Protein 8R0P (pdb70)

Solvent-accessible surface area: 49437 Å² total; per-residue (Å²): 137,12,36,26,14,32,52,12,63,0,49,70,35,37,11,15,33,1,15,3,41,1,2,24,0,6,5,9,0,15,11,2,58,19,60,10,41,17,12,42,87,14,5,14,18,85,8,32,68,3,6,7,4,6,1,1,1,0,6,0,0,29,61,0,0,74,62,0,22,73,14,0,90,124,0,7,73,58,68,118,42,15,52,59,26,63,84,24,0,25,32,0,14,0,2,4,24,0,0,21,21,13,0,18,12,21,6,0,47,2,0,11,25,0,10,34,22,109,41,96,47,23,65,154,24,48,58,77,0,50,91,3,0,14,26,22,16,57,7,5,0,24,0,11,3,9,49,73,68,1,66,56,38,44,11,6,70,87,65,5,79,50,14,43,82,60,50,88,68,0,30,88,23,0,80,49,4,7,172,131,0,19,106,96,28,59,116,58,2,61,81,31,0,108,47,0,7,105,41,1,19,56,21,15,68,55,35,35,103,6,30,59,39,8,49,157,27,63,61,10,32,38,1,10,71,7,2,32,43,14,3,59,8,0,35,83,9,7,35,42,38,3,46,46,0,28,83,2,0,22,9,22,6,0,28,20,27,135,68,65,86,27,52,9,100,37,2,1,33,12,61,49,79,69,36,4,86,19,20,63,18,149,139,12,37,27,14,31,50,11,62,0,51,66,34,36,11,16,32,1,15,4,42,1,2,24,0,6,5,10,0,16,12,3,58,20,59,8,40,18,12,42,86,14,5,14,19,86,8,33,68,3,5,7,4,5,1,1,1,0,5,0,0,29,61,0,0,74,63,0,22,73,15,0,88,125,0,6,71,60,67,118,46,16,50,59,26,62,82,24,0,27,31,0,14,0,2,3,25,0,0,20,21,14,1,17,12,20,6,0,45,2,0,11,24,0,10,35,23,110,42,104,38,23,65,147,25,48,57,76,0,50,91,2,0,15,27,22,16,55,8,6,0,23,0,11,4,10,48,74,69,1,66,56,37,45,11,5,70,88,64,5,80,51,15,43,81,61,50,88,67,0,29,90,23,0,84,44,3,10,169,130,0,23,105,94,27,59,116,59,2,60,80,32,0,106,47,1,8,104,41,2,19,56,22,14,70,55,36,34,104,7,29,56,36,9,48,158,26,65,55,9,34,40,1,10,65,5,1,31,45,15,3,61,9,0,36,82,9,6,35,43,40,3,46,47,0,30,83,2,0,22,10,22,6,0,28,20,26,136,70,65,85,28,53,10,101,37,2,1,32,10,60,48,79,70,36,4,85,20,20,61,17,149,139,12,34,27,13,32,51,11,62,0,50,71,35,37,13,16,32,1,15,4,40,1,2,24,1,6,4,10,0,17,10,2,58,18,57,9,40,16,12,43,86,13,5,14,19,86,8,33,68,2,6,8,5,5,1,1,1,0,5,0,0,29,61,0,0,74,62,0,22,72,16,0,88,127,0,6,72,59,66,118,43,16,54,57,27,62,86,20,0,25,31,0,14,0,2,3,25,0,0,19,21,14,0,16,13,22,5,0,47,2,0,19,24,0,11,34,20,108,42,106,39,28,67,135,23,48,56,67,0,50,89,3,0,15,26,21,15,56,8,6,0,25,0,10,3,8,48,76,62,1,64,56,38,45,11,5,70,88,63,6,80,51,13,44,81,60,49,86,68,0,30,90,22,0,84,44,2,10,168,123,0,23,105,95,28,60,116,59,1,60,82,32,0,107,48,0,7,104,42,1,19,58,22,16,69,54,36,33,103,7,29,60,41,8,47,153,26,64,55,10,33,39,1,10,66,5,2,31,43,15,3,60,8,0,36,84,8,6,35,43,38,3,45,46,0,28,83,2,0,23,9,22,6,0,29,19,27,136,71,65,84,29,53,9,100,37,2,1,31,10,62,48,79,69,35,3,88,19,20,64,20,149,136,12,34,27,14,34,53,11,59,0,50,66,35,36,12,15,33,1,15,3,41,1,1,25,0,6,5,10,0,17,10,3,58,20,58,9,39,17,12,43,85,14,4,13,18,84,9,31,67,2,5,6,3,4,1,1,2,0,5,0,0,29,62,0,0,75,64,0,22,71,15,0,92,126,0,7,71,58,68,118,43,15,50,61,24,63,84,22,0,26,32,0,14,0,2,3,24,0,0,19,20,14,0,16,13,21,4,0,46,2,0,19,25,0,10,34,19,108,43,97,46,28,65,158,25,49,56,77,0,51,92,3,0,15,27,24,14,57,8,5,0,24,0,11,3,9,49,74,66,0,64,55,38,44,10,5,70,87,64,6,78,51,14,43,84,59,48,88,67,0,29,92,23,0,84,42,2,10,158,121,0,23,106,94,28,59,117,59,1,60,82,32,0,106,47,0,8,104,44,1,18,57,22,15,70,54,36,35,103,6,28,57,37,9,51,158,27,64,55,11,32,36,1,10,67,6,2,31,44,15,3,60,8,0,35,83,10,7,35,44,40,2,44,47,0,28,83,2,0,23,10,22,6,0,28,21,27,135,71,66,84,28,52,10,100,37,2,1,30,12,63,48,78,70,35,3,87,20,20,64,18,150,140,12,37,27,12,32,50,12,64,0,50,70,35,36,12,16,32,2,14,3,42,1,1,25,0,6,5,10,0,15,10,3,58,19,58,8,40,18,13,42,84,14,5,14,18,85,7,32,68,3,6,7,4,5,1,1,1,0,5,0,0,30,60,0,0,76,64,0,22,73,13,0,88,126,0,7,72,58,68,118,44,14,52,58,26,64,80,22,0,24,31,0,15,0,2,3,26,0,0,21,19,14,1,17,12,21,5,0,46,2,0,10,24,0,10,37,24,111,43,101,40,23,66,144,25,49,57,75,0,52,92,4,0,16,27,22,15,57,8,5,0,24,0,12,3,8,47,76,64,1,66,58,37,44,11,6,71,88,63,5,78,51,14,44,82,60,49,86,66,0,30,93,23,0,85,45,3,10,170,131,1,23,103,92,27,60,118,59,2,61,80,30,0,107,47,0,8,104,42,1,19,58,22,14,69,55,36,35,102,7,30,58,39,9,47,158,26,63,54,11,32,37,1,10,66,6,2,32,44,15,2,61,8,0,35,83,9,6,34,44,40,3,44,46,0,28,82,2,0,22,10,22,5,0,28,20,25,135,68,65,84,29,51,8,98,38,1,1,32,12,61,47,80,70,34,4,84,19,19,64,19,149

B-factor: mean 43.58, std 21.52, range [10.02, 159.81]

Secondary structure (DSSP, 8-state):
----GGGPPBPHHHHHHHHHHHHHHHHHHHHHHHHHHHTGGGS-GGGHHHHHHHHHHHHHHHHHHHHHHHHHHTTEEE-SSSEEE-TTTHHHHHHHHHHHHHHHHHHHHHHHHTS---THHHHHHHHHHHHHHHHHHHHHHIIIIIGGGGT-HHHHHHHHHHHHHHHHHHHHHHHHHHHHHGGGS-HHHHHHHHHHHHHHHHGGGHHHHHHTGGGS---HHHHHHHHHHHHHHHIIIIIITTTHHHHHHHHHHHHHHHHTS---SS-EEETTEEEE------/----GGGPPBPHHHHHHHHHHHHHHHHHHHHHHHHHHHTGGGS-GGGHHHHHHHHHHHHHHHHHHHHHHHHHHTTEEE-SSSEEE-TTTHHHHHHHHHHHHHHHHHHHHHHHHTS---THHHHHHHHHHHHHHHHHHHHHHIIIIIGGGGT-HHHHHHHHHHHHHHHHHHHHHHHHHHHHHGGGS-HHHHHHHHHHHHHHHHGGGHHHHHHTGGGT---HHHHHHHHHHHHHHHIIIIIITTTHHHHHHHHHHHHHHHHTS---SS-EEETTEEEE------/----GGGPPBPHHHHHHHHHHHHHHHHHHHHHHHHHHHTGGGS-GGGHHHHHHHHHHHHHHHHHHHHHHHHHHTTEEE-SSSEEE-TTTHHHHHHHHHHHHHHHHHHHHHHHHTS---THHHHHHHHHHHHHHHHHHHHHHIIIIIGGGGT-HHHHHHHHHHHHHHHHHHHHHHHHHHHHHGGGS-HHHHHHHHHHHHHHHHGGGHHHHHHTGGGT---HHHHHHHHHHHHHHHIIIIIITTTHHHHHHHHHHHHHHHHTS---SS-EEETTEEEE------/----GGGPPBPHHHHHHHHHHHHHHHHHHHHHHHHHHHTGGGS-GGGHHHHHHHHHHHHHHHHHHHHHHHHHHTTEEE-SSSEEE-TTTHHHHHHHHHHHHHHHHHHHHHHHHTS---THHHHHHHHHHHHHHHHHHHHHHIIIIIGGGGT-HHHHHHHHHHHHHHHHHHHHHHHHHHHHHGGGS-HHHHHHHHHHHHHHHHGGGHHHHHHTGGGT---HHHHHHHHHHHHHHHIIIIIITTTHHHHHHHHHHHHHHHHTS---SS-EEETTEEEE------/----GGGPPBPHHHHHHHHHHHHHHHHHHHHHHHHHHHTGGGS-GGGHHHHHHHHHHHHHHHHHHHHHHHHHHTTEEE-SSSEEE-TTTHHHHHHHHHHHHHHHHHHHHHHHHTS---THHHHHHHHHHHHHHHHHHHHHHIIIIIGGGGT-HHHHHHHHHHHHHHHHHHHHHHHHHHHHHGGGS-HHHHHHHHHHHHHHHHGGGHHHHHHTGGGT---HHHHHHHHHHHHHHHIIIIIITTTHHHHHHHHHHHHHHHHTS---SS-EEETTEEEE------

Foldseek 3Di:
DFDAQLQAAAAPVLLVLLLVLLVVLLVLLVVLLVVLVVCLQLFDPLLSLLSVLLNVLSVLSNVLSVVLNVLSVVAWDQDVSHTGGDVSSLVNVLSVLVSQLSNVLSLQSNLLSLFDDDDPLSVVLSVLQNVLRNQLSVLCCCCQANPPRRPDVVSVVVSNVVSVVSLVSNLVSSVVRLVVRLVPDDPVLSVLSVVLSCQQSVLVVQLSVLSCLSVVDYYSVNSSVSSNSVSVSCCCNSRVSSCSSVLSSSLVRLVCQVVVVDFGQAFHADPNHTRHHHDDDD/DFFAALQAAAAPVLLVLLLVLLVVLLVLLVVLLVVLVVCLQLFDPLLSLLSVLLNVLSVLSNVLSVVLNVLSVVAWDQDVSHTGGDVSSLVNVLSVLVSQLSNVLSLQSNLLSLFDDDDPLSVVLSVLQNVLRNQLSVLCCCCQANPPRRPDVVSVVVSNVVSVVSLVSNLVSSVVRLVVRLVPDDPVLSVLSVVLSCQQSVLVVQVSVLSCLSVVDYYSVNSSVSSNSVSVSCCCNSRVSSCSSVLSSSLVRLVCQVVVVDFGQAFHADPNHTRHHHDDDD/DFFAALQAAAAPVLLVLLLVLLVVLLVLLVVLLVVLVVCLQLFDPLLSLLSVLLNVLSVLSNVLSVVLNVLSVVAWDQDVSHTGGDVSSLVNVLSVLVSQLSNVLSLQSNLLSLFDDDDPLSVVLSVLQNVLRNQLSVLCCCCQANPPRRPDVVSVVVSNVVSVVSLVSNLVSSVVRLVVRLVPDDPVLSVLSVVLSCQQSVLVVQVSVLSCLSVVDYYSVNSSVSSNSVSVSCCCNSRVSSCSSVLSSSLVRLVCQVVVVDFGQAFHADPNHTRHHHDDDD/DFFAALQAAAAPVLLVLLLVLLVVLLVLLVVLLVVLVVCLQLFDPLLSLLSVLLNVLSVLSNVLSVVLNVLSVVAWDQDVSHTGGDVSSLVNVLSVLVSQLSNVLSLQSNLLSLFDDDDPLSVVLSVLQNVLRNQLSVLCCCCQANPPRRPDVVSVVVSNVVSVVSLVSNLVSSVVRLVVRLVPDDPVLSVLSVVLSCQQSVLVVQVSVLSCLSVVDYYSVNSSVSSNSVSVSCCCNSRVSSCSSVLSSSLVRLVCQVVVVDFGQAFHADPNHTRHHHDDDD/DFFAALQAAAAPVLLVLLLVLLVVLLVLLVVLLVVLVVCLQLFDPLLSLLSVLLNVLSVLSNVLSVVLNVLSVVAWDQDVSHTGGDPSSLVNVLSVLVSQLSNVLSLQSNLLSLFDDDDPLSVVLSVLQNVLRNQLSVLCCCCQANPPRRPDVVSVVVSNVVSVVSLVSNLVSSVVRLVVRLVPDDPVLSVLSVVLSCQQSVLVVQVSVLSCQSVVDYYSVNSSVSSNSVSVSCCCNSRVSSCSSVLSSSLVRLVCQVVVVDFGQAFHADPNHTRHHHDDDD

Structure (mmCIF, N/CA/C/O backbone):
data_8R0P
#
_entry.id   8R0P
#
_cell.length_a   1.00
_cell.length_b   1.00
_cell.length_c   1.00
_cell.angle_alpha   90.00
_cell.angle_beta   90.00
_cell.angle_gamma   90.00
#
_symmetry.space_group_name_H-M   'P 1'
#
loop_
_entity.id
_entity.type
_entity.pdbx_description
1 polymer 'microbial rhodopsin CryoR2'
2 non-polymer EICOSANE
3 non-polymer RETINAL
4 water water
#
loop_
_atom_site.group_PDB
_atom_site.id
_atom_site.type_symbol
_atom_site.label_atom_id
_atom_site.label_alt_id
_atom_site.label_comp_id
_atom_site.label_asym_id
_atom_site.label_entity_id
_atom_site.label_seq_id
_atom_site.pdbx_PDB_ins_code
_atom_site.Cartn_x
_atom_site.Cartn_y
_atom_site.Cartn_z
_atom_site.occupancy
_atom_site.B_iso_or_equiv
_atom_site.auth_seq_id
_atom_site.auth_comp_id
_atom_site.auth_asym_id
_atom_site.auth_atom_id
_atom_site.pdbx_PDB_model_num
ATOM 1 N N . ASN A 1 5 ? 140.311 125.800 191.996 1.00 78.28 5 ASN A N 1
ATOM 2 C CA . ASN A 1 5 ? 139.962 127.244 192.068 1.00 76.93 5 ASN A CA 1
ATOM 3 C C . ASN A 1 5 ? 140.954 128.021 191.195 1.00 63.12 5 ASN A C 1
ATOM 4 O O . ASN A 1 5 ? 141.953 127.484 190.721 1.00 61.64 5 ASN A O 1
ATOM 9 N N . VAL A 1 6 ? 140.673 129.306 190.967 1.00 55.52 6 VAL A N 1
ATOM 10 C CA . VAL A 1 6 ? 141.602 130.157 190.259 1.00 52.49 6 VAL A CA 1
ATOM 11 C C . VAL A 1 6 ? 142.526 130.797 191.283 1.00 52.97 6 VAL A C 1
ATOM 12 O O . VAL A 1 6 ? 142.071 131.448 192.222 1.00 57.77 6 VAL A O 1
ATOM 16 N N . SER A 1 7 ? 143.821 130.634 191.015 1.00 44.74 7 SER A N 1
ATOM 17 C CA . SER A 1 7 ? 144.877 131.248 191.778 1.00 40.74 7 SER A CA 1
ATOM 18 C C . SER A 1 7 ? 145.544 132.295 190.907 1.00 36.24 7 SER A C 1
ATOM 19 O O . SER A 1 7 ? 146.267 131.964 189.979 1.00 44.52 7 SER A O 1
ATOM 22 N N . VAL A 1 8 ? 145.290 133.560 191.194 1.00 34.55 8 VAL A N 1
ATOM 23 C CA . VAL A 1 8 ? 145.631 134.576 190.229 1.00 35.62 8 VAL A CA 1
ATOM 24 C C . VAL A 1 8 ? 147.139 134.605 190.114 1.00 34.03 8 VAL A C 1
ATOM 25 O O . VAL A 1 8 ? 147.849 134.488 191.105 1.00 45.21 8 VAL A O 1
ATOM 29 N N . PRO A 1 9 ? 147.665 134.779 188.895 1.00 34.77 9 PRO A N 1
ATOM 30 C CA . PRO A 1 9 ? 149.104 134.750 188.671 1.00 37.30 9 PRO A CA 1
ATOM 31 C C . PRO A 1 9 ? 149.886 135.830 189.420 1.00 33.97 9 PRO A C 1
ATOM 32 O O . PRO A 1 9 ? 151.057 135.634 189.711 1.00 33.51 9 PRO A O 1
ATOM 36 N N . TRP A 1 10 ? 149.236 136.969 189.695 1.00 36.43 10 TRP A N 1
ATOM 37 C CA . TRP A 1 10 ? 149.895 138.138 190.259 1.00 37.02 10 TRP A CA 1
ATOM 38 C C . TRP A 1 10 ? 149.922 138.059 191.784 1.00 38.03 10 TRP A C 1
ATOM 39 O O . TRP A 1 10 ? 150.349 138.993 192.456 1.00 42.51 10 TRP A O 1
ATOM 50 N N . GLY A 1 11 ? 149.480 136.933 192.332 1.00 35.72 11 GLY A N 1
ATOM 51 C CA . GLY A 1 11 ? 149.634 136.694 193.747 1.00 37.68 11 GLY A CA 1
ATOM 52 C C . GLY A 1 11 ? 150.999 136.129 194.146 1.00 42.66 11 GLY A C 1
ATOM 53 O O . GLY A 1 11 ? 151.311 136.107 195.332 1.00 61.26 11 GLY A O 1
ATOM 54 N N . ALA A 1 12 ? 151.822 135.676 193.201 1.00 39.26 12 ALA A N 1
ATOM 55 C CA . ALA A 1 12 ? 152.946 134.830 193.561 1.00 39.53 12 ALA A CA 1
ATOM 56 C C . ALA A 1 12 ? 154.193 135.674 193.756 1.00 47.36 12 ALA A C 1
ATOM 57 O O . ALA A 1 12 ? 154.382 136.674 193.074 1.00 51.80 12 ALA A O 1
ATOM 59 N N . THR A 1 13 ? 155.053 135.213 194.672 1.00 52.86 13 THR A N 1
ATOM 60 C CA . THR A 1 13 ? 156.342 135.833 194.907 1.00 51.45 13 THR A CA 1
ATOM 61 C C . THR A 1 13 ? 157.358 135.211 193.961 1.00 42.35 13 THR A C 1
ATOM 62 O O . THR A 1 13 ? 157.443 133.989 193.874 1.00 40.59 13 THR A O 1
ATOM 66 N N . LEU A 1 14 ? 158.162 136.064 193.318 1.00 35.42 14 LEU A N 1
ATOM 67 C CA . LEU A 1 14 ? 159.092 135.581 192.318 1.00 39.56 14 LEU A CA 1
ATOM 68 C C . LEU A 1 14 ? 160.488 135.440 192.921 1.00 39.27 14 LEU A C 1
ATOM 69 O O . LEU A 1 14 ? 161.028 136.397 193.463 1.00 41.54 14 LEU A O 1
ATOM 74 N N . SER A 1 15 ? 161.114 134.286 192.700 1.00 36.10 15 SER A N 1
ATOM 75 C CA . SER A 1 15 ? 162.548 134.159 192.878 1.00 35.10 15 SER A CA 1
ATOM 76 C C . SER A 1 15 ? 163.300 135.185 192.045 1.00 47.79 15 SER A C 1
ATOM 77 O O . SER A 1 15 ? 162.740 135.797 191.142 1.00 64.04 15 SER A O 1
ATOM 80 N N . ASN A 1 16 ? 164.595 135.329 192.342 1.00 58.51 16 ASN A N 1
ATOM 81 C CA . ASN A 1 16 ? 165.461 136.254 191.630 1.00 57.98 16 ASN A CA 1
ATOM 82 C C . ASN A 1 16 ? 165.656 135.766 190.198 1.00 39.64 16 ASN A C 1
ATOM 83 O O . ASN A 1 16 ? 165.549 136.547 189.257 1.00 34.67 16 ASN A O 1
ATOM 88 N N . ALA A 1 17 ? 165.920 134.474 190.043 1.00 30.57 17 ALA A N 1
ATOM 89 C CA . ALA A 1 17 ? 166.023 133.936 188.706 1.00 33.82 17 ALA A CA 1
ATOM 90 C C . ALA A 1 17 ? 164.788 134.338 187.910 1.00 43.44 17 ALA A C 1
ATOM 91 O O . ALA A 1 17 ? 164.898 134.874 186.803 1.00 48.11 17 ALA A O 1
ATOM 93 N N . GLU A 1 18 ? 163.618 134.070 188.513 1.00 43.63 18 GLU A N 1
ATOM 94 C CA . GLU A 1 18 ? 162.327 134.271 187.889 1.00 32.62 18 GLU A CA 1
ATOM 95 C C . GLU A 1 18 ? 162.163 135.733 187.534 1.00 28.67 18 GLU A C 1
ATOM 96 O O . GLU A 1 18 ? 161.810 136.056 186.402 1.00 31.50 18 GLU A O 1
ATOM 102 N N . HIS A 1 19 ? 162.483 136.618 188.457 1.00 23.71 19 HIS A N 1
ATOM 103 C CA . HIS A 1 19 ? 162.264 138.022 188.161 1.00 25.44 19 HIS A CA 1
ATOM 104 C C . HIS A 1 19 ? 163.220 138.494 187.069 1.00 32.65 19 HIS A C 1
ATOM 105 O O . HIS A 1 19 ? 162.956 139.482 186.383 1.00 35.34 19 HIS A O 1
ATOM 112 N N . GLN A 1 20 ? 164.336 137.784 186.921 1.00 36.56 20 GLN A N 1
ATOM 113 C CA . GLN A 1 20 ? 165.378 138.223 186.016 1.00 39.94 20 GLN A CA 1
ATOM 114 C C . GLN A 1 20 ? 164.952 137.794 184.616 1.00 39.56 20 GLN A C 1
ATOM 115 O O . GLN A 1 20 ? 164.865 138.649 183.735 1.00 44.85 20 GLN A O 1
ATOM 121 N N . LEU A 1 21 ? 164.638 136.491 184.457 1.00 34.02 21 LEU A N 1
ATOM 122 C CA . LEU A 1 21 ? 164.044 135.950 183.240 1.00 30.31 21 LEU A CA 1
ATOM 123 C C . LEU A 1 21 ? 162.838 136.773 182.761 1.00 30.63 21 LEU A C 1
ATOM 124 O O . LEU A 1 21 ? 162.702 137.052 181.574 1.00 30.37 21 LEU A O 1
ATOM 129 N N . ILE A 1 22 ? 161.943 137.197 183.646 1.00 27.03 22 ILE A N 1
ATOM 130 C CA . ILE A 1 22 ? 160.781 137.890 183.130 1.00 27.63 22 ILE A CA 1
ATOM 131 C C . ILE A 1 22 ? 161.232 139.193 182.492 1.00 29.09 22 ILE A C 1
ATOM 132 O O . ILE A 1 22 ? 160.769 139.550 181.416 1.00 35.51 22 ILE A O 1
ATOM 137 N N . PHE A 1 23 ? 162.099 139.933 183.163 1.00 33.82 23 PHE A N 1
ATOM 138 C CA . PHE A 1 23 ? 162.520 141.224 182.641 1.00 37.46 23 PHE A CA 1
ATOM 139 C C . PHE A 1 23 ? 163.269 141.073 181.306 1.00 32.94 23 PHE A C 1
ATOM 140 O O . PHE A 1 23 ? 163.149 141.896 180.394 1.00 28.37 23 PHE A O 1
ATOM 148 N N . TYR A 1 24 ? 164.035 139.998 181.209 1.00 26.35 24 TYR A N 1
ATOM 149 C CA . TYR A 1 24 ? 164.726 139.694 179.987 1.00 29.29 24 TYR A CA 1
ATOM 150 C C . TYR A 1 24 ? 163.735 139.576 178.832 1.00 31.78 24 TYR A C 1
ATOM 151 O O . TYR A 1 24 ? 163.759 140.408 177.920 1.00 34.05 24 TYR A O 1
ATOM 160 N N . PHE A 1 25 ? 162.816 138.599 178.905 1.00 28.53 25 PHE A N 1
ATOM 161 C CA . PHE A 1 25 ? 161.843 138.402 177.844 1.00 22.77 25 PHE A CA 1
ATOM 162 C C . PHE A 1 25 ? 161.017 139.669 177.618 1.00 20.62 25 PHE A C 1
ATOM 163 O O . PHE A 1 25 ? 160.878 140.141 176.501 1.00 19.41 25 PHE A O 1
ATOM 171 N N . LEU A 1 26 ? 160.551 140.316 178.653 1.00 21.17 26 LEU A N 1
ATOM 172 C CA . LEU A 1 26 ? 159.773 141.488 178.345 1.00 27.06 26 LEU A CA 1
ATOM 173 C C . LEU A 1 26 ? 160.547 142.506 177.538 1.00 27.99 26 LEU A C 1
ATOM 174 O O . LEU A 1 26 ? 159.935 143.278 176.818 1.00 31.33 26 LEU A O 1
ATOM 179 N N . VAL A 1 27 ? 161.856 142.629 177.749 1.00 34.79 27 VAL A N 1
ATOM 180 C CA . VAL A 1 27 ? 162.535 143.753 177.131 1.00 35.99 27 VAL A CA 1
ATOM 181 C C . VAL A 1 27 ? 163.040 143.293 175.776 1.00 30.77 27 VAL A C 1
ATOM 182 O O . VAL A 1 27 ? 162.942 144.019 174.794 1.00 31.91 27 VAL A O 1
ATOM 186 N N . VAL A 1 28 ? 163.474 142.047 175.711 1.00 25.29 28 VAL A N 1
ATOM 187 C CA . VAL A 1 28 ? 163.755 141.489 174.419 1.00 26.29 28 VAL A CA 1
ATOM 188 C C . VAL A 1 28 ? 162.564 141.644 173.477 1.00 30.08 28 VAL A C 1
ATOM 189 O O . VAL A 1 28 ? 162.771 141.903 172.296 1.00 35.77 28 VAL A O 1
ATOM 193 N N . ALA A 1 29 ? 161.331 141.478 173.966 1.00 30.18 29 ALA A N 1
ATOM 194 C CA . ALA A 1 29 ? 160.162 141.633 173.117 1.00 28.13 29 ALA A CA 1
ATOM 195 C C . ALA A 1 29 ? 160.072 143.070 172.636 1.00 26.07 29 ALA A C 1
ATOM 196 O O . ALA A 1 29 ? 159.978 143.316 171.433 1.00 25.07 29 ALA A O 1
ATOM 198 N N . ALA A 1 30 ? 160.111 144.009 173.569 1.00 26.37 30 ALA A N 1
ATOM 199 C CA . ALA A 1 30 ? 160.001 145.403 173.184 1.00 30.89 30 ALA A CA 1
ATOM 200 C C . ALA A 1 30 ? 161.040 145.768 172.120 1.00 32.80 30 ALA A C 1
ATOM 201 O O . ALA A 1 30 ? 160.757 146.545 171.215 1.00 35.07 30 ALA A O 1
ATOM 203 N N . LEU A 1 31 ? 162.250 145.237 172.247 1.00 32.33 31 LEU A N 1
ATOM 204 C CA . LEU A 1 31 ? 163.314 145.606 171.335 1.00 33.14 31 LEU A CA 1
ATOM 205 C C . LEU A 1 31 ? 163.110 144.916 169.993 1.00 30.55 31 LEU A C 1
ATOM 206 O O . LEU A 1 31 ? 163.289 145.533 168.951 1.00 31.36 31 LEU A O 1
ATOM 211 N N . ALA A 1 32 ? 162.730 143.642 170.013 1.00 25.90 32 ALA A N 1
ATOM 212 C CA . ALA A 1 32 ? 162.332 142.996 168.778 1.00 24.89 32 ALA A CA 1
ATOM 213 C C . ALA A 1 32 ? 161.219 143.785 168.071 1.00 26.43 32 ALA A C 1
ATOM 214 O O . ALA A 1 32 ? 161.234 143.910 166.852 1.00 27.21 32 ALA A O 1
ATOM 216 N N . PHE A 1 33 ? 160.256 144.343 168.803 1.00 26.30 33 PHE A N 1
ATOM 217 C CA . PHE A 1 33 ? 159.196 145.060 168.123 1.00 27.05 33 PHE A CA 1
ATOM 218 C C . PHE A 1 33 ? 159.739 146.340 167.515 1.00 26.53 33 PHE A C 1
ATOM 219 O O . PHE A 1 33 ? 159.198 146.800 166.519 1.00 33.47 33 PHE A O 1
ATOM 227 N N . VAL A 1 34 ? 160.737 146.951 168.128 1.00 26.17 34 VAL A N 1
ATOM 228 C CA . VAL A 1 34 ? 161.268 148.183 167.570 1.00 29.52 34 VAL A CA 1
ATOM 229 C C . VAL A 1 34 ? 161.948 147.853 166.244 1.00 24.73 34 VAL A C 1
ATOM 230 O O . VAL A 1 34 ? 161.764 148.534 165.244 1.00 24.26 34 VAL A O 1
ATOM 234 N N . ALA A 1 35 ? 162.720 146.786 166.258 1.00 20.32 35 ALA A N 1
ATOM 235 C CA . ALA A 1 35 ? 163.322 146.330 165.042 1.00 20.75 35 ALA A CA 1
ATOM 236 C C . ALA A 1 35 ? 162.234 146.056 164.004 1.00 21.28 35 ALA A C 1
ATOM 237 O O . ALA A 1 35 ? 162.351 146.503 162.872 1.00 26.15 35 ALA A O 1
ATOM 239 N N . GLY A 1 36 ? 161.193 145.316 164.357 1.00 22.13 36 GLY A N 1
ATOM 240 C CA . GLY A 1 36 ? 160.135 145.004 163.407 1.00 22.33 36 GLY A CA 1
ATOM 241 C C . GLY A 1 36 ? 159.458 146.256 162.868 1.00 20.69 36 GLY A C 1
ATOM 242 O O . GLY A 1 36 ? 159.152 146.359 161.685 1.00 20.90 36 GLY A O 1
ATOM 243 N N . PHE A 1 37 ? 159.235 147.212 163.747 1.00 20.78 37 PHE A N 1
ATOM 244 C CA . PHE A 1 37 ? 158.599 148.429 163.311 1.00 24.66 37 PHE A CA 1
ATOM 245 C C . PHE A 1 37 ? 159.478 149.113 162.270 1.00 25.54 37 PHE A C 1
ATOM 246 O O . PHE A 1 37 ? 158.979 149.608 161.271 1.00 28.65 37 PHE A O 1
ATOM 254 N N . ILE A 1 38 ? 160.785 149.126 162.490 1.00 26.76 38 ILE A N 1
ATOM 255 C CA . ILE A 1 38 ? 161.672 149.791 161.563 1.00 26.81 38 ILE A CA 1
ATOM 256 C C . ILE A 1 38 ? 161.671 149.063 160.221 1.00 23.35 38 ILE A C 1
ATOM 257 O O . ILE A 1 38 ? 161.630 149.716 159.183 1.00 23.35 38 ILE A O 1
ATOM 262 N N . ARG A 1 39 ? 161.678 147.741 160.239 1.00 20.46 39 ARG A N 1
ATOM 263 C CA . ARG A 1 39 ? 161.709 146.984 159.009 1.00 22.44 39 ARG A CA 1
ATOM 264 C C . ARG A 1 39 ? 160.464 147.300 158.185 1.00 24.96 39 ARG A C 1
ATOM 265 O O . ARG A 1 39 ? 160.546 147.633 156.998 1.00 23.24 39 ARG A O 1
ATOM 273 N N . THR A 1 40 ? 159.308 147.242 158.856 1.00 23.76 40 THR A N 1
ATOM 274 C CA . THR A 1 40 ? 158.037 147.376 158.185 1.00 22.36 40 THR A CA 1
ATOM 275 C C . THR A 1 40 ? 157.922 148.765 157.586 1.00 21.92 40 THR A C 1
ATOM 276 O O . THR A 1 40 ? 157.388 148.903 156.487 1.00 21.78 40 THR A O 1
ATOM 280 N N . TYR A 1 41 ? 158.477 149.761 158.268 1.00 22.49 41 TYR A N 1
ATOM 281 C CA . TYR A 1 41 ? 158.404 151.121 157.776 1.00 26.62 41 TYR A CA 1
ATOM 282 C C . TYR A 1 41 ? 159.299 151.277 156.548 1.00 26.97 41 TYR A C 1
ATOM 283 O O . TYR A 1 41 ? 158.872 151.814 155.541 1.00 28.86 41 TYR A O 1
ATOM 292 N N . ILE A 1 42 ? 160.529 150.782 156.630 1.00 28.18 42 ILE A N 1
ATOM 293 C CA . ILE A 1 42 ? 161.514 150.876 155.565 1.00 27.36 42 ILE A CA 1
ATOM 294 C C . ILE A 1 42 ? 161.024 150.132 154.334 1.00 25.56 42 ILE A C 1
ATOM 295 O O . ILE A 1 42 ? 161.402 150.489 153.231 1.00 33.41 42 ILE A O 1
ATOM 300 N N . THR A 1 43 ? 160.173 149.131 154.484 1.00 25.04 43 THR A N 1
ATOM 301 C CA . THR A 1 43 ? 159.757 148.366 153.322 1.00 25.96 43 THR A CA 1
ATOM 302 C C . THR A 1 43 ? 158.301 148.620 152.927 1.00 24.00 43 THR A C 1
ATOM 303 O O . THR A 1 43 ? 157.763 147.865 152.120 1.00 22.08 43 THR A O 1
ATOM 307 N N . ARG A 1 44 ? 157.694 149.707 153.414 1.00 23.87 44 ARG A N 1
ATOM 308 C CA . ARG A 1 44 ? 156.283 149.943 153.150 1.00 26.53 44 ARG A CA 1
ATOM 309 C C . ARG A 1 44 ? 155.982 150.142 151.663 1.00 29.09 44 ARG A C 1
ATOM 310 O O . ARG A 1 44 ? 154.901 149.782 151.222 1.00 37.83 44 ARG A O 1
ATOM 318 N N . ASN A 1 45 ? 156.917 150.672 150.876 1.00 28.61 45 ASN A N 1
ATOM 319 C CA . ASN A 1 45 ? 156.668 150.896 149.465 1.00 28.13 45 ASN A CA 1
ATOM 320 C C . ASN A 1 45 ? 157.073 149.706 148.585 1.00 27.12 45 ASN A C 1
ATOM 321 O O . ASN A 1 45 ? 157.188 149.842 147.377 1.00 31.23 45 ASN A O 1
ATOM 326 N N . GLU A 1 46 ? 157.270 148.517 149.139 1.00 25.88 46 GLU A N 1
ATOM 327 C CA . GLU A 1 46 ? 157.471 147.364 148.287 1.00 26.04 46 GLU A CA 1
ATOM 328 C C . GLU A 1 46 ? 156.114 146.865 147.797 1.00 22.97 46 GLU A C 1
ATOM 329 O O . GLU A 1 46 ? 156.039 145.963 146.977 1.00 21.76 46 GLU A O 1
ATOM 335 N N . VAL A 1 47 ? 155.033 147.456 148.308 1.00 23.43 47 VAL A N 1
ATOM 336 C CA . VAL A 1 47 ? 153.690 146.963 148.068 1.00 23.51 47 VAL A CA 1
ATOM 337 C C . VAL A 1 47 ? 152.927 148.018 147.279 1.00 25.17 47 VAL A C 1
ATOM 338 O O . VAL A 1 47 ? 153.043 149.213 147.538 1.00 28.34 47 VAL A O 1
ATOM 342 N N . GLY A 1 48 ? 152.131 147.587 146.308 1.00 24.67 48 GLY A N 1
ATOM 343 C CA . GLY A 1 48 ? 151.296 148.539 145.598 1.00 24.58 48 GLY A CA 1
ATOM 344 C C . GLY A 1 48 ? 150.228 149.190 146.477 1.00 23.26 48 GLY A C 1
ATOM 345 O O . GLY A 1 48 ? 149.821 148.648 147.483 1.00 29.44 48 GLY A O 1
ATOM 346 N N . SER A 1 49 ? 149.728 150.344 146.042 1.00 24.87 49 SER A N 1
ATOM 347 C CA . SER A 1 49 ? 148.611 151.041 146.654 1.00 22.24 49 SER A CA 1
ATOM 348 C C . SER A 1 49 ? 147.393 150.124 146.811 1.00 19.94 49 SER A C 1
ATOM 349 O O . SER A 1 49 ? 146.653 150.252 147.781 1.00 22.42 49 SER A O 1
ATOM 352 N N . ARG A 1 50 ? 147.188 149.168 145.917 1.00 17.06 50 ARG A N 1
ATOM 353 C CA . ARG A 1 50 ? 146.069 148.267 146.112 1.00 16.66 50 ARG A CA 1
ATOM 354 C C . ARG A 1 50 ? 146.102 147.499 147.426 1.00 18.80 50 ARG A C 1
ATOM 355 O O . ARG A 1 50 ? 145.039 147.136 147.905 1.00 20.06 50 ARG A O 1
ATOM 363 N N . TYR A 1 51 ? 147.290 147.219 147.985 1.00 22.29 51 TYR A N 1
ATOM 364 C CA . TYR A 1 51 ? 147.401 146.393 149.177 1.00 22.27 51 TYR A CA 1
ATOM 365 C C . TYR A 1 51 ? 148.033 147.208 150.285 1.00 21.45 51 TYR A C 1
ATOM 366 O O . TYR A 1 51 ? 148.466 146.660 151.283 1.00 24.08 51 TYR A O 1
ATOM 375 N N . ARG A 1 52 ? 147.959 148.525 150.209 1.00 21.88 52 ARG A N 1
ATOM 376 C CA . ARG A 1 52 ? 148.577 149.295 151.275 1.00 23.88 52 ARG A CA 1
ATOM 377 C C . ARG A 1 52 ? 147.929 148.995 152.631 1.00 23.19 52 ARG A C 1
ATOM 378 O O . ARG A 1 52 ? 148.558 149.165 153.674 1.00 24.51 52 ARG A O 1
ATOM 386 N N . THR A 1 53 ? 146.674 148.557 152.661 1.00 25.93 53 THR A N 1
ATOM 387 C CA . THR A 1 53 ? 146.054 148.295 153.949 1.00 30.28 53 THR A CA 1
ATOM 388 C C . THR A 1 53 ? 146.824 147.232 154.735 1.00 29.55 53 THR A C 1
ATOM 389 O O . THR A 1 53 ? 147.053 147.376 155.931 1.00 30.25 53 THR A O 1
ATOM 393 N N . ALA A 1 54 ? 147.196 146.149 154.060 1.00 26.13 54 ALA A N 1
ATOM 394 C CA . ALA A 1 54 ? 148.017 145.146 154.699 1.00 26.04 54 ALA A CA 1
ATOM 395 C C . ALA A 1 54 ? 149.196 145.800 155.415 1.00 24.94 54 ALA A C 1
ATOM 396 O O . ALA A 1 54 ? 149.476 145.484 156.563 1.00 28.02 54 ALA A O 1
ATOM 398 N N . VAL A 1 55 ? 149.886 146.700 154.736 1.00 23.21 55 VAL A N 1
ATOM 399 C CA . VAL A 1 55 ? 151.068 147.316 155.300 1.00 23.78 55 VAL A CA 1
ATOM 400 C C . VAL A 1 55 ? 150.682 148.164 156.498 1.00 22.35 55 VAL A C 1
ATOM 401 O O . VAL A 1 55 ? 151.413 148.193 157.483 1.00 21.80 55 VAL A O 1
ATOM 405 N N . SER A 1 56 ? 149.585 148.915 156.386 1.00 21.82 56 SER A N 1
ATOM 406 C CA . SER A 1 56 ? 149.286 149.858 157.447 1.00 23.19 56 SER A CA 1
ATOM 407 C C . SER A 1 56 ? 148.857 149.076 158.682 1.00 22.06 56 SER A C 1
ATOM 408 O O . SER A 1 56 ? 149.250 149.419 159.795 1.00 23.86 56 SER A O 1
ATOM 411 N N . ALA A 1 57 ? 148.062 148.026 158.476 1.00 19.07 57 ALA A N 1
ATOM 412 C CA . ALA A 1 57 ? 147.615 147.237 159.598 1.00 19.48 57 ALA A CA 1
ATOM 413 C C . ALA A 1 57 ? 148.846 146.756 160.347 1.00 21.31 57 ALA A C 1
ATOM 414 O O . ALA A 1 57 ? 148.941 147.004 161.551 1.00 23.93 57 ALA A O 1
ATOM 416 N N . ARG A 1 58 ? 149.799 146.151 159.614 1.00 20.84 58 ARG A N 1
ATOM 417 C CA . ARG A 1 58 ? 150.970 145.533 160.212 1.00 21.45 58 ARG A CA 1
ATOM 418 C C . ARG A 1 58 ? 151.835 146.561 160.923 1.00 19.01 58 ARG A C 1
ATOM 419 O O . ARG A 1 58 ? 152.333 146.332 162.011 1.00 18.29 58 ARG A O 1
ATOM 427 N N . LEU A 1 59 ? 152.015 147.710 160.313 1.00 20.58 59 LEU A N 1
ATOM 428 C CA . LEU A 1 59 ? 152.852 148.706 160.939 1.00 22.73 59 LEU A CA 1
ATOM 429 C C . LEU A 1 59 ? 152.149 149.229 162.179 1.00 23.33 59 LEU A C 1
ATOM 430 O O . LEU A 1 59 ? 152.795 149.624 163.146 1.00 22.59 59 LEU A O 1
ATOM 435 N N . GLY A 1 60 ? 150.813 149.217 162.130 1.00 24.45 60 GLY A N 1
ATOM 436 C CA . GLY A 1 60 ? 150.015 149.628 163.266 1.00 25.19 60 GLY A CA 1
ATOM 437 C C . GLY A 1 60 ? 150.160 148.613 164.381 1.00 25.32 60 GLY A C 1
ATOM 438 O O . GLY A 1 60 ? 150.501 148.951 165.512 1.00 28.48 60 GLY A O 1
ATOM 439 N N . MET A 1 61 ? 149.985 147.352 164.024 1.00 24.09 61 MET A N 1
ATOM 440 C CA . MET A 1 61 ? 150.113 146.327 165.027 1.00 26.48 61 MET A CA 1
ATOM 441 C C . MET A 1 61 ? 151.494 146.396 165.696 1.00 25.52 61 MET A C 1
ATOM 442 O O . MET A 1 61 ? 151.587 146.250 166.907 1.00 26.29 61 MET A O 1
ATOM 447 N N . LEU A 1 62 ? 152.565 146.697 164.960 1.00 25.90 62 LEU A N 1
ATOM 448 C CA . LEU A 1 62 ? 153.893 146.654 165.553 1.00 24.78 62 LEU A CA 1
ATOM 449 C C . LEU A 1 62 ? 154.094 147.863 166.443 1.00 26.09 62 LEU A C 1
ATOM 450 O O . LEU A 1 62 ? 154.783 147.757 167.448 1.00 27.16 62 LEU A O 1
ATOM 455 N N . GLY A 1 63 ? 153.522 149.001 166.054 1.00 28.78 63 GLY A N 1
ATOM 456 C CA . GLY A 1 63 ? 153.601 150.189 166.882 1.00 31.89 63 GLY A CA 1
ATOM 457 C C . GLY A 1 63 ? 152.836 149.986 168.192 1.00 33.01 63 GLY A C 1
ATOM 458 O O . GLY A 1 63 ? 153.307 150.351 169.267 1.00 33.71 63 GLY A O 1
ATOM 459 N N . VAL A 1 64 ? 151.669 149.363 168.091 1.00 31.81 64 VAL A N 1
ATOM 460 C CA . VAL A 1 64 ? 150.857 149.110 169.261 1.00 35.50 64 VAL A CA 1
ATOM 461 C C . VAL A 1 64 ? 151.629 148.179 170.188 1.00 34.55 64 VAL A C 1
ATOM 462 O O . VAL A 1 64 ? 151.671 148.403 171.390 1.00 39.62 64 VAL A O 1
ATOM 466 N N . ALA A 1 65 ? 152.237 147.136 169.627 1.00 34.82 65 ALA A N 1
ATOM 467 C CA . ALA A 1 65 ? 152.898 146.141 170.451 1.00 33.78 65 ALA A CA 1
ATOM 468 C C . ALA A 1 65 ? 154.041 146.811 171.188 1.00 32.50 65 ALA A C 1
ATOM 469 O O . ALA A 1 65 ? 154.244 146.553 172.363 1.00 36.37 65 ALA A O 1
ATOM 471 N N . LEU A 1 66 ? 154.764 147.673 170.487 1.00 35.43 66 LEU A N 1
ATOM 472 C CA . LEU A 1 66 ? 155.922 148.333 171.053 1.00 40.80 66 LEU A CA 1
ATOM 473 C C . LEU A 1 66 ? 155.489 149.196 172.240 1.00 41.20 66 LEU A C 1
ATOM 474 O O . LEU A 1 66 ? 156.100 149.123 173.296 1.00 42.50 66 LEU A O 1
ATOM 479 N N . LEU A 1 67 ? 154.403 149.955 172.102 1.00 40.70 67 LEU A N 1
ATOM 480 C CA . LEU A 1 67 ? 153.959 150.789 173.202 1.00 45.68 67 LEU A CA 1
ATOM 481 C C . LEU A 1 67 ? 153.419 149.924 174.333 1.00 40.89 67 LEU A C 1
ATOM 482 O O . LEU A 1 67 ? 153.771 150.129 175.487 1.00 43.57 67 LEU A O 1
ATOM 487 N N . ALA A 1 68 ? 152.574 148.956 174.008 1.00 36.70 68 ALA A N 1
ATOM 488 C CA . ALA A 1 68 ? 152.044 148.087 175.035 1.00 35.89 68 ALA A CA 1
ATOM 489 C C . ALA A 1 68 ? 153.183 147.446 175.826 1.00 33.96 68 ALA A C 1
ATOM 490 O O . ALA A 1 68 ? 153.082 147.329 177.040 1.00 34.71 68 ALA A O 1
ATOM 492 N N . TYR A 1 69 ? 154.268 147.056 175.160 1.00 32.34 69 TYR A N 1
ATOM 493 C CA . TYR A 1 69 ? 155.313 146.325 175.846 1.00 34.53 69 TYR A CA 1
ATOM 494 C C . TYR A 1 69 ? 156.113 147.291 176.693 1.00 39.17 69 TYR A C 1
ATOM 495 O O . TYR A 1 69 ? 156.732 146.869 177.659 1.00 46.80 69 TYR A O 1
ATOM 504 N N . ILE A 1 70 ? 156.090 148.570 176.356 1.00 42.81 70 ILE A N 1
ATOM 505 C CA . ILE A 1 70 ? 156.752 149.529 177.215 1.00 49.28 70 ILE A CA 1
ATOM 506 C C . ILE A 1 70 ? 155.948 149.636 178.509 1.00 44.98 70 ILE A C 1
ATOM 507 O O . ILE A 1 70 ? 156.515 149.528 179.593 1.00 48.90 70 ILE A O 1
ATOM 512 N N . LEU A 1 71 ? 154.631 149.756 178.402 1.00 42.02 71 LEU A N 1
ATOM 513 C CA . LEU A 1 71 ? 153.801 149.770 179.591 1.00 46.68 71 LEU A CA 1
ATOM 514 C C . LEU A 1 71 ? 154.024 148.518 180.431 1.00 46.42 71 LEU A C 1
ATOM 515 O O . LEU A 1 71 ? 154.165 148.615 181.643 1.00 56.50 71 LEU A O 1
ATOM 520 N N . ILE A 1 72 ? 154.032 147.347 179.806 1.00 43.40 72 ILE A N 1
ATOM 521 C CA . ILE A 1 72 ? 154.132 146.129 180.580 1.00 41.34 72 ILE A CA 1
ATOM 522 C C . ILE A 1 72 ? 155.426 146.200 181.372 1.00 41.82 72 ILE A C 1
ATOM 523 O O . ILE A 1 72 ? 155.445 145.814 182.534 1.00 49.64 72 ILE A O 1
ATOM 528 N N . ILE A 1 73 ? 156.483 146.736 180.765 1.00 43.49 73 ILE A N 1
ATOM 529 C CA . ILE A 1 73 ? 157.773 146.802 181.428 1.00 45.61 73 ILE A CA 1
ATOM 530 C C . ILE A 1 73 ? 157.691 147.740 182.621 1.00 47.42 73 ILE A C 1
ATOM 531 O O . ILE A 1 73 ? 158.209 147.435 183.681 1.00 49.40 73 ILE A O 1
ATOM 536 N N . VAL A 1 74 ? 157.026 148.872 182.445 1.00 50.29 74 VAL A N 1
ATOM 537 C CA . VAL A 1 74 ? 156.826 149.787 183.545 1.00 51.72 74 VAL A CA 1
ATOM 538 C C . VAL A 1 74 ? 156.061 149.060 184.644 1.00 48.93 74 VAL A C 1
ATOM 539 O O . VAL A 1 74 ? 156.596 148.871 185.735 1.00 63.90 74 VAL A O 1
ATOM 543 N N . ALA A 1 75 ? 154.857 148.590 184.333 1.00 43.19 75 ALA A N 1
ATOM 544 C CA . ALA A 1 75 ? 154.065 147.829 185.281 1.00 43.52 75 ALA A CA 1
ATOM 545 C C . ALA A 1 75 ? 154.884 146.770 186.022 1.00 42.18 75 ALA A C 1
ATOM 546 O O . ALA A 1 75 ? 154.592 146.487 187.177 1.00 47.05 75 ALA A O 1
ATOM 548 N N . PHE A 1 76 ? 155.884 146.179 185.383 1.00 38.39 76 PHE A N 1
ATOM 549 C CA . PHE A 1 76 ? 156.613 145.104 186.017 1.00 43.24 76 PHE A CA 1
ATOM 550 C C . PHE A 1 76 ? 157.570 145.682 187.045 1.00 57.59 76 PHE A C 1
ATOM 551 O O . PHE A 1 76 ? 157.694 145.163 188.154 1.00 70.82 76 PHE A O 1
ATOM 559 N N . LEU A 1 77 ? 158.252 146.755 186.649 1.00 66.14 77 LEU A N 1
ATOM 560 C CA . LEU A 1 77 ? 159.220 147.417 187.504 1.00 65.99 77 LEU A CA 1
ATOM 561 C C . LEU A 1 77 ? 158.512 148.035 188.709 1.00 69.47 77 LEU A C 1
ATOM 562 O O . LEU A 1 77 ? 159.081 148.082 189.795 1.00 84.54 77 LEU A O 1
ATOM 567 N N . LEU A 1 78 ? 157.261 148.454 188.521 1.00 55.01 78 LEU A N 1
ATOM 568 C CA . LEU A 1 78 ? 156.482 149.041 189.591 1.00 60.26 78 LEU A CA 1
ATOM 569 C C . LEU A 1 78 ? 155.488 148.063 190.212 1.00 66.78 78 LEU A C 1
ATOM 570 O O . LEU A 1 78 ? 154.431 148.509 190.664 1.00 73.91 78 LEU A O 1
ATOM 575 N N . GLY A 1 79 ? 155.767 146.755 190.212 1.00 58.23 79 GLY A N 1
ATOM 576 C CA . GLY A 1 79 ? 154.743 145.797 190.614 1.00 53.03 79 GLY A CA 1
ATOM 577 C C . GLY A 1 79 ? 155.272 144.755 191.597 1.00 57.35 79 GLY A C 1
ATOM 578 O O . GLY A 1 79 ? 154.482 144.039 192.208 1.00 66.28 79 GLY A O 1
ATOM 579 N N . TYR A 1 80 ? 156.595 144.645 191.704 1.00 50.67 80 TYR A N 1
ATOM 580 C CA . TYR A 1 80 ? 157.202 143.737 192.649 1.00 58.95 80 TYR A CA 1
ATOM 581 C C . TYR A 1 80 ? 158.384 144.424 193.349 1.00 75.04 80 TYR A C 1
ATOM 582 O O . TYR A 1 80 ? 159.133 145.190 192.743 1.00 76.33 80 TYR A O 1
ATOM 591 N N . ASP A 1 81 ? 158.617 144.079 194.633 1.00 77.78 81 ASP A N 1
ATOM 592 C CA . ASP A 1 81 ? 159.684 144.684 195.477 1.00 63.16 81 ASP A CA 1
ATOM 593 C C . ASP A 1 81 ? 160.574 143.599 196.066 1.00 61.86 81 ASP A C 1
ATOM 594 O O . ASP A 1 81 ? 160.021 142.613 196.515 1.00 65.18 81 ASP A O 1
ATOM 599 N N . SER A 1 82 ? 161.905 143.745 196.017 1.00 69.14 82 SER A N 1
ATOM 600 C CA . SER A 1 82 ? 162.786 142.641 196.490 1.00 72.06 82 SER A CA 1
ATOM 601 C C . SER A 1 82 ? 162.742 142.650 198.019 1.00 78.51 82 SER A C 1
ATOM 602 O O . SER A 1 82 ? 162.848 143.731 198.630 1.00 75.53 82 SER A O 1
ATOM 605 N N . THR A 1 83 ? 162.464 141.499 198.613 1.00 72.72 83 THR A N 1
ATOM 606 C CA . THR A 1 83 ? 162.200 141.475 200.051 1.00 78.71 83 THR A CA 1
ATOM 607 C C . THR A 1 83 ? 162.864 140.259 200.655 1.00 86.64 83 THR A C 1
ATOM 608 O O . THR A 1 83 ? 162.194 139.645 201.499 1.00 98.96 83 THR A O 1
ATOM 612 N N . ALA A 1 84 ? 164.041 139.860 200.185 1.00 90.77 84 ALA A N 1
ATOM 613 C CA . ALA A 1 84 ? 164.703 138.725 200.867 1.00 105.00 84 ALA A CA 1
ATOM 614 C C . ALA A 1 84 ? 163.905 137.500 200.447 1.00 115.54 84 ALA A C 1
ATOM 615 O O . ALA A 1 84 ? 164.539 136.493 200.076 1.00 117.31 84 ALA A O 1
ATOM 617 N N . GLY A 1 85 ? 162.576 137.547 200.597 1.00 119.24 85 GLY A N 1
ATOM 618 C CA . GLY A 1 85 ? 161.725 136.513 199.992 1.00 118.82 85 GLY A CA 1
ATOM 619 C C . GLY A 1 85 ? 161.470 136.954 198.570 1.00 101.88 85 GLY A C 1
ATOM 620 O O . GLY A 1 85 ? 160.401 137.500 198.328 1.00 106.79 85 GLY A O 1
ATOM 621 N N . GLY A 1 86 ? 162.499 136.935 197.734 1.00 90.49 86 GLY A N 1
ATOM 622 C CA . GLY A 1 86 ? 162.385 137.257 196.305 1.00 76.56 86 GLY A CA 1
ATOM 623 C C . GLY A 1 86 ? 161.736 138.570 196.003 1.00 58.02 86 GLY A C 1
ATOM 624 O O . GLY A 1 86 ? 162.053 139.542 196.622 1.00 71.87 86 GLY A O 1
ATOM 625 N N . TRP A 1 87 ? 160.827 138.551 195.058 1.00 50.93 87 TRP A N 1
ATOM 626 C CA . TRP A 1 87 ? 160.136 139.789 194.668 1.00 52.83 87 TRP A CA 1
ATOM 627 C C . TRP A 1 87 ? 158.697 139.567 195.001 1.00 51.59 87 TRP A C 1
ATOM 628 O O . TRP A 1 87 ? 158.180 138.527 194.652 1.00 53.81 87 TRP A O 1
ATOM 639 N N . VAL A 1 88 ? 158.122 140.489 195.743 1.00 42.11 88 VAL A N 1
ATOM 640 C CA . VAL A 1 88 ? 156.771 140.249 196.281 1.00 39.90 88 VAL A CA 1
ATOM 641 C C . VAL A 1 88 ? 155.852 141.180 195.544 1.00 39.35 88 VAL A C 1
ATOM 642 O O . VAL A 1 88 ? 156.127 142.360 195.491 1.00 42.41 88 VAL A O 1
ATOM 646 N N . PRO A 1 89 ? 154.771 140.621 194.989 1.00 40.05 89 PRO A N 1
ATOM 647 C CA . PRO A 1 89 ? 153.858 141.411 194.250 1.00 42.51 89 PRO A CA 1
ATOM 648 C C . PRO A 1 89 ? 153.169 142.514 195.051 1.00 48.05 89 PRO A C 1
ATOM 649 O O . PRO A 1 89 ? 152.657 142.243 196.088 1.00 64.28 89 PRO A O 1
ATOM 653 N N . ASN A 1 90 ? 153.124 143.716 194.526 1.00 51.10 90 ASN A N 1
ATOM 654 C CA . ASN A 1 90 ? 152.348 144.809 195.145 1.00 58.11 90 ASN A CA 1
ATOM 655 C C . ASN A 1 90 ? 150.978 144.738 194.506 1.00 57.80 90 ASN A C 1
ATOM 656 O O . ASN A 1 90 ? 150.670 143.690 193.971 1.00 78.61 90 ASN A O 1
ATOM 661 N N . ASP A 1 91 ? 150.193 145.791 194.595 1.00 59.93 91 ASP A N 1
ATOM 662 C CA . ASP A 1 91 ? 148.804 145.772 194.093 1.00 69.40 91 ASP A CA 1
ATOM 663 C C . ASP A 1 91 ? 148.750 146.330 192.668 1.00 78.25 91 ASP A C 1
ATOM 664 O O . ASP A 1 91 ? 147.648 146.748 192.237 1.00 77.62 91 ASP A O 1
ATOM 666 N N . GLY A 1 92 ? 149.900 146.513 192.034 1.00 66.62 92 GLY A N 1
ATOM 667 C CA . GLY A 1 92 ? 149.894 146.929 190.631 1.00 67.55 92 GLY A CA 1
ATOM 668 C C . GLY A 1 92 ? 150.405 145.805 189.777 1.00 73.24 92 GLY A C 1
ATOM 669 O O . GLY A 1 92 ? 150.680 146.081 188.616 1.00 92.42 92 GLY A O 1
ATOM 670 N N . ALA A 1 93 ? 150.585 144.613 190.351 1.00 63.96 93 ALA A N 1
ATOM 671 C CA . ALA A 1 93 ? 151.159 143.458 189.634 1.00 52.83 93 ALA A CA 1
ATOM 672 C C . ALA A 1 93 ? 150.069 142.924 188.723 1.00 50.87 93 ALA A C 1
ATOM 673 O O . ALA A 1 93 ? 150.390 142.309 187.724 1.00 60.00 93 ALA A O 1
ATOM 675 N N . ILE A 1 94 ? 148.828 143.150 189.078 1.00 42.79 94 ILE A N 1
ATOM 676 C CA . ILE A 1 94 ? 147.724 142.778 188.217 1.00 42.97 94 ILE A CA 1
ATOM 677 C C . ILE A 1 94 ? 147.831 143.517 186.881 1.00 44.90 94 ILE A C 1
ATOM 678 O O . ILE A 1 94 ? 147.233 143.093 185.901 1.00 47.52 94 ILE A O 1
ATOM 683 N N . ASN A 1 95 ? 148.548 144.637 186.842 1.00 45.78 95 ASN A N 1
ATOM 684 C CA . ASN A 1 95 ? 148.553 145.486 185.663 1.00 53.06 95 ASN A CA 1
ATOM 685 C C . ASN A 1 95 ? 149.525 144.928 184.637 1.00 46.95 95 ASN A C 1
ATOM 686 O O . ASN A 1 95 ? 149.432 145.227 183.451 1.00 62.48 95 ASN A O 1
ATOM 691 N N . ILE A 1 96 ? 150.435 144.090 185.095 1.00 43.22 96 ILE A N 1
ATOM 692 C CA . ILE A 1 96 ? 151.252 143.317 184.184 1.00 43.96 96 ILE A CA 1
ATOM 693 C C . ILE A 1 96 ? 150.354 142.373 183.387 1.00 39.05 96 ILE A C 1
ATOM 694 O O . ILE A 1 96 ? 150.651 142.069 182.243 1.00 46.10 96 ILE A O 1
ATOM 699 N N . PHE A 1 97 ? 149.248 141.921 183.967 1.00 34.65 97 PHE A N 1
ATOM 700 C CA . PHE A 1 97 ? 148.424 140.942 183.292 1.00 36.11 97 PHE A CA 1
ATOM 701 C C . PHE A 1 97 ? 147.345 141.652 182.496 1.00 37.96 97 PHE A C 1
ATOM 702 O O . PHE A 1 97 ? 146.850 141.144 181.499 1.00 48.33 97 PHE A O 1
ATOM 710 N N . SER A 1 98 ? 147.029 142.855 182.913 1.00 39.73 98 SER A N 1
ATOM 711 C CA . SER A 1 98 ? 145.927 143.579 182.328 1.00 42.97 98 SER A CA 1
ATOM 712 C C . SER A 1 98 ? 146.384 144.203 181.016 1.00 38.15 98 SER A C 1
ATOM 713 O O . SER A 1 98 ? 145.655 144.189 180.022 1.00 34.03 98 SER A O 1
ATOM 716 N N . THR A 1 99 ? 147.609 144.723 181.032 1.00 32.90 99 THR A N 1
ATOM 717 C CA . THR A 1 99 ? 148.103 145.451 179.890 1.00 35.85 99 THR A CA 1
ATOM 718 C C . THR A 1 99 ? 148.169 144.547 178.673 1.00 37.43 99 THR A C 1
ATOM 719 O O . THR A 1 99 ? 148.014 145.011 177.549 1.00 43.67 99 THR A O 1
ATOM 723 N N . ARG A 1 100 ? 148.349 143.251 178.898 1.00 33.87 100 ARG A N 1
ATOM 724 C CA . ARG A 1 100 ? 148.472 142.367 177.771 1.00 33.02 100 ARG A CA 1
ATOM 725 C C . ARG A 1 100 ? 147.123 142.233 177.073 1.00 29.29 100 ARG A C 1
ATOM 726 O O . ARG A 1 100 ? 147.062 142.314 175.846 1.00 30.94 100 ARG A O 1
ATOM 734 N N . TYR A 1 101 ? 146.043 142.047 177.840 1.00 28.32 101 TYR A N 1
ATOM 735 C CA . TYR A 1 101 ? 144.691 142.059 177.289 1.00 25.75 101 TYR A CA 1
ATOM 736 C C . TYR A 1 101 ? 144.410 143.378 176.577 1.00 24.93 101 TYR A C 1
ATOM 737 O O . TYR A 1 101 ? 143.662 143.414 175.601 1.00 23.29 101 TYR A O 1
ATOM 746 N N . ILE A 1 102 ? 144.994 144.456 177.086 1.00 23.08 102 ILE A N 1
ATOM 747 C CA . ILE A 1 102 ? 144.799 145.735 176.455 1.00 26.88 102 ILE A CA 1
ATOM 748 C C . ILE A 1 102 ? 145.366 145.620 175.050 1.00 29.38 102 ILE A C 1
ATOM 749 O O . ILE A 1 102 ? 144.624 145.771 174.080 1.00 29.31 102 ILE A O 1
ATOM 754 N N . GLU A 1 103 ? 146.662 145.277 174.981 1.00 30.93 103 GLU A N 1
ATOM 755 C CA . GLU A 1 103 ? 147.391 145.111 173.737 1.00 29.11 103 GLU A CA 1
ATOM 756 C C . GLU A 1 103 ? 146.662 144.190 172.760 1.00 24.34 103 GLU A C 1
ATOM 757 O O . GLU A 1 103 ? 146.557 144.517 171.591 1.00 28.25 103 GLU A O 1
ATOM 763 N N . TRP A 1 104 ? 146.140 143.062 173.193 1.00 21.75 104 TRP A N 1
ATOM 764 C CA . TRP A 1 104 ? 145.482 142.194 172.242 1.00 24.86 104 TRP A CA 1
ATOM 765 C C . TRP A 1 104 ? 144.219 142.825 171.697 1.00 26.60 104 TRP A C 1
ATOM 766 O O . TRP A 1 104 ? 143.658 142.382 170.706 1.00 28.80 104 TRP A O 1
ATOM 777 N N . THR A 1 105 ? 143.690 143.803 172.405 1.00 31.19 105 THR A N 1
ATOM 778 C CA . THR A 1 105 ? 142.388 144.281 172.015 1.00 32.23 105 THR A CA 1
ATOM 779 C C . THR A 1 105 ? 142.563 145.079 170.729 1.00 32.05 105 THR A C 1
ATOM 780 O O . THR A 1 105 ? 141.691 145.053 169.861 1.00 29.47 105 THR A O 1
ATOM 784 N N . VAL A 1 106 ? 143.688 145.781 170.618 1.00 28.15 106 VAL A N 1
ATOM 785 C CA . VAL A 1 106 ? 143.935 146.489 169.389 1.00 32.88 106 VAL A CA 1
ATOM 786 C C . VAL A 1 106 ? 144.578 145.548 168.380 1.00 34.86 106 VAL A C 1
ATOM 787 O O . VAL A 1 106 ? 144.111 145.462 167.246 1.00 37.56 106 VAL A O 1
ATOM 791 N N . SER A 1 107 ? 145.589 144.798 168.818 1.00 33.61 107 SER A N 1
ATOM 792 C CA . SER A 1 107 ? 146.465 144.083 167.904 1.00 31.61 107 SER A CA 1
ATOM 793 C C . SER A 1 107 ? 145.724 142.960 167.194 1.00 26.40 107 SER A C 1
ATOM 794 O O . SER A 1 107 ? 145.933 142.736 166.011 1.00 30.07 107 SER A O 1
ATOM 797 N N . VAL A 1 108 ? 144.869 142.235 167.872 1.00 22.78 108 VAL A N 1
ATOM 798 C CA . VAL A 1 108 ? 144.286 141.106 167.186 1.00 23.77 108 VAL A CA 1
ATOM 799 C C . VAL A 1 108 ? 143.341 141.580 166.086 1.00 24.85 108 VAL A C 1
ATOM 800 O O . VAL A 1 108 ? 143.283 140.985 165.021 1.00 28.15 108 VAL A O 1
ATOM 804 N N . PRO A 1 109 ? 142.494 142.604 166.281 1.00 29.35 109 PRO A N 1
ATOM 805 C CA . PRO A 1 109 ? 141.682 143.113 165.168 1.00 31.52 109 PRO A CA 1
ATOM 806 C C . PRO A 1 109 ? 142.533 143.630 164.001 1.00 25.92 109 PRO A C 1
ATOM 807 O O . PRO A 1 109 ? 142.171 143.416 162.853 1.00 25.31 109 PRO A O 1
ATOM 811 N N . LEU A 1 110 ? 143.665 144.278 164.301 1.00 21.92 110 LEU A N 1
ATOM 812 C CA . LEU A 1 110 ? 144.618 144.644 163.271 1.00 22.72 110 LEU A CA 1
ATOM 813 C C . LEU A 1 110 ? 145.072 143.425 162.470 1.00 25.06 110 LEU A C 1
ATOM 814 O O . LEU A 1 110 ? 145.115 143.475 161.249 1.00 27.19 110 LEU A O 1
ATOM 819 N N . LEU A 1 111 ? 145.314 142.299 163.126 1.00 28.72 111 LEU A N 1
ATOM 820 C CA . LEU A 1 111 ? 145.713 141.098 162.421 1.00 29.94 111 LEU A CA 1
ATOM 821 C C . LEU A 1 111 ? 144.605 140.688 161.470 1.00 26.59 111 LEU A C 1
ATOM 822 O O . LEU A 1 111 ? 144.862 140.387 160.326 1.00 29.94 111 LEU A O 1
ATOM 827 N N . THR A 1 112 ? 143.355 140.733 161.888 1.00 29.93 112 THR A N 1
ATOM 828 C CA . THR A 1 112 ? 142.298 140.313 160.982 1.00 34.08 112 THR A CA 1
ATOM 829 C C . THR A 1 112 ? 142.241 141.267 159.787 1.00 32.37 112 THR A C 1
ATOM 830 O O . THR A 1 112 ? 142.001 140.834 158.665 1.00 32.67 112 THR A O 1
ATOM 834 N N . ILE A 1 113 ? 142.431 142.565 160.037 1.00 29.55 113 ILE A N 1
ATOM 835 C CA . ILE A 1 113 ? 142.380 143.542 158.972 1.00 32.77 113 ILE A CA 1
ATOM 836 C C . ILE A 1 113 ? 143.456 143.239 157.934 1.00 33.31 113 ILE A C 1
ATOM 837 O O . ILE A 1 113 ? 143.181 143.266 156.737 1.00 37.83 113 ILE A O 1
ATOM 842 N N . GLU A 1 114 ? 144.665 142.969 158.416 1.00 31.61 114 GLU A N 1
ATOM 843 C CA . GLU A 1 114 ? 145.789 142.612 157.577 1.00 33.97 114 GLU A CA 1
ATOM 844 C C . GLU A 1 114 ? 145.499 141.395 156.706 1.00 31.35 114 GLU A C 1
ATOM 845 O O . GLU A 1 114 ? 145.767 141.408 155.509 1.00 32.78 114 GLU A O 1
ATOM 851 N N . LEU A 1 115 ? 144.994 140.325 157.299 1.00 28.65 115 LEU A N 1
ATOM 852 C CA . LEU A 1 115 ? 144.806 139.120 156.524 1.00 29.74 115 LEU A CA 1
ATOM 853 C C . LEU A 1 115 ? 143.705 139.330 155.489 1.00 30.50 115 LEU A C 1
ATOM 854 O O . LEU A 1 115 ? 143.824 138.846 154.368 1.00 36.04 115 LEU A O 1
ATOM 859 N N . LEU A 1 116 ? 142.631 140.037 155.836 1.00 29.90 116 LEU A N 1
ATOM 860 C CA . LEU A 1 116 ? 141.548 140.219 154.883 1.00 29.86 116 LEU A CA 1
ATOM 861 C C . LEU A 1 116 ? 142.019 141.132 153.757 1.00 32.96 116 LEU A C 1
ATOM 862 O O . LEU A 1 116 ? 141.535 141.021 152.631 1.00 36.03 116 LEU A O 1
ATOM 867 N N . ALA A 1 117 ? 142.977 142.018 154.063 1.00 30.35 117 ALA A N 1
ATOM 868 C CA . ALA A 1 117 ? 143.502 142.950 153.080 1.00 29.55 117 ALA A CA 1
ATOM 869 C C . ALA A 1 117 ? 144.108 142.216 151.891 1.00 32.84 117 ALA A C 1
ATOM 870 O O . ALA A 1 117 ? 144.048 142.713 150.772 1.00 44.48 117 ALA A O 1
ATOM 872 N N . VAL A 1 118 ? 144.684 141.041 152.117 1.00 36.38 118 VAL A N 1
ATOM 873 C CA . VAL A 1 118 ? 145.338 140.326 151.039 1.00 36.82 118 VAL A CA 1
ATOM 874 C C . VAL A 1 118 ? 144.451 139.195 150.563 1.00 37.15 118 VAL A C 1
ATOM 875 O O . VAL A 1 118 ? 144.956 138.222 150.040 1.00 45.44 118 VAL A O 1
ATOM 879 N N . CYS A 1 119 ? 143.140 139.332 150.711 1.00 39.81 119 CYS A N 1
ATOM 880 C CA . CYS A 1 119 ? 142.221 138.348 150.174 1.00 45.30 119 CYS A CA 1
ATOM 881 C C . CYS A 1 119 ? 141.453 138.983 149.018 1.00 51.67 119 CYS A C 1
ATOM 882 O O . CYS A 1 119 ? 141.454 140.207 148.871 1.00 56.90 119 CYS A O 1
ATOM 885 N N . ALA A 1 120 ? 140.749 138.149 148.246 1.00 57.62 120 ALA A N 1
ATOM 886 C CA . ALA A 1 120 ? 140.152 138.576 146.995 1.00 72.10 120 ALA A CA 1
ATOM 887 C C . ALA A 1 120 ? 138.654 138.841 147.145 1.00 87.62 120 ALA A C 1
ATOM 888 O O . ALA A 1 120 ? 137.846 138.211 146.464 1.00 98.13 120 ALA A O 1
ATOM 890 N N . THR A 1 121 ? 138.289 139.822 147.979 1.00 93.87 121 THR A N 1
ATOM 891 C CA . THR A 1 121 ? 136.887 140.057 148.293 1.00 105.88 121 THR A CA 1
ATOM 892 C C . THR A 1 121 ? 136.529 141.513 148.000 1.00 102.78 121 THR A C 1
ATOM 893 O O . THR A 1 121 ? 137.343 142.416 148.203 1.00 86.53 121 THR A O 1
ATOM 897 N N . LEU A 1 122 ? 135.284 141.715 147.529 1.00 104.66 122 LEU A N 1
ATOM 898 C CA . LEU A 1 122 ? 134.826 142.991 146.999 1.00 106.00 122 LEU A CA 1
ATOM 899 C C . LEU A 1 122 ? 133.474 143.380 147.595 1.00 108.16 122 LEU A C 1
ATOM 900 O O . LEU A 1 122 ? 132.566 142.552 147.707 1.00 99.08 122 LEU A O 1
ATOM 905 N N . GLY A 1 123 ? 133.348 144.671 147.930 1.00 113.28 123 GLY A N 1
ATOM 906 C CA . GLY A 1 123 ? 132.053 145.291 148.150 1.00 122.77 123 GLY A CA 1
ATOM 907 C C . GLY A 1 123 ? 131.486 144.977 149.529 1.00 115.21 123 GLY A C 1
ATOM 908 O O . GLY A 1 123 ? 132.129 145.254 150.536 1.00 122.96 123 GLY A O 1
ATOM 909 N N . VAL A 1 124 ? 130.280 144.403 149.550 1.00 111.12 124 VAL A N 1
ATOM 910 C CA . VAL A 1 124 ? 129.574 144.171 150.796 1.00 121.79 124 VAL A CA 1
ATOM 911 C C . VAL A 1 124 ? 130.304 143.063 151.553 1.00 110.66 124 VAL A C 1
ATOM 912 O O . VAL A 1 124 ? 130.648 143.233 152.723 1.00 105.52 124 VAL A O 1
ATOM 916 N N . GLN A 1 125 ? 130.563 141.943 150.867 1.00 100.07 125 GLN A N 1
ATOM 917 C CA . GLN A 1 125 ? 131.230 140.806 151.483 1.00 88.58 125 GLN A CA 1
ATOM 918 C C . GLN A 1 125 ? 132.486 141.286 152.209 1.00 74.87 125 GLN A C 1
ATOM 919 O O . GLN A 1 125 ? 132.737 140.871 153.334 1.00 89.59 125 GLN A O 1
ATOM 921 N N . ALA A 1 126 ? 133.256 142.181 151.591 1.00 56.88 126 ALA A N 1
ATOM 922 C CA . ALA A 1 126 ? 134.510 142.614 152.184 1.00 60.61 126 ALA A CA 1
ATOM 923 C C . ALA A 1 126 ? 134.284 143.503 153.403 1.00 64.44 126 ALA A C 1
ATOM 924 O O . ALA A 1 126 ? 135.114 143.517 154.309 1.00 72.13 126 ALA A O 1
ATOM 926 N N . ARG A 1 127 ? 133.198 144.282 153.392 1.00 67.52 127 ARG A N 1
ATOM 927 C CA . ARG A 1 127 ? 132.860 145.163 154.500 1.00 67.46 127 ARG A CA 1
ATOM 928 C C . ARG A 1 127 ? 132.200 144.336 155.609 1.00 60.50 127 ARG A C 1
ATOM 929 O O . ARG A 1 127 ? 132.447 144.581 156.788 1.00 59.93 127 ARG A O 1
ATOM 931 N N . ARG A 1 128 ? 131.385 143.343 155.235 1.00 51.69 128 ARG A N 1
ATOM 932 C CA . ARG A 1 128 ? 130.797 142.460 156.223 1.00 57.61 128 ARG A CA 1
ATOM 933 C C . ARG A 1 128 ? 131.894 141.650 156.913 1.00 57.58 128 ARG A C 1
ATOM 934 O O . ARG A 1 128 ? 131.868 141.461 158.128 1.00 68.70 128 ARG A O 1
ATOM 942 N N . ASN A 1 129 ? 132.847 141.158 156.125 1.00 50.19 129 ASN A N 1
ATOM 943 C CA . ASN A 1 129 ? 133.934 140.367 156.650 1.00 45.19 129 ASN A CA 1
ATOM 944 C C . ASN A 1 129 ? 134.707 141.170 157.682 1.00 40.08 129 ASN A C 1
ATOM 945 O O . ASN A 1 129 ? 135.055 140.657 158.741 1.00 38.05 129 ASN A O 1
ATOM 950 N N . THR A 1 130 ? 135.009 142.414 157.356 1.00 37.13 130 THR A N 1
ATOM 951 C CA . THR A 1 130 ? 135.914 143.154 158.202 1.00 42.87 130 THR A CA 1
ATOM 952 C C . THR A 1 130 ? 135.185 143.570 159.468 1.00 44.22 130 THR A C 1
ATOM 953 O O . THR A 1 130 ? 135.798 143.725 160.518 1.00 51.21 130 THR A O 1
ATOM 957 N N . ALA A 1 131 ? 133.874 143.736 159.361 1.00 46.41 131 ALA A N 1
ATOM 958 C CA . ALA A 1 131 ? 133.089 144.178 160.495 1.00 46.02 131 ALA A CA 1
ATOM 959 C C . ALA A 1 131 ? 132.958 143.038 161.494 1.00 43.26 131 ALA A C 1
ATOM 960 O O . ALA A 1 131 ? 133.163 143.231 162.688 1.00 48.67 131 ALA A O 1
ATOM 962 N N . ILE A 1 132 ? 132.589 141.859 160.999 1.00 37.92 132 ILE A N 1
ATOM 963 C CA . ILE A 1 132 ? 132.413 140.717 161.872 1.00 40.11 132 ILE A CA 1
ATOM 964 C C . ILE A 1 132 ? 133.737 140.309 162.533 1.00 42.20 132 ILE A C 1
ATOM 965 O O . ILE A 1 132 ? 133.766 139.941 163.701 1.00 44.71 132 ILE A O 1
ATOM 970 N N . ALA A 1 133 ? 134.835 140.369 161.791 1.00 41.53 133 ALA A N 1
ATOM 971 C CA . ALA A 1 133 ? 136.098 139.879 162.290 1.00 40.04 133 ALA A CA 1
ATOM 972 C C . ALA A 1 133 ? 136.647 140.826 163.338 1.00 37.14 133 ALA A C 1
ATOM 973 O O . ALA A 1 133 ? 137.144 140.380 164.367 1.00 45.37 133 ALA A O 1
ATOM 975 N N . VAL A 1 134 ? 136.583 142.118 163.067 1.00 34.32 134 VAL A N 1
ATOM 976 C CA . VAL A 1 134 ? 137.110 143.087 164.009 1.00 34.80 134 VAL A CA 1
ATOM 977 C C . VAL A 1 134 ? 136.269 143.105 165.275 1.00 37.38 134 VAL A C 1
ATOM 978 O O . VAL A 1 134 ? 136.756 143.435 166.353 1.00 43.31 134 VAL A O 1
ATOM 982 N N . THR A 1 135 ? 135.004 142.743 165.141 1.00 39.03 135 THR A N 1
ATOM 983 C CA . THR A 1 135 ? 134.096 142.774 166.264 1.00 40.95 135 THR A CA 1
ATOM 984 C C . THR A 1 135 ? 134.345 141.531 167.100 1.00 37.13 135 THR A C 1
ATOM 985 O O . THR A 1 135 ? 134.559 141.607 168.307 1.00 43.58 135 THR A O 1
ATOM 989 N N . ALA A 1 136 ? 134.267 140.389 166.427 1.00 32.33 136 ALA A N 1
ATOM 990 C CA . ALA A 1 136 ? 134.390 139.110 167.083 1.00 31.82 136 ALA A CA 1
ATOM 991 C C . ALA A 1 136 ? 135.738 139.021 167.797 1.00 33.84 136 ALA A C 1
ATOM 992 O O . ALA A 1 136 ? 135.816 138.455 168.878 1.00 38.32 136 ALA A O 1
ATOM 994 N N . THR A 1 137 ? 136.790 139.620 167.250 1.00 33.62 137 THR A N 1
ATOM 995 C CA . THR A 1 137 ? 138.072 139.447 167.889 1.00 35.07 137 THR A CA 1
ATOM 996 C C . THR A 1 137 ? 138.190 140.387 169.076 1.00 33.21 137 THR A C 1
ATOM 997 O O . THR A 1 137 ? 138.812 140.013 170.059 1.00 40.72 137 THR A O 1
ATOM 1001 N N . GLY A 1 138 ? 137.687 141.611 168.988 1.00 31.34 138 GLY A N 1
ATOM 1002 C CA . GLY A 1 138 ? 137.774 142.502 170.141 1.00 29.65 138 GLY A CA 1
ATOM 1003 C C . GLY A 1 138 ? 136.864 141.996 171.266 1.00 27.61 138 GLY A C 1
ATOM 1004 O O . GLY A 1 138 ? 137.179 142.087 172.446 1.00 30.75 138 GLY A O 1
ATOM 1005 N N . ALA A 1 139 ? 135.737 141.420 170.893 1.00 25.36 139 ALA A N 1
ATOM 1006 C CA . ALA A 1 139 ? 134.866 140.827 171.874 1.00 29.99 139 ALA A CA 1
ATOM 1007 C C . ALA A 1 139 ? 135.574 139.672 172.569 1.00 33.62 139 ALA A C 1
ATOM 1008 O O . ALA A 1 139 ? 135.530 139.574 173.789 1.00 44.44 139 ALA A O 1
ATOM 1010 N N . MET A 1 140 ? 136.222 138.807 171.784 1.00 32.90 140 MET A N 1
ATOM 1011 C CA . MET A 1 140 ? 136.971 137.677 172.304 1.00 29.87 140 MET A CA 1
ATOM 1012 C C . MET A 1 140 ? 138.019 138.144 173.320 1.00 25.54 140 MET A C 1
ATOM 1013 O O . MET A 1 140 ? 138.161 137.547 174.385 1.00 24.97 140 MET A O 1
ATOM 1018 N N . ILE A 1 141 ? 138.662 139.276 173.091 1.00 21.21 141 ILE A N 1
ATOM 1019 C CA . ILE A 1 141 ? 139.660 139.665 174.047 1.00 23.21 141 ILE A CA 1
ATOM 1020 C C . ILE A 1 141 ? 138.998 140.162 175.307 1.00 27.89 141 ILE A C 1
ATOM 1021 O O . ILE A 1 141 ? 139.565 139.985 176.379 1.00 35.19 141 ILE A O 1
ATOM 1026 N N . PHE A 1 142 ? 137.820 140.768 175.181 1.00 33.56 142 PHE A N 1
ATOM 1027 C CA . PHE A 1 142 ? 137.248 141.555 176.266 1.00 30.70 142 PHE A CA 1
ATOM 1028 C C . PHE A 1 142 ? 136.587 140.580 177.223 1.00 27.12 142 PHE A C 1
ATOM 1029 O O . PHE A 1 142 ? 136.736 140.703 178.431 1.00 28.66 142 PHE A O 1
ATOM 1037 N N . CYS A 1 143 ? 135.904 139.595 176.667 1.00 25.70 143 CYS A N 1
ATOM 1038 C CA . CYS A 1 143 ? 135.422 138.496 177.475 1.00 32.24 143 CYS A CA 1
ATOM 1039 C C . CYS A 1 143 ? 136.526 137.859 178.302 1.00 32.18 143 CYS A C 1
ATOM 1040 O O . CYS A 1 143 ? 136.275 137.422 179.409 1.00 41.25 143 CYS A O 1
ATOM 1043 N N . GLY A 1 144 ? 137.727 137.737 177.736 1.00 31.47 144 GLY A N 1
ATOM 1044 C CA . GLY A 1 144 ? 138.852 137.170 178.455 1.00 25.43 144 GLY A CA 1
ATOM 1045 C C . GLY A 1 144 ? 139.186 138.038 179.637 1.00 22.71 144 GLY A C 1
ATOM 1046 O O . GLY A 1 144 ? 139.190 137.557 180.751 1.00 29.13 144 GLY A O 1
ATOM 1047 N N . PHE A 1 145 ? 139.348 139.325 179.370 1.00 22.39 145 PHE A N 1
ATOM 1048 C CA . PHE A 1 145 ? 139.616 140.339 180.376 1.00 22.51 145 PHE A CA 1
ATOM 1049 C C . PHE A 1 145 ? 138.552 140.339 181.480 1.00 23.11 145 PHE A C 1
ATOM 1050 O O . PHE A 1 145 ? 138.844 140.587 182.645 1.00 23.75 145 PHE A O 1
ATOM 1058 N N . LEU A 1 146 ? 137.322 140.026 181.143 1.00 22.74 146 LEU A N 1
ATOM 1059 C CA . LEU A 1 146 ? 136.316 140.017 182.164 1.00 25.43 146 LEU A CA 1
ATOM 1060 C C . LEU A 1 146 ? 136.626 138.883 183.125 1.00 26.36 146 LEU A C 1
ATOM 1061 O O . LEU A 1 146 ? 136.843 139.178 184.303 1.00 29.79 146 LEU A O 1
ATOM 1066 N N . GLY A 1 147 ? 136.646 137.631 182.617 1.00 24.58 147 GLY A N 1
ATOM 1067 C CA . GLY A 1 147 ? 136.875 136.429 183.408 1.00 25.73 147 GLY A CA 1
ATOM 1068 C C . GLY A 1 147 ? 138.179 136.515 184.228 1.00 27.94 147 GLY A C 1
ATOM 1069 O O . GLY A 1 147 ? 138.236 136.186 185.408 1.00 31.66 147 GLY A O 1
ATOM 1070 N N . ALA A 1 148 ? 139.224 137.059 183.647 1.00 25.85 148 ALA A N 1
ATOM 1071 C CA . ALA A 1 148 ? 140.521 136.910 184.245 1.00 29.55 148 ALA A CA 1
ATOM 1072 C C . ALA A 1 148 ? 140.873 138.051 185.178 1.00 30.61 148 ALA A C 1
ATOM 1073 O O . ALA A 1 148 ? 141.787 137.885 185.977 1.00 36.23 148 ALA A O 1
ATOM 1075 N N . ILE A 1 149 ? 140.279 139.228 184.993 1.00 33.11 149 ILE A N 1
ATOM 1076 C CA . ILE A 1 149 ? 140.784 140.423 185.661 1.00 32.50 149 ILE A CA 1
ATOM 1077 C C . ILE A 1 149 ? 139.688 141.163 186.405 1.00 33.99 149 ILE A C 1
ATOM 1078 O O . ILE A 1 149 ? 139.957 141.657 187.490 1.00 37.94 149 ILE A O 1
ATOM 1083 N N . VAL A 1 150 ? 138.488 141.264 185.817 1.00 35.78 150 VAL A N 1
ATOM 1084 C CA . VAL A 1 150 ? 137.558 142.301 186.227 1.00 38.42 150 VAL A CA 1
ATOM 1085 C C . VAL A 1 150 ? 136.616 141.699 187.259 1.00 34.69 150 VAL A C 1
ATOM 1086 O O . VAL A 1 150 ? 136.617 142.134 188.416 1.00 41.94 150 VAL A O 1
ATOM 1090 N N . ILE A 1 151 ? 135.876 140.679 186.872 1.00 27.45 151 ILE A N 1
ATOM 1091 C CA . ILE A 1 151 ? 134.999 140.040 187.829 1.00 30.66 151 ILE A CA 1
ATOM 1092 C C . ILE A 1 151 ? 135.764 139.412 188.996 1.00 39.75 151 ILE A C 1
ATOM 1093 O O . ILE A 1 151 ? 136.633 138.567 188.796 1.00 54.91 151 ILE A O 1
ATOM 1098 N N . ASP A 1 152 ? 135.446 139.856 190.212 1.00 44.22 152 ASP A N 1
ATOM 1099 C CA . ASP A 1 152 ? 135.924 139.286 191.460 1.00 42.25 152 ASP A CA 1
ATOM 1100 C C . ASP A 1 152 ? 137.438 139.412 191.572 1.00 38.05 152 ASP A C 1
ATOM 1101 O O . ASP A 1 152 ? 138.069 138.784 192.404 1.00 44.04 152 ASP A O 1
ATOM 1106 N N . ASN A 1 153 ? 138.013 140.290 190.784 1.00 40.00 153 ASN A N 1
ATOM 1107 C CA . ASN A 1 153 ? 139.449 140.465 190.799 1.00 49.03 153 ASN A CA 1
ATOM 1108 C C . ASN A 1 153 ? 140.177 139.254 190.240 1.00 43.48 153 ASN A C 1
ATOM 1109 O O . ASN A 1 153 ? 141.339 139.063 190.570 1.00 55.38 153 ASN A O 1
ATOM 1114 N N . GLY A 1 154 ? 139.509 138.491 189.379 1.00 40.76 154 GLY A N 1
ATOM 1115 C CA . GLY A 1 154 ? 140.112 137.332 188.766 1.00 36.70 154 GLY A CA 1
ATOM 1116 C C . GLY A 1 154 ? 139.788 136.050 189.512 1.00 33.24 154 GLY A C 1
ATOM 1117 O O . GLY A 1 154 ? 140.079 134.963 189.028 1.00 38.01 154 GLY A O 1
ATOM 1118 N N . THR A 1 155 ? 139.144 136.143 190.658 1.00 32.19 155 THR A N 1
ATOM 1119 C CA . THR A 1 155 ? 139.173 134.988 191.530 1.00 32.38 155 THR A CA 1
ATOM 1120 C C . THR A 1 155 ? 137.920 134.154 191.428 1.00 29.50 155 THR A C 1
ATOM 1121 O O . THR A 1 155 ? 137.745 133.256 192.223 1.00 38.29 155 THR A O 1
ATOM 1125 N N . ASN A 1 156 ? 137.037 134.425 190.484 1.00 31.70 156 ASN A N 1
ATOM 1126 C CA . ASN A 1 156 ? 135.795 133.682 190.510 1.00 36.43 156 ASN A CA 1
ATOM 1127 C C . ASN A 1 156 ? 135.892 132.576 189.487 1.00 31.82 156 ASN A C 1
ATOM 1128 O O . ASN A 1 156 ? 135.928 132.862 188.311 1.00 41.82 156 ASN A O 1
ATOM 1133 N N . THR A 1 157 ? 135.957 131.329 189.922 1.00 36.24 157 THR A N 1
ATOM 1134 C CA . THR A 1 157 ? 136.288 130.267 188.990 1.00 38.11 157 THR A CA 1
ATOM 1135 C C . THR A 1 157 ? 135.218 130.150 187.919 1.00 40.44 157 THR A C 1
ATOM 1136 O O . THR A 1 157 ? 135.570 129.955 186.750 1.00 43.01 157 THR A O 1
ATOM 1140 N N . GLY A 1 158 ? 133.941 130.282 188.317 1.00 36.57 158 GLY A N 1
ATOM 1141 C CA . GLY A 1 158 ? 132.839 130.135 187.373 1.00 34.20 158 GLY A CA 1
ATOM 1142 C C . GLY A 1 158 ? 132.804 131.310 186.388 1.00 31.57 158 GLY A C 1
ATOM 1143 O O . GLY A 1 158 ? 132.559 131.138 185.206 1.00 29.79 158 GLY A O 1
ATOM 1144 N N . ALA A 1 159 ? 133.023 132.520 186.874 1.00 28.98 159 ALA A N 1
ATOM 1145 C CA . ALA A 1 159 ? 133.162 133.614 185.944 1.00 31.85 159 ALA A CA 1
ATOM 1146 C C . ALA A 1 159 ? 134.277 133.265 184.963 1.00 35.31 159 ALA A C 1
ATOM 1147 O O . ALA A 1 159 ? 134.062 133.231 183.765 1.00 44.91 159 ALA A O 1
ATOM 1149 N N . PHE A 1 160 ? 135.434 132.919 185.523 1.00 39.89 160 PHE A N 1
ATOM 1150 C CA . PHE A 1 160 ? 136.704 132.764 184.836 1.00 35.74 160 PHE A CA 1
ATOM 1151 C C . PHE A 1 160 ? 136.512 131.789 183.683 1.00 29.87 160 PHE A C 1
ATOM 1152 O O . PHE A 1 160 ? 137.003 132.029 182.571 1.00 26.37 160 PHE A O 1
ATOM 1160 N N . ILE A 1 161 ? 135.740 130.748 183.965 1.00 26.75 161 ILE A N 1
ATOM 1161 C CA . ILE A 1 161 ? 135.505 129.711 182.988 1.00 32.42 161 ILE A CA 1
ATOM 1162 C C . ILE A 1 161 ? 134.470 130.163 181.974 1.00 37.62 161 ILE A C 1
ATOM 1163 O O . ILE A 1 161 ? 134.684 129.961 180.782 1.00 49.32 161 ILE A O 1
ATOM 1168 N N . LEU A 1 162 ? 133.346 130.707 182.453 1.00 42.00 162 LEU A N 1
ATOM 1169 C CA . LEU A 1 162 ? 132.188 131.047 181.635 1.00 40.98 162 LEU A CA 1
ATOM 1170 C C . LEU A 1 162 ? 132.581 132.138 180.648 1.00 33.10 162 LEU A C 1
ATOM 1171 O O . LEU A 1 162 ? 132.336 132.022 179.457 1.00 30.99 162 LEU A O 1
ATOM 1176 N N . TRP A 1 163 ? 133.308 133.136 181.112 1.00 27.19 163 TRP A N 1
ATOM 1177 C CA . TRP A 1 163 ? 133.767 134.130 180.179 1.00 30.37 163 TRP A CA 1
ATOM 1178 C C . TRP A 1 163 ? 134.752 133.574 179.166 1.00 33.35 163 TRP A C 1
ATOM 1179 O O . TRP A 1 163 ? 134.758 134.021 178.034 1.00 40.37 163 TRP A O 1
ATOM 1190 N N . ALA A 1 164 ? 135.538 132.564 179.511 1.00 40.10 164 ALA A N 1
ATOM 1191 C CA . ALA A 1 164 ? 136.429 131.965 178.526 1.00 36.63 164 ALA A CA 1
ATOM 1192 C C . ALA A 1 164 ? 135.617 131.199 177.500 1.00 29.84 164 ALA A C 1
ATOM 1193 O O . ALA A 1 164 ? 136.037 131.094 176.365 1.00 31.19 164 ALA A O 1
ATOM 1195 N N . VAL A 1 165 ? 134.454 130.705 177.887 1.00 32.52 165 VAL A N 1
ATOM 1196 C CA . VAL A 1 165 ? 133.621 129.966 176.955 1.00 41.20 165 VAL A CA 1
ATOM 1197 C C . VAL A 1 165 ? 133.025 130.893 175.899 1.00 39.44 165 VAL A C 1
ATOM 1198 O O . VAL A 1 165 ? 133.121 130.625 174.715 1.00 39.18 165 VAL A O 1
ATOM 1202 N N . ILE A 1 166 ? 132.380 131.954 176.368 1.00 42.55 166 ILE A N 1
ATOM 1203 C CA . ILE A 1 166 ? 131.899 133.052 175.554 1.00 43.73 166 ILE A CA 1
ATOM 1204 C C . ILE A 1 166 ? 133.008 133.531 174.617 1.00 39.94 166 ILE A C 1
ATOM 1205 O O . ILE A 1 166 ? 132.802 133.609 173.410 1.00 45.12 166 ILE A O 1
ATOM 1210 N N . SER A 1 167 ? 134.175 133.841 175.179 1.00 31.56 167 SER A N 1
ATOM 1211 C CA . SER A 1 167 ? 135.356 134.187 174.407 1.00 28.09 167 SER A CA 1
ATOM 1212 C C . SER A 1 167 ? 135.640 133.176 173.306 1.00 27.27 167 SER A C 1
ATOM 1213 O O . SER A 1 167 ? 136.085 133.570 172.241 1.00 29.35 167 SER A O 1
ATOM 1216 N N . CYS A 1 168 ? 135.390 131.893 173.539 1.00 31.19 168 CYS A N 1
ATOM 1217 C CA . CYS A 1 168 ? 135.718 130.884 172.543 1.00 35.38 168 CYS A CA 1
ATOM 1218 C C . CYS A 1 168 ? 134.698 130.878 171.427 1.00 40.72 168 CYS A C 1
ATOM 1219 O O . CYS A 1 168 ? 135.016 130.428 170.334 1.00 55.31 168 CYS A O 1
ATOM 1222 N N . VAL A 1 169 ? 133.494 131.378 171.696 1.00 39.92 169 VAL A N 1
ATOM 1223 C CA . VAL A 1 169 ? 132.490 131.494 170.661 1.00 39.33 169 VAL A CA 1
ATOM 1224 C C . VAL A 1 169 ? 132.911 132.607 169.709 1.00 36.16 169 VAL A C 1
ATOM 1225 O O . VAL A 1 169 ? 132.892 132.418 168.495 1.00 39.27 169 VAL A O 1
ATOM 1229 N N . PHE A 1 170 ? 133.342 133.742 170.248 1.00 30.19 170 PHE A N 1
ATOM 1230 C CA . PHE A 1 170 ? 133.789 134.808 169.380 1.00 35.53 170 PHE A CA 1
ATOM 1231 C C . PHE A 1 170 ? 135.019 134.398 168.581 1.00 38.15 170 PHE A C 1
ATOM 1232 O O . PHE A 1 170 ? 135.350 135.027 167.594 1.00 44.30 170 PHE A O 1
ATOM 1240 N N . TRP A 1 171 ? 135.726 133.385 169.058 1.00 45.11 171 TRP A N 1
ATOM 1241 C CA . TRP A 1 171 ? 136.965 132.941 168.467 1.00 41.21 171 TRP A CA 1
ATOM 1242 C C . TRP A 1 171 ? 136.633 132.066 167.270 1.00 39.66 171 TRP A C 1
ATOM 1243 O O . TRP A 1 171 ? 137.311 132.117 166.249 1.00 47.94 171 TRP A O 1
ATOM 1254 N N . VAL A 1 172 ? 135.564 131.294 167.399 1.00 39.46 172 VAL A N 1
ATOM 1255 C CA . VAL A 1 172 ? 135.106 130.456 166.311 1.00 39.98 172 VAL A CA 1
ATOM 1256 C C . VAL A 1 172 ? 134.482 131.312 165.219 1.00 41.52 172 VAL A C 1
ATOM 1257 O O . VAL A 1 172 ? 134.641 131.027 164.040 1.00 49.34 172 VAL A O 1
ATOM 1261 N N . ILE A 1 173 ? 133.747 132.344 165.610 1.00 46.06 173 ILE A N 1
ATOM 1262 C CA . ILE A 1 173 ? 133.129 133.230 164.637 1.00 48.50 173 ILE A CA 1
ATOM 1263 C C . ILE A 1 173 ? 134.219 133.890 163.799 1.00 43.72 173 ILE A C 1
ATOM 1264 O O . ILE A 1 173 ? 134.136 133.914 162.587 1.00 50.40 173 ILE A O 1
ATOM 1269 N N . ALA A 1 174 ? 135.229 134.442 164.459 1.00 41.48 174 ALA A N 1
ATOM 1270 C CA . ALA A 1 174 ? 136.327 135.088 163.769 1.00 42.56 174 ALA A CA 1
ATOM 1271 C C . ALA A 1 174 ? 136.978 134.120 162.787 1.00 43.48 174 ALA A C 1
ATOM 1272 O O . ALA A 1 174 ? 137.332 134.493 161.683 1.00 52.63 174 ALA A O 1
ATOM 1274 N N . ASN A 1 175 ? 137.191 132.883 163.207 1.00 47.62 175 ASN A N 1
ATOM 1275 C CA . ASN A 1 175 ? 137.931 131.960 162.374 1.00 49.20 175 ASN A CA 1
ATOM 1276 C C . ASN A 1 175 ? 137.096 131.632 161.151 1.00 44.92 175 ASN A C 1
ATOM 1277 O O . ASN A 1 175 ? 137.608 131.593 160.046 1.00 55.72 175 ASN A O 1
ATOM 1282 N N . VAL A 1 176 ? 135.815 131.387 161.361 1.00 42.32 176 VAL A N 1
ATOM 1283 C CA . VAL A 1 176 ? 134.968 130.980 160.269 1.00 41.92 176 VAL A CA 1
ATOM 1284 C C . VAL A 1 176 ? 134.980 132.072 159.224 1.00 39.78 176 VAL A C 1
ATOM 1285 O O . VAL A 1 176 ? 135.244 131.810 158.060 1.00 49.93 176 VAL A O 1
ATOM 1289 N N . VAL A 1 177 ? 134.715 133.290 159.663 1.00 37.96 177 VAL A N 1
ATOM 1290 C CA . VAL A 1 177 ? 134.768 134.429 158.781 1.00 39.27 177 VAL A CA 1
ATOM 1291 C C . VAL A 1 177 ? 136.089 134.440 158.011 1.00 40.19 177 VAL A C 1
ATOM 1292 O O . VAL A 1 177 ? 136.073 134.444 156.780 1.00 48.54 177 VAL A O 1
ATOM 1296 N N . LEU A 1 178 ? 137.218 134.434 158.714 1.00 35.13 178 LEU A N 1
ATOM 1297 C CA . LEU A 1 178 ? 138.514 134.522 158.059 1.00 39.51 178 LEU A CA 1
ATOM 1298 C C . LEU A 1 178 ? 138.725 133.332 157.127 1.00 41.84 178 LEU A C 1
ATOM 1299 O O . LEU A 1 178 ? 139.033 133.502 155.954 1.00 48.36 178 LEU A O 1
ATOM 1304 N N . ILE A 1 179 ? 138.542 132.125 157.644 1.00 43.33 179 ILE A N 1
ATOM 1305 C CA . ILE A 1 179 ? 138.806 130.939 156.866 1.00 43.05 179 ILE A CA 1
ATOM 1306 C C . ILE A 1 179 ? 137.986 130.962 155.585 1.00 44.06 179 ILE A C 1
ATOM 1307 O O . ILE A 1 179 ? 138.470 130.550 154.543 1.00 47.04 179 ILE A O 1
ATOM 1312 N N . ARG A 1 180 ? 136.749 131.428 155.652 1.00 44.10 180 ARG A N 1
ATOM 1313 C CA . ARG A 1 180 ? 135.911 131.401 154.468 1.00 45.44 180 ARG A CA 1
ATOM 1314 C C . ARG A 1 180 ? 136.448 132.433 153.472 1.00 43.09 180 ARG A C 1
ATOM 1315 O O . ARG A 1 180 ? 136.413 132.208 152.270 1.00 54.42 180 ARG A O 1
ATOM 1317 N N . ALA A 1 181 ? 136.933 133.576 153.961 1.00 43.36 181 ALA A N 1
ATOM 1318 C CA . ALA A 1 181 ? 137.410 134.649 153.098 1.00 42.02 181 ALA A CA 1
ATOM 1319 C C . ALA A 1 181 ? 138.627 134.174 152.319 1.00 41.21 181 ALA A C 1
ATOM 1320 O O . ALA A 1 181 ? 138.734 134.406 151.125 1.00 48.16 181 ALA A O 1
ATOM 1322 N N . VAL A 1 182 ? 139.543 133.520 153.023 1.00 40.90 182 VAL A N 1
ATOM 1323 C CA . VAL A 1 182 ? 140.737 132.977 152.412 1.00 42.31 182 VAL A CA 1
ATOM 1324 C C . VAL A 1 182 ? 140.399 131.881 151.411 1.00 44.95 182 VAL A C 1
ATOM 1325 O O . VAL A 1 182 ? 141.223 131.564 150.575 1.00 60.98 182 VAL A O 1
ATOM 1329 N N . ARG A 1 183 ? 139.239 131.263 151.505 1.00 49.22 183 ARG A N 1
ATOM 1330 C CA . ARG A 1 183 ? 138.982 130.093 150.690 1.00 56.24 183 ARG A CA 1
ATOM 1331 C C . ARG A 1 183 ? 138.025 130.471 149.568 1.00 55.64 183 ARG A C 1
ATOM 1332 O O . ARG A 1 183 ? 137.760 129.661 148.681 1.00 64.48 183 ARG A O 1
ATOM 1340 N N . GLN A 1 184 ? 137.504 131.695 149.626 1.00 58.92 184 GLN A N 1
ATOM 1341 C CA . GLN A 1 184 ? 136.852 132.303 148.487 1.00 69.01 184 GLN A CA 1
ATOM 1342 C C . GLN A 1 184 ? 137.877 133.079 147.671 1.00 67.54 184 GLN A C 1
ATOM 1343 O O . GLN A 1 184 ? 137.571 133.508 146.563 1.00 87.63 184 GLN A O 1
ATOM 1349 N N . SER A 1 185 ? 139.077 133.270 148.230 1.00 61.13 185 SER A N 1
ATOM 1350 C CA . SER A 1 185 ? 140.150 133.973 147.549 1.00 54.91 185 SER A CA 1
ATOM 1351 C C . SER A 1 185 ? 140.801 133.040 146.550 1.00 53.88 185 SER A C 1
ATOM 1352 O O . SER A 1 185 ? 140.907 133.365 145.371 1.00 51.52 185 SER A O 1
ATOM 1355 N N . LEU A 1 186 ? 141.187 131.876 147.078 1.00 53.96 186 LEU A N 1
ATOM 1356 C CA . LEU A 1 186 ? 142.112 130.952 146.450 1.00 56.94 186 LEU A CA 1
ATOM 1357 C C . LEU A 1 186 ? 141.678 130.562 145.041 1.00 63.46 186 LEU A C 1
ATOM 1358 O O . LEU A 1 186 ? 142.530 130.353 144.177 1.00 72.23 186 LEU A O 1
ATOM 1363 N N . PRO A 1 187 ? 140.370 130.443 144.734 1.00 76.30 187 PRO A N 1
ATOM 1364 C CA . PRO A 1 187 ? 139.945 130.105 143.373 1.00 88.63 187 PRO A CA 1
ATOM 1365 C C . PRO A 1 187 ? 140.302 131.133 142.293 1.00 83.91 187 PRO A C 1
ATOM 1366 O O . PRO A 1 187 ? 140.383 130.790 141.115 1.00 89.13 187 PRO A O 1
ATOM 1370 N N . THR A 1 188 ? 140.539 132.384 142.699 1.00 78.25 188 THR A N 1
ATOM 1371 C CA . THR A 1 188 ? 140.732 133.477 141.761 1.00 80.17 188 THR A CA 1
ATOM 1372 C C . THR A 1 188 ? 142.207 133.862 141.640 1.00 73.65 188 THR A C 1
ATOM 1373 O O . THR A 1 188 ? 142.554 134.651 140.766 1.00 86.25 188 THR A O 1
ATOM 1377 N N . LEU A 1 189 ? 143.068 133.335 142.518 1.00 69.12 189 LEU A N 1
ATOM 1378 C CA . LEU A 1 189 ? 144.478 133.694 142.502 1.00 66.84 189 LEU A CA 1
ATOM 1379 C C . LEU A 1 189 ? 145.245 132.777 141.553 1.00 74.17 189 LEU A C 1
ATOM 1380 O O . LEU A 1 189 ? 144.697 131.846 140.962 1.00 78.71 189 LEU A O 1
ATOM 1385 N N . THR A 1 190 ? 146.535 133.080 141.409 1.00 77.78 190 THR A N 1
ATOM 1386 C CA . THR A 1 190 ? 147.441 132.250 140.645 1.00 80.27 190 THR A CA 1
ATOM 1387 C C . THR A 1 190 ? 148.007 131.180 141.568 1.00 80.79 190 THR A C 1
ATOM 1388 O O . THR A 1 190 ? 148.111 131.388 142.777 1.00 77.36 190 THR A O 1
ATOM 1392 N N . PRO A 1 191 ? 148.434 130.025 141.016 1.00 74.34 191 PRO A N 1
ATOM 1393 C CA . PRO A 1 191 ? 149.075 128.990 141.821 1.00 74.03 191 PRO A CA 1
ATOM 1394 C C . PRO A 1 191 ? 149.998 129.562 142.891 1.00 67.28 191 PRO A C 1
ATOM 1395 O O . PRO A 1 191 ? 149.819 129.298 144.078 1.00 72.70 191 PRO A O 1
ATOM 1399 N N . GLU A 1 192 ? 150.963 130.375 142.456 1.00 65.53 192 GLU A N 1
ATOM 1400 C CA . GLU A 1 192 ? 151.989 130.881 143.351 1.00 66.19 192 GLU A CA 1
ATOM 1401 C C . GLU A 1 192 ? 151.334 131.722 144.445 1.00 60.92 192 GLU A C 1
ATOM 1402 O O . GLU A 1 192 ? 151.773 131.679 145.596 1.00 63.53 192 GLU A O 1
ATOM 1404 N N . SER A 1 193 ? 150.285 132.471 144.078 1.00 58.61 193 SER A N 1
ATOM 1405 C CA . SER A 1 193 ? 149.626 133.385 145.000 1.00 62.67 193 SER A CA 1
ATOM 1406 C C . SER A 1 193 ? 148.668 132.632 145.916 1.00 57.94 193 SER A C 1
ATOM 1407 O O . SER A 1 193 ? 148.613 132.902 147.115 1.00 54.00 193 SER A O 1
ATOM 1410 N N . HIS A 1 194 ? 147.905 131.710 145.317 1.00 60.59 194 HIS A N 1
ATOM 1411 C CA . HIS A 1 194 ? 147.028 130.801 146.039 1.00 61.73 194 HIS A CA 1
ATOM 1412 C C . HIS A 1 194 ? 147.816 130.145 147.167 1.00 55.10 194 HIS A C 1
ATOM 1413 O O . HIS A 1 194 ? 147.458 130.281 148.336 1.00 57.24 194 HIS A O 1
ATOM 1420 N N . THR A 1 195 ? 148.922 129.489 146.806 1.00 49.48 195 THR A N 1
ATOM 1421 C CA . THR A 1 195 ? 149.762 128.820 147.785 1.00 47.89 195 THR A CA 1
ATOM 1422 C C . THR A 1 195 ? 150.180 129.777 148.890 1.00 39.63 195 THR A C 1
ATOM 1423 O O . THR A 1 195 ? 150.166 129.424 150.059 1.00 43.15 195 THR A O 1
ATOM 1427 N N . MET A 1 196 ? 150.582 130.976 148.511 1.00 42.93 196 MET A N 1
ATOM 1428 C CA . MET A 1 196 ? 151.207 131.880 149.454 1.00 51.14 196 MET A CA 1
ATOM 1429 C C . MET A 1 196 ? 150.194 132.330 150.506 1.00 50.17 196 MET A C 1
ATOM 1430 O O . MET A 1 196 ? 150.565 132.499 151.680 1.00 42.99 196 MET A O 1
ATOM 1435 N N . LEU A 1 197 ? 148.937 132.532 150.058 1.00 41.42 197 LEU A N 1
ATOM 1436 C CA . LEU A 1 197 ? 147.891 133.037 150.929 1.00 42.46 197 LEU A CA 1
ATOM 1437 C C . LEU A 1 197 ? 147.467 131.948 151.906 1.00 46.23 197 LEU A C 1
ATOM 1438 O O . LEU A 1 197 ? 147.338 132.207 153.105 1.00 47.41 197 LEU A O 1
ATOM 1443 N N . LYS A 1 198 ? 147.232 130.750 151.351 1.00 48.39 198 LYS A N 1
ATOM 1444 C CA . LYS A 1 198 ? 146.864 129.567 152.113 1.00 51.17 198 LYS A CA 1
ATOM 1445 C C . LYS A 1 198 ? 147.858 129.403 153.253 1.00 46.84 198 LYS A C 1
ATOM 1446 O O . LYS A 1 198 ? 147.480 129.350 154.418 1.00 58.49 198 LYS A O 1
ATOM 1452 N N . SER A 1 199 ? 149.134 129.481 152.947 1.00 46.39 199 SER A N 1
ATOM 1453 C CA . SER A 1 199 ? 150.203 129.331 153.955 1.00 49.88 199 SER A CA 1
ATOM 1454 C C . SER A 1 199 ? 150.208 130.467 154.955 1.00 46.05 199 SER A C 1
ATOM 1455 O O . SER A 1 199 ? 150.507 130.215 156.086 1.00 47.46 199 SER A O 1
ATOM 1458 N N . ALA A 1 200 ? 149.907 131.678 154.515 1.00 55.56 200 ALA A N 1
ATOM 1459 C CA . ALA A 1 200 ? 149.957 132.821 155.418 1.00 59.12 200 ALA A CA 1
ATOM 1460 C C . ALA A 1 200 ? 148.828 132.746 156.444 1.00 54.22 200 ALA A C 1
ATOM 1461 O O . ALA A 1 200 ? 149.056 133.007 157.628 1.00 51.70 200 ALA A O 1
ATOM 1463 N N . ALA A 1 201 ? 147.633 132.372 155.953 1.00 45.39 201 ALA A N 1
ATOM 1464 C CA . ALA A 1 201 ? 146.449 132.140 156.768 1.00 45.67 201 ALA A CA 1
ATOM 1465 C C . ALA A 1 201 ? 146.738 131.133 157.879 1.00 48.29 201 ALA A C 1
ATOM 1466 O O . ALA A 1 201 ? 146.590 131.440 159.063 1.00 50.22 201 ALA A O 1
ATOM 1468 N N . ILE A 1 202 ? 147.192 129.938 157.486 1.00 46.32 202 ILE A N 1
ATOM 1469 C CA . ILE A 1 202 ? 147.540 128.906 158.446 1.00 47.83 202 ILE A CA 1
ATOM 1470 C C . ILE A 1 202 ? 148.506 129.423 159.514 1.00 39.89 202 ILE A C 1
ATOM 1471 O O . ILE A 1 202 ? 148.324 129.171 160.691 1.00 43.87 202 ILE A O 1
ATOM 1476 N N . VAL A 1 203 ? 149.566 130.092 159.102 1.00 40.61 203 VAL A N 1
ATOM 1477 C CA . VAL A 1 203 ? 150.562 130.551 160.048 1.00 50.00 203 VAL A CA 1
ATOM 1478 C C . VAL A 1 203 ? 149.916 131.548 161.002 1.00 49.63 203 VAL A C 1
ATOM 1479 O O . VAL A 1 203 ? 150.178 131.521 162.205 1.00 42.07 203 VAL A O 1
ATOM 1483 N N . LEU A 1 204 ? 149.070 132.409 160.413 1.00 53.28 204 LEU A N 1
ATOM 1484 C CA . LEU A 1 204 ? 148.452 133.542 161.087 1.00 55.66 204 LEU A CA 1
ATOM 1485 C C . LEU A 1 204 ? 147.333 133.108 162.035 1.00 57.30 204 LEU A C 1
ATOM 1486 O O . LEU A 1 204 ? 147.085 133.810 163.016 1.00 67.27 204 LEU A O 1
ATOM 1491 N N . LEU A 1 205 ? 146.667 131.973 161.746 1.00 53.26 205 LEU A N 1
ATOM 1492 C CA . LEU A 1 205 ? 145.523 131.518 162.530 1.00 52.85 205 LEU A CA 1
ATOM 1493 C C . LEU A 1 205 ? 145.848 130.351 163.453 1.00 46.89 205 LEU A C 1
ATOM 1494 O O . LEU A 1 205 ? 145.062 130.060 164.339 1.00 59.81 205 LEU A O 1
ATOM 1499 N N . ALA A 1 206 ? 146.965 129.663 163.249 1.00 53.66 206 ALA A N 1
ATOM 1500 C CA . ALA A 1 206 ? 147.232 128.426 163.971 1.00 58.06 206 ALA A CA 1
ATOM 1501 C C . ALA A 1 206 ? 147.693 128.702 165.404 1.00 53.05 206 ALA A C 1
ATOM 1502 O O . ALA A 1 206 ? 147.169 128.119 166.340 1.00 54.77 206 ALA A O 1
ATOM 1504 N N . GLY A 1 207 ? 148.630 129.636 165.576 1.00 51.08 207 GLY A N 1
ATOM 1505 C CA . GLY A 1 207 ? 149.189 129.929 166.881 1.00 49.40 207 GLY A CA 1
ATOM 1506 C C . GLY A 1 207 ? 148.281 130.739 167.798 1.00 53.60 207 GLY A C 1
ATOM 1507 O O . GLY A 1 207 ? 148.726 131.167 168.862 1.00 64.84 207 GLY A O 1
ATOM 1508 N N . TRP A 1 208 ? 147.018 130.941 167.406 1.00 50.61 208 TRP A N 1
ATOM 1509 C CA . TRP A 1 208 ? 146.026 131.516 168.294 1.00 42.19 208 TRP A CA 1
ATOM 1510 C C . TRP A 1 208 ? 145.741 130.587 169.469 1.00 38.25 208 TRP A C 1
ATOM 1511 O O . TRP A 1 208 ? 145.442 131.066 170.547 1.00 45.79 208 TRP A O 1
ATOM 1522 N N . VAL A 1 209 ? 145.884 129.281 169.282 1.00 35.76 209 VAL A N 1
ATOM 1523 C CA . VAL A 1 209 ? 145.482 128.316 170.285 1.00 36.84 209 VAL A CA 1
ATOM 1524 C C . VAL A 1 209 ? 146.294 128.450 171.573 1.00 38.15 209 VAL A C 1
ATOM 1525 O O . VAL A 1 209 ? 145.823 128.116 172.663 1.00 39.83 209 VAL A O 1
ATOM 1529 N N . VAL A 1 210 ? 147.523 128.919 171.436 1.00 34.80 210 VAL A N 1
ATOM 1530 C CA . VAL A 1 210 ? 148.403 129.077 172.568 1.00 34.13 210 VAL A CA 1
ATOM 1531 C C . VAL A 1 210 ? 147.693 129.902 173.631 1.00 28.55 210 VAL A C 1
ATOM 1532 O O . VAL A 1 210 ? 147.648 129.491 174.780 1.00 29.89 210 VAL A O 1
ATOM 1536 N N . TYR A 1 211 ? 147.081 131.014 173.224 1.00 25.21 211 TYR A N 1
ATOM 1537 C CA . TYR A 1 211 ? 146.583 132.005 174.161 1.00 23.12 211 TYR A CA 1
ATOM 1538 C C . TYR A 1 211 ? 145.531 131.392 175.076 1.00 23.33 211 TYR A C 1
ATOM 1539 O O . TYR A 1 211 ? 145.610 131.491 176.292 1.00 24.34 211 TYR A O 1
ATOM 1548 N N . PRO A 1 212 ? 144.498 130.746 174.538 1.00 24.14 212 PRO A N 1
ATOM 1549 C CA . PRO A 1 212 ? 143.507 130.098 175.361 1.00 27.05 212 PRO A CA 1
ATOM 1550 C C . PRO A 1 212 ? 144.112 129.103 176.336 1.00 28.09 212 PRO A C 1
ATOM 1551 O O . PRO A 1 212 ? 143.549 128.836 177.378 1.00 39.77 212 PRO A O 1
ATOM 1555 N N . ILE A 1 213 ? 145.196 128.465 175.965 1.00 29.35 213 ILE A N 1
ATOM 1556 C CA . ILE A 1 213 ? 145.746 127.449 176.830 1.00 30.76 213 ILE A CA 1
ATOM 1557 C C . ILE A 1 213 ? 146.395 128.160 178.013 1.00 27.08 213 ILE A C 1
ATOM 1558 O O . ILE A 1 213 ? 146.180 127.830 179.170 1.00 30.16 213 ILE A O 1
ATOM 1563 N N . VAL A 1 214 ? 147.193 129.158 177.716 1.00 23.37 214 VAL A N 1
ATOM 1564 C CA . VAL A 1 214 ? 147.870 129.860 178.771 1.00 24.41 214 VAL A CA 1
ATOM 1565 C C . VAL A 1 214 ? 146.844 130.450 179.734 1.00 24.95 214 VAL A C 1
ATOM 1566 O O . VAL A 1 214 ? 147.085 130.462 180.948 1.00 23.73 214 VAL A O 1
ATOM 1570 N N . TYR A 1 215 ? 145.723 130.939 179.173 1.00 23.98 215 TYR A N 1
ATOM 1571 C CA . TYR A 1 215 ? 144.615 131.518 179.924 1.00 20.20 215 TYR A CA 1
ATOM 1572 C C . TYR A 1 215 ? 144.186 130.579 181.042 1.00 18.32 215 TYR A C 1
ATOM 1573 O O . TYR A 1 215 ? 144.069 131.027 182.184 1.00 17.41 215 TYR A O 1
ATOM 1582 N N . PHE A 1 216 ? 144.054 129.296 180.760 1.00 17.90 216 PHE A N 1
ATOM 1583 C CA . PHE A 1 216 ? 143.631 128.392 181.805 1.00 22.81 216 PHE A CA 1
ATOM 1584 C C . PHE A 1 216 ? 144.766 127.884 182.709 1.00 23.57 216 PHE A C 1
ATOM 1585 O O . PHE A 1 216 ? 144.508 126.990 183.518 1.00 24.33 216 PHE A O 1
ATOM 1593 N N . LEU A 1 217 ? 145.979 128.382 182.723 1.00 21.20 217 LEU A N 1
ATOM 1594 C CA . LEU A 1 217 ? 147.055 127.818 183.575 1.00 22.77 217 LEU A CA 1
ATOM 1595 C C . LEU A 1 217 ? 146.893 128.199 185.044 1.00 22.88 217 LEU A C 1
ATOM 1596 O O . LEU A 1 217 ? 147.251 127.392 185.876 1.00 21.57 217 LEU A O 1
ATOM 1601 N N . PRO A 1 218 ? 146.251 129.345 185.371 1.00 21.90 218 PRO A N 1
ATOM 1602 C CA . PRO A 1 218 ? 145.953 129.743 186.743 1.00 19.13 218 PRO A CA 1
ATOM 1603 C C . PRO A 1 218 ? 145.081 128.703 187.471 1.00 21.89 218 PRO A C 1
ATOM 1604 O O . PRO A 1 218 ? 145.007 128.781 188.632 1.00 25.68 218 PRO A O 1
ATOM 1608 N N . LEU A 1 219 ? 144.396 127.809 186.785 1.00 24.86 219 LEU A N 1
ATOM 1609 C CA . LEU A 1 219 ? 143.595 126.676 187.336 1.00 27.65 219 LEU A CA 1
ATOM 1610 C C . LEU A 1 219 ? 144.420 125.540 187.913 1.00 27.03 219 LEU A C 1
ATOM 1611 O O . LEU A 1 219 ? 143.848 124.717 188.568 1.00 31.85 219 LEU A O 1
ATOM 1616 N N . PHE A 1 220 ? 145.667 125.430 187.524 1.00 35.12 220 PHE A N 1
ATOM 1617 C CA . PHE A 1 220 ? 146.522 124.295 187.943 1.00 44.29 220 PHE A CA 1
ATOM 1618 C C . PHE A 1 220 ? 147.346 124.659 189.164 1.00 42.55 220 PHE A C 1
ATOM 1619 O O . PHE A 1 220 ? 147.996 123.787 189.712 1.00 58.96 220 PHE A O 1
ATOM 1627 N N . GLY A 1 221 ? 147.286 125.897 189.594 1.00 38.07 221 GLY A N 1
ATOM 1628 C CA . GLY A 1 221 ? 147.931 126.262 190.836 1.00 34.96 221 GLY A CA 1
ATOM 1629 C C . GLY A 1 221 ? 148.495 127.641 190.813 1.00 39.02 221 GLY A C 1
ATOM 1630 O O . GLY A 1 221 ? 148.250 128.330 189.841 1.00 37.55 221 GLY A O 1
ATOM 1631 N N . ALA A 1 222 ? 149.171 128.007 191.900 1.00 41.21 222 ALA A N 1
ATOM 1632 C CA . ALA A 1 222 ? 149.865 129.292 192.010 1.00 44.16 222 ALA A CA 1
ATOM 1633 C C . ALA A 1 222 ? 151.301 129.023 192.431 1.00 49.83 222 ALA A C 1
ATOM 1634 O O . ALA A 1 222 ? 151.469 128.357 193.433 1.00 60.19 222 ALA A O 1
ATOM 1636 N N . SER A 1 223 ? 152.283 129.538 191.696 1.00 42.34 223 SER A N 1
ATOM 1637 C CA . SER A 1 223 ? 153.707 129.358 191.991 1.00 35.77 223 SER A CA 1
ATOM 1638 C C . SER A 1 223 ? 154.328 130.525 191.277 1.00 39.35 223 SER A C 1
ATOM 1639 O O . SER A 1 223 ? 153.613 131.073 190.471 1.00 49.40 223 SER A O 1
ATOM 1642 N N . GLY A 1 224 ? 155.521 130.970 191.629 1.00 35.64 224 GLY A N 1
ATOM 1643 C CA . GLY A 1 224 ? 156.285 131.964 190.873 1.00 31.05 224 GLY A CA 1
ATOM 1644 C C . GLY A 1 224 ? 156.700 131.353 189.577 1.00 25.71 224 GLY A C 1
ATOM 1645 O O . GLY A 1 224 ? 156.962 132.101 188.672 1.00 26.81 224 GLY A O 1
ATOM 1646 N N . GLY A 1 225 ? 156.997 130.078 189.587 1.00 22.87 225 GLY A N 1
ATOM 1647 C CA . GLY A 1 225 ? 157.330 129.347 188.366 1.00 27.36 225 GLY A CA 1
ATOM 1648 C C . GLY A 1 225 ? 156.214 129.274 187.368 1.00 31.09 225 GLY A C 1
ATOM 1649 O O . GLY A 1 225 ? 156.536 129.485 186.222 1.00 31.21 225 GLY A O 1
ATOM 1650 N N . LEU A 1 226 ? 154.969 129.019 187.790 1.00 29.59 226 LEU A N 1
ATOM 1651 C CA . LEU A 1 226 ? 153.770 129.085 186.939 1.00 24.07 226 LEU A CA 1
ATOM 1652 C C . LEU A 1 226 ? 153.585 130.503 186.424 1.00 20.83 226 LEU A C 1
ATOM 1653 O O . LEU A 1 226 ? 153.203 130.632 185.305 1.00 22.11 226 LEU A O 1
ATOM 1658 N N . THR A 1 227 ? 153.795 131.500 187.239 1.00 19.76 227 THR A N 1
ATOM 1659 C CA . THR A 1 227 ? 153.665 132.907 186.816 1.00 23.07 227 THR A CA 1
ATOM 1660 C C . THR A 1 227 ? 154.698 133.243 185.736 1.00 27.52 227 THR A C 1
ATOM 1661 O O . THR A 1 227 ? 154.315 133.946 184.830 1.00 29.51 227 THR A O 1
ATOM 1665 N N . THR A 1 228 ? 155.950 132.813 185.874 1.00 33.97 228 THR A N 1
ATOM 1666 C CA . THR A 1 228 ? 157.071 133.005 184.924 1.00 35.20 228 THR A CA 1
ATOM 1667 C C . THR A 1 228 ? 156.756 132.247 183.648 1.00 27.13 228 THR A C 1
ATOM 1668 O O . THR A 1 228 ? 156.955 132.819 182.627 1.00 28.32 228 THR A O 1
ATOM 1672 N N . THR A 1 229 ? 156.232 131.043 183.748 1.00 22.12 229 THR A N 1
ATOM 1673 C CA . THR A 1 229 ? 155.801 130.237 182.588 1.00 22.37 229 THR A CA 1
ATOM 1674 C C . THR A 1 229 ? 154.698 130.953 181.818 1.00 26.60 229 THR A C 1
ATOM 1675 O O . THR A 1 229 ? 154.750 130.887 180.614 1.00 29.37 229 THR A O 1
ATOM 1679 N N . ILE A 1 230 ? 153.757 131.601 182.487 1.00 26.26 230 ILE A N 1
ATOM 1680 C CA . ILE A 1 230 ? 152.658 132.377 181.876 1.00 22.15 230 ILE A CA 1
ATOM 1681 C C . ILE A 1 230 ? 153.234 133.621 181.234 1.00 21.54 230 ILE A C 1
ATOM 1682 O O . ILE A 1 230 ? 153.002 133.787 180.071 1.00 25.45 230 ILE A O 1
ATOM 1687 N N . LEU A 1 231 ? 153.969 134.429 181.970 1.00 22.88 231 LEU A N 1
ATOM 1688 C CA . LEU A 1 231 ? 154.423 135.689 181.396 1.00 25.95 231 LEU A CA 1
ATOM 1689 C C . LEU A 1 231 ? 155.416 135.460 180.254 1.00 26.09 231 LEU A C 1
ATOM 1690 O O . LEU A 1 231 ? 155.437 136.213 179.286 1.00 23.40 231 LEU A O 1
ATOM 1695 N N . ILE A 1 232 ? 156.271 134.449 180.389 1.00 24.88 232 ILE A N 1
ATOM 1696 C CA . ILE A 1 232 ? 157.251 134.232 179.351 1.00 28.13 232 ILE A CA 1
ATOM 1697 C C . ILE A 1 232 ? 156.509 133.697 178.138 1.00 24.31 232 ILE A C 1
ATOM 1698 O O . ILE A 1 232 ? 156.558 134.318 177.086 1.00 26.13 232 ILE A O 1
ATOM 1703 N N . THR A 1 233 ? 155.777 132.597 178.303 1.00 21.51 233 THR A N 1
ATOM 1704 C CA . THR A 1 233 ? 155.067 132.016 177.181 1.00 21.92 233 THR A CA 1
ATOM 1705 C C . THR A 1 233 ? 154.232 133.042 176.406 1.00 23.64 233 THR A C 1
ATOM 1706 O O . THR A 1 233 ? 154.236 133.039 175.183 1.00 24.31 233 THR A O 1
ATOM 1710 N N . LEU A 1 234 ? 153.535 133.943 177.088 1.00 23.34 234 LEU A N 1
ATOM 1711 C CA . LEU A 1 234 ? 152.785 134.947 176.366 1.00 25.46 234 LEU A CA 1
ATOM 1712 C C . LEU A 1 234 ? 153.718 135.846 175.582 1.00 26.42 234 LEU A C 1
ATOM 1713 O O . LEU A 1 234 ? 153.343 136.289 174.502 1.00 29.94 234 LEU A O 1
ATOM 1718 N N . THR A 1 235 ? 154.887 136.158 176.142 1.00 26.64 235 THR A N 1
ATOM 1719 C CA . THR A 1 235 ? 155.807 137.069 175.485 1.00 26.38 235 THR A CA 1
ATOM 1720 C C . THR A 1 235 ? 156.351 136.422 174.212 1.00 23.46 235 THR A C 1
ATOM 1721 O O . THR A 1 235 ? 156.442 137.071 173.183 1.00 22.75 235 THR A O 1
ATOM 1725 N N . VAL A 1 236 ? 156.656 135.141 174.277 1.00 22.01 236 VAL A N 1
ATOM 1726 C CA . VAL A 1 236 ? 157.227 134.462 173.139 1.00 24.75 236 VAL A CA 1
ATOM 1727 C C . VAL A 1 236 ? 156.188 134.383 172.030 1.00 26.09 236 VAL A C 1
ATOM 1728 O O . VAL A 1 236 ? 156.484 134.787 170.910 1.00 32.78 236 VAL A O 1
ATOM 1732 N N . ALA A 1 237 ? 154.991 133.883 172.360 1.00 25.31 237 ALA A N 1
ATOM 1733 C CA . ALA A 1 237 ? 153.833 133.898 171.479 1.00 24.00 237 ALA A CA 1
ATOM 1734 C C . ALA A 1 237 ? 153.626 135.255 170.815 1.00 21.63 237 ALA A C 1
ATOM 1735 O O . ALA A 1 237 ? 153.464 135.328 169.613 1.00 22.52 237 ALA A O 1
ATOM 1737 N N . ASP A 1 238 ? 153.659 136.332 171.569 1.00 20.54 238 ASP A N 1
ATOM 1738 C CA . ASP A 1 238 ? 153.484 137.609 170.932 1.00 24.37 238 ASP A CA 1
ATOM 1739 C C . ASP A 1 238 ? 154.585 137.878 169.931 1.00 25.63 238 ASP A C 1
ATOM 1740 O O . ASP A 1 238 ? 154.344 138.458 168.890 1.00 29.31 238 ASP A O 1
ATOM 1745 N N . VAL A 1 239 ? 155.813 137.513 170.244 1.00 31.80 239 VAL A N 1
ATOM 1746 C CA . VAL A 1 239 ? 156.902 137.847 169.350 1.00 29.73 239 VAL A CA 1
ATOM 1747 C C . VAL A 1 239 ? 156.758 136.978 168.116 1.00 27.34 239 VAL A C 1
ATOM 1748 O O . VAL A 1 239 ? 156.897 137.453 167.008 1.00 28.30 239 VAL A O 1
ATOM 1752 N N . ILE A 1 240 ? 156.401 135.723 168.299 1.00 27.26 240 ILE A N 1
ATOM 1753 C CA . ILE A 1 240 ? 156.296 134.854 167.146 1.00 30.90 240 ILE A CA 1
ATOM 1754 C C . ILE A 1 240 ? 155.199 135.302 166.197 1.00 31.54 240 ILE A C 1
ATOM 1755 O O . ILE A 1 240 ? 155.380 135.267 164.995 1.00 39.53 240 ILE A O 1
ATOM 1760 N N . VAL A 1 241 ? 154.069 135.711 166.731 1.00 35.49 241 VAL A N 1
ATOM 1761 C CA . VAL A 1 241 ? 152.902 136.012 165.928 1.00 34.52 241 VAL A CA 1
ATOM 1762 C C . VAL A 1 241 ? 153.006 137.427 165.365 1.00 32.56 241 VAL A C 1
ATOM 1763 O O . VAL A 1 241 ? 152.754 137.648 164.197 1.00 41.93 241 VAL A O 1
ATOM 1767 N N . LYS A 1 242 ? 153.359 138.401 166.179 1.00 31.50 242 LYS A N 1
ATOM 1768 C CA . LYS A 1 242 ? 153.399 139.759 165.690 1.00 32.60 242 LYS A CA 1
ATOM 1769 C C . LYS A 1 242 ? 154.654 139.999 164.861 1.00 38.47 242 LYS A C 1
ATOM 1770 O O . LYS A 1 242 ? 154.589 140.659 163.840 1.00 50.65 242 LYS A O 1
ATOM 1776 N N . LEU A 1 243 ? 155.799 139.488 165.286 1.00 45.66 243 LEU A N 1
ATOM 1777 C CA . LEU A 1 243 ? 157.047 139.790 164.608 1.00 45.84 243 LEU A CA 1
ATOM 1778 C C . LEU A 1 243 ? 157.329 138.681 163.607 1.00 40.19 243 LEU A C 1
ATOM 1779 O O . LEU A 1 243 ? 157.399 138.913 162.411 1.00 49.57 243 LEU A O 1
ATOM 1784 N N . GLY A 1 244 ? 157.394 137.460 164.095 1.00 37.77 244 GLY A N 1
ATOM 1785 C CA . GLY A 1 244 ? 157.641 136.321 163.232 1.00 44.31 244 GLY A CA 1
ATOM 1786 C C . GLY A 1 244 ? 156.711 136.226 162.024 1.00 41.30 244 GLY A C 1
ATOM 1787 O O . GLY A 1 244 ? 157.148 135.838 160.951 1.00 61.88 244 GLY A O 1
ATOM 1788 N N . PHE A 1 245 ? 155.442 136.559 162.168 1.00 38.73 245 PHE A N 1
ATOM 1789 C CA . PHE A 1 245 ? 154.527 136.381 161.060 1.00 41.87 245 PHE A CA 1
ATOM 1790 C C . PHE A 1 245 ? 154.215 137.722 160.383 1.00 47.06 245 PHE A C 1
ATOM 1791 O O . PHE A 1 245 ? 153.251 137.833 159.606 1.00 38.83 245 PHE A O 1
ATOM 1799 N N . SER A 1 246 ? 155.068 138.729 160.656 1.00 43.85 246 SER A N 1
ATOM 1800 C CA . SER A 1 246 ? 154.876 140.063 160.111 1.00 43.45 246 SER A CA 1
ATOM 1801 C C . SER A 1 246 ? 155.252 140.119 158.636 1.00 44.34 246 SER A C 1
ATOM 1802 O O . SER A 1 246 ? 154.937 141.104 157.977 1.00 59.82 246 SER A O 1
ATOM 1805 N N . THR A 1 247 ? 155.894 139.080 158.108 1.00 41.19 247 THR A N 1
ATOM 1806 C CA . THR A 1 247 ? 156.291 139.099 156.713 1.00 44.12 247 THR A CA 1
ATOM 1807 C C . THR A 1 247 ? 155.436 138.200 155.835 1.00 37.74 247 THR A C 1
ATOM 1808 O O . THR A 1 247 ? 155.563 138.236 154.626 1.00 42.76 247 THR A O 1
ATOM 1812 N N . GLN A 1 248 ? 154.588 137.381 156.425 1.00 37.88 248 GLN A N 1
ATOM 1813 C CA . GLN A 1 248 ? 153.778 136.472 155.642 1.00 39.55 248 GLN A CA 1
ATOM 1814 C C . GLN A 1 248 ? 152.871 137.245 154.688 1.00 35.11 248 GLN A C 1
ATOM 1815 O O . GLN A 1 248 ? 152.764 136.892 153.519 1.00 37.79 248 GLN A O 1
ATOM 1821 N N . THR A 1 249 ? 152.154 138.227 155.217 1.00 29.63 249 THR A N 1
ATOM 1822 C CA . THR A 1 249 ? 151.231 139.006 154.419 1.00 34.44 249 THR A CA 1
ATOM 1823 C C . THR A 1 249 ? 152.013 139.961 153.525 1.00 29.02 249 THR A C 1
ATOM 1824 O O . THR A 1 249 ? 151.588 140.254 152.416 1.00 31.25 249 THR A O 1
ATOM 1828 N N . HIS A 1 250 ? 153.156 140.440 154.003 1.00 23.95 250 HIS A N 1
ATOM 1829 C CA . HIS A 1 250 ? 153.999 141.284 153.183 1.00 22.76 250 HIS A CA 1
ATOM 1830 C C . HIS A 1 250 ? 154.427 140.534 151.923 1.00 22.43 250 HIS A C 1
ATOM 1831 O O . HIS A 1 250 ? 154.325 141.071 150.841 1.00 24.49 250 HIS A O 1
ATOM 1838 N N . ARG A 1 25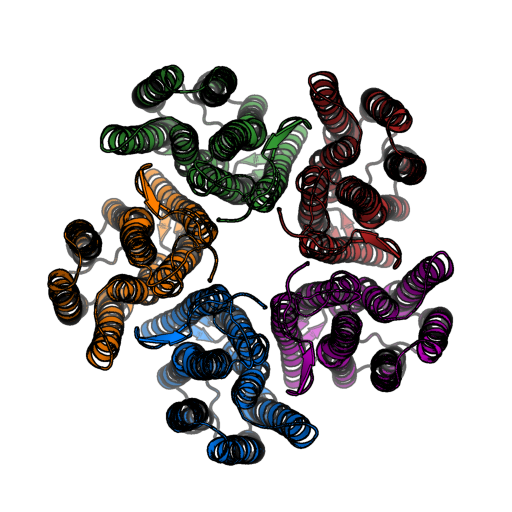1 ? 154.869 139.285 152.048 1.00 21.24 251 ARG A N 1
ATOM 1839 C CA . ARG A 1 251 ? 155.208 138.536 150.871 1.00 23.17 251 ARG A CA 1
ATOM 1840 C C . ARG A 1 251 ? 153.976 138.364 150.006 1.00 20.80 251 ARG A C 1
ATOM 1841 O O . ARG A 1 251 ? 154.103 138.398 148.792 1.00 22.33 251 ARG A O 1
ATOM 1849 N N . VAL A 1 252 ? 152.808 138.154 150.600 1.00 20.76 252 VAL A N 1
ATOM 1850 C CA . VAL A 1 252 ? 151.615 137.921 149.805 1.00 21.42 252 VAL A CA 1
ATOM 1851 C C . VAL A 1 252 ? 151.309 139.182 149.015 1.00 19.67 252 VAL A C 1
ATOM 1852 O O . VAL A 1 252 ? 151.062 139.120 147.812 1.00 19.87 252 VAL A O 1
ATOM 1856 N N . ALA A 1 253 ? 151.400 140.313 149.696 1.00 17.84 253 ALA A N 1
ATOM 1857 C CA . ALA A 1 253 ? 151.075 141.577 149.088 1.00 18.79 253 ALA A CA 1
ATOM 1858 C C . ALA A 1 253 ? 152.070 141.896 147.977 1.00 21.60 253 ALA A C 1
ATOM 1859 O O . ALA A 1 253 ? 151.643 142.373 146.922 1.00 24.89 253 ALA A O 1
ATOM 1861 N N . LYS A 1 254 ? 153.369 141.626 148.205 1.00 20.12 254 LYS A N 1
ATOM 1862 C CA . LYS A 1 254 ? 154.404 141.820 147.204 1.00 18.88 254 LYS A CA 1
ATOM 1863 C C . LYS A 1 254 ? 154.186 140.933 145.998 1.00 17.52 254 LYS A C 1
ATOM 1864 O O . LYS A 1 254 ? 154.359 141.344 144.858 1.00 17.53 254 LYS A O 1
ATOM 1870 N N . LEU A 1 255 ? 153.814 139.703 146.220 1.00 17.78 255 LEU A N 1
ATOM 1871 C CA . LEU A 1 255 ? 153.696 138.862 145.059 1.00 19.40 255 LEU A CA 1
ATOM 1872 C C . LEU A 1 255 ? 152.442 139.256 144.299 1.00 18.58 255 LEU A C 1
ATOM 1873 O O . LEU A 1 255 ? 152.315 139.001 143.115 1.00 20.04 255 LEU A O 1
ATOM 1878 N N . ARG A 1 256 ? 151.514 139.924 144.963 1.00 20.77 256 ARG A N 1
ATOM 1879 C CA . ARG A 1 256 ? 150.293 140.329 144.286 1.00 21.35 256 ARG A CA 1
ATOM 1880 C C . ARG A 1 256 ? 150.578 141.604 143.516 1.00 18.04 256 ARG A C 1
ATOM 1881 O O . ARG A 1 256 ? 150.178 141.719 142.367 1.00 17.93 256 ARG A O 1
ATOM 1889 N N . THR A 1 257 ? 151.291 142.535 144.147 1.00 16.20 257 THR A N 1
ATOM 1890 C CA . THR A 1 257 ? 151.735 143.707 143.434 1.00 16.15 257 THR A CA 1
ATOM 1891 C C . THR A 1 257 ? 152.454 143.335 142.151 1.00 17.63 257 THR A C 1
ATOM 1892 O O . THR A 1 257 ? 152.101 143.813 141.080 1.00 18.82 257 THR A O 1
ATOM 1896 N N . ALA A 1 258 ? 153.415 142.430 142.268 1.00 17.83 258 ALA A N 1
ATOM 1897 C CA . ALA A 1 258 ? 154.229 142.034 141.149 1.00 17.64 258 ALA A CA 1
ATOM 1898 C C . ALA A 1 258 ? 153.418 141.387 140.055 1.00 18.49 258 ALA A C 1
ATOM 1899 O O . ALA A 1 258 ? 153.796 141.516 138.895 1.00 21.34 258 ALA A O 1
ATOM 1901 N N . GLU A 1 259 ? 152.363 140.669 140.394 1.00 22.19 259 GLU A N 1
ATOM 1902 C CA . GLU A 1 259 ? 151.588 139.998 139.362 1.00 26.51 259 GLU A CA 1
ATOM 1903 C C . GLU A 1 259 ? 150.805 141.021 138.558 1.00 27.44 259 GLU A C 1
ATOM 1904 O O . GLU A 1 259 ? 150.646 140.843 137.354 1.00 29.37 259 GLU A O 1
ATOM 1910 N N . ASP A 1 260 ? 150.339 142.089 139.226 1.00 27.52 260 ASP A N 1
ATOM 1911 C CA . ASP A 1 260 ? 149.623 143.163 138.563 1.00 28.54 260 ASP A CA 1
ATOM 1912 C C . ASP A 1 260 ? 150.546 143.875 137.593 1.00 24.00 260 ASP A C 1
ATOM 1913 O O . ASP A 1 260 ? 150.236 144.039 136.421 1.00 22.19 260 ASP A O 1
ATOM 1918 N N . VAL A 1 261 ? 151.751 144.180 138.070 1.00 21.60 261 VAL A N 1
ATOM 1919 C CA . VAL A 1 261 ? 152.774 144.740 137.221 1.00 17.54 261 VAL A CA 1
ATOM 1920 C C . VAL A 1 261 ? 153.100 143.832 136.053 1.00 19.33 261 VAL A C 1
ATOM 1921 O O . VAL A 1 261 ? 153.346 144.328 134.966 1.00 21.64 261 VAL A O 1
ATOM 1925 N N . ARG A 1 262 ? 153.098 142.522 136.217 1.00 22.92 262 ARG A N 1
ATOM 1926 C CA . ARG A 1 262 ? 153.444 141.700 135.069 1.00 27.59 262 ARG A CA 1
ATOM 1927 C C . ARG A 1 262 ? 152.283 141.604 134.092 1.00 31.84 262 ARG A C 1
ATOM 1928 O O . ARG A 1 262 ? 152.489 141.351 132.910 1.00 43.79 262 ARG A O 1
ATOM 1936 N N . ALA A 1 263 ? 151.071 141.820 134.575 1.00 37.12 263 ALA A N 1
ATOM 1937 C CA . ALA A 1 263 ? 149.883 141.730 133.747 1.00 40.13 263 ALA A CA 1
ATOM 1938 C C . ALA A 1 263 ? 149.621 143.050 133.029 1.00 43.71 263 ALA A C 1
ATOM 1939 O O . ALA A 1 263 ? 148.767 143.108 132.149 1.00 49.77 263 ALA A O 1
ATOM 1941 N N . GLY A 1 264 ? 150.343 144.110 133.413 1.00 44.05 264 GLY A N 1
ATOM 1942 C CA . GLY A 1 264 ? 150.139 145.425 132.829 1.00 43.41 264 GLY A CA 1
ATOM 1943 C C . GLY A 1 264 ? 148.934 146.129 133.451 1.00 41.84 264 GLY A C 1
ATOM 1944 O O . GLY A 1 264 ? 148.419 147.100 132.916 1.00 57.92 264 GLY A O 1
ATOM 1945 N N . ASP A 1 265 ? 148.467 145.604 134.570 1.00 39.38 265 ASP A N 1
ATOM 1946 C CA . ASP A 1 265 ? 147.397 146.214 135.317 1.00 39.33 265 ASP A CA 1
ATOM 1947 C C . ASP A 1 265 ? 147.932 147.344 136.187 1.00 39.11 265 ASP A C 1
ATOM 1948 O O . ASP A 1 265 ? 147.179 148.193 136.643 1.00 49.62 265 ASP A O 1
ATOM 1953 N N . ASP A 1 266 ? 149.213 147.313 136.525 1.00 32.80 266 ASP A N 1
ATOM 1954 C CA . ASP A 1 266 ? 149.749 148.425 137.259 1.00 28.16 266 ASP A CA 1
ATOM 1955 C C . ASP A 1 266 ? 151.222 148.588 136.920 1.00 22.09 266 ASP A C 1
ATOM 1956 O O . ASP A 1 266 ? 151.740 147.928 136.035 1.00 20.99 266 ASP A O 1
ATOM 1961 N N . VAL A 1 267 ? 151.829 149.556 137.573 1.00 18.83 267 VAL A N 1
ATOM 1962 C CA . VAL A 1 267 ? 153.235 149.814 137.448 1.00 20.43 267 VAL A CA 1
ATOM 1963 C C . VAL A 1 267 ? 153.725 149.982 138.870 1.00 17.56 267 VAL A C 1
ATOM 1964 O O . VAL A 1 267 ? 152.940 150.182 139.769 1.00 16.28 267 VAL A O 1
ATOM 1968 N N . HIS A 1 268 ? 155.024 149.858 139.056 1.00 17.82 268 HIS A N 1
ATOM 1969 C CA . HIS A 1 268 ? 155.596 149.992 140.368 1.00 18.16 268 HIS A CA 1
ATOM 1970 C C . HIS A 1 268 ? 156.953 150.619 140.139 1.00 18.37 268 HIS A C 1
ATOM 1971 O O . HIS A 1 268 ? 157.706 150.263 139.235 1.00 18.60 268 HIS A O 1
ATOM 1978 N N . PRO A 1 269 ? 157.301 151.607 140.942 1.00 20.58 269 PRO A N 1
ATOM 1979 C CA . PRO A 1 269 ? 158.509 152.375 140.725 1.00 23.64 269 PRO A CA 1
ATOM 1980 C C . PRO A 1 269 ? 159.835 151.641 140.861 1.00 27.25 269 PRO A C 1
ATOM 1981 O O . PRO A 1 269 ? 160.860 152.179 140.447 1.00 31.95 269 PRO A O 1
ATOM 1985 N N . GLU A 1 270 ? 159.834 150.515 141.581 1.00 27.33 270 GLU A N 1
ATOM 1986 C CA . GLU A 1 270 ? 161.062 149.796 141.862 1.00 27.60 270 GLU A CA 1
ATOM 1987 C C . GLU A 1 270 ? 160.827 148.348 141.504 1.00 23.83 270 GLU A C 1
ATOM 1988 O O . GLU A 1 270 ? 159.674 147.915 141.479 1.00 25.20 270 GLU A O 1
ATOM 1994 N N . SER A 1 271 ? 161.900 147.591 141.269 1.00 20.71 271 SER A N 1
ATOM 1995 C CA . SER A 1 271 ? 161.718 146.164 141.065 1.00 20.38 271 SER A CA 1
ATOM 1996 C C . SER A 1 271 ? 161.275 145.508 142.370 1.00 17.44 271 SER A C 1
ATOM 1997 O O . SER A 1 271 ? 161.434 146.070 143.450 1.00 17.31 271 SER A O 1
ATOM 2000 N N . ILE A 1 272 ? 160.639 144.350 142.251 1.00 16.90 272 ILE A N 1
ATOM 2001 C CA . ILE A 1 272 ? 160.174 143.644 143.430 1.00 17.93 272 ILE A CA 1
ATOM 2002 C C . ILE A 1 272 ? 160.926 142.340 143.511 1.00 15.67 272 ILE A C 1
ATOM 2003 O O . ILE A 1 272 ? 161.071 141.641 142.513 1.00 14.14 272 ILE A O 1
ATOM 2008 N N . TRP A 1 273 ? 161.413 142.047 144.716 1.00 18.96 273 TRP A N 1
ATOM 2009 C CA . TRP A 1 273 ? 162.233 140.864 144.969 1.00 20.68 273 TRP A CA 1
ATOM 2010 C C . TRP A 1 273 ? 161.578 140.045 146.050 1.00 20.54 273 TRP A C 1
ATOM 2011 O O . TRP A 1 273 ? 161.171 140.608 147.054 1.00 18.76 273 TRP A O 1
ATOM 2022 N N . ILE A 1 274 ? 161.463 138.740 145.836 1.00 27.87 274 ILE A N 1
ATOM 2023 C CA . ILE A 1 274 ? 160.923 137.868 146.870 1.00 33.86 274 ILE A CA 1
ATOM 2024 C C . ILE A 1 274 ? 161.793 136.639 146.889 1.00 40.16 274 ILE A C 1
ATOM 2025 O O . ILE A 1 274 ? 161.779 135.883 145.915 1.00 43.10 274 ILE A O 1
ATOM 2030 N N . SER A 1 275 ? 162.483 136.445 148.019 1.00 49.71 275 SER A N 1
ATOM 2031 C CA . SER A 1 275 ? 163.368 135.306 148.203 1.00 56.52 275 SER A CA 1
ATOM 2032 C C . SER A 1 275 ? 164.492 135.393 147.179 1.00 52.37 275 SER A C 1
ATOM 2033 O O . SER A 1 275 ? 164.893 134.394 146.585 1.00 51.69 275 SER A O 1
ATOM 2036 N N . SER A 1 276 ? 164.934 136.629 146.942 1.00 49.83 276 SER A N 1
ATOM 2037 C CA . SER A 1 276 ? 166.107 136.881 146.126 1.00 52.62 276 SER A CA 1
ATOM 2038 C C . SER A 1 276 ? 165.836 136.603 144.649 1.00 42.28 276 SER A C 1
ATOM 2039 O O . SER A 1 276 ? 166.737 136.732 143.825 1.00 47.79 276 SER A O 1
ATOM 2042 N N . VAL A 1 277 ? 164.593 136.274 144.306 1.00 36.74 277 VAL A N 1
ATOM 2043 C CA . VAL A 1 277 ? 164.174 136.233 142.915 1.00 34.01 277 VAL A CA 1
ATOM 2044 C C . VAL A 1 277 ? 163.421 137.494 142.520 1.00 27.74 277 VAL A C 1
ATOM 2045 O O . VAL A 1 277 ? 162.631 138.005 143.302 1.00 31.44 277 VAL A O 1
ATOM 2049 N N . LYS A 1 278 ? 163.710 138.008 141.326 1.00 25.91 278 LYS A N 1
ATOM 2050 C CA . LYS A 1 278 ? 163.023 139.196 140.839 1.00 26.33 278 LYS A CA 1
ATOM 2051 C C . LYS A 1 278 ? 161.631 138.788 140.386 1.00 24.58 278 LYS A C 1
ATOM 2052 O O . LYS A 1 278 ? 161.480 137.851 139.606 1.00 25.32 278 LYS A O 1
ATOM 2058 N N . GLN A 1 279 ? 160.634 139.519 140.879 1.00 22.60 279 GLN A N 1
ATOM 2059 C CA . GLN A 1 279 ? 159.260 139.210 140.593 1.00 22.65 279 GLN A CA 1
ATOM 2060 C C . GLN A 1 279 ? 158.744 140.138 139.508 1.00 22.75 279 GLN A C 1
ATOM 2061 O O . GLN A 1 279 ? 158.074 139.699 138.599 1.00 28.63 279 GLN A O 1
ATOM 2067 N N . SER A 1 280 ? 159.039 141.430 139.612 1.00 22.46 280 SER A N 1
ATOM 2068 C CA . SER A 1 280 ? 158.630 142.412 138.621 1.00 21.73 280 SER A CA 1
ATOM 2069 C C . SER A 1 280 ? 159.745 143.438 138.436 1.00 20.42 280 SER A C 1
ATOM 2070 O O . SER A 1 280 ? 160.455 143.718 139.393 1.00 20.79 280 SER A O 1
ATOM 2073 N N . ASP A 1 281 ? 159.798 144.098 137.267 1.00 22.85 281 ASP A N 1
ATOM 2074 C CA . ASP A 1 281 ? 160.721 145.207 137.021 1.00 24.11 281 ASP A CA 1
ATOM 2075 C C . ASP A 1 281 ? 160.101 146.548 137.379 1.00 20.56 281 ASP A C 1
ATOM 2076 O O . ASP A 1 281 ? 158.889 146.680 137.396 1.00 22.24 281 ASP A O 1
ATOM 2081 N N . ALA A 1 282 ? 160.937 147.549 137.666 1.00 21.10 282 ALA A N 1
ATOM 2082 C CA . ALA A 1 282 ? 160.460 148.920 137.839 1.00 21.58 282 ALA A CA 1
ATOM 2083 C C . ALA A 1 282 ? 159.857 149.418 136.523 1.00 19.81 282 ALA A C 1
ATOM 2084 O O . ALA A 1 282 ? 160.154 148.924 135.424 1.00 21.20 282 ALA A O 1
ATOM 2086 N N . GLY A 1 283 ? 158.979 150.403 136.644 1.00 17.57 283 GLY A N 1
ATOM 2087 C CA . GLY A 1 283 ? 158.283 150.900 135.470 1.00 17.26 283 GLY A CA 1
ATOM 2088 C C . GLY A 1 283 ? 157.702 152.251 135.789 1.00 18.13 283 GLY A C 1
ATOM 2089 O O . GLY A 1 283 ? 157.576 152.565 136.955 1.00 19.05 283 GLY A O 1
ATOM 2090 N N . LEU A 1 284 ? 157.428 153.055 134.756 1.00 24.07 284 LEU A N 1
ATOM 2091 C CA . LEU A 1 284 ? 156.810 154.357 134.963 1.00 25.45 284 LEU A CA 1
ATOM 2092 C C . LEU A 1 284 ? 155.413 154.341 134.398 1.00 25.08 284 LEU A C 1
ATOM 2093 O O . LEU A 1 284 ? 155.128 153.618 133.449 1.00 23.40 284 LEU A O 1
ATOM 2098 N N . PRO A 1 285 ? 154.529 155.178 134.980 1.00 28.30 285 PRO A N 1
ATOM 2099 C CA . PRO A 1 285 ? 153.150 155.312 134.532 1.00 25.98 285 PRO A CA 1
ATOM 2100 C C . PRO A 1 285 ? 153.278 155.691 133.091 1.00 34.49 285 PRO A C 1
ATOM 2101 O O . PRO A 1 285 ? 153.965 156.659 132.802 1.00 52.58 285 PRO A O 1
ATOM 2105 N N . ARG A 1 286 ? 152.711 154.909 132.187 1.00 51.55 286 ARG A N 1
ATOM 2106 C CA . ARG A 1 286 ? 152.764 155.263 130.772 1.00 72.87 286 ARG A CA 1
ATOM 2107 C C . ARG A 1 286 ? 151.376 155.702 130.279 1.00 81.75 286 ARG A C 1
ATOM 2108 O O . ARG A 1 286 ? 151.327 156.320 129.185 1.00 87.88 286 ARG A O 1
ATOM 2110 N N . ASN B 1 5 ? 186.866 131.296 191.435 1.00 84.35 5 ASN B N 1
ATOM 2111 C CA . ASN B 1 5 ? 185.419 131.418 191.782 1.00 78.03 5 ASN B CA 1
ATOM 2112 C C . ASN B 1 5 ? 184.850 132.679 191.132 1.00 63.52 5 ASN B C 1
ATOM 2113 O O . ASN B 1 5 ? 185.629 133.511 190.689 1.00 63.82 5 ASN B O 1
ATOM 2118 N N . VAL B 1 6 ? 183.521 132.787 191.010 1.00 56.09 6 VAL B N 1
ATOM 2119 C CA . VAL B 1 6 ? 182.973 133.926 190.287 1.00 52.49 6 VAL B CA 1
ATOM 2120 C C . VAL B 1 6 ? 182.649 135.015 191.294 1.00 53.02 6 VAL B C 1
ATOM 2121 O O . VAL B 1 6 ? 181.901 134.779 192.236 1.00 58.79 6 VAL B O 1
ATOM 2125 N N . SER B 1 7 ? 183.194 136.200 191.020 1.00 44.44 7 SER B N 1
ATOM 2126 C CA . SER B 1 7 ? 182.934 137.393 191.781 1.00 40.77 7 SER B CA 1
ATOM 2127 C C . SER B 1 7 ? 182.142 138.347 190.907 1.00 36.23 7 SER B C 1
ATOM 2128 O O . SER B 1 7 ? 182.680 138.933 189.979 1.00 44.30 7 SER B O 1
ATOM 2131 N N . VAL B 1 8 ? 180.861 138.495 191.194 1.00 34.43 8 VAL B N 1
ATOM 2132 C CA . VAL B 1 8 ? 180.002 139.138 190.230 1.00 35.49 8 VAL B CA 1
ATOM 2133 C C . VAL B 1 8 ? 180.441 140.581 190.115 1.00 34.02 8 VAL B C 1
ATOM 2134 O O . VAL B 1 8 ? 180.772 141.219 191.107 1.00 45.18 8 VAL B O 1
ATOM 2138 N N . PRO B 1 9 ? 180.439 141.136 188.897 1.00 34.83 9 PRO B N 1
ATOM 2139 C CA . PRO B 1 9 ? 180.911 142.495 188.673 1.00 37.34 9 PRO B CA 1
ATOM 2140 C C . PRO B 1 9 ? 180.127 143.573 189.423 1.00 34.01 9 PRO B C 1
ATOM 2141 O O . PRO B 1 9 ? 180.675 144.626 189.713 1.00 33.62 9 PRO B O 1
ATOM 2145 N N . TRP B 1 10 ? 178.843 143.308 189.698 1.00 36.44 10 TRP B N 1
ATOM 2146 C CA . TRP B 1 10 ? 177.935 144.296 190.263 1.00 37.12 10 TRP B CA 1
ATOM 2147 C C . TRP B 1 10 ? 178.019 144.296 191.788 1.00 38.09 10 TRP B C 1
ATOM 2148 O O . TRP B 1 10 ? 177.264 144.991 192.461 1.00 42.59 10 TRP B O 1
ATOM 2159 N N . GLY B 1 11 ? 178.954 143.529 192.336 1.00 35.94 11 GLY B N 1
ATOM 2160 C CA . GLY B 1 11 ? 179.232 143.603 193.750 1.00 37.75 11 GLY B CA 1
ATOM 2161 C C . GLY B 1 11 ? 180.190 144.728 194.147 1.00 42.79 11 GLY B C 1
ATOM 2162 O O . GLY B 1 11 ? 180.309 145.018 195.334 1.00 60.98 11 GLY B O 1
ATOM 2163 N N . ALA B 1 12 ? 180.873 145.373 193.202 1.00 39.21 12 ALA B N 1
ATOM 2164 C CA . ALA B 1 12 ? 182.025 146.181 193.563 1.00 39.64 12 ALA B CA 1
ATOM 2165 C C . ALA B 1 12 ? 181.608 147.628 193.761 1.00 47.51 12 ALA B C 1
ATOM 2166 O O . ALA B 1 12 ? 180.715 148.116 193.078 1.00 51.78 12 ALA B O 1
ATOM 2168 N N . THR B 1 13 ? 182.312 148.304 194.676 1.00 52.92 13 THR B N 1
ATOM 2169 C CA . THR B 1 13 ? 182.120 149.723 194.910 1.00 51.45 13 THR B CA 1
ATOM 2170 C C . THR B 1 13 ? 183.024 150.496 193.962 1.00 42.25 13 THR B C 1
ATOM 2171 O O . THR B 1 13 ? 184.213 150.199 193.874 1.00 40.51 13 THR B O 1
ATOM 2175 N N . LEU B 1 14 ? 182.461 151.524 193.318 1.00 35.29 14 LEU B N 1
ATOM 2176 C CA . LEU B 1 14 ? 183.207 152.258 192.317 1.00 39.48 14 LEU B CA 1
ATOM 2177 C C . LEU B 1 14 ? 183.771 153.543 192.921 1.00 39.22 14 LEU B C 1
ATOM 2178 O O . LEU B 1 14 ? 183.026 154.353 193.461 1.00 41.51 14 LEU B O 1
ATOM 2183 N N . SER B 1 15 ? 185.063 153.781 192.700 1.00 35.84 15 SER B N 1
ATOM 2184 C CA . SER B 1 15 ? 185.628 155.105 192.878 1.00 34.92 15 SER B CA 1
ATOM 2185 C C . SER B 1 15 ? 184.886 156.137 192.044 1.00 47.60 15 SER B C 1
ATOM 2186 O O . SER B 1 15 ? 184.130 155.793 191.142 1.00 63.50 15 SER B O 1
ATOM 2189 N N . ASN B 1 16 ? 185.150 157.413 192.340 1.00 58.33 16 ASN B N 1
ATOM 2190 C CA . ASN B 1 16 ? 184.538 158.521 191.625 1.00 57.76 16 ASN B CA 1
ATOM 2191 C C . ASN B 1 16 ? 185.063 158.554 190.194 1.00 39.65 16 ASN B C 1
ATOM 2192 O O . ASN B 1 16 ? 184.287 158.693 189.254 1.00 34.81 16 ASN B O 1
ATOM 2197 N N . ALA B 1 17 ? 186.373 158.405 190.040 1.00 30.68 17 ALA B N 1
ATOM 2198 C CA . ALA B 1 17 ? 186.917 158.334 188.702 1.00 33.92 17 ALA B CA 1
ATOM 2199 C C . ALA B 1 17 ? 186.151 157.284 187.907 1.00 43.56 17 ALA B C 1
ATOM 2200 O O . ALA B 1 17 ? 185.676 157.554 186.800 1.00 48.36 17 ALA B O 1
ATOM 2202 N N . GLU B 1 18 ? 186.044 156.089 188.512 1.00 43.79 18 GLU B N 1
ATOM 2203 C CA . GLU B 1 18 ? 185.452 154.924 187.889 1.00 32.70 18 GLU B CA 1
ATOM 2204 C C . GLU B 1 18 ? 184.011 155.220 187.534 1.00 28.73 18 GLU B C 1
ATOM 2205 O O . GLU B 1 18 ? 183.595 154.985 186.401 1.00 31.58 18 GLU B O 1
ATOM 2211 N N . HIS B 1 19 ? 183.269 155.799 188.457 1.00 23.71 19 HIS B N 1
ATOM 2212 C CA . HIS B 1 19 ? 181.866 156.025 188.161 1.00 25.36 19 HIS B CA 1
ATOM 2213 C C . HIS B 1 19 ? 181.712 157.079 187.069 1.00 32.54 19 HIS B C 1
ATOM 2214 O O . HIS B 1 19 ? 180.692 157.134 186.382 1.00 35.16 19 HIS B O 1
ATOM 2221 N N . GLN B 1 20 ? 182.733 157.921 186.920 1.00 36.52 20 GLN B N 1
ATOM 2222 C CA . GLN B 1 20 ? 182.638 159.048 186.014 1.00 39.83 20 GLN B CA 1
ATOM 2223 C C . GLN B 1 20 ? 182.915 158.510 184.615 1.00 39.50 20 GLN B C 1
ATOM 2224 O O . GLN B 1 20 ? 182.076 158.692 183.733 1.00 44.44 20 GLN B O 1
ATOM 2230 N N . LEU B 1 21 ? 184.056 157.807 184.456 1.00 34.01 21 LEU B N 1
ATOM 2231 C CA . LEU B 1 21 ? 184.388 157.076 183.240 1.00 30.31 21 LEU B CA 1
ATOM 2232 C C . LEU B 1 21 ? 183.233 156.182 182.760 1.00 30.60 21 LEU B C 1
ATOM 2233 O O . LEU B 1 21 ? 182.925 156.140 181.573 1.00 30.45 21 LEU B O 1
ATOM 2238 N N . ILE B 1 22 ? 182.552 155.464 183.645 1.00 27.10 22 ILE B N 1
ATOM 2239 C CA . ILE B 1 22 ? 181.535 154.572 183.129 1.00 27.71 22 ILE B CA 1
ATOM 2240 C C . ILE B 1 22 ? 180.435 155.404 182.491 1.00 29.15 22 ILE B C 1
ATOM 2241 O O . ILE B 1 22 ? 179.951 155.074 181.415 1.00 35.58 22 ILE B O 1
ATOM 2246 N N . PHE B 1 23 ? 179.999 156.458 183.162 1.00 33.89 23 PHE B N 1
ATOM 2247 C CA . PHE B 1 23 ? 178.901 157.258 182.640 1.00 37.56 23 PHE B CA 1
ATOM 2248 C C . PHE B 1 23 ? 179.278 157.921 181.305 1.00 33.05 23 PHE B C 1
ATOM 2249 O O . PHE B 1 23 ? 178.457 158.063 180.394 1.00 28.35 23 PHE B O 1
ATOM 2257 N N . TYR B 1 24 ? 180.538 158.316 181.207 1.00 26.50 24 TYR B N 1
ATOM 2258 C CA . TYR B 1 24 ? 181.039 158.880 179.985 1.00 29.50 24 TYR B CA 1
ATOM 2259 C C . TYR B 1 24 ? 180.844 157.901 178.830 1.00 31.71 24 TYR B C 1
ATOM 2260 O O . TYR B 1 24 ? 180.060 158.181 177.918 1.00 33.74 24 TYR B O 1
ATOM 2269 N N . PHE B 1 25 ? 181.488 156.725 178.904 1.00 28.43 25 PHE B N 1
ATOM 2270 C CA . PHE B 1 25 ? 181.373 155.738 177.844 1.00 22.74 25 PHE B CA 1
ATOM 2271 C C . PHE B 1 25 ? 179.914 155.345 177.617 1.00 20.56 25 PHE B C 1
ATOM 2272 O O . PHE B 1 25 ? 179.421 155.358 176.501 1.00 19.20 25 PHE B O 1
ATOM 2280 N N . LEU B 1 26 ? 179.154 155.102 178.652 1.00 21.16 26 LEU B N 1
ATOM 2281 C CA . LEU B 1 26 ? 177.799 154.726 178.345 1.00 27.09 26 LEU B CA 1
ATOM 2282 C C . LEU B 1 26 ? 177.070 155.777 177.538 1.00 27.99 26 LEU B C 1
ATOM 2283 O O . LEU B 1 26 ? 176.148 155.432 176.817 1.00 31.34 26 LEU B O 1
ATOM 2288 N N . VAL B 1 27 ? 177.359 157.059 177.749 1.00 34.77 27 VAL B N 1
ATOM 2289 C CA . VAL B 1 27 ? 176.500 158.053 177.131 1.00 35.87 27 VAL B CA 1
ATOM 2290 C C . VAL B 1 27 ? 177.095 158.390 175.775 1.00 30.80 27 VAL B C 1
ATOM 2291 O O . VAL B 1 27 ? 176.374 158.520 174.793 1.00 31.88 27 VAL B O 1
ATOM 2295 N N . VAL B 1 28 ? 178.413 158.417 175.710 1.00 25.35 28 VAL B N 1
ATOM 2296 C CA . VAL B 1 28 ? 179.031 158.511 174.418 1.00 26.46 28 VAL B CA 1
ATOM 2297 C C . VAL B 1 28 ? 178.515 157.426 173.476 1.00 30.40 28 VAL B C 1
ATOM 2298 O O . VAL B 1 28 ? 178.334 157.702 172.295 1.00 36.07 28 VAL B O 1
ATOM 2302 N N . ALA B 1 29 ? 178.291 156.203 173.965 1.00 30.45 29 ALA B N 1
ATOM 2303 C CA . ALA B 1 29 ? 177.782 155.139 173.116 1.00 28.26 29 ALA B CA 1
ATOM 2304 C C . ALA B 1 29 ? 176.388 155.498 172.634 1.00 26.18 29 ALA B C 1
ATOM 2305 O O . ALA B 1 29 ? 176.125 155.486 171.431 1.00 25.22 29 ALA B O 1
ATOM 2307 N N . ALA B 1 30 ? 175.507 155.825 173.568 1.00 26.42 30 ALA B N 1
ATOM 2308 C CA . ALA B 1 30 ? 174.148 156.154 173.182 1.00 30.91 30 ALA B CA 1
ATOM 2309 C C . ALA B 1 30 ? 174.123 157.254 172.120 1.00 32.85 30 ALA B C 1
ATOM 2310 O O . ALA B 1 30 ? 173.297 157.226 171.214 1.00 35.00 30 ALA B O 1
ATOM 2312 N N . LEU B 1 31 ? 175.003 158.242 172.247 1.00 32.48 31 LEU B N 1
ATOM 2313 C CA . LEU B 1 31 ? 174.980 159.368 171.335 1.00 33.27 31 LEU B CA 1
ATOM 2314 C C . LEU B 1 31 ? 175.572 158.959 169.992 1.00 30.61 31 LEU B C 1
ATOM 2315 O O . LEU B 1 31 ? 175.039 159.320 168.950 1.00 31.27 31 LEU B O 1
ATOM 2320 N N . ALA B 1 32 ? 176.667 158.202 170.012 1.00 25.99 32 ALA B N 1
ATOM 2321 C CA . ALA B 1 32 ? 177.157 157.627 168.776 1.00 25.05 32 ALA B CA 1
ATOM 2322 C C . ALA B 1 32 ? 176.063 156.812 168.069 1.00 26.58 32 ALA B C 1
ATOM 2323 O O . ALA B 1 32 ? 175.948 156.865 166.851 1.00 27.23 32 ALA B O 1
ATOM 2325 N N . PHE B 1 33 ? 175.234 156.068 168.802 1.00 26.28 33 PHE B N 1
ATOM 2326 C CA . PHE B 1 33 ? 174.226 155.281 168.122 1.00 27.08 33 PHE B CA 1
ATOM 2327 C C . PHE B 1 33 ? 173.176 156.193 167.515 1.00 26.59 33 PHE B C 1
ATOM 2328 O O . PHE B 1 33 ? 172.571 155.821 166.519 1.00 33.44 33 PHE B O 1
ATOM 2336 N N . VAL B 1 34 ? 172.903 157.331 168.128 1.00 26.19 34 VAL B N 1
ATOM 2337 C CA . VAL B 1 34 ? 171.895 158.217 167.570 1.00 29.59 34 VAL B CA 1
ATOM 2338 C C . VAL B 1 34 ? 172.418 158.761 166.244 1.00 24.73 34 VAL B C 1
ATOM 2339 O O . VAL B 1 34 ? 171.713 158.796 165.244 1.00 24.26 34 VAL B O 1
ATOM 2343 N N . ALA B 1 35 ? 173.671 159.166 166.257 1.00 20.25 35 ALA B N 1
ATOM 2344 C CA . ALA B 1 35 ? 174.290 159.599 165.042 1.00 20.67 35 ALA B CA 1
ATOM 2345 C C . ALA B 1 35 ? 174.215 158.479 164.004 1.00 21.22 35 ALA B C 1
ATOM 2346 O O . ALA B 1 35 ? 173.827 158.728 162.872 1.00 25.90 35 ALA B O 1
ATOM 2348 N N . GLY B 1 36 ? 174.598 157.261 164.356 1.00 22.16 36 GLY B N 1
ATOM 2349 C CA . GLY B 1 36 ? 174.569 156.157 163.406 1.00 22.36 36 GLY B CA 1
ATOM 2350 C C . GLY B 1 36 ? 173.169 155.900 162.868 1.00 20.77 36 GLY B C 1
ATOM 2351 O O . GLY B 1 36 ? 172.977 155.640 161.685 1.00 20.95 36 GLY B O 1
ATOM 2352 N N . PHE B 1 37 ? 172.191 155.983 163.746 1.00 20.80 37 PHE B N 1
ATOM 2353 C CA . PHE B 1 37 ? 170.837 155.752 163.310 1.00 24.65 37 PHE B CA 1
ATOM 2354 C C . PHE B 1 37 ? 170.458 156.800 162.270 1.00 25.51 37 PHE B C 1
ATOM 2355 O O . PHE B 1 37 ? 169.832 156.478 161.272 1.00 28.70 37 PHE B O 1
ATOM 2363 N N . ILE B 1 38 ? 170.849 158.047 162.490 1.00 26.71 38 ILE B N 1
ATOM 2364 C CA . ILE B 1 38 ? 170.490 159.096 161.563 1.00 26.77 38 ILE B CA 1
ATOM 2365 C C . ILE B 1 38 ? 171.181 158.871 160.221 1.00 23.28 38 ILE B C 1
ATOM 2366 O O . ILE B 1 38 ? 170.547 159.034 159.184 1.00 23.28 38 ILE B O 1
ATOM 2371 N N . ARG B 1 39 ? 172.441 158.470 160.239 1.00 20.50 39 ARG B N 1
ATOM 2372 C CA . ARG B 1 39 ? 173.172 158.265 159.009 1.00 22.45 39 ARG B CA 1
ATOM 2373 C C . ARG B 1 39 ? 172.485 157.179 158.185 1.00 24.89 39 ARG B C 1
ATOM 2374 O O . ARG B 1 39 ? 172.194 157.360 156.998 1.00 23.36 39 ARG B O 1
ATOM 2382 N N . THR B 1 40 ? 172.184 156.062 158.856 1.00 23.70 40 THR B N 1
ATOM 2383 C CA . THR B 1 40 ? 171.664 154.894 158.185 1.00 22.28 40 THR B CA 1
ATOM 2384 C C . THR B 1 40 ? 170.307 155.213 157.586 1.00 21.91 40 THR B C 1
ATOM 2385 O O . THR B 1 40 ? 170.011 154.748 156.488 1.00 21.82 40 THR B O 1
ATOM 2389 N N . TYR B 1 41 ? 169.531 156.048 158.269 1.00 22.46 41 TYR B N 1
ATOM 2390 C CA . TYR B 1 41 ? 168.215 156.399 157.777 1.00 26.63 41 TYR B CA 1
ATOM 2391 C C . TYR B 1 41 ? 168.341 157.297 156.548 1.00 26.97 41 TYR B C 1
ATOM 2392 O O . TYR B 1 41 ? 167.699 157.056 155.541 1.00 28.89 41 TYR B O 1
ATOM 2401 N N . ILE B 1 42 ? 169.192 158.315 156.631 1.00 28.17 42 ILE B N 1
ATOM 2402 C CA . ILE B 1 42 ? 169.406 159.281 155.566 1.00 27.33 42 ILE B CA 1
ATOM 2403 C C . ILE B 1 42 ? 169.963 158.585 154.334 1.00 25.66 42 ILE B C 1
ATOM 2404 O O . ILE B 1 42 ? 169.739 159.054 153.231 1.00 33.41 42 ILE B O 1
ATOM 2409 N N . THR B 1 43 ? 170.653 157.467 154.485 1.00 25.10 43 THR B N 1
ATOM 2410 C CA . THR B 1 43 ? 171.252 156.836 153.323 1.00 26.04 43 THR B CA 1
ATOM 2411 C C . THR B 1 43 ? 170.562 155.529 152.928 1.00 24.10 43 THR B C 1
ATOM 2412 O O . THR B 1 43 ? 171.115 154.784 152.120 1.00 22.12 43 THR B O 1
ATOM 2416 N N . ARG B 1 44 ? 169.341 155.287 153.415 1.00 23.93 44 ARG B N 1
ATOM 2417 C CA . ARG B 1 44 ? 168.682 154.017 153.150 1.00 26.65 44 ARG B CA 1
ATOM 2418 C C . ARG B 1 44 ? 168.399 153.793 151.664 1.00 29.28 44 ARG B C 1
ATOM 2419 O O . ARG B 1 44 ? 168.408 152.653 151.222 1.00 38.00 44 ARG B O 1
ATOM 2427 N N . ASN B 1 45 ? 168.183 154.847 150.878 1.00 28.84 45 ASN B N 1
ATOM 2428 C CA . ASN B 1 45 ? 167.892 154.680 149.467 1.00 28.29 45 ASN B CA 1
ATOM 2429 C C . ASN B 1 45 ? 169.148 154.697 148.586 1.00 27.28 45 ASN B C 1
ATOM 2430 O O . ASN B 1 45 ? 169.053 154.848 147.379 1.00 31.35 45 ASN B O 1
ATOM 2435 N N . GLU B 1 46 ? 170.340 154.518 149.139 1.00 26.04 46 GLU B N 1
ATOM 2436 C CA . GLU B 1 46 ? 171.498 154.353 148.287 1.00 26.12 46 GLU B CA 1
ATOM 2437 C C . GLU B 1 46 ? 171.554 152.908 147.798 1.00 23.08 46 GLU B C 1
ATOM 2438 O O . GLU B 1 46 ? 172.388 152.558 146.978 1.00 21.76 46 GLU B O 1
ATOM 2444 N N . VAL B 1 47 ? 170.658 152.062 148.309 1.00 23.58 47 VAL B N 1
ATOM 2445 C CA . VAL B 1 47 ? 170.713 150.632 148.068 1.00 23.57 47 VAL B CA 1
ATOM 2446 C C . VAL B 1 47 ? 169.473 150.233 147.279 1.00 25.24 47 VAL B C 1
ATOM 2447 O O . VAL B 1 47 ? 168.373 150.712 147.540 1.00 28.32 47 VAL B O 1
ATOM 2451 N N . GLY B 1 48 ? 169.636 149.342 146.309 1.00 24.74 48 GLY B N 1
ATOM 2452 C CA . GLY B 1 48 ? 168.471 148.842 145.600 1.00 24.65 48 GLY B CA 1
ATOM 2453 C C . GLY B 1 48 ? 167.522 148.028 146.479 1.00 23.32 48 GLY B C 1
ATOM 2454 O O . GLY B 1 48 ? 167.912 147.474 147.484 1.00 29.57 48 GLY B O 1
ATOM 2455 N N . SER B 1 49 ? 166.271 147.909 146.044 1.00 24.99 49 SER B N 1
ATOM 2456 C CA . SER B 1 49 ? 165.262 147.061 146.655 1.00 22.34 49 SER B CA 1
ATOM 2457 C C . SER B 1 49 ? 165.759 145.621 146.813 1.00 20.07 49 SER B C 1
ATOM 2458 O O . SER B 1 49 ? 165.409 144.956 147.784 1.00 22.60 49 SER B O 1
ATOM 2461 N N . ARG B 1 50 ? 166.604 145.130 145.918 1.00 17.08 50 ARG B N 1
ATOM 2462 C CA . ARG B 1 50 ? 167.116 143.787 146.113 1.00 16.58 50 ARG B CA 1
ATOM 2463 C C . ARG B 1 50 ? 167.858 143.582 147.427 1.00 18.77 50 ARG B C 1
ATOM 2464 O O . ARG B 1 50 ? 167.875 142.459 147.906 1.00 19.97 50 ARG B O 1
ATOM 2472 N N . TYR B 1 51 ? 168.490 144.626 147.985 1.00 22.28 51 TYR B N 1
ATOM 2473 C CA . TYR B 1 51 ? 169.311 144.476 149.177 1.00 22.27 51 TYR B CA 1
ATOM 2474 C C . TYR B 1 51 ? 168.731 145.328 150.286 1.00 21.43 51 TYR B C 1
ATOM 2475 O O . TYR B 1 51 ? 169.386 145.569 151.284 1.00 24.04 51 TYR B O 1
ATOM 2484 N N . ARG B 1 52 ? 167.456 145.665 150.210 1.00 21.89 52 ARG B N 1
ATOM 2485 C CA . ARG B 1 52 ? 166.915 146.491 151.276 1.00 23.87 52 ARG B CA 1
ATOM 2486 C C . ARG B 1 52 ? 167.000 145.781 152.632 1.00 23.23 52 ARG B C 1
ATOM 2487 O O . ARG B 1 52 ? 167.034 146.432 153.674 1.00 24.53 52 ARG B O 1
ATOM 2495 N N . THR B 1 53 ? 167.028 144.452 152.662 1.00 26.16 53 THR B N 1
ATOM 2496 C CA . THR B 1 53 ? 167.086 143.782 153.950 1.00 30.46 53 THR B CA 1
ATOM 2497 C C . THR B 1 53 ? 168.336 144.185 154.735 1.00 29.60 53 THR B C 1
ATOM 2498 O O . THR B 1 53 ? 168.270 144.447 155.931 1.00 30.31 53 THR B O 1
ATOM 2502 N N . ALA B 1 54 ? 169.480 144.203 154.060 1.00 26.23 54 ALA B N 1
ATOM 2503 C CA . ALA B 1 54 ? 170.688 144.674 154.699 1.00 26.07 54 ALA B CA 1
ATOM 2504 C C . ALA B 1 54 ? 170.431 145.997 155.416 1.00 25.09 54 ALA B C 1
ATOM 2505 O O . ALA B 1 54 ? 170.819 146.166 156.563 1.00 28.20 54 ALA B O 1
ATOM 2507 N N . VAL B 1 55 ? 169.788 146.932 154.737 1.00 23.41 55 VAL B N 1
ATOM 2508 C CA . VAL B 1 55 ? 169.568 148.247 155.300 1.00 23.86 55 VAL B CA 1
ATOM 2509 C C . VAL B 1 55 ? 168.642 148.142 156.498 1.00 22.43 55 VAL B C 1
ATOM 2510 O O . VAL B 1 55 ? 168.840 148.846 157.483 1.00 21.79 55 VAL B O 1
ATOM 2514 N N . SER B 1 56 ? 167.589 147.330 156.387 1.00 21.89 56 SER B N 1
ATOM 2515 C CA . SER B 1 56 ? 166.599 147.337 157.447 1.00 23.21 56 SER B CA 1
ATOM 2516 C C . SER B 1 56 ? 167.210 146.688 158.681 1.00 22.18 56 SER B C 1
ATOM 2517 O O . SER B 1 56 ? 167.004 147.168 159.794 1.00 24.00 56 SER B O 1
ATOM 2520 N N . ALA B 1 57 ? 167.963 145.607 158.475 1.00 19.14 57 ALA B N 1
ATOM 2521 C CA . ALA B 1 57 ? 168.576 144.938 159.597 1.00 19.51 57 ALA B CA 1
ATOM 2522 C C . ALA B 1 57 ? 169.412 145.961 160.347 1.00 21.42 57 ALA B C 1
ATOM 2523 O O . ALA B 1 57 ? 169.203 146.128 161.550 1.00 23.97 57 ALA B O 1
ATOM 2525 N N . ARG B 1 58 ? 170.282 146.680 159.614 1.00 20.88 58 ARG B N 1
ATOM 2526 C CA . ARG B 1 58 ? 171.232 147.603 160.213 1.00 21.48 58 ARG B CA 1
ATOM 2527 C C . ARG B 1 58 ? 170.521 148.743 160.922 1.00 19.05 58 ARG B C 1
ATOM 2528 O O . ARG B 1 58 ? 170.892 149.147 162.011 1.00 18.26 58 ARG B O 1
ATOM 2536 N N . LEU B 1 59 ? 169.484 149.269 160.313 1.00 20.58 59 LEU B N 1
ATOM 2537 C CA . LEU B 1 59 ? 168.795 150.374 160.938 1.00 22.73 59 LEU B CA 1
ATOM 2538 C C . LEU B 1 59 ? 168.080 149.866 162.178 1.00 23.35 59 LEU B C 1
ATOM 2539 O O . LEU B 1 59 ? 167.905 150.603 163.145 1.00 22.59 59 LEU B O 1
ATOM 2544 N N . GLY B 1 60 ? 167.678 148.593 162.129 1.00 24.43 60 GLY B N 1
ATOM 2545 C CA . GLY B 1 60 ? 167.038 147.963 163.264 1.00 25.14 60 GLY B CA 1
ATOM 2546 C C . GLY B 1 60 ? 168.048 147.784 164.379 1.00 25.26 60 GLY B C 1
ATOM 2547 O O . GLY B 1 60 ? 167.832 148.212 165.511 1.00 28.42 60 GLY B O 1
ATOM 2548 N N . MET B 1 61 ? 169.191 147.228 164.022 1.00 24.11 61 MET B N 1
ATOM 2549 C CA . MET B 1 61 ? 170.204 147.031 165.026 1.00 26.52 61 MET B CA 1
ATOM 2550 C C . MET B 1 61 ? 170.571 148.363 165.695 1.00 25.64 61 MET B C 1
ATOM 2551 O O . MET B 1 61 ? 170.738 148.407 166.906 1.00 26.56 61 MET B O 1
ATOM 2556 N N . LEU B 1 62 ? 170.619 149.474 164.960 1.00 26.08 62 LEU B N 1
ATOM 2557 C CA . LEU B 1 62 ? 171.069 150.725 165.553 1.00 24.90 62 LEU B CA 1
ATOM 2558 C C . LEU B 1 62 ? 169.981 151.291 166.442 1.00 26.17 62 LEU B C 1
ATOM 2559 O O . LEU B 1 62 ? 170.294 151.914 167.446 1.00 27.28 62 LEU B O 1
ATOM 2564 N N . GLY B 1 63 ? 168.722 151.099 166.054 1.00 28.86 63 GLY B N 1
ATOM 2565 C CA . GLY B 1 63 ? 167.617 151.542 166.881 1.00 31.86 63 GLY B CA 1
ATOM 2566 C C . GLY B 1 63 ? 167.573 150.752 168.191 1.00 33.00 63 GLY B C 1
ATOM 2567 O O . GLY B 1 63 ? 167.372 151.313 169.266 1.00 33.80 63 GLY B O 1
ATOM 2568 N N . VAL B 1 64 ? 167.803 149.450 168.090 1.00 31.86 64 VAL B N 1
ATOM 2569 C CA . VAL B 1 64 ? 167.794 148.599 169.261 1.00 35.49 64 VAL B CA 1
ATOM 2570 C C . VAL B 1 64 ? 168.917 149.046 170.188 1.00 34.63 64 VAL B C 1
ATOM 2571 O O . VAL B 1 64 ? 168.718 149.156 171.390 1.00 39.87 64 VAL B O 1
ATOM 2575 N N . ALA B 1 65 ? 170.097 149.302 169.626 1.00 34.98 65 ALA B N 1
ATOM 2576 C CA . ALA B 1 65 ? 171.249 149.623 170.450 1.00 33.87 65 ALA B CA 1
ATOM 2577 C C . ALA B 1 65 ? 170.964 150.917 171.187 1.00 32.63 65 ALA B C 1
ATOM 2578 O O . ALA B 1 65 ? 171.273 151.031 172.361 1.00 36.50 65 ALA B O 1
ATOM 2580 N N . LEU B 1 66 ? 170.368 151.871 170.485 1.00 35.56 66 LEU B N 1
ATOM 2581 C CA . LEU B 1 66 ? 170.099 153.177 171.051 1.00 40.80 66 LEU B CA 1
ATOM 2582 C C . LEU B 1 66 ? 169.145 153.032 172.238 1.00 41.28 66 LEU B C 1
ATOM 2583 O O . LEU B 1 66 ? 169.402 153.591 173.294 1.00 42.62 66 LEU B O 1
ATOM 2588 N N . LEU B 1 67 ? 168.087 152.234 172.101 1.00 40.83 67 LEU B N 1
ATOM 2589 C CA . LEU B 1 67 ? 167.156 152.070 173.201 1.00 45.76 67 LEU B CA 1
ATOM 2590 C C . LEU B 1 67 ? 167.813 151.290 174.333 1.00 41.02 67 LEU B C 1
ATOM 2591 O O . LEU B 1 67 ? 167.726 151.688 175.486 1.00 43.72 67 LEU B O 1
ATOM 2596 N N . ALA B 1 68 ? 168.471 150.187 174.008 1.00 36.66 68 ALA B N 1
ATOM 2597 C CA . ALA B 1 68 ? 169.135 149.415 175.035 1.00 35.90 68 ALA B CA 1
ATOM 2598 C C . ALA B 1 68 ? 170.097 150.300 175.826 1.00 33.91 68 ALA B C 1
ATOM 2599 O O . ALA B 1 68 ? 170.177 150.167 177.040 1.00 34.74 68 ALA B O 1
ATOM 2601 N N . TYR B 1 69 ? 170.802 151.211 175.159 1.00 32.32 69 TYR B N 1
ATOM 2602 C CA . TYR B 1 69 ? 171.820 151.980 175.844 1.00 34.51 69 TYR B CA 1
ATOM 2603 C C . TYR B 1 69 ? 171.149 153.038 176.691 1.00 39.14 69 TYR B C 1
ATOM 2604 O O . TYR B 1 69 ? 171.743 153.496 177.656 1.00 46.84 69 TYR B O 1
ATOM 2613 N N . ILE B 1 70 ? 169.926 153.412 176.354 1.00 42.81 70 ILE B N 1
ATOM 2614 C CA . ILE B 1 70 ? 169.219 154.338 177.213 1.00 49.21 70 ILE B CA 1
ATOM 2615 C C . ILE B 1 70 ? 168.869 153.608 178.507 1.00 45.01 70 ILE B C 1
ATOM 2616 O O . ILE B 1 70 ? 169.148 154.115 179.591 1.00 48.92 70 ILE B O 1
ATOM 2621 N N . LEU B 1 71 ? 168.347 152.392 178.401 1.00 42.00 71 LEU B N 1
ATOM 2622 C CA . LEU B 1 71 ? 168.078 151.608 179.590 1.00 46.72 71 LEU B CA 1
ATOM 2623 C C . LEU B 1 71 ? 169.337 151.435 180.431 1.00 46.45 71 LEU B C 1
ATOM 2624 O O . LEU B 1 71 ? 169.289 151.601 181.643 1.00 56.63 71 LEU B O 1
ATOM 2629 N N . ILE B 1 72 ? 170.453 151.079 179.806 1.00 43.38 72 ILE B N 1
ATOM 2630 C CA . ILE B 1 72 ? 171.642 150.798 180.580 1.00 41.30 72 ILE B CA 1
ATOM 2631 C C . ILE B 1 72 ? 171.976 152.052 181.371 1.00 41.82 72 ILE B C 1
ATOM 2632 O O . ILE B 1 72 ? 172.349 151.951 182.534 1.00 49.58 72 ILE B O 1
ATOM 2637 N N . ILE B 1 73 ? 171.794 153.222 180.763 1.00 43.33 73 ILE B N 1
ATOM 2638 C CA . ILE B 1 73 ? 172.131 154.469 181.424 1.00 45.50 73 ILE B CA 1
ATOM 2639 C C . ILE B 1 73 ? 171.216 154.683 182.618 1.00 47.29 73 ILE B C 1
ATOM 2640 O O . ILE B 1 73 ? 171.668 155.082 183.678 1.00 49.21 73 ILE B O 1
ATOM 2645 N N . VAL B 1 74 ? 169.933 154.402 182.442 1.00 50.06 74 VAL B N 1
ATOM 2646 C CA . VAL B 1 74 ? 169.002 154.497 183.543 1.00 51.48 74 VAL B CA 1
ATOM 2647 C C . VAL B 1 74 ? 169.456 153.546 184.643 1.00 48.80 74 VAL B C 1
ATOM 2648 O O . VAL B 1 74 ? 169.802 153.997 185.733 1.00 64.10 74 VAL B O 1
ATOM 2652 N N . ALA B 1 75 ? 169.527 152.254 184.332 1.00 43.13 75 ALA B N 1
ATOM 2653 C CA . ALA B 1 75 ? 170.006 151.265 185.280 1.00 43.38 75 ALA B CA 1
ATOM 2654 C C . ALA B 1 75 ? 171.266 151.716 186.022 1.00 42.16 75 ALA B C 1
ATOM 2655 O O . ALA B 1 75 ? 171.443 151.353 187.178 1.00 47.16 75 ALA B O 1
ATOM 2657 N N . PHE B 1 76 ? 172.139 152.482 185.382 1.00 38.44 76 PHE B N 1
ATOM 2658 C CA . PHE B 1 76 ? 173.387 152.841 186.016 1.00 43.25 76 PHE B CA 1
ATOM 2659 C C . PHE B 1 76 ? 173.135 153.931 187.043 1.00 57.68 76 PHE B C 1
ATOM 2660 O O . PHE B 1 76 ? 173.667 153.886 188.154 1.00 70.81 76 PHE B O 1
ATOM 2668 N N . LEU B 1 77 ? 172.329 154.913 186.645 1.00 66.28 77 LEU B N 1
ATOM 2669 C CA . LEU B 1 77 ? 172.004 156.041 187.499 1.00 66.13 77 LEU B CA 1
ATOM 2670 C C . LEU B 1 77 ? 171.196 155.563 188.704 1.00 69.68 77 LEU B C 1
ATOM 2671 O O . LEU B 1 77 ? 171.329 156.121 189.790 1.00 84.49 77 LEU B O 1
ATOM 2676 N N . LEU B 1 78 ? 170.407 154.505 188.517 1.00 55.01 78 LEU B N 1
ATOM 2677 C CA . LEU B 1 78 ? 169.606 153.950 189.589 1.00 60.05 78 LEU B CA 1
ATOM 2678 C C . LEU B 1 78 ? 170.223 152.700 190.210 1.00 66.26 78 LEU B C 1
ATOM 2679 O O . LEU B 1 78 ? 169.467 151.836 190.665 1.00 73.39 78 LEU B O 1
ATOM 2684 N N . GLY B 1 79 ? 171.552 152.555 190.211 1.00 57.45 79 GLY B N 1
ATOM 2685 C CA . GLY B 1 79 ? 172.138 151.280 190.619 1.00 52.44 79 GLY B CA 1
ATOM 2686 C C . GLY B 1 79 ? 173.296 151.454 191.597 1.00 56.45 79 GLY B C 1
ATOM 2687 O O . GLY B 1 79 ? 173.734 150.483 192.209 1.00 65.64 79 GLY B O 1
ATOM 2688 N N . TYR B 1 80 ? 173.813 152.677 191.703 1.00 49.98 80 TYR B N 1
ATOM 2689 C CA . TYR B 1 80 ? 174.863 152.973 192.650 1.00 58.91 80 TYR B CA 1
ATOM 2690 C C . TYR B 1 80 ? 174.570 154.308 193.350 1.00 75.25 80 TYR B C 1
ATOM 2691 O O . TYR B 1 80 ? 174.073 155.256 192.744 1.00 77.61 80 TYR B O 1
ATOM 2700 N N . ASP B 1 81 ? 174.945 154.380 194.637 1.00 78.26 81 ASP B N 1
ATOM 2701 C CA . ASP B 1 81 ? 174.606 155.473 195.533 1.00 63.44 81 ASP B CA 1
ATOM 2702 C C . ASP B 1 81 ? 175.902 156.005 196.114 1.00 61.71 81 ASP B C 1
ATOM 2703 O O . ASP B 1 81 ? 176.715 155.209 196.572 1.00 65.08 81 ASP B O 1
ATOM 2708 N N . SER B 1 82 ? 176.162 157.318 196.037 1.00 69.04 82 SER B N 1
ATOM 2709 C CA . SER B 1 82 ? 177.483 157.844 196.501 1.00 71.84 82 SER B CA 1
ATOM 2710 C C . SER B 1 82 ? 177.495 157.819 198.033 1.00 78.57 82 SER B C 1
ATOM 2711 O O . SER B 1 82 ? 176.525 158.282 198.662 1.00 75.43 82 SER B O 1
ATOM 2714 N N . THR B 1 83 ? 178.479 157.140 198.610 1.00 73.03 83 THR B N 1
ATOM 2715 C CA . THR B 1 83 ? 178.446 156.896 200.053 1.00 79.16 83 THR B CA 1
ATOM 2716 C C . THR B 1 83 ? 179.799 157.215 200.647 1.00 86.55 83 THR B C 1
ATOM 2717 O O . THR B 1 83 ? 180.228 156.411 201.488 1.00 98.63 83 THR B O 1
ATOM 2721 N N . ALA B 1 84 ? 180.484 158.245 200.161 1.00 91.10 84 ALA B N 1
ATOM 2722 C CA . ALA B 1 84 ? 181.744 158.631 200.838 1.00 105.36 84 ALA B CA 1
ATOM 2723 C C . ALA B 1 84 ? 182.751 157.563 200.451 1.00 115.08 84 ALA B C 1
ATOM 2724 O O . ALA B 1 84 ? 183.889 157.933 200.111 1.00 117.42 84 ALA B O 1
ATOM 2726 N N . GLY B 1 85 ? 182.384 156.289 200.616 1.00 118.79 85 GLY B N 1
ATOM 2727 C CA . GLY B 1 85 ? 183.198 155.206 200.047 1.00 118.32 85 GLY B CA 1
ATOM 2728 C C . GLY B 1 85 ? 182.738 155.036 198.618 1.00 101.43 85 GLY B C 1
ATOM 2729 O O . GLY B 1 85 ? 181.939 154.145 198.382 1.00 104.51 85 GLY B O 1
ATOM 2730 N N . GLY B 1 86 ? 183.054 155.996 197.758 1.00 90.57 86 GLY B N 1
ATOM 2731 C CA . GLY B 1 86 ? 182.720 155.950 196.328 1.00 76.40 86 GLY B CA 1
ATOM 2732 C C . GLY B 1 86 ? 181.277 155.718 196.010 1.00 58.06 86 GLY B C 1
ATOM 2733 O O . GLY B 1 86 ? 180.440 156.348 196.589 1.00 72.21 86 GLY B O 1
ATOM 2734 N N . TRP B 1 87 ? 181.013 154.856 195.054 1.00 50.99 87 TRP B N 1
ATOM 2735 C CA . TRP B 1 87 ? 179.622 154.550 194.674 1.00 52.95 87 TRP B CA 1
ATOM 2736 C C . TRP B 1 87 ? 179.400 153.110 195.009 1.00 51.56 87 TRP B C 1
ATOM 2737 O O . TRP B 1 87 ? 180.215 152.296 194.625 1.00 53.57 87 TRP B O 1
ATOM 2748 N N . VAL B 1 88 ? 178.339 152.839 195.741 1.00 42.04 88 VAL B N 1
ATOM 2749 C CA . VAL B 1 88 ? 178.158 151.482 196.292 1.00 39.84 88 VAL B CA 1
ATOM 2750 C C . VAL B 1 88 ? 177.003 150.877 195.546 1.00 39.35 88 VAL B C 1
ATOM 2751 O O . VAL B 1 88 ? 175.957 151.485 195.482 1.00 42.66 88 VAL B O 1
ATOM 2755 N N . PRO B 1 89 ? 177.221 149.670 195.007 1.00 40.05 89 PRO B N 1
ATOM 2756 C CA . PRO B 1 89 ? 176.213 149.033 194.246 1.00 42.29 89 PRO B CA 1
ATOM 2757 C C . PRO B 1 89 ? 174.945 148.770 195.053 1.00 47.92 89 PRO B C 1
ATOM 2758 O O . PRO B 1 89 ? 175.020 148.211 196.100 1.00 63.99 89 PRO B O 1
ATOM 2762 N N . ASN B 1 90 ? 173.798 149.128 194.523 1.00 50.97 90 ASN B N 1
ATOM 2763 C CA . ASN B 1 90 ? 172.503 148.791 195.154 1.00 57.56 90 ASN B CA 1
ATOM 2764 C C . ASN B 1 90 ? 172.086 147.482 194.518 1.00 57.59 90 ASN B C 1
ATOM 2765 O O . ASN B 1 90 ? 172.963 146.814 194.020 1.00 79.50 90 ASN B O 1
ATOM 2770 N N . ASP B 1 91 ? 170.819 147.125 194.577 1.00 59.50 91 ASP B N 1
ATOM 2771 C CA . ASP B 1 91 ? 170.388 145.805 194.068 1.00 69.51 91 ASP B CA 1
ATOM 2772 C C . ASP B 1 91 ? 169.821 145.907 192.649 1.00 78.71 91 ASP B C 1
ATOM 2773 O O . ASP B 1 91 ? 169.092 144.972 192.240 1.00 78.16 91 ASP B O 1
ATOM 2775 N N . GLY B 1 92 ? 169.978 147.043 191.987 1.00 67.32 92 GLY B N 1
ATOM 2776 C CA . GLY B 1 92 ? 169.572 147.106 190.583 1.00 68.60 92 GLY B CA 1
ATOM 2777 C C . GLY B 1 92 ? 170.806 147.167 189.737 1.00 74.07 92 GLY B C 1
ATOM 2778 O O . GLY B 1 92 ? 170.651 147.434 188.555 1.00 91.70 92 GLY B O 1
ATOM 2779 N N . ALA B 1 93 ? 171.982 147.006 190.343 1.00 64.75 93 ALA B N 1
ATOM 2780 C CA . ALA B 1 93 ? 173.265 147.148 189.631 1.00 52.63 93 ALA B CA 1
ATOM 2781 C C . ALA B 1 93 ? 173.421 145.945 188.719 1.00 50.70 93 ALA B C 1
ATOM 2782 O O . ALA B 1 93 ? 174.087 146.062 187.710 1.00 59.89 93 ALA B O 1
ATOM 2784 N N . ILE B 1 94 ? 172.838 144.831 189.085 1.00 42.81 94 ILE B N 1
ATOM 2785 C CA . ILE B 1 94 ? 172.851 143.666 188.223 1.00 42.85 94 ILE B CA 1
ATOM 2786 C C . ILE B 1 94 ? 172.185 143.998 186.886 1.00 44.33 94 ILE B C 1
ATOM 2787 O O . ILE B 1 94 ? 172.411 143.300 185.908 1.00 49.12 94 ILE B O 1
ATOM 2792 N N . ASN B 1 95 ? 171.339 145.023 186.847 1.00 45.57 95 ASN B N 1
ATOM 2793 C CA . ASN B 1 95 ? 170.533 145.289 185.668 1.00 52.60 95 ASN B CA 1
ATOM 2794 C C . ASN B 1 95 ? 171.363 146.043 184.643 1.00 46.77 95 ASN B C 1
ATOM 2795 O O . ASN B 1 95 ? 171.049 146.045 183.457 1.00 61.65 95 ASN B O 1
ATOM 2800 N N . ILE B 1 96 ? 172.439 146.652 185.101 1.00 43.42 96 ILE B N 1
ATOM 2801 C CA . ILE B 1 96 ? 173.427 147.190 184.189 1.00 43.92 96 ILE B CA 1
ATOM 2802 C C . ILE B 1 96 ? 174.049 146.046 183.391 1.00 39.09 96 ILE B C 1
ATOM 2803 O O . ILE B 1 96 ? 174.429 146.236 182.247 1.00 46.09 96 ILE B O 1
ATOM 2808 N N . PHE B 1 97 ? 174.138 144.854 183.970 1.00 34.63 97 PHE B N 1
ATOM 2809 C CA . PHE B 1 97 ? 174.816 143.769 183.295 1.00 35.99 97 PHE B CA 1
ATOM 2810 C C . PHE B 1 97 ? 173.809 142.962 182.498 1.00 37.86 97 PHE B C 1
ATOM 2811 O O . PHE B 1 97 ? 174.139 142.332 181.502 1.00 47.77 97 PHE B O 1
ATOM 2819 N N . SER B 1 98 ? 172.566 143.032 182.916 1.00 40.79 98 SER B N 1
ATOM 2820 C CA . SER B 1 98 ? 171.542 142.195 182.341 1.00 44.03 98 SER B CA 1
ATOM 2821 C C . SER B 1 98 ? 171.083 142.824 181.026 1.00 38.24 98 SER B C 1
ATOM 2822 O O . SER B 1 98 ? 170.868 142.128 180.031 1.00 33.79 98 SER B O 1
ATOM 2825 N N . THR B 1 99 ? 170.962 144.150 181.040 1.00 33.04 99 THR B N 1
ATOM 2826 C CA . THR B 1 99 ? 170.422 144.846 179.898 1.00 35.63 99 THR B CA 1
ATOM 2827 C C . THR B 1 99 ? 171.303 144.631 178.681 1.00 37.34 99 THR B C 1
ATOM 2828 O O . THR B 1 99 ? 170.813 144.629 177.556 1.00 43.46 99 THR B O 1
ATOM 2832 N N . ARG B 1 100 ? 172.591 144.403 178.904 1.00 33.88 100 ARG B N 1
ATOM 2833 C CA . ARG B 1 100 ? 173.468 144.250 177.777 1.00 32.89 100 ARG B CA 1
ATOM 2834 C C . ARG B 1 100 ? 173.181 142.925 177.077 1.00 29.17 100 ARG B C 1
ATOM 2835 O O . ARG B 1 100 ? 173.086 142.892 175.849 1.00 30.71 100 ARG B O 1
ATOM 2843 N N . TYR B 1 101 ? 173.024 141.840 177.845 1.00 28.18 101 TYR B N 1
ATOM 2844 C CA . TYR B 1 101 ? 172.596 140.558 177.292 1.00 25.63 101 TYR B CA 1
ATOM 2845 C C . TYR B 1 101 ? 171.254 140.698 176.580 1.00 24.82 101 TYR B C 1
ATOM 2846 O O . TYR B 1 101 ? 170.990 139.999 175.603 1.00 23.26 101 TYR B O 1
ATOM 2855 N N . ILE B 1 102 ? 170.410 141.586 177.091 1.00 22.95 102 ILE B N 1
ATOM 2856 C CA . ILE B 1 102 ? 169.134 141.796 176.459 1.00 26.85 102 ILE B CA 1
ATOM 2857 C C . ILE B 1 102 ? 169.419 142.301 175.054 1.00 29.31 102 ILE B C 1
ATOM 2858 O O . ILE B 1 102 ? 169.045 141.642 174.083 1.00 29.23 102 ILE B O 1
ATOM 2863 N N . GLU B 1 103 ? 170.145 143.427 174.985 1.00 30.86 103 GLU B N 1
ATOM 2864 C CA . GLU B 1 103 ? 170.527 144.070 173.741 1.00 29.09 103 GLU B CA 1
ATOM 2865 C C . GLU B 1 103 ? 171.177 143.091 172.763 1.00 24.34 103 GLU B C 1
ATOM 2866 O O . GLU B 1 103 ? 170.834 143.093 171.593 1.00 28.20 103 GLU B O 1
ATOM 2872 N N . TRP B 1 104 ? 172.089 142.247 173.195 1.00 21.76 104 TRP B N 1
ATOM 2873 C CA . TRP B 1 104 ? 172.711 141.354 172.243 1.00 24.81 104 TRP B CA 1
ATOM 2874 C C . TRP B 1 104 ? 171.721 140.348 171.698 1.00 26.54 104 TRP B C 1
ATOM 2875 O O . TRP B 1 104 ? 171.969 139.677 170.708 1.00 28.81 104 TRP B O 1
ATOM 2886 N N . THR B 1 105 ? 170.628 140.146 172.407 1.00 31.18 105 THR B N 1
ATOM 2887 C CA . THR B 1 105 ? 169.770 139.055 172.016 1.00 32.00 105 THR B CA 1
ATOM 2888 C C . THR B 1 105 ? 169.066 139.469 170.730 1.00 31.86 105 THR B C 1
ATOM 2889 O O . THR B 1 105 ? 168.819 138.632 169.861 1.00 29.21 105 THR B O 1
ATOM 2893 N N . VAL B 1 106 ? 168.745 140.757 170.619 1.00 27.89 106 VAL B N 1
ATOM 2894 C CA . VAL B 1 106 ? 168.151 141.211 169.390 1.00 32.55 106 VAL B CA 1
ATOM 2895 C C . VAL B 1 106 ? 169.244 141.531 168.381 1.00 34.59 106 VAL B C 1
ATOM 2896 O O . VAL B 1 106 ? 169.181 141.059 167.246 1.00 37.27 106 VAL B O 1
ATOM 2900 N N . SER B 1 107 ? 170.269 142.261 168.819 1.00 33.39 107 SER B N 1
ATOM 2901 C CA . SER B 1 107 ? 171.220 142.872 167.904 1.00 31.43 107 SER B CA 1
ATOM 2902 C C . SER B 1 107 ? 172.059 141.820 167.194 1.00 26.24 107 SER B C 1
ATOM 2903 O O . SER B 1 107 ? 172.338 141.948 166.012 1.00 29.90 107 SER B O 1
ATOM 2906 N N . VAL B 1 108 ? 172.482 140.782 167.874 1.00 22.66 108 VAL B N 1
ATOM 2907 C CA . VAL B 1 108 ? 173.377 139.878 167.188 1.00 23.80 108 VAL B CA 1
ATOM 2908 C C . VAL B 1 108 ? 172.635 139.126 166.088 1.00 24.84 108 VAL B C 1
ATOM 2909 O O . VAL B 1 108 ? 173.185 138.886 165.023 1.00 28.25 108 VAL B O 1
ATOM 2913 N N . PRO B 1 109 ? 171.400 138.637 166.282 1.00 29.44 109 PRO B N 1
ATOM 2914 C CA . PRO B 1 109 ? 170.666 138.022 165.168 1.00 31.65 109 PRO B CA 1
ATOM 2915 C C . PRO B 1 109 ? 170.438 138.991 164.001 1.00 26.09 109 PRO B C 1
ATOM 2916 O O . PRO B 1 109 ? 170.530 138.580 162.854 1.00 25.51 109 PRO B O 1
ATOM 2920 N N . LEU B 1 110 ? 170.173 140.268 164.300 1.00 22.03 110 LEU B N 1
ATOM 2921 C CA . LEU B 1 110 ? 170.122 141.287 163.270 1.00 22.85 110 LEU B CA 1
ATOM 2922 C C . LEU B 1 110 ? 171.424 141.344 162.471 1.00 25.18 110 LEU B C 1
ATOM 2923 O O . LEU B 1 110 ? 171.389 141.399 161.250 1.00 27.17 110 LEU B O 1
ATOM 2928 N N . LEU B 1 111 ? 172.571 141.223 163.127 1.00 28.69 111 LEU B N 1
ATOM 2929 C CA . LEU B 1 111 ? 173.839 141.229 162.424 1.00 29.85 111 LEU B CA 1
ATOM 2930 C C . LEU B 1 111 ? 173.879 140.049 161.471 1.00 26.58 111 LEU B C 1
ATOM 2931 O O . LEU B 1 111 ? 174.248 140.200 160.327 1.00 30.14 111 LEU B O 1
ATOM 2936 N N . THR B 1 112 ? 173.443 138.873 161.889 1.00 29.97 112 THR B N 1
ATOM 2937 C CA . THR B 1 112 ? 173.520 137.740 160.982 1.00 34.28 112 THR B CA 1
ATOM 2938 C C . THR B 1 112 ? 172.596 137.981 159.787 1.00 32.49 112 THR B C 1
ATOM 2939 O O . THR B 1 112 ? 172.932 137.619 158.665 1.00 32.89 112 THR B O 1
ATOM 2943 N N . ILE B 1 113 ? 171.420 138.564 160.038 1.00 29.65 113 ILE B N 1
ATOM 2944 C CA . ILE B 1 113 ? 170.474 138.819 158.973 1.00 32.89 113 ILE B CA 1
ATOM 2945 C C . ILE B 1 113 ? 171.096 139.748 157.936 1.00 33.40 113 ILE B C 1
ATOM 2946 O O . ILE B 1 113 ? 170.983 139.494 156.739 1.00 38.03 113 ILE B O 1
ATOM 2951 N N . GLU B 1 114 ? 171.727 140.813 158.418 1.00 31.76 114 GLU B N 1
ATOM 2952 C CA . GLU B 1 114 ? 172.413 141.772 157.579 1.00 33.98 114 GLU B CA 1
ATOM 2953 C C . GLU B 1 114 ? 173.480 141.120 156.707 1.00 31.41 114 GLU B C 1
ATOM 2954 O O . GLU B 1 114 ? 173.549 141.379 155.510 1.00 32.80 114 GLU B O 1
ATOM 2960 N N . LEU B 1 115 ? 174.341 140.308 157.299 1.00 28.56 115 LEU B N 1
ATOM 2961 C CA . LEU B 1 115 ? 175.428 139.757 156.523 1.00 29.72 115 LEU B CA 1
ATOM 2962 C C . LEU B 1 115 ? 174.887 138.775 155.488 1.00 30.44 115 LEU B C 1
ATOM 2963 O O . LEU B 1 115 ? 175.384 138.740 154.367 1.00 36.05 115 LEU B O 1
ATOM 2968 N N . LEU B 1 116 ? 173.883 137.972 155.835 1.00 29.80 116 LEU B N 1
ATOM 2969 C CA . LEU B 1 116 ? 173.375 137.000 154.881 1.00 29.83 116 LEU B CA 1
ATOM 2970 C C . LEU B 1 116 ? 172.651 137.731 153.756 1.00 32.96 116 LEU B C 1
ATOM 2971 O O . LEU B 1 116 ? 172.606 137.237 152.630 1.00 36.16 116 LEU B O 1
ATOM 2976 N N . ALA B 1 117 ? 172.106 138.915 154.064 1.00 30.35 117 ALA B N 1
ATOM 2977 C CA . ALA B 1 117 ? 171.381 139.703 153.081 1.00 29.56 117 ALA B CA 1
ATOM 2978 C C . ALA B 1 117 ? 172.266 140.054 151.892 1.00 32.82 117 ALA B C 1
ATOM 2979 O O . ALA B 1 117 ? 171.774 140.152 150.774 1.00 44.50 117 ALA B O 1
ATOM 2981 N N . VAL B 1 118 ? 173.561 140.238 152.117 1.00 36.57 118 VAL B N 1
ATOM 2982 C CA . VAL B 1 118 ? 174.443 140.640 151.040 1.00 36.91 118 VAL B CA 1
ATOM 2983 C C . VAL B 1 118 ? 175.244 139.447 150.561 1.00 37.18 118 VAL B C 1
ATOM 2984 O O . VAL B 1 118 ? 176.325 139.627 150.037 1.00 45.53 118 VAL B O 1
ATOM 2988 N N . CYS B 1 119 ? 174.708 138.244 150.709 1.00 39.78 119 CYS B N 1
ATOM 2989 C CA . CYS B 1 119 ? 175.359 137.065 150.170 1.00 45.24 119 CYS B CA 1
ATOM 2990 C C . CYS B 1 119 ? 174.517 136.534 149.014 1.00 51.87 119 CYS B C 1
ATOM 2991 O O . CYS B 1 119 ? 173.353 136.912 148.868 1.00 57.28 119 CYS B O 1
ATOM 2994 N N . ALA B 1 120 ? 175.093 135.609 148.239 1.00 57.80 120 ALA B N 1
ATOM 2995 C CA . ALA B 1 120 ? 174.500 135.168 146.990 1.00 72.72 120 ALA B CA 1
ATOM 2996 C C . ALA B 1 120 ? 173.788 133.825 147.147 1.00 87.97 120 ALA B C 1
ATOM 2997 O O . ALA B 1 120 ? 174.139 132.859 146.469 1.00 98.65 120 ALA B O 1
ATOM 2999 N N . THR B 1 121 ? 172.744 133.783 147.982 1.00 93.97 121 THR B N 1
ATOM 3000 C CA . THR B 1 121 ? 172.087 132.523 148.300 1.00 105.57 121 THR B CA 1
ATOM 3001 C C . THR B 1 121 ? 170.592 132.634 148.007 1.00 102.59 121 THR B C 1
ATOM 3002 O O . THR B 1 121 ? 169.985 133.687 148.211 1.00 86.38 121 THR B O 1
ATOM 3006 N N . LEU B 1 122 ? 170.016 131.513 147.534 1.00 104.34 122 LEU B N 1
ATOM 3007 C CA . LEU B 1 122 ? 168.661 131.471 147.004 1.00 105.48 122 LEU B CA 1
ATOM 3008 C C . LEU B 1 122 ? 167.873 130.304 147.598 1.00 107.87 122 LEU B C 1
ATOM 3009 O O . LEU B 1 122 ? 168.380 129.186 147.708 1.00 98.70 122 LEU B O 1
ATOM 3014 N N . GLY B 1 123 ? 166.607 130.582 147.933 1.00 113.39 123 GLY B N 1
ATOM 3015 C CA . GLY B 1 123 ? 165.618 129.541 148.153 1.00 122.86 123 GLY B CA 1
ATOM 3016 C C . GLY B 1 123 ? 165.741 128.906 149.531 1.00 115.31 123 GLY B C 1
ATOM 3017 O O . GLY B 1 123 ? 165.676 129.602 150.538 1.00 123.37 123 GLY B O 1
ATOM 3018 N N . VAL B 1 124 ? 165.912 127.580 149.554 1.00 111.23 124 VAL B N 1
ATOM 3019 C CA . VAL B 1 124 ? 165.921 126.835 150.800 1.00 121.93 124 VAL B CA 1
ATOM 3020 C C . VAL B 1 124 ? 167.199 127.191 151.554 1.00 110.31 124 VAL B C 1
ATOM 3021 O O . VAL B 1 124 ? 167.137 127.569 152.725 1.00 105.65 124 VAL B O 1
ATOM 3025 N N . GLN B 1 125 ? 168.346 127.099 150.864 1.00 99.61 125 GLN B N 1
ATOM 3026 C CA . GLN B 1 125 ? 169.631 127.376 151.483 1.00 88.39 125 GLN B CA 1
ATOM 3027 C C . GLN B 1 125 ? 169.559 128.717 152.212 1.00 74.88 125 GLN B C 1
ATOM 3028 O O . GLN B 1 125 ? 170.029 128.820 153.340 1.00 89.96 125 GLN B O 1
ATOM 3030 N N . ALA B 1 126 ? 168.947 129.727 151.594 1.00 56.82 126 ALA B N 1
ATOM 3031 C CA . ALA B 1 126 ? 168.923 131.052 152.186 1.00 60.61 126 ALA B CA 1
ATOM 3032 C C . ALA B 1 126 ? 168.009 131.112 153.406 1.00 64.23 126 ALA B C 1
ATOM 3033 O O . ALA B 1 126 ? 168.256 131.907 154.312 1.00 72.41 126 ALA B O 1
ATOM 3035 N N . ARG B 1 127 ? 166.931 130.323 153.393 1.00 67.11 127 ARG B N 1
ATOM 3036 C CA . ARG B 1 127 ? 165.987 130.278 154.500 1.00 67.27 127 ARG B CA 1
ATOM 3037 C C . ARG B 1 127 ? 166.567 129.396 155.612 1.00 60.46 127 ARG B C 1
ATOM 3038 O O . ARG B 1 127 ? 166.411 129.703 156.791 1.00 60.06 127 ARG B O 1
ATOM 3040 N N . ARG B 1 128 ? 167.258 128.317 155.238 1.00 51.32 128 ARG B N 1
ATOM 3041 C CA . ARG B 1 128 ? 167.913 127.481 156.226 1.00 57.35 128 ARG B CA 1
ATOM 3042 C C . ARG B 1 128 ? 169.028 128.263 156.915 1.00 57.52 128 ARG B C 1
ATOM 3043 O O . ARG B 1 128 ? 169.200 128.176 158.127 1.00 68.72 128 ARG B O 1
ATOM 3051 N N . ASN B 1 129 ? 169.791 129.012 156.126 1.00 50.21 129 ASN B N 1
ATOM 3052 C CA . ASN B 1 129 ? 170.881 129.802 156.651 1.00 45.23 129 ASN B CA 1
ATOM 3053 C C . ASN B 1 129 ? 170.359 130.786 157.684 1.00 40.10 129 ASN B C 1
ATOM 3054 O O . ASN B 1 129 ? 170.955 130.958 158.742 1.00 38.12 129 ASN B O 1
ATOM 3059 N N . THR B 1 130 ? 169.270 131.459 157.358 1.00 36.91 130 THR B N 1
ATOM 3060 C CA . THR B 1 130 ? 168.847 132.549 158.205 1.00 42.66 130 THR B CA 1
ATOM 3061 C C . THR B 1 130 ? 168.226 131.984 159.471 1.00 44.01 130 THR B C 1
ATOM 3062 O O . THR B 1 130 ? 168.268 132.614 160.520 1.00 51.06 130 THR B O 1
ATOM 3066 N N . ALA B 1 131 ? 167.662 130.790 159.364 1.00 46.36 131 ALA B N 1
ATOM 3067 C CA . ALA B 1 131 ? 166.999 130.179 160.498 1.00 46.05 131 ALA B CA 1
ATOM 3068 C C . ALA B 1 131 ? 168.043 129.700 161.496 1.00 43.29 131 ALA B C 1
ATOM 3069 O O . ALA B 1 131 ? 167.923 129.954 162.690 1.00 48.56 131 ALA B O 1
ATOM 3071 N N . ILE B 1 132 ? 169.049 128.985 161.000 1.00 37.82 132 ILE B N 1
ATOM 3072 C CA . ILE B 1 132 ? 170.082 128.464 161.872 1.00 39.98 132 ILE B CA 1
ATOM 3073 C C . ILE B 1 132 ? 170.879 129.596 162.535 1.00 42.05 132 ILE B C 1
ATOM 3074 O O . ILE B 1 132 ? 171.237 129.510 163.703 1.00 44.82 132 ILE B O 1
ATOM 3079 N N . ALA B 1 133 ? 171.161 130.659 161.793 1.00 41.40 133 ALA B N 1
ATOM 3080 C CA . ALA B 1 133 ? 172.020 131.708 162.292 1.00 40.20 133 ALA B CA 1
ATOM 3081 C C . ALA B 1 133 ? 171.290 132.524 163.339 1.00 37.31 133 ALA B C 1
ATOM 3082 O O . ALA B 1 133 ? 171.867 132.860 164.369 1.00 45.66 133 ALA B O 1
ATOM 3084 N N . VAL B 1 134 ? 170.042 132.862 163.069 1.00 34.28 134 VAL B N 1
ATOM 3085 C CA . VAL B 1 134 ? 169.282 133.663 164.010 1.00 34.73 134 VAL B CA 1
ATOM 3086 C C . VAL B 1 134 ? 169.003 132.869 165.276 1.00 37.29 134 VAL B C 1
ATOM 3087 O O . VAL B 1 134 ? 168.839 133.436 166.353 1.00 43.49 134 VAL B O 1
ATOM 3091 N N . THR B 1 135 ? 168.956 131.555 165.142 1.00 39.05 135 THR B N 1
ATOM 3092 C CA . THR B 1 135 ? 168.646 130.702 166.266 1.00 40.90 135 THR B CA 1
ATOM 3093 C C . THR B 1 135 ? 169.904 130.555 167.103 1.00 37.15 135 THR B C 1
ATOM 3094 O O . THR B 1 135 ? 169.898 130.784 168.309 1.00 43.55 135 THR B O 1
ATOM 3098 N N . ALA B 1 136 ? 170.966 130.128 166.430 1.00 32.28 136 ALA B N 1
ATOM 3099 C CA . ALA B 1 136 ? 172.220 129.851 167.086 1.00 31.82 136 ALA B CA 1
ATOM 3100 C C . ALA B 1 136 ? 172.721 131.106 167.800 1.00 33.86 136 ALA B C 1
ATOM 3101 O O . ALA B 1 136 ? 173.282 131.005 168.881 1.00 38.36 136 ALA B O 1
ATOM 3103 N N . THR B 1 137 ? 172.477 132.291 167.252 1.00 33.71 137 THR B N 1
ATOM 3104 C CA . THR B 1 137 ? 173.036 133.458 167.891 1.00 35.28 137 THR B CA 1
ATOM 3105 C C . THR B 1 137 ? 172.178 133.860 169.077 1.00 33.36 137 THR B C 1
ATOM 3106 O O . THR B 1 137 ? 172.726 134.337 170.061 1.00 41.07 137 THR B O 1
ATOM 3110 N N . GLY B 1 138 ? 170.860 133.760 168.990 1.00 31.29 138 GLY B N 1
ATOM 3111 C CA . GLY B 1 138 ? 170.040 134.118 170.142 1.00 29.80 138 GLY B CA 1
ATOM 3112 C C . GLY B 1 138 ? 170.238 133.096 171.268 1.00 27.64 138 GLY B C 1
ATOM 3113 O O . GLY B 1 138 ? 170.248 133.425 172.448 1.00 30.93 138 GLY B O 1
ATOM 3114 N N . ALA B 1 139 ? 170.436 131.848 170.895 1.00 25.36 139 ALA B N 1
ATOM 3115 C CA . ALA B 1 139 ? 170.732 130.836 171.877 1.00 30.09 139 ALA B CA 1
ATOM 3116 C C . ALA B 1 139 ? 172.049 131.152 172.571 1.00 33.69 139 ALA B C 1
ATOM 3117 O O . ALA B 1 139 ? 172.129 131.080 173.792 1.00 44.81 139 ALA B O 1
ATOM 3119 N N . MET B 1 140 ? 173.072 131.500 171.786 1.00 32.86 140 MET B N 1
ATOM 3120 C CA . MET B 1 140 ? 174.378 131.864 172.306 1.00 29.84 140 MET B CA 1
ATOM 3121 C C . MET B 1 140 ? 174.257 133.005 173.322 1.00 25.43 140 MET B C 1
ATOM 3122 O O . MET B 1 140 ? 174.870 132.956 174.388 1.00 24.95 140 MET B O 1
ATOM 3127 N N . ILE B 1 141 ? 173.380 133.967 173.092 1.00 21.06 141 ILE B N 1
ATOM 3128 C CA . ILE B 1 141 ? 173.318 135.036 174.049 1.00 23.11 141 ILE B CA 1
ATOM 3129 C C . ILE B 1 141 ? 172.642 134.560 175.309 1.00 27.77 141 ILE B C 1
ATOM 3130 O O . ILE B 1 141 ? 172.985 135.044 176.381 1.00 35.34 141 ILE B O 1
ATOM 3135 N N . PHE B 1 142 ? 171.702 133.627 175.182 1.00 33.51 142 PHE B N 1
ATOM 3136 C CA . PHE B 1 142 ? 170.777 133.327 176.266 1.00 30.68 142 PHE B CA 1
ATOM 3137 C C . PHE B 1 142 ? 171.496 132.397 177.225 1.00 27.07 142 PHE B C 1
ATOM 3138 O O . PHE B 1 142 ? 171.427 132.576 178.432 1.00 28.68 142 PHE B O 1
ATOM 3146 N N . CYS B 1 143 ? 172.220 131.442 176.669 1.00 25.73 143 CYS B N 1
ATOM 3147 C CA . CYS B 1 143 ? 173.119 130.644 177.477 1.00 32.14 143 CYS B CA 1
ATOM 3148 C C . CYS B 1 143 ? 174.066 131.497 178.303 1.00 32.14 143 CYS B C 1
ATOM 3149 O O . CYS B 1 143 ? 174.404 131.122 179.411 1.00 41.20 143 CYS B O 1
ATOM 3152 N N . GLY B 1 144 ? 174.554 132.602 177.738 1.00 31.42 144 GLY B N 1
ATOM 3153 C CA . GLY B 1 144 ? 175.441 133.495 178.457 1.00 25.35 144 GLY B CA 1
ATOM 3154 C C . GLY B 1 144 ? 174.719 134.081 179.640 1.00 22.64 144 GLY B C 1
ATOM 3155 O O . GLY B 1 144 ? 175.178 133.936 180.753 1.00 28.96 144 GLY B O 1
ATOM 3156 N N . PHE B 1 145 ? 173.545 134.633 179.372 1.00 22.29 145 PHE B N 1
ATOM 3157 C CA . PHE B 1 145 ? 172.663 135.201 180.379 1.00 22.41 145 PHE B CA 1
ATOM 3158 C C . PHE B 1 145 ? 172.334 134.189 181.482 1.00 23.05 145 PHE B C 1
ATOM 3159 O O . PHE B 1 145 ? 172.188 134.542 182.646 1.00 23.63 145 PHE B O 1
ATOM 3167 N N . LEU B 1 146 ? 172.252 132.923 181.145 1.00 22.70 146 LEU B N 1
ATOM 3168 C CA . LEU B 1 146 ? 171.949 131.962 182.165 1.00 25.47 146 LEU B CA 1
ATOM 3169 C C . LEU B 1 146 ? 173.123 131.907 183.127 1.00 26.45 146 LEU B C 1
ATOM 3170 O O . LEU B 1 146 ? 172.910 132.205 184.304 1.00 29.94 146 LEU B O 1
ATOM 3175 N N . GLY B 1 147 ? 174.320 131.539 182.618 1.00 24.69 147 GLY B N 1
ATOM 3176 C CA . GLY B 1 147 ? 175.535 131.386 183.409 1.00 25.82 147 GLY B CA 1
ATOM 3177 C C . GLY B 1 147 ? 175.857 132.653 184.229 1.00 28.06 147 GLY B C 1
ATOM 3178 O O . GLY B 1 147 ? 176.188 132.605 185.409 1.00 31.76 147 GLY B O 1
ATOM 3179 N N . ALA B 1 148 ? 175.661 133.814 183.649 1.00 25.94 148 ALA B N 1
ATOM 3180 C CA . ALA B 1 148 ? 176.204 135.001 184.247 1.00 29.66 148 ALA B CA 1
ATOM 3181 C C . ALA B 1 148 ? 175.227 135.689 185.180 1.00 30.76 148 ALA B C 1
ATOM 3182 O O . ALA B 1 148 ? 175.667 136.507 185.979 1.00 36.38 148 ALA B O 1
ATOM 3184 N N . ILE B 1 149 ? 173.924 135.488 184.994 1.00 33.52 149 ILE B N 1
ATOM 3185 C CA . ILE B 1 149 ? 172.943 136.338 185.661 1.00 33.01 149 ILE B CA 1
ATOM 3186 C C . ILE B 1 149 ? 171.901 135.525 186.406 1.00 34.25 149 ILE B C 1
ATOM 3187 O O . ILE B 1 149 ? 171.515 135.933 187.490 1.00 38.22 149 ILE B O 1
ATOM 3192 N N . VAL B 1 150 ? 171.434 134.415 185.818 1.00 35.84 150 VAL B N 1
ATOM 3193 C CA . VAL B 1 150 ? 170.161 133.850 186.229 1.00 38.45 150 VAL B CA 1
ATOM 3194 C C . VAL B 1 150 ? 170.443 132.768 187.261 1.00 34.73 150 VAL B C 1
ATOM 3195 O O . VAL B 1 150 ? 170.030 132.903 188.418 1.00 42.10 150 VAL B O 1
ATOM 3199 N N . ILE B 1 151 ? 171.184 131.749 186.873 1.00 27.41 151 ILE B N 1
ATOM 3200 C CA . ILE B 1 151 ? 171.520 130.717 187.830 1.00 30.62 151 ILE B CA 1
ATOM 3201 C C . ILE B 1 151 ? 172.355 131.249 188.996 1.00 39.67 151 ILE B C 1
ATOM 3202 O O . ILE B 1 151 ? 173.428 131.814 188.796 1.00 54.85 151 ILE B O 1
ATOM 3207 N N . ASP B 1 152 ? 171.836 131.083 190.213 1.00 44.17 152 ASP B N 1
ATOM 3208 C CA . ASP B 1 152 ? 172.526 131.362 191.460 1.00 42.27 152 ASP B CA 1
ATOM 3209 C C . ASP B 1 152 ? 172.875 132.840 191.572 1.00 38.07 152 ASP B C 1
ATOM 3210 O O . ASP B 1 152 ? 173.667 133.246 192.404 1.00 44.18 152 ASP B O 1
ATOM 3215 N N . ASN B 1 153 ? 172.218 133.659 190.784 1.00 39.89 153 ASN B N 1
ATOM 3216 C CA . ASN B 1 153 ? 172.496 135.079 190.799 1.00 49.10 153 ASN B CA 1
ATOM 3217 C C . ASN B 1 153 ? 173.871 135.396 190.238 1.00 43.53 153 ASN B C 1
ATOM 3218 O O . ASN B 1 153 ? 174.412 136.442 190.567 1.00 55.46 153 ASN B O 1
ATOM 3223 N N . GLY B 1 154 ? 174.391 134.524 189.378 1.00 40.78 154 GLY B N 1
ATOM 3224 C CA . GLY B 1 154 ? 175.681 134.740 188.766 1.00 36.70 154 GLY B CA 1
ATOM 3225 C C . GLY B 1 154 ? 176.800 134.036 189.513 1.00 33.27 154 GLY B C 1
ATOM 3226 O O . GLY B 1 154 ? 177.928 133.978 189.031 1.00 38.19 154 GLY B O 1
ATOM 3227 N N . THR B 1 155 ? 176.511 133.451 190.659 1.00 32.17 155 THR B N 1
ATOM 3228 C CA . THR B 1 155 ? 177.618 133.123 191.532 1.00 32.30 155 THR B CA 1
ATOM 3229 C C . THR B 1 155 ? 178.026 131.674 191.431 1.00 29.41 155 THR B C 1
ATOM 3230 O O . THR B 1 155 ? 178.825 131.231 192.227 1.00 38.52 155 THR B O 1
ATOM 3234 N N . ASN B 1 156 ? 177.497 130.918 190.487 1.00 31.66 156 ASN B N 1
ATOM 3235 C CA . ASN B 1 156 ? 177.821 129.508 190.513 1.00 36.41 156 ASN B CA 1
ATOM 3236 C C . ASN B 1 156 ? 178.904 129.259 189.491 1.00 31.68 156 ASN B C 1
ATOM 3237 O O . ASN B 1 156 ? 178.640 129.381 188.314 1.00 41.24 156 ASN B O 1
ATOM 3242 N N . THR B 1 157 ? 180.110 128.936 189.926 1.00 36.14 157 THR B N 1
ATOM 3243 C CA . THR B 1 157 ? 181.221 128.922 188.992 1.00 38.14 157 THR B CA 1
ATOM 3244 C C . THR B 1 157 ? 181.000 127.869 187.920 1.00 40.44 157 THR B C 1
ATOM 3245 O O . THR B 1 157 ? 181.292 128.144 186.750 1.00 43.04 157 THR B O 1
ATOM 3249 N N . GLY B 1 158 ? 180.479 126.696 188.318 1.00 36.59 158 GLY B N 1
ATOM 3250 C CA . GLY B 1 158 ? 180.277 125.603 187.374 1.00 34.22 158 GLY B CA 1
ATOM 3251 C C . GLY B 1 158 ? 179.148 125.932 186.390 1.00 31.66 158 GLY B C 1
ATOM 3252 O O . GLY B 1 158 ? 179.234 125.646 185.208 1.00 29.80 158 GLY B O 1
ATOM 3253 N N . ALA B 1 159 ? 178.065 126.515 186.877 1.00 28.99 159 ALA B N 1
ATOM 3254 C CA . ALA B 1 159 ? 177.066 126.984 185.947 1.00 31.80 159 ALA B CA 1
ATOM 3255 C C . ALA B 1 159 ? 177.742 127.938 184.966 1.00 35.26 159 ALA B C 1
ATOM 3256 O O . ALA B 1 159 ? 177.706 127.724 183.768 1.00 44.76 159 ALA B O 1
ATOM 3258 N N . PHE B 1 160 ? 178.430 128.930 185.526 1.00 39.90 160 PHE B N 1
ATOM 3259 C CA . PHE B 1 160 ? 178.969 130.091 184.840 1.00 35.83 160 PHE B CA 1
ATOM 3260 C C . PHE B 1 160 ? 179.835 129.607 183.686 1.00 29.95 160 PHE B C 1
ATOM 3261 O O . PHE B 1 160 ? 179.760 130.148 182.573 1.00 26.39 160 PHE B O 1
ATOM 3269 N N . ILE B 1 161 ? 180.587 128.550 183.967 1.00 26.80 161 ILE B N 1
ATOM 3270 C CA . ILE B 1 161 ? 181.499 128.006 182.989 1.00 32.39 161 ILE B CA 1
ATOM 3271 C C . ILE B 1 161 ? 180.750 127.162 181.975 1.00 37.57 161 ILE B C 1
ATOM 3272 O O . ILE B 1 161 ? 181.007 127.303 180.784 1.00 49.11 161 ILE B O 1
ATOM 3277 N N . LEU B 1 162 ? 179.884 126.261 182.454 1.00 42.16 162 LEU B N 1
ATOM 3278 C CA . LEU B 1 162 ? 179.202 125.265 181.637 1.00 41.11 162 LEU B CA 1
ATOM 3279 C C . LEU B 1 162 ? 178.287 125.978 180.650 1.00 33.16 162 LEU B C 1
ATOM 3280 O O . LEU B 1 162 ? 178.322 125.707 179.459 1.00 31.00 162 LEU B O 1
ATOM 3285 N N . TRP B 1 163 ? 177.564 126.979 181.114 1.00 27.16 163 TRP B N 1
ATOM 3286 C CA . TRP B 1 163 ? 176.760 127.721 180.181 1.00 30.31 163 TRP B CA 1
ATOM 3287 C C . TRP B 1 163 ? 177.593 128.485 179.167 1.00 33.28 163 TRP B C 1
ATOM 3288 O O . TRP B 1 163 ? 177.170 128.629 178.035 1.00 40.46 163 TRP B O 1
ATOM 3299 N N . ALA B 1 164 ? 178.797 128.921 179.512 1.00 40.09 164 ALA B N 1
ATOM 3300 C CA . ALA B 1 164 ? 179.642 129.582 178.527 1.00 36.66 164 ALA B CA 1
ATOM 3301 C C . ALA B 1 164 ? 180.119 128.573 177.501 1.00 29.83 164 ALA B C 1
ATOM 3302 O O . ALA B 1 164 ? 180.349 128.940 176.366 1.00 31.11 164 ALA B O 1
ATOM 3304 N N . VAL B 1 165 ? 180.230 127.315 177.888 1.00 32.48 165 VAL B N 1
ATOM 3305 C CA . VAL B 1 165 ? 180.676 126.294 176.957 1.00 41.13 165 VAL B CA 1
ATOM 3306 C C . VAL B 1 165 ? 179.610 126.013 175.900 1.00 39.52 165 VAL B C 1
ATOM 3307 O O . VAL B 1 165 ? 179.895 126.022 174.716 1.00 39.33 165 VAL B O 1
ATOM 3311 N N . ILE B 1 166 ? 178.401 125.727 176.369 1.00 42.61 166 ILE B N 1
ATOM 3312 C CA . ILE B 1 166 ? 177.209 125.609 175.555 1.00 43.92 166 ILE B CA 1
ATOM 3313 C C . ILE B 1 166 ? 177.096 126.812 174.618 1.00 40.04 166 ILE B C 1
ATOM 3314 O O . ILE B 1 166 ? 176.958 126.640 173.411 1.00 45.39 166 ILE B O 1
ATOM 3319 N N . SER B 1 167 ? 177.162 128.018 175.180 1.00 31.65 167 SER B N 1
ATOM 3320 C CA . SER B 1 167 ? 177.197 129.248 174.408 1.00 28.12 167 SER B CA 1
ATOM 3321 C C . SER B 1 167 ? 178.247 129.206 173.307 1.00 27.32 167 SER B C 1
ATOM 3322 O O . SER B 1 167 ? 178.009 129.751 172.242 1.00 29.35 167 SER B O 1
ATOM 3325 N N . CYS B 1 168 ? 179.390 128.572 173.540 1.00 31.42 168 CYS B N 1
ATOM 3326 C CA . CYS B 1 168 ? 180.450 128.573 172.544 1.00 35.60 168 CYS B CA 1
ATOM 3327 C C . CYS B 1 168 ? 180.142 127.601 171.428 1.00 40.91 168 CYS B C 1
ATOM 3328 O O . CYS B 1 168 ? 180.668 127.765 170.335 1.00 55.50 168 CYS B O 1
ATOM 3331 N N . VAL B 1 169 ? 179.294 126.610 171.696 1.00 40.07 169 VAL B N 1
ATOM 3332 C CA . VAL B 1 169 ? 178.874 125.691 170.662 1.00 39.39 169 VAL B CA 1
ATOM 3333 C C . VAL B 1 169 ? 177.945 126.435 169.709 1.00 36.24 169 VAL B C 1
ATOM 3334 O O . VAL B 1 169 ? 178.120 126.358 168.496 1.00 39.52 169 VAL B O 1
ATOM 3338 N N . PHE B 1 170 ? 176.999 127.195 170.248 1.00 30.30 170 PHE B N 1
ATOM 3339 C CA . PHE B 1 170 ? 176.123 127.949 169.381 1.00 35.59 170 PHE B CA 1
ATOM 3340 C C . PHE B 1 170 ? 176.893 128.992 168.581 1.00 38.18 170 PHE B C 1
ATOM 3341 O O . PHE B 1 170 ? 176.398 129.501 167.593 1.00 44.13 170 PHE B O 1
ATOM 3349 N N . TRP B 1 171 ? 178.074 129.352 169.058 1.00 45.09 171 TRP B N 1
ATOM 3350 C CA . TRP B 1 171 ? 178.879 130.394 168.467 1.00 41.24 171 TRP B CA 1
ATOM 3351 C C . TRP B 1 171 ? 179.609 129.809 167.270 1.00 39.69 171 TRP B C 1
ATOM 3352 O O . TRP B 1 171 ? 179.770 130.469 166.249 1.00 48.04 171 TRP B O 1
ATOM 3363 N N . VAL B 1 172 ? 180.014 128.554 167.400 1.00 39.52 172 VAL B N 1
ATOM 3364 C CA . VAL B 1 172 ? 180.669 127.859 166.313 1.00 40.07 172 VAL B CA 1
ATOM 3365 C C . VAL B 1 172 ? 179.664 127.530 165.220 1.00 41.59 172 VAL B C 1
ATOM 3366 O O . VAL B 1 172 ? 179.985 127.594 164.041 1.00 49.32 172 VAL B O 1
ATOM 3370 N N . ILE B 1 173 ? 178.456 127.149 165.610 1.00 46.13 173 ILE B N 1
ATOM 3371 C CA . ILE B 1 173 ? 177.423 126.834 164.637 1.00 48.44 173 ILE B CA 1
ATOM 3372 C C . ILE B 1 173 ? 177.131 128.074 163.799 1.00 43.55 173 ILE B C 1
ATOM 3373 O O . ILE B 1 173 ? 177.083 128.003 162.586 1.00 50.18 173 ILE B O 1
ATOM 3378 N N . ALA B 1 174 ? 176.917 129.206 164.459 1.00 41.39 174 ALA B N 1
ATOM 3379 C CA . ALA B 1 174 ? 176.641 130.449 163.768 1.00 42.55 174 ALA B CA 1
ATOM 3380 C C . ALA B 1 174 ? 177.763 130.769 162.786 1.00 43.35 174 ALA B C 1
ATOM 3381 O O . ALA B 1 174 ? 177.518 131.220 161.682 1.00 52.55 174 ALA B O 1
ATOM 3383 N N . ASN B 1 175 ? 179.005 130.592 163.208 1.00 47.60 175 ASN B N 1
ATOM 3384 C CA . ASN B 1 175 ? 180.112 131.011 162.375 1.00 49.16 175 ASN B CA 1
ATOM 3385 C C . ASN B 1 175 ? 180.168 130.115 161.153 1.00 44.80 175 ASN B C 1
ATOM 3386 O O . ASN B 1 175 ? 180.364 130.590 160.048 1.00 55.55 175 ASN B O 1
ATOM 3391 N N . VAL B 1 176 ? 180.006 128.821 161.363 1.00 42.28 176 VAL B N 1
ATOM 3392 C CA . VAL B 1 176 ? 180.134 127.888 160.271 1.00 41.92 176 VAL B CA 1
ATOM 3393 C C . VAL B 1 176 ? 179.101 128.237 159.224 1.00 39.70 176 VAL B C 1
ATOM 3394 O O . VAL B 1 176 ? 179.437 128.409 158.060 1.00 50.11 176 VAL B O 1
ATOM 3398 N N . VAL B 1 177 ? 177.859 128.361 159.662 1.00 37.78 177 VAL B N 1
ATOM 3399 C CA . VAL B 1 177 ? 176.794 128.761 158.778 1.00 39.15 177 VAL B CA 1
ATOM 3400 C C . VAL B 1 177 ? 177.192 130.021 158.008 1.00 40.14 177 VAL B C 1
ATOM 3401 O O . VAL B 1 177 ? 177.188 130.004 156.777 1.00 48.70 177 VAL B O 1
ATOM 3405 N N . LEU B 1 178 ? 177.543 131.093 158.712 1.00 35.04 178 LEU B N 1
ATOM 3406 C CA . LEU B 1 178 ? 177.860 132.353 158.058 1.00 39.49 178 LEU B CA 1
ATOM 3407 C C . LEU B 1 178 ? 179.059 132.188 157.128 1.00 41.89 178 LEU B C 1
ATOM 3408 O O . LEU B 1 178 ? 178.990 132.532 155.955 1.00 48.22 178 LEU B O 1
ATOM 3413 N N . ILE B 1 179 ? 180.151 131.644 157.646 1.00 43.39 179 ILE B N 1
ATOM 3414 C CA . ILE B 1 179 ? 181.363 131.535 156.871 1.00 43.29 179 ILE B CA 1
ATOM 3415 C C . ILE B 1 179 ? 181.093 130.764 155.588 1.00 44.30 179 ILE B C 1
ATOM 3416 O O . ILE B 1 179 ? 181.635 131.105 154.543 1.00 48.47 179 ILE B O 1
ATOM 3421 N N . ARG B 1 180 ? 180.271 129.727 155.656 1.00 44.52 180 ARG B N 1
ATOM 3422 C CA . ARG B 1 180 ? 180.044 128.921 154.470 1.00 46.10 180 ARG B CA 1
ATOM 3423 C C . ARG B 1 180 ? 179.231 129.749 153.471 1.00 43.70 180 ARG B C 1
ATOM 3424 O O . ARG B 1 180 ? 179.458 129.655 152.271 1.00 55.19 180 ARG B O 1
ATOM 3426 N N . ALA B 1 181 ? 178.285 130.555 153.958 1.00 43.46 181 ALA B N 1
ATOM 3427 C CA . ALA B 1 181 ? 177.407 131.335 153.095 1.00 41.85 181 ALA B CA 1
ATOM 3428 C C . ALA B 1 181 ? 178.227 132.354 152.320 1.00 41.10 181 ALA B C 1
ATOM 3429 O O . ALA B 1 181 ? 178.039 132.526 151.125 1.00 47.78 181 ALA B O 1
ATOM 3431 N N . VAL B 1 182 ? 179.126 133.030 153.028 1.00 40.59 182 VAL B N 1
ATOM 3432 C CA . VAL B 1 182 ? 180.001 134.009 152.422 1.00 41.86 182 VAL B CA 1
ATOM 3433 C C . VAL B 1 182 ? 180.940 133.365 151.415 1.00 44.22 182 VAL B C 1
ATOM 3434 O O . VAL B 1 182 ? 181.484 134.065 150.577 1.00 60.18 182 VAL B O 1
ATOM 3438 N N . ARG B 1 183 ? 181.187 132.069 151.508 1.00 47.33 183 ARG B N 1
ATOM 3439 C CA . ARG B 1 183 ? 182.229 131.497 150.685 1.00 54.78 183 ARG B CA 1
ATOM 3440 C C . ARG B 1 183 ? 181.589 130.673 149.578 1.00 53.70 183 ARG B C 1
ATOM 3441 O O . ARG B 1 183 ? 182.283 130.169 148.700 1.00 61.40 183 ARG B O 1
ATOM 3449 N N . GLN B 1 184 ? 180.268 130.540 149.634 1.00 57.57 184 GLN B N 1
ATOM 3450 C CA . GLN B 1 184 ? 179.489 130.094 148.496 1.00 68.55 184 GLN B CA 1
ATOM 3451 C C . GLN B 1 184 ? 179.050 131.301 147.677 1.00 67.03 184 GLN B C 1
ATOM 3452 O O . GLN B 1 184 ? 178.542 131.137 146.572 1.00 86.98 184 GLN B O 1
ATOM 3458 N N . SER B 1 185 ? 179.226 132.505 148.232 1.00 61.04 185 SER B N 1
ATOM 3459 C CA . SER B 1 185 ? 178.880 133.738 147.545 1.00 54.99 185 SER B CA 1
ATOM 3460 C C . SER B 1 185 ? 179.969 134.072 146.548 1.00 53.97 185 SER B C 1
ATOM 3461 O O . SER B 1 185 ? 179.694 134.272 145.369 1.00 51.51 185 SER B O 1
ATOM 3464 N N . LEU B 1 186 ? 181.196 134.084 147.075 1.00 54.26 186 LEU B N 1
ATOM 3465 C CA . LEU B 1 186 ? 182.360 134.677 146.447 1.00 57.39 186 LEU B CA 1
ATOM 3466 C C . LEU B 1 186 ? 182.598 134.142 145.038 1.00 63.76 186 LEU B C 1
ATOM 3467 O O . LEU B 1 186 ? 183.059 134.886 144.173 1.00 72.36 186 LEU B O 1
ATOM 3472 N N . PRO B 1 187 ? 182.309 132.861 144.733 1.00 76.66 187 PRO B N 1
ATOM 3473 C CA . PRO B 1 187 ? 182.496 132.349 143.373 1.00 88.79 187 PRO B CA 1
ATOM 3474 C C . PRO B 1 187 ? 181.628 133.004 142.292 1.00 84.03 187 PRO B C 1
ATOM 3475 O O . PRO B 1 187 ? 181.978 132.973 141.115 1.00 89.18 187 PRO B O 1
ATOM 3479 N N . THR B 1 188 ? 180.512 133.618 142.698 1.00 78.04 188 THR B N 1
ATOM 3480 C CA . THR B 1 188 ? 179.532 134.140 141.760 1.00 79.83 188 THR B CA 1
ATOM 3481 C C . THR B 1 188 ? 179.623 135.660 141.637 1.00 73.37 188 THR B C 1
ATOM 3482 O O . THR B 1 188 ? 178.982 136.234 140.762 1.00 85.83 188 THR B O 1
ATOM 3486 N N . LEU B 1 189 ? 180.391 136.317 142.514 1.00 68.83 189 LEU B N 1
ATOM 3487 C CA . LEU B 1 189 ? 180.485 137.769 142.498 1.00 66.72 189 LEU B CA 1
ATOM 3488 C C . LEU B 1 189 ? 181.595 138.216 141.548 1.00 73.98 189 LEU B C 1
ATOM 3489 O O . LEU B 1 189 ? 182.311 137.407 140.958 1.00 78.67 189 LEU B O 1
ATOM 3494 N N . THR B 1 190 ? 181.705 139.537 141.405 1.00 77.90 190 THR B N 1
ATOM 3495 C CA . THR B 1 190 ? 182.774 140.143 140.641 1.00 80.64 190 THR B CA 1
ATOM 3496 C C . THR B 1 190 ? 183.967 140.351 141.564 1.00 80.90 190 THR B C 1
ATOM 3497 O O . THR B 1 190 ? 183.801 140.513 142.773 1.00 77.07 190 THR B O 1
ATOM 3501 N N . PRO B 1 191 ? 185.197 140.400 141.012 1.00 74.70 191 PRO B N 1
ATOM 3502 C CA . PRO B 1 191 ? 186.380 140.689 141.817 1.00 74.02 191 PRO B CA 1
ATOM 3503 C C . PRO B 1 191 ? 186.120 141.745 142.886 1.00 67.07 191 PRO B C 1
ATOM 3504 O O . PRO B 1 191 ? 186.317 141.493 144.073 1.00 72.08 191 PRO B O 1
ATOM 3508 N N . GLU B 1 192 ? 185.646 142.913 142.452 1.00 65.58 192 GLU B N 1
ATOM 3509 C CA . GLU B 1 192 ? 185.481 144.045 143.346 1.00 66.14 192 GLU B CA 1
ATOM 3510 C C . GLU B 1 192 ? 184.479 143.682 144.441 1.00 60.83 192 GLU B C 1
ATOM 3511 O O . GLU B 1 192 ? 184.656 144.086 145.592 1.00 63.54 192 GLU B O 1
ATOM 3513 N N . SER B 1 193 ? 183.443 142.915 144.074 1.00 58.54 193 SER B N 1
ATOM 3514 C CA . SER B 1 193 ? 182.370 142.571 144.996 1.00 62.70 193 SER B CA 1
ATOM 3515 C C . SER B 1 193 ? 182.791 141.427 145.911 1.00 58.01 193 SER B C 1
ATOM 3516 O O . SER B 1 193 ? 182.517 141.458 147.111 1.00 53.82 193 SER B O 1
ATOM 3519 N N . HIS B 1 194 ? 183.432 140.417 145.312 1.00 60.58 194 HIS B N 1
ATOM 3520 C CA . HIS B 1 194 ? 184.026 139.302 146.034 1.00 61.70 194 HIS B CA 1
ATOM 3521 C C . HIS B 1 194 ? 184.893 139.849 147.162 1.00 55.20 194 HIS B C 1
ATOM 3522 O O . HIS B 1 194 ? 184.653 139.550 148.331 1.00 56.98 194 HIS B O 1
ATOM 3529 N N . THR B 1 195 ? 185.859 140.698 146.801 1.00 49.53 195 THR B N 1
ATOM 3530 C CA . THR B 1 195 ? 186.755 141.289 147.780 1.00 47.93 195 THR B CA 1
ATOM 3531 C C . THR B 1 195 ? 185.973 141.982 148.886 1.00 39.59 195 THR B C 1
ATOM 3532 O O . THR B 1 195 ? 186.304 141.859 150.055 1.00 42.96 195 THR B O 1
ATOM 3536 N N . MET B 1 196 ? 184.957 142.736 148.506 1.00 42.95 196 MET B N 1
ATOM 3537 C CA . MET B 1 196 ? 184.290 143.610 149.450 1.00 51.26 196 MET B CA 1
ATOM 3538 C C . MET B 1 196 ? 183.550 142.785 150.502 1.00 50.24 196 MET B C 1
ATOM 3539 O O . MET B 1 196 ? 183.505 143.189 151.676 1.00 43.07 196 MET B O 1
ATOM 3544 N N . LEU B 1 197 ? 182.968 141.652 150.054 1.00 41.44 197 LEU B N 1
ATOM 3545 C CA . LEU B 1 197 ? 182.165 140.814 150.925 1.00 42.32 197 LEU B CA 1
ATOM 3546 C C . LEU B 1 197 ? 183.069 140.072 151.901 1.00 46.25 197 LEU B C 1
ATOM 3547 O O . LEU B 1 197 ? 182.782 140.030 153.101 1.00 47.35 197 LEU B O 1
ATOM 3552 N N . LYS B 1 198 ? 184.136 139.479 151.346 1.00 48.36 198 LYS B N 1
ATOM 3553 C CA . LYS B 1 198 ? 185.147 138.762 152.108 1.00 51.03 198 LYS B CA 1
ATOM 3554 C C . LYS B 1 198 ? 185.609 139.656 153.249 1.00 46.87 198 LYS B C 1
ATOM 3555 O O . LYS B 1 198 ? 185.542 139.280 154.415 1.00 58.50 198 LYS B O 1
ATOM 3561 N N . SER B 1 199 ? 185.983 140.873 152.934 1.00 46.29 199 SER B N 1
ATOM 3562 C CA . SER B 1 199 ? 186.435 141.845 153.949 1.00 49.77 199 SER B CA 1
ATOM 3563 C C . SER B 1 199 ? 185.337 142.166 154.944 1.00 45.83 199 SER B C 1
ATOM 3564 O O . SER B 1 199 ? 185.660 142.289 156.090 1.00 47.09 199 SER B O 1
ATOM 3567 N N . ALA B 1 200 ? 184.082 142.309 154.510 1.00 55.60 200 ALA B N 1
ATOM 3568 C CA . ALA B 1 200 ? 183.011 142.711 155.414 1.00 59.37 200 ALA B CA 1
ATOM 3569 C C . ALA B 1 200 ? 182.731 141.615 156.440 1.00 54.17 200 ALA B C 1
ATOM 3570 O O . ALA B 1 200 ? 182.552 141.914 157.624 1.00 51.65 200 ALA B O 1
ATOM 3572 N N . ALA B 1 201 ? 182.717 140.363 155.949 1.00 45.63 201 ALA B N 1
ATOM 3573 C CA . ALA B 1 201 ? 182.570 139.167 156.765 1.00 46.06 201 ALA B CA 1
ATOM 3574 C C . ALA B 1 201 ? 183.617 139.128 157.876 1.00 48.11 201 ALA B C 1
ATOM 3575 O O . ALA B 1 201 ? 183.278 139.084 159.061 1.00 50.22 201 ALA B O 1
ATOM 3577 N N . ILE B 1 202 ? 184.893 139.190 157.483 1.00 45.59 202 ILE B N 1
ATOM 3578 C CA . ILE B 1 202 ? 185.982 139.202 158.444 1.00 47.42 202 ILE B CA 1
ATOM 3579 C C . ILE B 1 202 ? 185.789 140.281 159.511 1.00 39.78 202 ILE B C 1
ATOM 3580 O O . ILE B 1 202 ? 185.972 140.031 160.688 1.00 43.13 202 ILE B O 1
ATOM 3585 N N . VAL B 1 203 ? 185.482 141.496 159.098 1.00 40.32 203 VAL B N 1
ATOM 3586 C CA . VAL B 1 203 ? 185.353 142.585 160.043 1.00 49.56 203 VAL B CA 1
ATOM 3587 C C . VAL B 1 203 ? 184.206 142.281 160.997 1.00 49.47 203 VAL B C 1
ATOM 3588 O O . VAL B 1 203 ? 184.314 142.521 162.201 1.00 41.89 203 VAL B O 1
ATOM 3592 N N . LEU B 1 204 ? 183.124 141.745 160.408 1.00 53.19 204 LEU B N 1
ATOM 3593 C CA . LEU B 1 204 ? 181.855 141.508 161.082 1.00 55.63 204 LEU B CA 1
ATOM 3594 C C . LEU B 1 204 ? 181.922 140.311 162.031 1.00 57.25 204 LEU B C 1
ATOM 3595 O O . LEU B 1 204 ? 181.178 140.296 163.013 1.00 67.25 204 LEU B O 1
ATOM 3600 N N . LEU B 1 205 ? 182.794 139.325 161.743 1.00 53.14 205 LEU B N 1
ATOM 3601 C CA . LEU B 1 205 ? 182.870 138.097 162.529 1.00 53.13 205 LEU B CA 1
ATOM 3602 C C . LEU B 1 205 ? 184.081 138.044 163.451 1.00 47.02 205 LEU B C 1
ATOM 3603 O O . LEU B 1 205 ? 184.116 137.205 164.336 1.00 59.72 205 LEU B O 1
ATOM 3608 N N . ALA B 1 206 ? 185.082 138.893 163.246 1.00 53.43 206 ALA B N 1
ATOM 3609 C CA . ALA B 1 206 ? 186.342 138.758 163.966 1.00 57.78 206 ALA B CA 1
ATOM 3610 C C . ALA B 1 206 ? 186.227 139.282 165.399 1.00 52.91 206 ALA B C 1
ATOM 3611 O O . ALA B 1 206 ? 186.618 138.601 166.335 1.00 54.62 206 ALA B O 1
ATOM 3613 N N . GLY B 1 207 ? 185.633 140.463 165.573 1.00 51.01 207 GLY B N 1
ATOM 3614 C CA . GLY B 1 207 ? 185.533 141.085 166.880 1.00 49.26 207 GLY B CA 1
ATOM 3615 C C . GLY B 1 207 ? 184.477 140.476 167.797 1.00 53.58 207 GLY B C 1
ATOM 3616 O O . GLY B 1 207 ? 184.204 141.032 168.860 1.00 64.91 207 GLY B O 1
ATOM 3617 N N . TRP B 1 208 ? 183.893 139.338 167.405 1.00 50.76 208 TRP B N 1
ATOM 3618 C CA . TRP B 1 208 ? 183.038 138.575 168.293 1.00 42.28 208 TRP B CA 1
ATOM 3619 C C . TRP B 1 208 ? 183.831 138.014 169.468 1.00 38.24 208 TRP B C 1
ATOM 3620 O O . TRP B 1 208 ? 183.283 137.877 170.546 1.00 45.92 208 TRP B O 1
ATOM 3631 N N . VAL B 1 209 ? 185.117 137.745 169.281 1.00 35.65 209 VAL B N 1
ATOM 3632 C CA . VAL B 1 209 ? 185.910 137.066 170.285 1.00 36.78 209 VAL B CA 1
ATOM 3633 C C . VAL B 1 209 ? 186.033 137.879 171.573 1.00 38.12 209 VAL B C 1
ATOM 3634 O O . VAL B 1 209 ? 186.205 137.328 172.664 1.00 39.77 209 VAL B O 1
ATOM 3638 N N . VAL B 1 210 ? 185.967 139.194 171.436 1.00 34.84 210 VAL B N 1
ATOM 3639 C CA . VAL B 1 210 ? 186.088 140.078 172.569 1.00 34.17 210 VAL B CA 1
ATOM 3640 C C . VAL B 1 210 ? 185.084 139.657 173.632 1.00 28.61 210 VAL B C 1
ATOM 3641 O O . VAL B 1 210 ? 185.461 139.487 174.781 1.00 29.93 210 VAL B O 1
ATOM 3645 N N . TYR B 1 211 ? 183.838 139.418 173.224 1.00 25.27 211 TYR B N 1
ATOM 3646 C CA . TYR B 1 211 ? 182.741 139.250 174.161 1.00 23.17 211 TYR B CA 1
ATOM 3647 C C . TYR B 1 211 ? 183.000 138.061 175.076 1.00 23.39 211 TYR B C 1
ATOM 3648 O O . TYR B 1 211 ? 182.930 138.166 176.292 1.00 24.32 211 TYR B O 1
ATOM 3657 N N . PRO B 1 212 ? 183.294 136.879 174.538 1.00 24.22 212 PRO B N 1
ATOM 3658 C CA . PRO B 1 212 ? 183.606 135.736 175.361 1.00 27.17 212 PRO B CA 1
ATOM 3659 C C . PRO B 1 212 ? 184.739 136.004 176.336 1.00 28.07 212 PRO B C 1
ATOM 3660 O O . PRO B 1 212 ? 184.819 135.386 177.378 1.00 39.70 212 PRO B O 1
ATOM 3664 N N . ILE B 1 213 ? 185.680 136.838 175.965 1.00 29.30 213 ILE B N 1
ATOM 3665 C CA . ILE B 1 213 ? 186.817 137.048 176.830 1.00 30.78 213 ILE B CA 1
ATOM 3666 C C . ILE B 1 213 ? 186.340 137.885 178.013 1.00 27.16 213 ILE B C 1
ATOM 3667 O O . ILE B 1 213 ? 186.589 137.579 179.170 1.00 30.16 213 ILE B O 1
ATOM 3672 N N . VAL B 1 214 ? 185.638 138.952 177.717 1.00 23.41 214 VAL B N 1
ATOM 3673 C CA . VAL B 1 214 ? 185.179 139.812 178.771 1.00 24.49 214 VAL B CA 1
ATOM 3674 C C . VAL B 1 214 ? 184.301 139.018 179.734 1.00 24.93 214 VAL B C 1
ATOM 3675 O O . VAL B 1 214 ? 184.363 139.251 180.948 1.00 23.64 214 VAL B O 1
ATOM 3679 N N . TYR B 1 215 ? 183.490 138.102 179.173 1.00 23.99 215 TYR B N 1
ATOM 3680 C CA . TYR B 1 215 ? 182.598 137.228 179.925 1.00 20.17 215 TYR B CA 1
ATOM 3681 C C . TYR B 1 215 ? 183.358 136.530 181.043 1.00 18.25 215 TYR B C 1
ATOM 3682 O O . TYR B 1 215 ? 182.895 136.557 182.185 1.00 17.36 215 TYR B O 1
ATOM 3691 N N . PHE B 1 216 ? 184.553 136.050 180.860 1.00 17.77 216 PHE B N 1
ATOM 3692 C CA . PHE B 1 216 ? 185.284 135.270 181.880 1.00 22.72 216 PHE B CA 1
ATOM 3693 C C . PHE B 1 216 ? 186.194 136.111 182.796 1.00 23.59 216 PHE B C 1
ATOM 3694 O O . PHE B 1 216 ? 186.948 135.509 183.505 1.00 24.30 216 PHE B O 1
ATOM 3702 N N 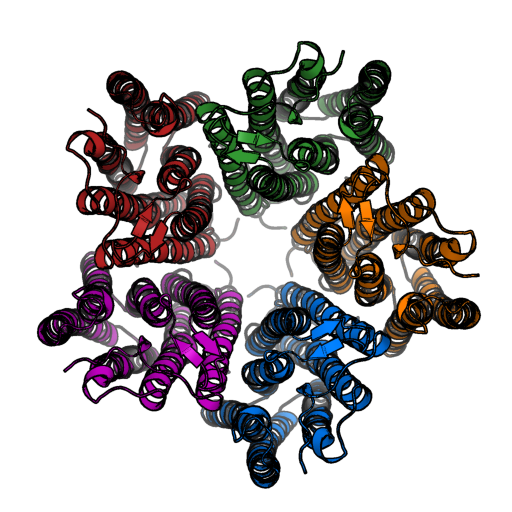. LEU B 1 217 ? 186.143 137.425 182.763 1.00 21.25 217 LEU B N 1
ATOM 3703 C CA . LEU B 1 217 ? 186.873 138.376 183.636 1.00 22.84 217 LEU B CA 1
ATOM 3704 C C . LEU B 1 217 ? 186.422 138.314 185.091 1.00 22.88 217 LEU B C 1
ATOM 3705 O O . LEU B 1 217 ? 187.279 138.442 185.942 1.00 21.47 217 LEU B O 1
ATOM 3710 N N . PRO B 1 218 ? 185.121 138.087 185.381 1.00 21.89 218 PRO B N 1
ATOM 3711 C CA . PRO B 1 218 ? 184.628 137.974 186.732 1.00 19.13 218 PRO B CA 1
ATOM 3712 C C . PRO B 1 218 ? 185.366 136.833 187.455 1.00 21.92 218 PRO B C 1
ATOM 3713 O O . PRO B 1 218 ? 185.314 136.802 188.619 1.00 25.77 218 PRO B O 1
ATOM 3717 N N . LEU B 1 219 ? 186.023 135.927 186.758 1.00 24.96 219 LEU B N 1
ATOM 3718 C CA . LEU B 1 219 ? 186.867 134.839 187.332 1.00 27.69 219 LEU B CA 1
ATOM 3719 C C . LEU B 1 219 ? 188.230 135.305 187.810 1.00 27.23 219 LEU B C 1
ATOM 3720 O O . LEU B 1 219 ? 188.893 134.506 188.402 1.00 32.00 219 LEU B O 1
ATOM 3725 N N . PHE B 1 220 ? 188.658 136.522 187.503 1.00 35.22 220 PHE B N 1
ATOM 3726 C CA . PHE B 1 220 ? 190.016 136.900 187.899 1.00 44.16 220 PHE B CA 1
ATOM 3727 C C . PHE B 1 220 ? 189.974 137.733 189.173 1.00 42.50 220 PHE B C 1
ATOM 3728 O O . PHE B 1 220 ? 191.002 137.933 189.808 1.00 58.86 220 PHE B O 1
ATOM 3736 N N . GLY B 1 221 ? 188.776 138.127 189.586 1.00 38.04 221 GLY B N 1
ATOM 3737 C CA . GLY B 1 221 ? 188.550 138.629 190.920 1.00 35.05 221 GLY B CA 1
ATOM 3738 C C . GLY B 1 221 ? 187.451 139.678 190.907 1.00 39.24 221 GLY B C 1
ATOM 3739 O O . GLY B 1 221 ? 186.707 139.778 189.931 1.00 37.59 221 GLY B O 1
ATOM 3740 N N . ALA B 1 222 ? 187.377 140.465 191.989 1.00 41.31 222 ALA B N 1
ATOM 3741 C CA . ALA B 1 222 ? 186.417 141.545 192.038 1.00 44.32 222 ALA B CA 1
ATOM 3742 C C . ALA B 1 222 ? 187.088 142.823 192.511 1.00 49.82 222 ALA B C 1
ATOM 3743 O O . ALA B 1 222 ? 187.851 142.819 193.472 1.00 60.36 222 ALA B O 1
ATOM 3745 N N . SER B 1 223 ? 186.728 143.912 191.832 1.00 42.12 223 SER B N 1
ATOM 3746 C CA . SER B 1 223 ? 187.315 145.219 192.006 1.00 35.63 223 SER B CA 1
ATOM 3747 C C . SER B 1 223 ? 186.383 146.168 191.294 1.00 39.23 223 SER B C 1
ATOM 3748 O O . SER B 1 223 ? 185.657 145.737 190.401 1.00 49.34 223 SER B O 1
ATOM 3751 N N . GLY B 1 224 ? 186.432 147.445 191.660 1.00 35.50 224 GLY B N 1
ATOM 3752 C CA . GLY B 1 224 ? 185.761 148.456 190.869 1.00 31.00 224 GLY B CA 1
ATOM 3753 C C . GLY B 1 224 ? 186.581 148.733 189.616 1.00 25.71 224 GLY B C 1
ATOM 3754 O O . GLY B 1 224 ? 186.075 149.277 188.632 1.00 26.85 224 GLY B O 1
ATOM 3755 N N . GLY B 1 225 ? 187.861 148.406 189.689 1.00 22.99 225 GLY B N 1
ATOM 3756 C CA . GLY B 1 225 ? 188.699 148.586 188.524 1.00 27.48 225 GLY B CA 1
ATOM 3757 C C . GLY B 1 225 ? 188.259 147.639 187.415 1.00 31.21 225 GLY B C 1
ATOM 3758 O O . GLY B 1 225 ? 187.811 148.098 186.358 1.00 31.30 225 GLY B O 1
ATOM 3759 N N . LEU B 1 226 ? 188.304 146.334 187.770 1.00 29.70 226 LEU B N 1
ATOM 3760 C CA . LEU B 1 226 ? 187.792 145.202 187.008 1.00 24.18 226 LEU B CA 1
ATOM 3761 C C . LEU B 1 226 ? 186.353 145.431 186.603 1.00 20.85 226 LEU B C 1
ATOM 3762 O O . LEU B 1 226 ? 186.029 145.306 185.435 1.00 22.12 226 LEU B O 1
ATOM 3767 N N . THR B 1 227 ? 185.488 145.847 187.511 1.00 19.77 227 THR B N 1
ATOM 3768 C CA . THR B 1 227 ? 184.137 146.092 187.051 1.00 23.10 227 THR B CA 1
ATOM 3769 C C . THR B 1 227 ? 184.129 147.150 185.951 1.00 27.53 227 THR B C 1
ATOM 3770 O O . THR B 1 227 ? 183.235 147.155 185.111 1.00 29.45 227 THR B O 1
ATOM 3774 N N . THR B 1 228 ? 185.043 148.125 186.040 1.00 33.97 228 THR B N 1
ATOM 3775 C CA . THR B 1 228 ? 185.012 149.306 185.183 1.00 35.26 228 THR B CA 1
ATOM 3776 C C . THR B 1 228 ? 185.557 148.902 183.826 1.00 27.09 228 THR B C 1
ATOM 3777 O O . THR B 1 228 ? 184.924 149.157 182.802 1.00 28.25 228 THR B O 1
ATOM 3781 N N . THR B 1 229 ? 186.681 148.199 183.867 1.00 22.08 229 THR B N 1
ATOM 3782 C CA . THR B 1 229 ? 187.225 147.566 182.692 1.00 22.37 229 THR B CA 1
ATOM 3783 C C . THR B 1 229 ? 186.218 146.738 181.904 1.00 26.51 229 THR B C 1
ATOM 3784 O O . THR B 1 229 ? 186.240 146.781 180.678 1.00 29.18 229 THR B O 1
ATOM 3788 N N . ILE B 1 230 ? 185.346 145.996 182.604 1.00 26.20 230 ILE B N 1
ATOM 3789 C CA . ILE B 1 230 ? 184.329 145.195 181.954 1.00 22.14 230 ILE B CA 1
ATOM 3790 C C . ILE B 1 230 ? 183.344 146.109 181.247 1.00 21.52 230 ILE B C 1
ATOM 3791 O O . ILE B 1 230 ? 183.114 145.936 180.060 1.00 25.34 230 ILE B O 1
ATOM 3796 N N . LEU B 1 231 ? 182.718 147.024 181.970 1.00 22.88 231 LEU B N 1
ATOM 3797 C CA . LEU B 1 231 ? 181.659 147.845 181.397 1.00 25.96 231 LEU B CA 1
ATOM 3798 C C . LEU B 1 231 ? 182.183 148.718 180.254 1.00 26.09 231 LEU B C 1
ATOM 3799 O O . LEU B 1 231 ? 181.472 148.970 179.286 1.00 23.41 231 LEU B O 1
ATOM 3804 N N . ILE B 1 232 ? 183.409 149.220 180.389 1.00 24.75 232 ILE B N 1
ATOM 3805 C CA . ILE B 1 232 ? 183.917 150.085 179.352 1.00 27.94 232 ILE B CA 1
ATOM 3806 C C . ILE B 1 232 ? 184.197 149.214 178.138 1.00 24.13 232 ILE B C 1
ATOM 3807 O O . ILE B 1 232 ? 183.622 149.453 177.086 1.00 25.90 232 ILE B O 1
ATOM 3812 N N . THR B 1 233 ? 185.019 148.179 178.303 1.00 21.38 233 THR B N 1
ATOM 3813 C CA . THR B 1 233 ? 185.352 147.324 177.181 1.00 21.82 233 THR B CA 1
ATOM 3814 C C . THR B 1 233 ? 184.118 146.847 176.406 1.00 23.59 233 THR B C 1
ATOM 3815 O O . THR B 1 233 ? 184.122 146.849 175.183 1.00 24.31 233 THR B O 1
ATOM 3819 N N . LEU B 1 234 ? 183.046 146.462 177.087 1.00 23.30 234 LEU B N 1
ATOM 3820 C CA . LEU B 1 234 ? 181.859 146.058 176.366 1.00 25.64 234 LEU B CA 1
ATOM 3821 C C . LEU B 1 234 ? 181.292 147.224 175.580 1.00 26.69 234 LEU B C 1
ATOM 3822 O O . LEU B 1 234 ? 180.755 147.005 174.501 1.00 30.19 234 LEU B O 1
ATOM 3827 N N . THR B 1 235 ? 181.358 148.434 176.138 1.00 26.80 235 THR B N 1
ATOM 3828 C CA . THR B 1 235 ? 180.774 149.589 175.483 1.00 26.15 235 THR B CA 1
ATOM 3829 C C . THR B 1 235 ? 181.559 149.907 174.211 1.00 23.50 235 THR B C 1
ATOM 3830 O O . THR B 1 235 ? 180.970 150.194 173.181 1.00 22.78 235 THR B O 1
ATOM 3834 N N . VAL B 1 236 ? 182.871 149.801 174.277 1.00 22.03 236 VAL B N 1
ATOM 3835 C CA . VAL B 1 236 ? 183.694 150.134 173.139 1.00 24.79 236 VAL B CA 1
ATOM 3836 C C . VAL B 1 236 ? 183.448 149.121 172.030 1.00 26.12 236 VAL B C 1
ATOM 3837 O O . VAL B 1 236 ? 183.156 149.526 170.909 1.00 32.81 236 VAL B O 1
ATOM 3841 N N . ALA B 1 237 ? 183.554 147.829 172.360 1.00 25.41 237 ALA B N 1
ATOM 3842 C CA . ALA B 1 237 ? 183.182 146.731 171.479 1.00 24.17 237 ALA B CA 1
ATOM 3843 C C . ALA B 1 237 ? 181.827 146.954 170.815 1.00 21.69 237 ALA B C 1
ATOM 3844 O O . ALA B 1 237 ? 181.708 146.822 169.613 1.00 22.58 237 ALA B O 1
ATOM 3846 N N . ASP B 1 238 ? 180.813 147.318 171.568 1.00 20.54 238 ASP B N 1
ATOM 3847 C CA . ASP B 1 238 ? 179.545 147.546 170.931 1.00 24.45 238 ASP B CA 1
ATOM 3848 C C . ASP B 1 238 ? 179.630 148.676 169.930 1.00 25.77 238 ASP B C 1
ATOM 3849 O O . ASP B 1 238 ? 179.004 148.626 168.889 1.00 29.51 238 ASP B O 1
ATOM 3854 N N . VAL B 1 239 ? 180.356 149.732 170.243 1.00 31.88 239 VAL B N 1
ATOM 3855 C CA . VAL B 1 239 ? 180.375 150.870 169.348 1.00 29.76 239 VAL B CA 1
ATOM 3856 C C . VAL B 1 239 ? 181.158 150.464 168.115 1.00 27.39 239 VAL B C 1
ATOM 3857 O O . VAL B 1 239 ? 180.749 150.743 167.007 1.00 28.37 239 VAL B O 1
ATOM 3861 N N . ILE B 1 240 ? 182.240 149.736 168.298 1.00 27.30 240 ILE B N 1
ATOM 3862 C CA . ILE B 1 240 ? 183.035 149.368 167.146 1.00 30.77 240 ILE B CA 1
ATOM 3863 C C . ILE B 1 240 ? 182.271 148.463 166.196 1.00 31.44 240 ILE B C 1
ATOM 3864 O O . ILE B 1 240 ? 182.360 148.624 164.995 1.00 39.39 240 ILE B O 1
ATOM 3869 N N . VAL B 1 241 ? 181.532 147.516 166.731 1.00 35.42 241 VAL B N 1
ATOM 3870 C CA . VAL B 1 241 ? 180.886 146.498 165.927 1.00 34.57 241 VAL B CA 1
ATOM 3871 C C . VAL B 1 241 ? 179.572 147.034 165.365 1.00 32.61 241 VAL B C 1
ATOM 3872 O O . VAL B 1 241 ? 179.284 146.863 164.196 1.00 42.24 241 VAL B O 1
ATOM 3876 N N . LYS B 1 242 ? 178.755 147.670 166.179 1.00 31.55 242 LYS B N 1
ATOM 3877 C CA . LYS B 1 242 ? 177.475 148.128 165.689 1.00 32.61 242 LYS B CA 1
ATOM 3878 C C . LYS B 1 242 ? 177.635 149.397 164.861 1.00 38.44 242 LYS B C 1
ATOM 3879 O O . LYS B 1 242 ? 176.987 149.539 163.840 1.00 50.39 242 LYS B O 1
ATOM 3885 N N . LEU B 1 243 ? 178.475 150.327 165.285 1.00 45.72 243 LEU B N 1
ATOM 3886 C CA . LEU B 1 243 ? 178.572 151.607 164.607 1.00 45.81 243 LEU B CA 1
ATOM 3887 C C . LEU B 1 243 ? 179.715 151.533 163.606 1.00 40.20 243 LEU B C 1
ATOM 3888 O O . LEU B 1 243 ? 179.516 151.673 162.411 1.00 49.82 243 LEU B O 1
ATOM 3893 N N . GLY B 1 244 ? 180.896 151.217 164.094 1.00 37.67 244 GLY B N 1
ATOM 3894 C CA . GLY B 1 244 ? 182.055 151.101 163.232 1.00 43.96 244 GLY B CA 1
ATOM 3895 C C . GLY B 1 244 ? 181.859 150.187 162.024 1.00 41.03 244 GLY B C 1
ATOM 3896 O O . GLY B 1 244 ? 182.363 150.483 160.951 1.00 61.57 244 GLY B O 1
ATOM 3897 N N . PHE B 1 245 ? 181.150 149.083 162.168 1.00 38.63 245 PHE B N 1
ATOM 3898 C CA . PHE B 1 245 ? 181.036 148.157 161.060 1.00 41.75 245 PHE B CA 1
ATOM 3899 C C . PHE B 1 245 ? 179.664 148.276 160.383 1.00 46.95 245 PHE B C 1
ATOM 3900 O O . PHE B 1 245 ? 179.261 147.393 159.606 1.00 38.78 245 PHE B O 1
ATOM 3908 N N . SER B 1 246 ? 178.970 149.398 160.656 1.00 43.73 246 SER B N 1
ATOM 3909 C CA . SER B 1 246 ? 177.643 149.628 160.111 1.00 43.38 246 SER B CA 1
ATOM 3910 C C . SER B 1 246 ? 177.706 150.004 158.636 1.00 44.25 246 SER B C 1
ATOM 3911 O O . SER B 1 246 ? 176.672 150.009 157.977 1.00 59.41 246 SER B O 1
ATOM 3914 N N . THR B 1 247 ? 178.893 150.292 158.108 1.00 41.04 247 THR B N 1
ATOM 3915 C CA . THR B 1 247 ? 178.997 150.675 156.713 1.00 43.99 247 THR B CA 1
ATOM 3916 C C . THR B 1 247 ? 179.586 149.584 155.835 1.00 37.78 247 THR B C 1
ATOM 3917 O O . THR B 1 247 ? 179.592 149.716 154.626 1.00 42.64 247 THR B O 1
ATOM 3921 N N . GLN B 1 248 ? 180.104 148.524 156.426 1.00 37.92 248 GLN B N 1
ATOM 3922 C CA . GLN B 1 248 ? 180.718 147.473 155.642 1.00 39.52 248 GLN B CA 1
ATOM 3923 C C . GLN B 1 248 ? 179.702 146.850 154.688 1.00 35.13 248 GLN B C 1
ATOM 3924 O O . GLN B 1 248 ? 180.006 146.640 153.519 1.00 37.73 248 GLN B O 1
ATOM 3930 N N . THR B 1 249 ? 178.547 146.472 155.217 1.00 29.58 249 THR B N 1
ATOM 3931 C CA . THR B 1 249 ? 177.521 145.835 154.419 1.00 34.38 249 THR B CA 1
ATOM 3932 C C . THR B 1 249 ? 176.855 146.873 153.524 1.00 29.01 249 THR B C 1
ATOM 3933 O O . THR B 1 249 ? 176.445 146.560 152.416 1.00 31.28 249 THR B O 1
ATOM 3937 N N . HIS B 1 250 ? 176.752 148.109 154.002 1.00 24.04 250 HIS B N 1
ATOM 3938 C CA . HIS B 1 250 ? 176.209 149.172 153.183 1.00 22.86 250 HIS B CA 1
ATOM 3939 C C . HIS B 1 250 ? 177.055 149.347 151.923 1.00 22.47 250 HIS B C 1
ATOM 3940 O O . HIS B 1 250 ? 176.513 149.416 150.841 1.00 24.42 250 HIS B O 1
ATOM 3947 N N . ARG B 1 251 ? 178.379 149.381 152.048 1.00 21.28 251 ARG B N 1
ATOM 3948 C CA . ARG B 1 251 ? 179.196 149.473 150.871 1.00 23.21 251 ARG B CA 1
ATOM 3949 C C . ARG B 1 251 ? 178.980 148.249 150.005 1.00 20.81 251 ARG B C 1
ATOM 3950 O O . ARG B 1 251 ? 178.986 148.379 148.792 1.00 22.35 251 ARG B O 1
ATOM 3958 N N . VAL B 1 252 ? 178.819 147.072 150.599 1.00 20.71 252 VAL B N 1
ATOM 3959 C CA . VAL B 1 252 ? 178.672 145.866 149.805 1.00 21.43 252 VAL B CA 1
ATOM 3960 C C . VAL B 1 252 ? 177.378 145.964 149.014 1.00 19.72 252 VAL B C 1
ATOM 3961 O O . VAL B 1 252 ? 177.361 145.709 147.811 1.00 19.89 252 VAL B O 1
ATOM 3965 N N . ALA B 1 253 ? 176.330 146.399 149.696 1.00 17.89 253 ALA B N 1
ATOM 3966 C CA . ALA B 1 253 ? 175.028 146.480 149.088 1.00 18.86 253 ALA B CA 1
ATOM 3967 C C . ALA B 1 253 ? 175.032 147.525 147.977 1.00 21.67 253 ALA B C 1
ATOM 3968 O O . ALA B 1 253 ? 174.445 147.267 146.922 1.00 24.99 253 ALA B O 1
ATOM 3970 N N . LYS B 1 254 ? 175.689 148.677 148.205 1.00 20.12 254 LYS B N 1
ATOM 3971 C CA . LYS B 1 254 ? 175.824 149.722 147.204 1.00 18.84 254 LYS B CA 1
ATOM 3972 C C . LYS B 1 254 ? 176.600 149.240 145.999 1.00 17.51 254 LYS B C 1
ATOM 3973 O O . LYS B 1 254 ? 176.262 149.532 144.858 1.00 17.56 254 LYS B O 1
ATOM 3979 N N . LEU B 1 255 ? 177.655 148.508 146.220 1.00 17.79 255 LEU B N 1
ATOM 3980 C CA . LEU B 1 255 ? 178.417 148.135 145.058 1.00 19.43 255 LEU B CA 1
ATOM 3981 C C . LEU B 1 255 ? 177.655 147.065 144.299 1.00 18.57 255 LEU B C 1
ATOM 3982 O O . LEU B 1 255 ? 177.858 146.865 143.114 1.00 20.03 255 LEU B O 1
ATOM 3987 N N . ARG B 1 256 ? 176.734 146.387 144.963 1.00 20.77 256 ARG B N 1
ATOM 3988 C CA . ARG B 1 256 ? 175.971 145.352 144.286 1.00 21.33 256 ARG B CA 1
ATOM 3989 C C . ARG B 1 256 ? 174.846 146.017 143.516 1.00 18.04 256 ARG B C 1
ATOM 3990 O O . ARG B 1 256 ? 174.613 145.672 142.367 1.00 18.00 256 ARG B O 1
ATOM 3998 N N . THR B 1 257 ? 174.182 146.983 144.147 1.00 16.18 257 THR B N 1
ATOM 3999 C CA . THR B 1 257 ? 173.204 147.767 143.435 1.00 16.14 257 THR B CA 1
ATOM 4000 C C . THR B 1 257 ? 173.779 148.336 142.152 1.00 17.68 257 THR B C 1
ATOM 4001 O O . THR B 1 257 ? 173.216 148.148 141.081 1.00 18.90 257 THR B O 1
ATOM 4005 N N . ALA B 1 258 ? 174.938 148.971 142.268 1.00 17.87 258 ALA B N 1
ATOM 4006 C CA . ALA B 1 258 ? 175.565 149.622 141.149 1.00 17.67 258 ALA B CA 1
ATOM 4007 C C . ALA B 1 258 ? 175.929 148.652 140.055 1.00 18.55 258 ALA B C 1
ATOM 4008 O O . ALA B 1 258 ? 175.924 149.050 138.895 1.00 21.47 258 ALA B O 1
ATOM 4010 N N . GLU B 1 259 ? 176.287 147.426 140.395 1.00 22.26 259 GLU B N 1
ATOM 4011 C CA . GLU B 1 259 ? 176.685 146.481 139.363 1.00 26.52 259 GLU B CA 1
ATOM 4012 C C . GLU B 1 259 ? 175.470 146.053 138.558 1.00 27.37 259 GLU B C 1
ATOM 4013 O O . GLU B 1 259 ? 175.591 145.847 137.354 1.00 29.39 259 GLU B O 1
ATOM 4019 N N . ASP B 1 260 ? 174.310 145.940 139.226 1.00 27.40 260 ASP B N 1
ATOM 4020 C CA . ASP B 1 260 ? 173.067 145.591 138.563 1.00 28.45 260 ASP B CA 1
ATOM 4021 C C . ASP B 1 260 ? 172.676 146.689 137.592 1.00 23.96 260 ASP B C 1
ATOM 4022 O O . ASP B 1 260 ? 172.424 146.445 136.421 1.00 22.12 260 ASP B O 1
ATOM 4027 N N . VAL B 1 261 ? 172.759 147.929 138.070 1.00 21.57 261 VAL B N 1
ATOM 4028 C CA . VAL B 1 261 ? 172.543 149.075 137.221 1.00 17.59 261 VAL B CA 1
ATOM 4029 C C . VAL B 1 261 ? 173.506 149.104 136.053 1.00 19.39 261 VAL B C 1
ATOM 4030 O O . VAL B 1 261 ? 173.111 149.491 134.966 1.00 21.65 261 VAL B O 1
ATOM 4034 N N . ARG B 1 262 ? 174.752 148.697 136.217 1.00 22.99 262 ARG B N 1
ATOM 4035 C CA . ARG B 1 262 ? 175.640 148.772 135.069 1.00 27.66 262 ARG B CA 1
ATOM 4036 C C . ARG B 1 262 ? 175.374 147.638 134.092 1.00 32.00 262 ARG B C 1
ATOM 4037 O O . ARG B 1 262 ? 175.679 147.756 132.911 1.00 44.01 262 ARG B O 1
ATOM 4045 N N . ALA B 1 263 ? 174.793 146.552 134.575 1.00 37.24 263 ALA B N 1
ATOM 4046 C CA . ALA B 1 263 ? 174.512 145.396 133.747 1.00 40.36 263 ALA B CA 1
ATOM 4047 C C . ALA B 1 263 ? 173.175 145.554 133.029 1.00 43.89 263 ALA B C 1
ATOM 4048 O O . ALA B 1 263 ? 172.856 144.760 132.149 1.00 49.77 263 ALA B O 1
ATOM 4050 N N . GLY B 1 264 ? 172.391 146.569 133.412 1.00 44.14 264 GLY B N 1
ATOM 4051 C CA . GLY B 1 264 ? 171.077 146.781 132.828 1.00 43.62 264 GLY B CA 1
ATOM 4052 C C . GLY B 1 264 ? 170.034 145.854 133.450 1.00 41.88 264 GLY B C 1
ATOM 4053 O O . GLY B 1 264 ? 168.953 145.664 132.914 1.00 57.68 264 GLY B O 1
ATOM 4054 N N . ASP B 1 265 ? 170.389 145.248 134.569 1.00 39.42 265 ASP B N 1
ATOM 4055 C CA . ASP B 1 265 ? 169.478 144.418 135.315 1.00 39.47 265 ASP B CA 1
ATOM 4056 C C . ASP B 1 265 ? 168.568 145.276 136.185 1.00 39.26 265 ASP B C 1
ATOM 4057 O O . ASP B 1 265 ? 167.527 144.823 136.640 1.00 49.82 265 ASP B O 1
ATOM 4062 N N . ASP B 1 266 ? 168.994 146.484 136.524 1.00 32.89 266 ASP B N 1
ATOM 4063 C CA . ASP B 1 266 ? 168.102 147.338 137.259 1.00 28.21 266 ASP B CA 1
ATOM 4064 C C . ASP B 1 266 ? 168.404 148.789 136.921 1.00 22.10 266 ASP B C 1
ATOM 4065 O O . ASP B 1 266 ? 169.191 149.077 136.036 1.00 20.99 266 ASP B O 1
ATOM 4070 N N . VAL B 1 267 ? 167.670 149.665 137.574 1.00 18.88 267 VAL B N 1
ATOM 4071 C CA . VAL B 1 267 ? 167.859 151.081 137.449 1.00 20.47 267 VAL B CA 1
ATOM 4072 C C . VAL B 1 267 ? 167.851 151.599 138.872 1.00 17.60 267 VAL B C 1
ATOM 4073 O O . VAL B 1 267 ? 167.418 150.915 139.770 1.00 16.31 267 VAL B O 1
ATOM 4077 N N . HIS B 1 268 ? 168.371 152.796 139.057 1.00 17.83 268 HIS B N 1
ATOM 4078 C CA . HIS B 1 268 ? 168.420 153.382 140.368 1.00 18.18 268 HIS B CA 1
ATOM 4079 C C . HIS B 1 268 ? 168.243 154.865 140.140 1.00 18.29 268 HIS B C 1
ATOM 4080 O O . HIS B 1 268 ? 168.814 155.471 139.236 1.00 18.54 268 HIS B O 1
ATOM 4087 N N . PRO B 1 269 ? 167.410 155.501 140.942 1.00 20.51 269 PRO B N 1
ATOM 4088 C CA . PRO B 1 269 ? 167.053 156.887 140.725 1.00 23.62 269 PRO B CA 1
ATOM 4089 C C . PRO B 1 269 ? 168.160 157.922 140.861 1.00 27.16 269 PRO B C 1
ATOM 4090 O O . PRO B 1 269 ? 167.965 159.063 140.447 1.00 32.04 269 PRO B O 1
ATOM 4094 N N . GLU B 1 270 ? 169.231 157.574 141.581 1.00 27.28 270 GLU B N 1
ATOM 4095 C CA . GLU B 1 270 ? 170.294 158.519 141.862 1.00 27.59 270 GLU B CA 1
ATOM 4096 C C . GLU B 1 270 ? 171.599 157.848 141.503 1.00 23.82 270 GLU B C 1
ATOM 4097 O O . GLU B 1 270 ? 171.654 156.618 141.479 1.00 25.24 270 GLU B O 1
ATOM 4103 N N . SER B 1 271 ? 172.650 158.634 141.269 1.00 20.77 271 SER B N 1
ATOM 4104 C CA . SER B 1 271 ? 173.950 158.021 141.065 1.00 20.39 271 SER B CA 1
ATOM 4105 C C . SER B 1 271 ? 174.438 157.397 142.369 1.00 17.46 271 SER B C 1
ATOM 4106 O O . SER B 1 271 ? 173.953 157.721 143.450 1.00 17.42 271 SER B O 1
ATOM 4109 N N . ILE B 1 272 ? 175.343 156.434 142.251 1.00 16.88 272 ILE B N 1
ATOM 4110 C CA . ILE B 1 272 ? 175.870 155.774 143.430 1.00 17.94 272 ILE B CA 1
ATOM 4111 C C . ILE B 1 272 ? 177.343 156.086 143.510 1.00 15.66 272 ILE B C 1
ATOM 4112 O O . ILE B 1 272 ? 178.052 156.008 142.512 1.00 14.16 272 ILE B O 1
ATOM 4117 N N . TRP B 1 273 ? 177.771 156.459 144.715 1.00 19.01 273 TRP B N 1
ATOM 4118 C CA . TRP B 1 273 ? 179.151 156.874 144.968 1.00 20.71 273 TRP B CA 1
ATOM 4119 C C . TRP B 1 273 ? 179.726 155.997 146.049 1.00 20.52 273 TRP B C 1
ATOM 4120 O O . TRP B 1 273 ? 179.064 155.784 147.053 1.00 18.80 273 TRP B O 1
ATOM 4131 N N . ILE B 1 274 ? 180.932 155.485 145.836 1.00 27.85 274 ILE B N 1
ATOM 4132 C CA . ILE B 1 274 ? 181.594 154.704 146.870 1.00 33.92 274 ILE B CA 1
ATOM 4133 C C . ILE B 1 274 ? 183.031 155.152 146.891 1.00 40.21 274 ILE B C 1
ATOM 4134 O O . ILE B 1 274 ? 183.747 154.904 145.918 1.00 43.43 274 ILE B O 1
ATOM 4139 N N . SER B 1 275 ? 183.428 155.750 148.020 1.00 49.65 275 SER B N 1
ATOM 4140 C CA . SER B 1 275 ? 184.784 156.239 148.205 1.00 56.52 275 SER B CA 1
ATOM 4141 C C . SER B 1 275 ? 185.050 157.334 147.180 1.00 52.35 275 SER B C 1
ATOM 4142 O O . SER B 1 275 ? 186.126 157.404 146.586 1.00 51.49 275 SER B O 1
ATOM 4145 N N . SER B 1 276 ? 184.013 158.137 146.941 1.00 49.82 276 SER B N 1
ATOM 4146 C CA . SER B 1 276 ? 184.139 159.329 146.124 1.00 52.86 276 SER B CA 1
ATOM 4147 C C . SER B 1 276 ? 184.319 158.984 144.647 1.00 42.25 276 SER B C 1
ATOM 4148 O O . SER B 1 276 ? 184.475 159.879 143.823 1.00 47.66 276 SER B O 1
ATOM 4151 N N . VAL B 1 277 ? 184.247 157.699 144.306 1.00 36.71 277 VAL B N 1
ATOM 4152 C CA . VAL B 1 277 ? 184.155 157.287 142.915 1.00 33.89 277 VAL B CA 1
ATOM 4153 C C . VAL B 1 277 ? 182.724 156.961 142.521 1.00 27.63 277 VAL B C 1
ATOM 4154 O O . VAL B 1 277 ? 181.993 156.368 143.303 1.00 31.50 277 VAL B O 1
ATOM 4158 N N . LYS B 1 278 ? 182.324 157.394 141.326 1.00 25.82 278 LYS B N 1
ATOM 4159 C CA . LYS B 1 278 ? 180.982 157.108 140.839 1.00 26.21 278 LYS B CA 1
ATOM 4160 C C . LYS B 1 278 ? 180.940 155.659 140.386 1.00 24.52 278 LYS B C 1
ATOM 4161 O O . LYS B 1 278 ? 181.784 155.225 139.606 1.00 25.21 278 LYS B O 1
ATOM 4167 N N . GLN B 1 279 ? 179.936 154.937 140.879 1.00 22.54 279 GLN B N 1
ATOM 4168 C CA . GLN B 1 279 ? 179.805 153.534 140.593 1.00 22.64 279 GLN B CA 1
ATOM 4169 C C . GLN B 1 279 ? 178.764 153.330 139.508 1.00 22.81 279 GLN B C 1
ATOM 4170 O O . GLN B 1 279 ? 178.974 152.559 138.598 1.00 28.73 279 GLN B O 1
ATOM 4176 N N . SER B 1 280 ? 177.626 154.011 139.611 1.00 22.59 280 SER B N 1
ATOM 4177 C CA . SER B 1 280 ? 176.566 153.925 138.620 1.00 21.81 280 SER B CA 1
ATOM 4178 C C . SER B 1 280 ? 175.935 155.302 138.435 1.00 20.46 280 SER B C 1
ATOM 4179 O O . SER B 1 280 ? 175.887 156.064 139.393 1.00 20.77 280 SER B O 1
ATOM 4182 N N . ASP B 1 281 ? 175.323 155.556 137.266 1.00 22.80 281 ASP B N 1
ATOM 4183 C CA . ASP B 1 281 ? 174.555 156.778 137.021 1.00 24.09 281 ASP B CA 1
ATOM 4184 C C . ASP B 1 281 ? 173.087 156.603 137.379 1.00 20.53 281 ASP B C 1
ATOM 4185 O O . ASP B 1 281 ? 172.587 155.491 137.396 1.00 22.14 281 ASP B O 1
ATOM 4190 N N . ALA B 1 282 ? 172.394 157.708 137.666 1.00 21.01 282 ALA B N 1
ATOM 4191 C CA . ALA B 1 282 ? 170.942 157.677 137.839 1.00 21.53 282 ALA B CA 1
ATOM 4192 C C . ALA B 1 282 ? 170.282 157.256 136.524 1.00 19.79 282 ALA B C 1
ATOM 4193 O O . ALA B 1 282 ? 170.843 157.387 135.425 1.00 21.29 282 ALA B O 1
ATOM 4195 N N . GLY B 1 283 ? 169.074 156.724 136.644 1.00 17.60 283 GLY B N 1
ATOM 4196 C CA . GLY B 1 283 ? 168.387 156.218 135.469 1.00 17.30 283 GLY B CA 1
ATOM 4197 C C . GLY B 1 283 ? 166.923 156.079 135.788 1.00 18.14 283 GLY B C 1
ATOM 4198 O O . GLY B 1 283 ? 166.585 156.051 136.954 1.00 19.00 283 GLY B O 1
ATOM 4199 N N . LEU B 1 284 ? 166.075 156.066 134.754 1.00 24.01 284 LEU B N 1
ATOM 4200 C CA . LEU B 1 284 ? 164.646 155.874 134.958 1.00 25.35 284 LEU B CA 1
ATOM 4201 C C . LEU B 1 284 ? 164.237 154.543 134.382 1.00 24.98 284 LEU B C 1
ATOM 4202 O O . LEU B 1 284 ? 164.840 154.056 133.431 1.00 23.81 284 LEU B O 1
ATOM 4207 N N . PRO B 1 285 ? 163.167 153.954 134.954 1.00 28.02 285 PRO B N 1
ATOM 4208 C CA . PRO B 1 285 ? 162.619 152.685 134.499 1.00 25.85 285 PRO B CA 1
ATOM 4209 C C . PRO B 1 285 ? 162.304 152.929 133.055 1.00 34.53 285 PRO B C 1
ATOM 4210 O O . PRO B 1 285 ? 161.599 153.883 132.764 1.00 51.63 285 PRO B O 1
ATOM 4214 N N . ARG B 1 286 ? 162.878 152.149 132.155 1.00 52.53 286 ARG B N 1
ATOM 4215 C CA . ARG B 1 286 ? 162.565 152.303 130.739 1.00 73.67 286 ARG B CA 1
ATOM 4216 C C . ARG B 1 286 ? 161.710 151.127 130.243 1.00 81.99 286 ARG B C 1
ATOM 4217 O O . ARG B 1 286 ? 161.113 151.279 129.147 1.00 88.03 286 ARG B O 1
ATOM 4219 N N . ASN C 1 5 ? 195.750 177.210 191.991 1.00 78.39 5 ASN C N 1
ATOM 4220 C CA . ASN C 1 5 ? 195.181 175.837 192.065 1.00 77.10 5 ASN C CA 1
ATOM 4221 C C . ASN C 1 5 ? 193.922 175.792 191.193 1.00 63.17 5 ASN C C 1
ATOM 4222 O O . ASN C 1 5 ? 193.428 176.815 190.721 1.00 61.82 5 ASN C O 1
ATOM 4227 N N . VAL C 1 6 ? 193.393 174.588 190.966 1.00 55.61 6 VAL C N 1
ATOM 4228 C CA . VAL C 1 6 ? 192.142 174.446 190.258 1.00 52.49 6 VAL C CA 1
ATOM 4229 C C . VAL C 1 6 ? 191.018 174.471 191.282 1.00 52.97 6 VAL C C 1
ATOM 4230 O O . VAL C 1 6 ? 191.004 173.676 192.221 1.00 57.85 6 VAL C O 1
ATOM 4234 N N . SER C 1 7 ? 190.066 175.364 191.015 1.00 44.65 7 SER C N 1
ATOM 4235 C CA . SER C 1 7 ? 188.851 175.487 191.779 1.00 40.70 7 SER C CA 1
ATOM 4236 C C . SER C 1 7 ? 187.696 175.032 190.906 1.00 36.22 7 SER C C 1
ATOM 4237 O O . SER C 1 7 ? 187.306 175.725 189.979 1.00 44.48 7 SER C O 1
ATOM 4240 N N . VAL C 1 8 ? 187.158 173.859 191.194 1.00 34.50 8 VAL C N 1
ATOM 4241 C CA . VAL C 1 8 ? 186.286 173.239 190.229 1.00 35.58 8 VAL C CA 1
ATOM 4242 C C . VAL C 1 8 ? 185.048 174.101 190.113 1.00 33.98 8 VAL C C 1
ATOM 4243 O O . VAL C 1 8 ? 184.544 174.614 191.105 1.00 44.98 8 VAL C O 1
ATOM 4247 N N . PRO C 1 9 ? 184.521 174.270 188.895 1.00 34.79 9 PRO C N 1
ATOM 4248 C CA . PRO C 1 9 ? 183.374 175.140 188.671 1.00 37.33 9 PRO C CA 1
ATOM 4249 C C . PRO C 1 9 ? 182.107 174.728 189.422 1.00 33.83 9 PRO C C 1
ATOM 4250 O O . PRO C 1 9 ? 181.275 175.575 189.713 1.00 33.41 9 PRO C O 1
ATOM 4254 N N . TRP C 1 10 ? 181.962 173.425 189.697 1.00 36.30 10 TRP C N 1
ATOM 4255 C CA . TRP C 1 10 ? 180.742 172.867 190.262 1.00 37.00 10 TRP C CA 1
ATOM 4256 C C . TRP C 1 10 ? 180.768 172.948 191.788 1.00 37.91 10 TRP C C 1
ATOM 4257 O O . TRP C 1 10 ? 179.873 172.444 192.461 1.00 42.32 10 TRP C O 1
ATOM 4268 N N . GLY C 1 11 ? 181.786 173.600 192.335 1.00 35.76 11 GLY C N 1
ATOM 4269 C CA . GLY C 1 11 ? 181.801 173.888 193.750 1.00 37.75 11 GLY C CA 1
ATOM 4270 C C . GLY C 1 11 ? 181.025 175.146 194.148 1.00 42.72 11 GLY C C 1
ATOM 4271 O O . GLY C 1 11 ? 180.789 175.349 195.334 1.00 61.50 11 GLY C O 1
ATOM 4272 N N . ALA C 1 12 ? 180.622 175.994 193.203 1.00 39.18 12 ALA C N 1
ATOM 4273 C CA . ALA C 1 12 ? 180.211 177.341 193.564 1.00 39.50 12 ALA C CA 1
ATOM 4274 C C . ALA C 1 12 ? 178.707 177.391 193.764 1.00 47.56 12 ALA C C 1
ATOM 4275 O O . ALA C 1 12 ? 177.966 176.694 193.082 1.00 51.93 12 ALA C O 1
ATOM 4277 N N . THR C 1 13 ? 178.280 178.271 194.679 1.00 53.10 13 THR C N 1
ATOM 4278 C CA . THR C 1 13 ? 176.872 178.527 194.912 1.00 51.58 13 THR C CA 1
ATOM 4279 C C . THR C 1 13 ? 176.416 179.625 193.963 1.00 42.34 13 THR C C 1
ATOM 4280 O O . THR C 1 13 ? 177.067 180.664 193.876 1.00 40.80 13 THR C O 1
ATOM 4284 N N . LEU C 1 14 ? 175.265 179.407 193.319 1.00 35.44 14 LEU C N 1
ATOM 4285 C CA . LEU C 1 14 ? 174.798 180.344 192.318 1.00 39.53 14 LEU C CA 1
ATOM 4286 C C . LEU C 1 14 ? 173.750 181.277 192.921 1.00 39.09 14 LEU C C 1
ATOM 4287 O O . LEU C 1 14 ? 172.749 180.820 193.463 1.00 41.43 14 LEU C O 1
ATOM 4292 N N . SER C 1 15 ? 173.922 182.579 192.700 1.00 35.82 15 SER C N 1
ATOM 4293 C CA . SER C 1 15 ? 172.837 183.525 192.877 1.00 34.96 15 SER C CA 1
ATOM 4294 C C . SER C 1 15 ? 171.626 183.136 192.044 1.00 47.65 15 SER C C 1
ATOM 4295 O O . SER C 1 15 ? 171.719 182.310 191.142 1.00 63.58 15 SER C O 1
ATOM 4298 N N . ASN C 1 16 ? 170.494 183.781 192.341 1.00 58.34 16 ASN C N 1
ATOM 4299 C CA . ASN C 1 16 ? 169.250 183.540 191.627 1.00 57.95 16 ASN C CA 1
ATOM 4300 C C . ASN C 1 16 ? 169.381 184.049 190.195 1.00 39.62 16 ASN C C 1
ATOM 4301 O O . ASN C 1 16 ? 169.009 183.353 189.255 1.00 34.68 16 ASN C O 1
ATOM 4306 N N . ALA C 1 17 ? 169.927 185.249 190.040 1.00 30.60 17 ALA C N 1
ATOM 4307 C CA . ALA C 1 17 ? 170.162 185.744 188.703 1.00 33.97 17 ALA C CA 1
ATOM 4308 C C . ALA C 1 17 ? 170.925 184.692 187.908 1.00 43.49 17 ALA C C 1
ATOM 4309 O O . ALA C 1 17 ? 170.521 184.323 186.801 1.00 48.23 17 ALA C O 1
ATOM 4311 N N . GLU C 1 18 ? 172.028 184.221 188.512 1.00 43.74 18 GLU C N 1
ATOM 4312 C CA . GLU C 1 18 ? 172.954 183.298 187.889 1.00 32.64 18 GLU C CA 1
ATOM 4313 C C . GLU C 1 18 ? 172.227 182.020 187.535 1.00 28.64 18 GLU C C 1
ATOM 4314 O O . GLU C 1 18 ? 172.323 181.551 186.402 1.00 31.50 18 GLU C O 1
ATOM 4320 N N . HIS C 1 19 ? 171.447 181.492 188.457 1.00 23.63 19 HIS C N 1
ATOM 4321 C CA . HIS C 1 19 ? 170.799 180.227 188.161 1.00 25.34 19 HIS C CA 1
ATOM 4322 C C . HIS C 1 19 ? 169.749 180.408 187.068 1.00 32.50 19 HIS C C 1
ATOM 4323 O O . HIS C 1 19 ? 169.382 179.454 186.382 1.00 35.28 19 HIS C O 1
ATOM 4330 N N . GLN C 1 20 ? 169.264 181.639 186.919 1.00 36.49 20 GLN C N 1
ATOM 4331 C CA . GLN C 1 20 ? 168.163 181.896 186.013 1.00 39.86 20 GLN C CA 1
ATOM 4332 C C . GLN C 1 20 ? 168.762 181.994 184.614 1.00 39.50 20 GLN C C 1
ATOM 4333 O O . GLN C 1 20 ? 168.330 181.254 183.732 1.00 44.63 20 GLN C O 1
ATOM 4339 N N . LEU C 1 21 ? 169.783 182.862 184.456 1.00 34.02 21 LEU C N 1
ATOM 4340 C CA . LEU C 1 21 ? 170.581 182.953 183.239 1.00 30.33 21 LEU C CA 1
ATOM 4341 C C . LEU C 1 21 ? 171.075 181.577 182.760 1.00 30.67 21 LEU C C 1
ATOM 4342 O O . LEU C 1 21 ? 171.021 181.272 181.573 1.00 30.52 21 LEU C O 1
ATOM 4347 N N . ILE C 1 22 ? 171.547 180.708 183.645 1.00 27.13 22 ILE C N 1
ATOM 4348 C CA . ILE C 1 22 ? 172.079 179.464 183.129 1.00 27.82 22 ILE C CA 1
ATOM 4349 C C . ILE C 1 22 ? 170.948 178.675 182.491 1.00 29.19 22 ILE C C 1
ATOM 4350 O O . ILE C 1 22 ? 171.113 178.114 181.415 1.00 35.73 22 ILE C O 1
ATOM 4355 N N . PHE C 1 23 ? 169.811 178.587 183.161 1.00 33.91 23 PHE C N 1
ATOM 4356 C CA . PHE C 1 23 ? 168.709 177.792 182.639 1.00 37.55 23 PHE C CA 1
ATOM 4357 C C . PHE C 1 23 ? 168.196 178.356 181.304 1.00 32.99 23 PHE C C 1
ATOM 4358 O O . PHE C 1 23 ? 167.806 177.620 180.393 1.00 28.51 23 PHE C O 1
ATOM 4366 N N . TYR C 1 24 ? 168.214 179.677 181.205 1.00 26.36 24 TYR C N 1
ATOM 4367 C CA . TYR C 1 24 ? 167.831 180.328 179.984 1.00 29.39 24 TYR C CA 1
ATOM 4368 C C . TYR C 1 24 ? 168.701 179.838 178.829 1.00 31.80 24 TYR C C 1
ATOM 4369 O O . TYR C 1 24 ? 168.192 179.178 177.917 1.00 33.92 24 TYR C O 1
ATOM 4378 N N . PHE C 1 25 ? 170.019 180.087 178.903 1.00 28.51 25 PHE C N 1
ATOM 4379 C CA . PHE C 1 25 ? 170.921 179.672 177.843 1.00 22.83 25 PHE C CA 1
ATOM 4380 C C . PHE C 1 25 ? 170.843 178.162 177.617 1.00 20.63 25 PHE C C 1
ATOM 4381 O O . PHE C 1 25 ? 170.679 177.697 176.501 1.00 19.28 25 PHE C O 1
ATOM 4389 N N . LEU C 1 26 ? 170.839 177.365 178.652 1.00 21.18 26 LEU C N 1
ATOM 4390 C CA . LEU C 1 26 ? 170.778 175.960 178.345 1.00 27.10 26 LEU C CA 1
ATOM 4391 C C . LEU C 1 26 ? 169.553 175.591 177.539 1.00 28.03 26 LEU C C 1
ATOM 4392 O O . LEU C 1 26 ? 169.596 174.607 176.818 1.00 31.23 26 LEU C O 1
ATOM 4397 N N . VAL C 1 27 ? 168.422 176.263 177.750 1.00 34.83 27 VAL C N 1
ATOM 4398 C CA . VAL C 1 27 ? 167.212 175.753 177.132 1.00 35.96 27 VAL C CA 1
ATOM 4399 C C . VAL C 1 27 ? 167.076 176.422 175.775 1.00 30.84 27 VAL C C 1
ATOM 4400 O O . VAL C 1 27 ? 166.729 175.776 174.794 1.00 32.04 27 VAL C O 1
ATOM 4404 N N . VAL C 1 28 ? 167.458 177.684 175.710 1.00 25.41 28 VAL C N 1
ATOM 4405 C CA . VAL C 1 28 ? 167.559 178.300 174.418 1.00 26.50 28 VAL C CA 1
ATOM 4406 C C . VAL C 1 28 ? 168.432 177.473 173.476 1.00 30.36 28 VAL C C 1
ATOM 4407 O O . VAL C 1 28 ? 168.115 177.387 172.295 1.00 36.11 28 VAL C O 1
ATOM 4411 N N . ALA C 1 29 ? 169.526 176.882 173.966 1.00 30.35 29 ALA C N 1
ATOM 4412 C CA . ALA C 1 29 ? 170.381 176.070 173.117 1.00 28.17 29 ALA C CA 1
ATOM 4413 C C . ALA C 1 29 ? 169.608 174.854 172.635 1.00 26.05 29 ALA C C 1
ATOM 4414 O O . ALA C 1 29 ? 169.538 174.601 171.432 1.00 25.14 29 ALA C O 1
ATOM 4416 N N . ALA C 1 30 ? 169.024 174.118 173.569 1.00 26.33 30 ALA C N 1
ATOM 4417 C CA . ALA C 1 30 ? 168.292 172.927 173.183 1.00 30.92 30 ALA C CA 1
ATOM 4418 C C . ALA C 1 30 ? 167.237 173.244 172.120 1.00 32.89 30 ALA C C 1
ATOM 4419 O O . ALA C 1 30 ? 167.009 172.449 171.215 1.00 35.10 30 ALA C O 1
ATOM 4421 N N . LEU C 1 31 ? 166.570 174.386 172.247 1.00 32.45 31 LEU C N 1
ATOM 4422 C CA . LEU C 1 31 ? 165.493 174.713 171.335 1.00 33.23 31 LEU C CA 1
ATOM 4423 C C . LEU C 1 31 ? 166.066 175.149 169.992 1.00 30.53 31 LEU C C 1
ATOM 4424 O O . LEU C 1 31 ? 165.558 174.755 168.950 1.00 31.19 31 LEU C O 1
ATOM 4429 N N . ALA C 1 32 ? 167.125 175.956 170.012 1.00 25.85 32 ALA C N 1
ATOM 4430 C CA . ALA C 1 32 ? 167.824 176.244 168.777 1.00 24.93 32 ALA C CA 1
ATOM 4431 C C . ALA C 1 32 ? 168.260 174.950 168.070 1.00 26.44 32 ALA C C 1
ATOM 4432 O O . ALA C 1 32 ? 168.174 174.858 166.852 1.00 27.30 32 ALA C O 1
ATOM 4434 N N . PHE C 1 33 ? 168.710 173.933 168.803 1.00 26.23 33 PHE C N 1
ATOM 4435 C CA . PHE C 1 33 ? 169.147 172.730 168.123 1.00 27.02 33 PHE C CA 1
ATOM 4436 C C . PHE C 1 33 ? 167.955 172.014 167.516 1.00 26.54 33 PHE C C 1
ATOM 4437 O O . PHE C 1 33 ? 168.122 171.323 166.520 1.00 33.37 33 PHE C O 1
ATOM 4445 N N . VAL C 1 34 ? 166.788 172.107 168.128 1.00 26.16 34 VAL C N 1
ATOM 4446 C CA . VAL C 1 34 ? 165.634 171.423 167.571 1.00 29.56 34 VAL C CA 1
ATOM 4447 C C . VAL C 1 34 ? 165.279 172.088 166.244 1.00 24.71 34 VAL C C 1
ATOM 4448 O O . VAL C 1 34 ? 165.027 171.428 165.244 1.00 24.27 34 VAL C O 1
ATOM 4452 N N . ALA C 1 35 ? 165.282 173.405 166.257 1.00 20.30 35 ALA C N 1
ATOM 4453 C CA . ALA C 1 35 ? 165.062 174.127 165.042 1.00 20.69 35 ALA C CA 1
ATOM 4454 C C . ALA C 1 35 ? 166.103 173.709 164.005 1.00 21.26 35 ALA C C 1
ATOM 4455 O O . ALA C 1 35 ? 165.746 173.417 162.872 1.00 25.85 35 ALA C O 1
ATOM 4457 N N . GLY C 1 36 ? 167.380 173.696 164.357 1.00 22.13 36 GLY C N 1
ATOM 4458 C CA . GLY C 1 36 ? 168.420 173.327 163.407 1.00 22.28 36 GLY C CA 1
ATOM 4459 C C . GLY C 1 36 ? 168.232 171.917 162.868 1.00 20.67 36 GLY C C 1
ATOM 4460 O O . GLY C 1 36 ? 168.419 171.654 161.685 1.00 20.84 36 GLY C O 1
ATOM 4461 N N . PHE C 1 37 ? 167.850 171.012 163.747 1.00 20.81 37 PHE C N 1
ATOM 4462 C CA . PHE C 1 37 ? 167.650 169.653 163.310 1.00 24.70 37 PHE C CA 1
ATOM 4463 C C . PHE C 1 37 ? 166.536 169.617 162.270 1.00 25.59 37 PHE C C 1
ATOM 4464 O O . PHE C 1 37 ? 166.649 168.923 161.272 1.00 28.77 37 PHE C O 1
ATOM 4472 N N . ILE C 1 38 ? 165.471 170.374 162.490 1.00 26.84 38 ILE C N 1
ATOM 4473 C CA . ILE C 1 38 ? 164.363 170.358 161.564 1.00 26.86 38 ILE C CA 1
ATOM 4474 C C . ILE C 1 38 ? 164.791 170.947 160.221 1.00 23.43 38 ILE C C 1
ATOM 4475 O O . ILE C 1 38 ? 164.440 170.395 159.184 1.00 23.26 38 ILE C O 1
ATOM 4480 N N . ARG C 1 39 ? 165.563 172.021 160.239 1.00 20.48 39 ARG C N 1
ATOM 4481 C CA . ARG C 1 39 ? 165.983 172.652 159.010 1.00 22.45 39 ARG C CA 1
ATOM 4482 C C . ARG C 1 39 ? 166.804 171.664 158.185 1.00 24.98 39 ARG C C 1
ATOM 4483 O O . ARG C 1 39 ? 166.542 171.443 156.998 1.00 23.42 39 ARG C O 1
ATOM 4491 N N . THR C 1 40 ? 167.773 171.032 158.856 1.00 23.80 40 THR C N 1
ATOM 4492 C CA . THR C 1 40 ? 168.723 170.177 158.186 1.00 22.40 40 THR C CA 1
ATOM 4493 C C . THR C 1 40 ? 168.000 168.985 157.586 1.00 22.00 40 THR C C 1
ATOM 4494 O O . THR C 1 40 ? 168.351 168.559 156.488 1.00 21.83 40 THR C O 1
ATOM 4498 N N . TYR C 1 41 ? 166.966 168.505 158.268 1.00 22.48 41 TYR C N 1
ATOM 4499 C CA . TYR C 1 41 ? 166.225 167.362 157.776 1.00 26.62 41 TYR C CA 1
ATOM 4500 C C . TYR C 1 41 ? 165.409 167.762 156.549 1.00 26.97 41 TYR C C 1
ATOM 4501 O O . TYR C 1 41 ? 165.439 167.077 155.542 1.00 28.80 41 TYR C O 1
ATOM 4510 N N . ILE C 1 42 ? 164.705 168.886 156.631 1.00 28.24 42 ILE C N 1
ATOM 4511 C CA . ILE C 1 42 ? 163.853 169.388 155.565 1.00 27.48 42 ILE C CA 1
ATOM 4512 C C . ILE C 1 42 ? 164.687 169.702 154.334 1.00 25.69 42 ILE C C 1
ATOM 4513 O O . ILE C 1 42 ? 164.172 169.634 153.231 1.00 33.51 42 ILE C O 1
ATOM 4518 N N . THR C 1 43 ? 165.964 170.011 154.484 1.00 25.16 43 THR C N 1
ATOM 4519 C CA . THR C 1 43 ? 166.750 170.385 153.323 1.00 26.09 43 THR C CA 1
ATOM 4520 C C . THR C 1 43 ? 167.780 169.325 152.929 1.00 24.07 43 THR C C 1
ATOM 4521 O O . THR C 1 43 ? 168.659 169.620 152.121 1.00 22.06 43 THR C O 1
ATOM 4525 N N . ARG C 1 44 ? 167.631 168.088 153.416 1.00 23.89 44 ARG C N 1
ATOM 4526 C CA . ARG C 1 44 ? 168.633 167.068 153.151 1.00 26.46 44 ARG C CA 1
ATOM 4527 C C . ARG C 1 44 ? 168.758 166.730 151.664 1.00 29.13 44 ARG C C 1
ATOM 4528 O O . ARG C 1 44 ? 169.844 166.385 151.222 1.00 37.70 44 ARG C O 1
ATOM 4536 N N . ASN C 1 45 ? 167.689 166.853 150.878 1.00 28.74 45 ASN C N 1
ATOM 4537 C CA . ASN C 1 45 ? 167.758 166.524 149.467 1.00 28.17 45 ASN C CA 1
ATOM 4538 C C . ASN C 1 45 ? 168.133 167.723 148.587 1.00 27.20 45 ASN C C 1
ATOM 4539 O O . ASN C 1 45 ? 167.964 167.677 147.380 1.00 31.41 45 ASN C O 1
ATOM 4544 N N . GLU C 1 46 ? 168.672 168.802 149.140 1.00 25.92 46 GLU C N 1
ATOM 4545 C CA . GLU C 1 46 ? 169.188 169.852 148.288 1.00 26.02 46 GLU C CA 1
ATOM 4546 C C . GLU C 1 46 ? 170.580 169.457 147.799 1.00 22.96 46 GLU C C 1
ATOM 4547 O O . GLU C 1 46 ? 171.170 170.143 146.979 1.00 21.73 46 GLU C O 1
ATOM 4553 N N . VAL C 1 47 ? 171.107 168.344 148.310 1.00 23.46 47 VAL C N 1
ATOM 4554 C CA . VAL C 1 47 ? 172.484 167.954 148.069 1.00 23.53 47 VAL C CA 1
ATOM 4555 C C . VAL C 1 47 ? 172.481 166.653 147.280 1.00 25.18 47 VAL C C 1
ATOM 4556 O O . VAL C 1 47 ? 171.685 165.754 147.541 1.00 28.22 47 VAL C O 1
ATOM 4560 N N . GLY C 1 48 ? 173.378 166.533 146.309 1.00 24.66 48 GLY C N 1
ATOM 4561 C CA . GLY C 1 48 ? 173.495 165.271 145.600 1.00 24.63 48 GLY C CA 1
ATOM 4562 C C . GLY C 1 48 ? 173.975 164.117 146.479 1.00 23.33 48 GLY C C 1
ATOM 4563 O O . GLY C 1 48 ? 174.623 164.317 147.484 1.00 29.74 48 GLY C O 1
ATOM 4564 N N . SER C 1 49 ? 173.701 162.889 146.045 1.00 25.00 49 SER C N 1
ATOM 4565 C CA . SER C 1 49 ? 174.196 161.669 146.656 1.00 22.32 49 SER C CA 1
ATOM 4566 C C . SER C 1 49 ? 175.720 161.696 146.812 1.00 20.00 49 SER C C 1
ATOM 4567 O O . SER C 1 49 ? 176.245 161.158 147.783 1.00 22.50 49 SER C O 1
ATOM 4570 N N . ARG C 1 50 ? 176.448 162.348 145.918 1.00 17.03 50 ARG C N 1
ATOM 4571 C CA . ARG C 1 50 ? 177.883 162.421 146.112 1.00 16.57 50 ARG C CA 1
ATOM 4572 C C . ARG C 1 50 ? 178.308 163.062 147.426 1.00 18.69 50 ARG C C 1
ATOM 4573 O O . ARG C 1 50 ? 179.381 162.732 147.905 1.00 20.02 50 ARG C O 1
ATOM 4581 N N . TYR C 1 51 ? 177.510 163.986 147.985 1.00 22.18 51 TYR C N 1
ATOM 4582 C CA . TYR C 1 51 ? 177.906 164.720 149.176 1.00 22.19 51 TYR C CA 1
ATOM 4583 C C . TYR C 1 51 ? 176.917 164.433 150.285 1.00 21.36 51 TYR C C 1
ATOM 4584 O O . TYR C 1 51 ? 176.889 165.130 151.284 1.00 23.86 51 TYR C O 1
ATOM 4593 N N . ARG C 1 52 ? 176.202 163.324 150.209 1.00 21.91 52 ARG C N 1
ATOM 4594 C CA . ARG C 1 52 ? 175.249 163.064 151.275 1.00 23.86 52 ARG C CA 1
ATOM 4595 C C . ARG C 1 52 ? 175.951 162.926 152.632 1.00 23.17 52 ARG C C 1
ATOM 4596 O O . ARG C 1 52 ? 175.342 163.158 153.674 1.00 24.48 52 ARG C O 1
ATOM 4604 N N . THR C 1 53 ? 177.224 162.542 152.661 1.00 26.06 53 THR C N 1
ATOM 4605 C CA . THR C 1 53 ? 177.878 162.389 153.949 1.00 30.33 53 THR C CA 1
ATOM 4606 C C . THR C 1 53 ? 177.881 163.703 154.735 1.00 29.55 53 THR C C 1
ATOM 4607 O O . THR C 1 53 ? 177.610 163.721 155.931 1.00 30.32 53 THR C O 1
ATOM 4611 N N . ALA C 1 54 ? 178.216 164.798 154.060 1.00 26.17 54 ALA C N 1
ATOM 4612 C CA . ALA C 1 54 ? 178.141 166.091 154.699 1.00 25.99 54 ALA C CA 1
ATOM 4613 C C . ALA C 1 54 ? 176.803 166.255 155.415 1.00 24.93 54 ALA C C 1
ATOM 4614 O O . ALA C 1 54 ? 176.762 166.676 156.563 1.00 28.06 54 ALA C O 1
ATOM 4616 N N . VAL C 1 55 ? 175.715 165.932 154.736 1.00 23.23 55 VAL C N 1
ATOM 4617 C CA . VAL C 1 55 ? 174.397 166.128 155.300 1.00 23.76 55 VAL C CA 1
ATOM 4618 C C . VAL C 1 55 ? 174.211 165.214 156.498 1.00 22.37 55 VAL C C 1
ATOM 4619 O O . VAL C 1 55 ? 173.603 165.620 157.483 1.00 21.77 55 VAL C O 1
ATOM 4623 N N . SER C 1 56 ? 174.658 163.963 156.386 1.00 21.85 56 SER C N 1
ATOM 4624 C CA . SER C 1 56 ? 174.346 163.023 157.447 1.00 23.16 56 SER C CA 1
ATOM 4625 C C . SER C 1 56 ? 175.153 163.404 158.682 1.00 21.99 56 SER C C 1
ATOM 4626 O O . SER C 1 56 ? 174.631 163.357 159.794 1.00 23.54 56 SER C O 1
ATOM 4629 N N . ALA C 1 57 ? 176.413 163.787 158.475 1.00 18.94 57 ALA C N 1
ATOM 4630 C CA . ALA C 1 57 ? 177.238 164.164 159.597 1.00 19.38 57 ALA C CA 1
ATOM 4631 C C . ALA C 1 57 ? 176.523 165.275 160.347 1.00 21.29 57 ALA C C 1
ATOM 4632 O O . ALA C 1 57 ? 176.299 165.128 161.549 1.00 23.78 57 ALA C O 1
ATOM 4634 N N . ARG C 1 58 ? 176.108 166.324 159.614 1.00 20.82 58 ARG C N 1
ATOM 4635 C CA . ARG C 1 58 ? 175.523 167.513 160.213 1.00 21.50 58 ARG C CA 1
ATOM 4636 C C . ARG C 1 58 ? 174.219 167.190 160.922 1.00 19.11 58 ARG C C 1
ATOM 4637 O O . ARG C 1 58 ? 173.950 167.667 162.010 1.00 18.33 58 ARG C O 1
ATOM 4645 N N . LEU C 1 59 ? 173.399 166.365 160.312 1.00 20.63 59 LEU C N 1
ATOM 4646 C CA . LEU C 1 59 ? 172.135 166.051 160.937 1.00 22.82 59 LEU C CA 1
ATOM 4647 C C . LEU C 1 59 ? 172.397 165.215 162.178 1.00 23.40 59 LEU C C 1
ATOM 4648 O O . LEU C 1 59 ? 171.643 165.276 163.144 1.00 22.59 59 LEU C O 1
ATOM 4653 N N . GLY C 1 60 ? 173.484 164.439 162.128 1.00 24.51 60 GLY C N 1
ATOM 4654 C CA . GLY C 1 60 ? 173.887 163.635 163.263 1.00 25.16 60 GLY C CA 1
ATOM 4655 C C . GLY C 1 60 ? 174.368 164.541 164.379 1.00 25.31 60 GLY C C 1
ATOM 4656 O O . GLY C 1 60 ? 173.894 164.468 165.511 1.00 28.31 60 GLY C O 1
ATOM 4657 N N . MET C 1 61 ? 175.249 165.458 164.021 1.00 24.09 61 MET C N 1
ATOM 4658 C CA . MET C 1 61 ? 175.750 166.360 165.025 1.00 26.51 61 MET C CA 1
ATOM 4659 C C . MET C 1 61 ? 174.595 167.119 165.695 1.00 25.63 61 MET C C 1
ATOM 4660 O O . MET C 1 61 ? 174.605 167.291 166.906 1.00 26.49 61 MET C O 1
ATOM 4665 N N . LEU C 1 62 ? 173.554 167.507 164.960 1.00 26.01 62 LEU C N 1
ATOM 4666 C CA . LEU C 1 62 ? 172.503 168.322 165.553 1.00 24.83 62 LEU C CA 1
ATOM 4667 C C . LEU C 1 62 ? 171.629 167.462 166.442 1.00 26.16 62 LEU C C 1
ATOM 4668 O O . LEU C 1 62 ? 171.132 167.952 167.446 1.00 27.22 62 LEU C O 1
ATOM 4673 N N . GLY C 1 63 ? 171.422 166.206 166.053 1.00 28.91 63 GLY C N 1
ATOM 4674 C CA . GLY C 1 63 ? 170.659 165.291 166.880 1.00 31.89 63 GLY C CA 1
ATOM 4675 C C . GLY C 1 63 ? 171.396 165.006 168.190 1.00 32.98 63 GLY C C 1
ATOM 4676 O O . GLY C 1 63 ? 170.800 164.987 169.264 1.00 33.72 63 GLY C O 1
ATOM 4677 N N . VAL C 1 64 ? 172.706 164.822 168.089 1.00 31.84 64 VAL C N 1
ATOM 4678 C CA . VAL C 1 64 ? 173.512 164.550 169.260 1.00 35.52 64 VAL C CA 1
ATOM 4679 C C . VAL C 1 64 ? 173.434 165.757 170.187 1.00 34.60 64 VAL C C 1
ATOM 4680 O O . VAL C 1 64 ? 173.267 165.601 171.389 1.00 39.86 64 VAL C O 1
ATOM 4684 N N . ALA C 1 65 ? 173.555 166.958 169.626 1.00 34.92 65 ALA C N 1
ATOM 4685 C CA . ALA C 1 65 ? 173.605 168.152 170.450 1.00 33.75 65 ALA C CA 1
ATOM 4686 C C . ALA C 1 65 ? 172.286 168.281 171.186 1.00 32.58 65 ALA C C 1
ATOM 4687 O O . ALA C 1 65 ? 172.273 168.610 172.361 1.00 36.46 65 ALA C O 1
ATOM 4689 N N . LEU C 1 66 ? 171.194 168.009 170.485 1.00 35.56 66 LEU C N 1
ATOM 4690 C CA . LEU C 1 66 ? 169.869 168.156 171.050 1.00 40.84 66 LEU C CA 1
ATOM 4691 C C . LEU C 1 66 ? 169.713 167.204 172.237 1.00 41.20 66 LEU C C 1
ATOM 4692 O O . LEU C 1 66 ? 169.261 167.621 173.294 1.00 42.64 66 LEU C O 1
ATOM 4697 N N . LEU C 1 67 ? 170.145 165.951 172.099 1.00 40.70 67 LEU C N 1
ATOM 4698 C CA . LEU C 1 67 ? 170.013 165.015 173.199 1.00 45.79 67 LEU C CA 1
ATOM 4699 C C . LEU C 1 67 ? 170.958 165.398 174.331 1.00 40.97 67 LEU C C 1
ATOM 4700 O O . LEU C 1 67 ? 170.554 165.438 175.484 1.00 43.52 67 LEU C O 1
ATOM 4705 N N . ALA C 1 68 ? 172.211 165.684 174.006 1.00 36.60 68 ALA C N 1
ATOM 4706 C CA . ALA C 1 68 ? 173.151 166.076 175.033 1.00 35.83 68 ALA C CA 1
ATOM 4707 C C . ALA C 1 68 ? 172.607 167.265 175.823 1.00 33.85 68 ALA C C 1
ATOM 4708 O O . ALA C 1 68 ? 172.758 167.300 177.037 1.00 34.77 68 ALA C O 1
ATOM 4710 N N . TYR C 1 69 ? 171.958 168.217 175.158 1.00 32.29 69 TYR C N 1
ATOM 4711 C CA . TYR C 1 69 ? 171.542 169.422 175.844 1.00 34.48 69 TYR C CA 1
ATOM 4712 C C . TYR C 1 69 ? 170.328 169.111 176.691 1.00 39.05 69 TYR C C 1
ATOM 4713 O O . TYR C 1 69 ? 170.075 169.817 177.656 1.00 46.77 69 TYR C O 1
ATOM 4722 N N . ILE C 1 70 ? 169.594 168.062 176.354 1.00 42.83 70 ILE C N 1
ATOM 4723 C CA . ILE C 1 70 ? 168.496 167.676 177.214 1.00 49.27 70 ILE C CA 1
ATOM 4724 C C . ILE C 1 70 ? 169.084 167.117 178.507 1.00 45.03 70 ILE C C 1
ATOM 4725 O O . ILE C 1 70 ? 168.689 167.537 179.591 1.00 48.91 70 ILE C O 1
ATOM 4730 N N . LEU C 1 71 ? 170.079 166.246 178.399 1.00 42.07 71 LEU C N 1
ATOM 4731 C CA . LEU C 1 71 ? 170.743 165.746 179.588 1.00 46.73 71 LEU C CA 1
ATOM 4732 C C . LEU C 1 71 ? 171.297 166.891 180.429 1.00 46.34 71 LEU C C 1
ATOM 4733 O O . LEU C 1 71 ? 171.126 166.896 181.642 1.00 56.33 71 LEU C O 1
ATOM 4738 N N . ILE C 1 72 ? 171.979 167.844 179.804 1.00 43.34 72 ILE C N 1
ATOM 4739 C CA . ILE C 1 72 ? 172.614 168.888 180.577 1.00 41.30 72 ILE C CA 1
ATOM 4740 C C . ILE C 1 72 ? 171.525 169.592 181.369 1.00 41.84 72 ILE C C 1
ATOM 4741 O O . ILE C 1 72 ? 171.736 169.916 182.531 1.00 49.49 72 ILE C O 1
ATOM 4746 N N . ILE C 1 73 ? 170.355 169.779 180.762 1.00 43.42 73 ILE C N 1
ATOM 4747 C CA . ILE C 1 73 ? 169.273 170.484 181.424 1.00 45.60 73 ILE C CA 1
ATOM 4748 C C . ILE C 1 73 ? 168.787 169.678 182.617 1.00 47.55 73 ILE C C 1
ATOM 4749 O O . ILE C 1 73 ? 168.547 170.230 183.676 1.00 49.29 73 ILE C O 1
ATOM 4754 N N . VAL C 1 74 ? 168.660 168.370 182.442 1.00 50.43 74 VAL C N 1
ATOM 4755 C CA . VAL C 1 74 ? 168.284 167.513 183.543 1.00 51.85 74 VAL C CA 1
ATOM 4756 C C . VAL C 1 74 ? 169.329 167.655 184.642 1.00 49.02 74 VAL C C 1
ATOM 4757 O O . VAL C 1 74 ? 169.007 168.124 185.732 1.00 63.94 74 VAL C O 1
ATOM 4761 N N . ALA C 1 75 ? 170.580 167.326 184.331 1.00 43.27 75 ALA C N 1
ATOM 4762 C CA . ALA C 1 75 ? 171.667 167.477 185.280 1.00 43.49 75 ALA C CA 1
ATOM 4763 C C . ALA C 1 75 ? 171.627 168.817 186.019 1.00 42.01 75 ALA C C 1
ATOM 4764 O O . ALA C 1 75 ? 172.028 168.874 187.173 1.00 47.42 75 ALA C O 1
ATOM 4766 N N . PHE C 1 76 ? 171.166 169.882 185.379 1.00 38.37 76 PHE C N 1
ATOM 4767 C CA . PHE C 1 76 ? 171.209 171.180 186.012 1.00 43.21 76 PHE C CA 1
ATOM 4768 C C . PHE C 1 76 ? 170.093 171.277 187.037 1.00 57.22 76 PHE C C 1
ATOM 4769 O O . PHE C 1 76 ? 170.295 171.772 188.146 1.00 70.27 76 PHE C O 1
ATOM 4777 N N . LEU C 1 77 ? 168.910 170.810 186.641 1.00 66.22 77 LEU C N 1
ATOM 4778 C CA . LEU C 1 77 ? 167.737 170.849 187.495 1.00 66.02 77 LEU C CA 1
ATOM 4779 C C . LEU C 1 77 ? 167.945 169.932 188.701 1.00 69.89 77 LEU C C 1
ATOM 4780 O O . LEU C 1 77 ? 167.455 170.230 189.787 1.00 85.20 77 LEU C O 1
ATOM 4785 N N . LEU C 1 78 ? 168.711 168.857 188.515 1.00 55.62 78 LEU C N 1
ATOM 4786 C CA . LEU C 1 78 ? 168.997 167.927 189.589 1.00 60.50 78 LEU C CA 1
ATOM 4787 C C . LEU C 1 78 ? 170.376 168.137 190.208 1.00 66.81 78 LEU C C 1
ATOM 4788 O O . LEU C 1 78 ? 170.967 167.157 190.669 1.00 77.51 78 LEU C O 1
ATOM 4793 N N . GLY C 1 79 ? 170.918 169.359 190.205 1.00 58.73 79 GLY C N 1
ATOM 4794 C CA . GLY C 1 79 ? 172.311 169.534 190.605 1.00 55.10 79 GLY C CA 1
ATOM 4795 C C . GLY C 1 79 ? 172.498 170.693 191.577 1.00 58.36 79 GLY C C 1
ATOM 4796 O O . GLY C 1 79 ? 173.557 170.817 192.181 1.00 67.94 79 GLY C O 1
ATOM 4797 N N . TYR C 1 80 ? 171.493 171.558 191.690 1.00 50.16 80 TYR C N 1
ATOM 4798 C CA . TYR C 1 80 ? 171.535 172.646 192.639 1.00 58.40 80 TYR C CA 1
ATOM 4799 C C . TYR C 1 80 ? 170.175 172.775 193.341 1.00 74.65 80 TYR C C 1
ATOM 4800 O O . TYR C 1 80 ? 169.119 172.594 192.734 1.00 76.22 80 TYR C O 1
ATOM 4809 N N . ASP C 1 81 ? 170.172 173.203 194.620 1.00 77.78 81 ASP C N 1
ATOM 4810 C CA . ASP C 1 81 ? 168.947 173.339 195.456 1.00 63.41 81 ASP C CA 1
ATOM 4811 C C . ASP C 1 81 ? 168.849 174.736 196.048 1.00 61.70 81 ASP C C 1
ATOM 4812 O O . ASP C 1 81 ? 169.866 175.215 196.508 1.00 64.42 81 ASP C O 1
ATOM 4817 N N . SER C 1 82 ? 167.681 175.387 195.990 1.00 69.13 82 SER C N 1
ATOM 4818 C CA . SER C 1 82 ? 167.633 176.788 196.485 1.00 71.91 82 SER C CA 1
ATOM 4819 C C . SER C 1 82 ? 167.689 176.710 198.013 1.00 78.58 82 SER C C 1
ATOM 4820 O O . SER C 1 82 ? 167.001 175.860 198.612 1.00 75.67 82 SER C O 1
ATOM 4823 N N . THR C 1 83 ? 168.590 177.468 198.613 1.00 72.69 83 THR C N 1
ATOM 4824 C CA . THR C 1 83 ? 168.836 177.303 200.046 1.00 78.88 83 THR C CA 1
ATOM 4825 C C . THR C 1 83 ? 168.988 178.675 200.657 1.00 86.24 83 THR C C 1
ATOM 4826 O O . THR C 1 83 ? 169.907 178.799 201.483 1.00 98.19 83 THR C O 1
ATOM 4830 N N . ALA C 1 84 ? 168.239 179.672 200.195 1.00 90.95 84 ALA C N 1
ATOM 4831 C CA . ALA C 1 84 ? 168.335 180.976 200.888 1.00 105.32 84 ALA C CA 1
ATOM 4832 C C . ALA C 1 84 ? 169.685 181.551 200.481 1.00 115.26 84 ALA C C 1
ATOM 4833 O O . ALA C 1 84 ? 169.723 182.748 200.136 1.00 117.83 84 ALA C O 1
ATOM 4835 N N . GLY C 1 85 ? 170.763 180.770 200.625 1.00 119.15 85 GLY C N 1
ATOM 4836 C CA . GLY C 1 85 ? 172.055 181.163 200.040 1.00 118.94 85 GLY C CA 1
ATOM 4837 C C . GLY C 1 85 ? 172.046 180.678 198.609 1.00 101.91 85 GLY C C 1
ATOM 4838 O O . GLY C 1 85 ? 172.609 179.623 198.366 1.00 105.11 85 GLY C O 1
ATOM 4839 N N . GLY C 1 86 ? 171.229 181.291 197.763 1.00 91.08 86 GLY C N 1
ATOM 4840 C CA . GLY C 1 86 ? 171.158 180.973 196.330 1.00 76.83 86 GLY C CA 1
ATOM 4841 C C . GLY C 1 86 ? 170.935 179.527 196.018 1.00 58.14 86 GLY C C 1
ATOM 4842 O O . GLY C 1 86 ? 170.200 178.882 196.692 1.00 72.43 86 GLY C O 1
ATOM 4843 N N . TRP C 1 87 ? 171.603 179.045 194.997 1.00 51.07 87 TRP C N 1
ATOM 4844 C CA . TRP C 1 87 ? 171.486 177.622 194.644 1.00 52.98 87 TRP C CA 1
ATOM 4845 C C . TRP C 1 87 ? 172.795 176.977 194.989 1.00 51.65 87 TRP C C 1
ATOM 4846 O O . TRP C 1 87 ? 173.820 177.524 194.634 1.00 53.85 87 TRP C O 1
ATOM 4857 N N . VAL C 1 88 ? 172.730 175.873 195.707 1.00 42.12 88 VAL C N 1
ATOM 4858 C CA . VAL C 1 88 ? 173.953 175.270 196.265 1.00 39.94 88 VAL C CA 1
ATOM 4859 C C . VAL C 1 88 ? 174.148 173.959 195.555 1.00 39.67 88 VAL C C 1
ATOM 4860 O O . VAL C 1 88 ? 173.229 173.165 195.509 1.00 42.53 88 VAL C O 1
ATOM 4864 N N . PRO C 1 89 ? 175.356 173.765 195.009 1.00 40.52 89 PRO C N 1
ATOM 4865 C CA . PRO C 1 89 ? 175.642 172.577 194.279 1.00 43.09 89 PRO C CA 1
ATOM 4866 C C . PRO C 1 89 ? 175.570 171.260 195.058 1.00 48.55 89 PRO C C 1
ATOM 4867 O O . PRO C 1 89 ? 176.160 171.165 196.088 1.00 65.53 89 PRO C O 1
ATOM 4871 N N . ASN C 1 90 ? 174.887 170.261 194.536 1.00 55.35 90 ASN C N 1
ATOM 4872 C CA . ASN C 1 90 ? 174.873 168.903 195.132 1.00 63.05 90 ASN C CA 1
ATOM 4873 C C . ASN C 1 90 ? 175.983 168.099 194.479 1.00 60.47 90 ASN C C 1
ATOM 4874 O O . ASN C 1 90 ? 176.802 168.712 193.836 1.00 82.43 90 ASN C O 1
ATOM 4879 N N . ASP C 1 91 ? 176.032 166.797 194.698 1.00 61.06 91 ASP C N 1
ATOM 4880 C CA . ASP C 1 91 ? 177.133 165.962 194.171 1.00 69.35 91 ASP C CA 1
ATOM 4881 C C . ASP C 1 91 ? 176.789 165.435 192.777 1.00 78.76 91 ASP C C 1
ATOM 4882 O O . ASP C 1 91 ? 177.344 164.384 192.376 1.00 78.88 91 ASP C O 1
ATOM 4884 N N . GLY C 1 92 ? 175.894 166.107 192.072 1.00 67.49 92 GLY C N 1
ATOM 4885 C CA . GLY C 1 92 ? 175.661 165.757 190.686 1.00 68.92 92 GLY C CA 1
ATOM 4886 C C . GLY C 1 92 ? 175.886 166.960 189.782 1.00 73.91 92 GLY C C 1
ATOM 4887 O O . GLY C 1 92 ? 175.643 166.874 188.580 1.00 91.69 92 GLY C O 1
ATOM 4888 N N . ALA C 1 93 ? 176.329 168.078 190.378 1.00 64.61 93 ALA C N 1
ATOM 4889 C CA . ALA C 1 93 ? 176.560 169.295 189.626 1.00 52.77 93 ALA C CA 1
ATOM 4890 C C . ALA C 1 93 ? 177.718 169.037 188.669 1.00 50.94 93 ALA C C 1
ATOM 4891 O O . ALA C 1 93 ? 177.715 169.546 187.554 1.00 60.07 93 ALA C O 1
ATOM 4893 N N . ILE C 1 94 ? 178.661 168.190 189.079 1.00 42.85 94 ILE C N 1
ATOM 4894 C CA . ILE C 1 94 ? 179.771 167.839 188.217 1.00 43.17 94 ILE C CA 1
ATOM 4895 C C . ILE C 1 94 ? 179.249 167.303 186.882 1.00 44.92 94 ILE C C 1
ATOM 4896 O O . ILE C 1 94 ? 179.982 167.293 185.902 1.00 47.51 94 ILE C O 1
ATOM 4901 N N . ASN C 1 95 ? 178.011 166.818 186.844 1.00 45.85 95 ASN C N 1
ATOM 4902 C CA . ASN C 1 95 ? 177.507 166.133 185.666 1.00 52.98 95 ASN C CA 1
ATOM 4903 C C . ASN C 1 95 ? 177.048 167.156 184.640 1.00 46.78 95 ASN C C 1
ATOM 4904 O O . ASN C 1 95 ? 176.947 166.858 183.454 1.00 62.03 95 ASN C O 1
ATOM 4909 N N . ILE C 1 96 ? 176.803 168.368 185.098 1.00 43.19 96 ILE C N 1
ATOM 4910 C CA . ILE C 1 96 ? 176.597 169.474 184.185 1.00 43.94 96 ILE C CA 1
ATOM 4911 C C . ILE C 1 96 ? 177.878 169.709 183.388 1.00 39.07 96 ILE C C 1
ATOM 4912 O O . ILE C 1 96 ? 177.816 170.129 182.244 1.00 46.23 96 ILE C O 1
ATOM 4917 N N . PHE C 1 97 ? 179.039 169.425 183.967 1.00 34.62 97 PHE C N 1
ATOM 4918 C CA . PHE C 1 97 ? 180.281 169.732 183.292 1.00 36.12 97 PHE C CA 1
ATOM 4919 C C . PHE C 1 97 ? 180.736 168.523 182.496 1.00 37.88 97 PHE C C 1
ATOM 4920 O O . PHE C 1 97 ? 181.436 168.643 181.499 1.00 48.11 97 PHE C O 1
ATOM 4928 N N . SER C 1 98 ? 180.285 167.364 182.914 1.00 39.73 98 SER C N 1
ATOM 4929 C CA . SER C 1 98 ? 180.751 166.130 182.329 1.00 43.01 98 SER C CA 1
ATOM 4930 C C . SER C 1 98 ? 180.015 165.894 181.017 1.00 38.06 98 SER C C 1
ATOM 4931 O O . SER C 1 98 ? 180.613 165.476 180.023 1.00 33.89 98 SER C O 1
ATOM 4934 N N . THR C 1 99 ? 178.718 166.193 181.033 1.00 32.90 99 THR C N 1
ATOM 4935 C CA . THR C 1 99 ? 177.890 165.893 179.892 1.00 35.78 99 THR C CA 1
ATOM 4936 C C . THR C 1 99 ? 178.368 166.663 178.675 1.00 37.43 99 THR C C 1
ATOM 4937 O O . THR C 1 99 ? 178.220 166.196 177.550 1.00 43.64 99 THR C O 1
ATOM 4941 N N . ARG C 1 100 ? 178.985 167.818 178.899 1.00 33.83 100 ARG C N 1
ATOM 4942 C CA . ARG C 1 100 ? 179.403 168.605 177.772 1.00 32.97 100 ARG C CA 1
ATOM 4943 C C . ARG C 1 100 ? 180.574 167.921 177.073 1.00 29.24 100 ARG C C 1
ATOM 4944 O O . ARG C 1 100 ? 180.576 167.820 175.846 1.00 30.88 100 ARG C O 1
ATOM 4952 N N . TYR C 1 101 ? 181.557 167.436 177.840 1.00 28.30 101 TYR C N 1
ATOM 4953 C CA . TYR C 1 101 ? 182.644 166.632 177.289 1.00 25.77 101 TYR C CA 1
ATOM 4954 C C . TYR C 1 101 ? 182.096 165.399 176.576 1.00 24.97 101 TYR C C 1
ATOM 4955 O O . TYR C 1 101 ? 182.680 164.931 175.600 1.00 23.34 101 TYR C O 1
ATOM 4964 N N . ILE C 1 102 ? 180.990 164.871 177.086 1.00 23.08 102 ILE C N 1
ATOM 4965 C CA . ILE C 1 102 ? 180.396 163.722 176.455 1.00 26.86 102 ILE C CA 1
ATOM 4966 C C . ILE C 1 102 ? 180.004 164.148 175.051 1.00 29.36 102 ILE C C 1
ATOM 4967 O O . ILE C 1 102 ? 180.516 163.590 174.080 1.00 29.30 102 ILE C O 1
ATOM 4972 N N . GLU C 1 103 ? 179.157 165.187 174.981 1.00 30.89 103 GLU C N 1
ATOM 4973 C CA . GLU C 1 103 ? 178.665 165.750 173.737 1.00 29.08 103 GLU C CA 1
ATOM 4974 C C . GLU C 1 103 ? 179.797 166.066 172.760 1.00 24.33 103 GLU C C 1
ATOM 4975 O O . GLU C 1 103 ? 179.690 165.741 171.590 1.00 28.29 103 GLU C O 1
ATOM 4981 N N . TRP C 1 104 ? 180.882 166.672 173.193 1.00 21.75 104 TRP C N 1
ATOM 4982 C CA . TRP C 1 104 ? 181.925 166.987 172.241 1.00 24.89 104 TRP C CA 1
ATOM 4983 C C . TRP C 1 104 ? 182.576 165.735 171.697 1.00 26.71 104 TRP C C 1
ATOM 4984 O O . TRP C 1 104 ? 183.290 165.763 170.707 1.00 29.08 104 TRP C O 1
ATOM 4995 N N . THR C 1 105 ? 182.428 164.632 172.405 1.00 31.30 105 THR C N 1
ATOM 4996 C CA . THR C 1 105 ? 183.200 163.479 172.015 1.00 32.17 105 THR C CA 1
ATOM 4997 C C . THR C 1 105 ? 182.588 162.937 170.728 1.00 32.01 105 THR C C 1
ATOM 4998 O O . THR C 1 105 ? 183.308 162.444 169.860 1.00 29.63 105 THR C O 1
ATOM 5002 N N . VAL C 1 106 ? 181.265 163.032 170.617 1.00 27.89 106 VAL C N 1
ATOM 5003 C CA . VAL C 1 106 ? 180.650 162.606 169.388 1.00 32.57 106 VAL C CA 1
ATOM 5004 C C . VAL C 1 106 ? 180.684 163.745 168.379 1.00 34.56 106 VAL C C 1
ATOM 5005 O O . VAL C 1 106 ? 181.113 163.540 167.245 1.00 37.23 106 VAL C O 1
ATOM 5009 N N . SER C 1 107 ? 180.307 164.946 168.817 1.00 33.36 107 SER C N 1
ATOM 5010 C CA . SER C 1 107 ? 180.020 166.039 167.903 1.00 31.47 107 SER C CA 1
ATOM 5011 C C . SER C 1 107 ? 181.280 166.512 167.194 1.00 26.27 107 SER C C 1
ATOM 5012 O O . SER C 1 107 ? 181.244 166.817 166.011 1.00 29.92 107 SER C O 1
ATOM 5015 N N . VAL C 1 108 ? 182.397 166.594 167.873 1.00 22.68 108 VAL C N 1
ATOM 5016 C CA . VAL C 1 108 ? 183.534 167.165 167.187 1.00 23.74 108 VAL C CA 1
ATOM 5017 C C . VAL C 1 108 ? 184.020 166.226 166.088 1.00 24.83 108 VAL C C 1
ATOM 5018 O O . VAL C 1 108 ? 184.419 166.674 165.023 1.00 28.30 108 VAL C O 1
ATOM 5022 N N . PRO C 1 109 ? 184.103 164.900 166.282 1.00 29.41 109 PRO C N 1
ATOM 5023 C CA . PRO C 1 109 ? 184.459 164.010 165.168 1.00 31.66 109 PRO C CA 1
ATOM 5024 C C . PRO C 1 109 ? 183.467 164.094 164.001 1.00 26.01 109 PRO C C 1
ATOM 5025 O O . PRO C 1 109 ? 183.885 164.052 162.854 1.00 25.36 109 PRO C O 1
ATOM 5029 N N . LEU C 1 110 ? 182.171 164.239 164.300 1.00 22.02 110 LEU C N 1
ATOM 5030 C CA . LEU C 1 110 ? 181.187 164.507 163.270 1.00 22.74 110 LEU C CA 1
ATOM 5031 C C . LEU C 1 110 ? 181.537 165.761 162.471 1.00 25.13 110 LEU C C 1
ATOM 5032 O O . LEU C 1 110 ? 181.473 165.745 161.250 1.00 27.16 110 LEU C O 1
ATOM 5037 N N . LEU C 1 111 ? 182.006 166.815 163.127 1.00 28.75 111 LEU C N 1
ATOM 5038 C CA . LEU C 1 111 ? 182.396 168.024 162.424 1.00 29.94 111 LEU C CA 1
ATOM 5039 C C . LEU C 1 111 ? 183.530 167.692 161.472 1.00 26.63 111 LEU C C 1
ATOM 5040 O O . LEU C 1 111 ? 183.502 168.093 160.330 1.00 30.22 111 LEU C O 1
ATOM 5045 N N . THR C 1 112 ? 184.511 166.908 161.889 1.00 30.13 112 THR C N 1
ATOM 5046 C CA . THR C 1 112 ? 185.613 166.634 160.983 1.00 34.44 112 THR C CA 1
ATOM 5047 C C . THR C 1 112 ? 185.096 165.832 159.787 1.00 32.57 112 THR C C 1
ATOM 5048 O O . THR C 1 112 ? 185.546 166.041 158.664 1.00 32.92 112 THR C O 1
ATOM 5052 N N . ILE C 1 113 ? 184.178 164.896 160.038 1.00 29.62 113 ILE C N 1
ATOM 5053 C CA . ILE C 1 113 ? 183.643 164.075 158.972 1.00 32.89 113 ILE C CA 1
ATOM 5054 C C . ILE C 1 113 ? 182.953 164.955 157.936 1.00 33.38 113 ILE C C 1
ATOM 5055 O O . ILE C 1 113 ? 183.159 164.770 156.739 1.00 37.89 113 ILE C O 1
ATOM 5060 N N . GLU C 1 114 ? 182.135 165.886 158.419 1.00 31.74 114 GLU C N 1
ATOM 5061 C CA . GLU C 1 114 ? 181.436 166.835 157.580 1.00 33.91 114 GLU C CA 1
ATOM 5062 C C . GLU C 1 114 ? 182.386 167.648 156.708 1.00 31.38 114 GLU C C 1
ATOM 5063 O O . GLU C 1 114 ? 182.160 167.794 155.511 1.00 32.81 114 GLU C O 1
ATOM 5069 N N . LEU C 1 115 ? 183.424 168.215 157.300 1.00 28.61 115 LEU C N 1
ATOM 5070 C CA . LEU C 1 115 ? 184.284 169.078 156.524 1.00 29.70 115 LEU C CA 1
ATOM 5071 C C . LEU C 1 115 ? 185.050 168.260 155.489 1.00 30.49 115 LEU C C 1
ATOM 5072 O O . LEU C 1 115 ? 185.238 168.723 154.368 1.00 36.04 115 LEU C O 1
ATOM 5077 N N . LEU C 1 116 ? 185.504 167.057 155.836 1.00 29.93 116 LEU C N 1
ATOM 5078 C CA . LEU C 1 116 ? 186.272 166.273 154.882 1.00 29.91 116 LEU C CA 1
ATOM 5079 C C . LEU C 1 116 ? 185.352 165.811 153.757 1.00 33.07 116 LEU C C 1
ATOM 5080 O O . LEU C 1 116 ? 185.807 165.616 152.631 1.00 36.29 116 LEU C O 1
ATOM 5085 N N . ALA C 1 117 ? 184.057 165.659 154.064 1.00 30.47 117 ALA C N 1
ATOM 5086 C CA . ALA C 1 117 ? 183.084 165.214 153.082 1.00 29.55 117 ALA C CA 1
ATOM 5087 C C . ALA C 1 117 ? 183.024 166.164 151.893 1.00 32.87 117 ALA C C 1
ATOM 5088 O O . ALA C 1 117 ? 182.778 165.726 150.774 1.00 44.46 117 ALA C O 1
ATOM 5090 N N . VAL C 1 118 ? 183.250 167.452 152.118 1.00 36.55 118 VAL C N 1
ATOM 5091 C CA . VAL C 1 118 ? 183.141 168.415 151.040 1.00 36.88 118 VAL C CA 1
ATOM 5092 C C . VAL C 1 118 ? 184.523 168.807 150.562 1.00 37.26 118 VAL C C 1
ATOM 5093 O O . VAL C 1 118 ? 184.687 169.891 150.038 1.00 45.20 118 VAL C O 1
ATOM 5097 N N . CYS C 1 119 ? 185.502 167.924 150.710 1.00 39.89 119 CYS C N 1
ATOM 5098 C CA . CYS C 1 119 ? 186.824 168.179 150.171 1.00 45.36 119 CYS C CA 1
ATOM 5099 C C . CYS C 1 119 ? 187.069 167.212 149.015 1.00 51.90 119 CYS C C 1
ATOM 5100 O O . CYS C 1 119 ? 186.347 166.224 148.869 1.00 57.29 119 CYS C O 1
ATOM 5103 N N . ALA C 1 120 ? 188.129 167.471 148.242 1.00 57.51 120 ALA C N 1
ATOM 5104 C CA . ALA C 1 120 ? 188.358 166.776 146.989 1.00 71.95 120 ALA C CA 1
ATOM 5105 C C . ALA C 1 120 ? 189.408 165.676 147.136 1.00 86.73 120 ALA C C 1
ATOM 5106 O O . ALA C 1 120 ? 190.446 165.718 146.474 1.00 96.92 120 ALA C O 1
ATOM 5108 N N . THR C 1 121 ? 189.115 164.661 147.959 1.00 92.92 121 THR C N 1
ATOM 5109 C CA . THR C 1 121 ? 190.113 163.656 148.296 1.00 104.12 121 THR C CA 1
ATOM 5110 C C . THR C 1 121 ? 189.566 162.263 147.974 1.00 102.45 121 THR C C 1
ATOM 5111 O O . THR C 1 121 ? 188.379 161.996 148.167 1.00 87.95 121 THR C O 1
ATOM 5115 N N . LEU C 1 122 ? 190.476 161.384 147.519 1.00 104.28 122 LEU C N 1
ATOM 5116 C CA . LEU C 1 122 ? 190.124 160.078 146.981 1.00 104.98 122 LEU C CA 1
ATOM 5117 C C . LEU C 1 122 ? 190.985 158.973 147.589 1.00 107.66 122 LEU C C 1
ATOM 5118 O O . LEU C 1 122 ? 192.201 159.114 147.714 1.00 99.51 122 LEU C O 1
ATOM 5123 N N . GLY C 1 123 ? 190.327 157.854 147.915 1.00 113.43 123 GLY C N 1
ATOM 5124 C CA . GLY C 1 123 ? 191.010 156.591 148.135 1.00 123.57 123 GLY C CA 1
ATOM 5125 C C . GLY C 1 123 ? 191.633 156.507 149.521 1.00 116.21 123 GLY C C 1
ATOM 5126 O O . GLY C 1 123 ? 190.937 156.663 150.525 1.00 123.99 123 GLY C O 1
ATOM 5127 N N . VAL C 1 124 ? 192.948 156.256 149.556 1.00 113.19 124 VAL C N 1
ATOM 5128 C CA . VAL C 1 124 ? 193.642 156.032 150.811 1.00 124.30 124 VAL C CA 1
ATOM 5129 C C . VAL C 1 124 ? 193.692 157.358 151.564 1.00 113.03 124 VAL C C 1
ATOM 5130 O O . VAL C 1 124 ? 193.293 157.415 152.725 1.00 111.85 124 VAL C O 1
ATOM 5134 N N . GLN C 1 125 ? 194.147 158.419 150.882 1.00 100.80 125 GLN C N 1
ATOM 5135 C CA . GLN C 1 125 ? 194.274 159.727 151.502 1.00 88.94 125 GLN C CA 1
ATOM 5136 C C . GLN C 1 125 ? 192.970 160.076 152.217 1.00 74.31 125 GLN C C 1
ATOM 5137 O O . GLN C 1 125 ? 193.008 160.554 153.344 1.00 89.57 125 GLN C O 1
ATOM 5139 N N . ALA C 1 126 ? 191.825 159.808 151.594 1.00 56.68 126 ALA C N 1
ATOM 5140 C CA . ALA C 1 126 ? 190.553 160.198 152.177 1.00 60.74 126 ALA C CA 1
ATOM 5141 C C . ALA C 1 126 ? 190.203 159.351 153.397 1.00 64.35 126 ALA C C 1
ATOM 5142 O O . ALA C 1 126 ? 189.526 159.837 154.304 1.00 72.24 126 ALA C O 1
ATOM 5144 N N . ARG C 1 127 ? 190.616 158.079 153.384 1.00 67.73 127 ARG C N 1
ATOM 5145 C CA . ARG C 1 127 ? 190.354 157.167 154.487 1.00 67.70 127 ARG C CA 1
ATOM 5146 C C . ARG C 1 127 ? 191.366 157.440 155.606 1.00 60.73 127 ARG C C 1
ATOM 5147 O O . ARG C 1 127 ? 191.030 157.385 156.785 1.00 60.05 127 ARG C O 1
ATOM 5149 N N . ARG C 1 128 ? 192.610 157.756 155.239 1.00 52.78 128 ARG C N 1
ATOM 5150 C CA . ARG C 1 128 ? 193.613 158.106 156.226 1.00 58.86 128 ARG C CA 1
ATOM 5151 C C . ARG C 1 128 ? 193.227 159.414 156.912 1.00 57.24 128 ARG C C 1
ATOM 5152 O O . ARG C 1 128 ? 193.367 159.551 158.121 1.00 68.15 128 ARG C O 1
ATOM 5160 N N . ASN C 1 129 ? 192.757 160.376 156.127 1.00 50.37 129 ASN C N 1
ATOM 5161 C CA . ASN C 1 129 ? 192.348 161.659 156.655 1.00 45.14 129 ASN C CA 1
ATOM 5162 C C . ASN C 1 129 ? 191.247 161.473 157.683 1.00 39.93 129 ASN C C 1
ATOM 5163 O O . ASN C 1 129 ? 191.269 162.095 158.739 1.00 37.95 129 ASN C O 1
ATOM 5168 N N . THR C 1 130 ? 190.267 160.651 157.356 1.00 36.98 130 THR C N 1
ATOM 5169 C CA . THR C 1 130 ? 189.100 160.590 158.203 1.00 42.88 130 THR C CA 1
ATOM 5170 C C . THR C 1 130 ? 189.443 159.824 159.469 1.00 44.22 130 THR C C 1
ATOM 5171 O O . THR C 1 130 ? 188.856 160.059 160.520 1.00 51.39 130 THR C O 1
ATOM 5175 N N . ALA C 1 131 ? 190.402 158.916 159.363 1.00 46.34 131 ALA C N 1
ATOM 5176 C CA . ALA C 1 131 ? 190.777 158.096 160.496 1.00 46.24 131 ALA C CA 1
ATOM 5177 C C . ALA C 1 131 ? 191.557 158.939 161.495 1.00 43.50 131 ALA C C 1
ATOM 5178 O O . ALA C 1 131 ? 191.279 158.903 162.690 1.00 48.77 131 ALA C O 1
ATOM 5180 N N . ILE C 1 132 ? 192.549 159.673 160.999 1.00 37.95 132 ILE C N 1
ATOM 5181 C CA . ILE C 1 132 ? 193.364 160.495 161.869 1.00 40.13 132 ILE C CA 1
ATOM 5182 C C . ILE C 1 132 ? 192.534 161.603 162.533 1.00 42.17 132 ILE C C 1
ATOM 5183 O O . ILE C 1 132 ? 192.728 161.920 163.700 1.00 44.95 132 ILE C O 1
ATOM 5188 N N . ALA C 1 133 ? 191.610 162.200 161.792 1.00 41.51 133 ALA C N 1
ATOM 5189 C CA . ALA C 1 133 ? 190.876 163.340 162.290 1.00 39.91 133 ALA C CA 1
ATOM 5190 C C . ALA C 1 133 ? 189.877 162.898 163.340 1.00 37.08 133 ALA C C 1
ATOM 5191 O O . ALA C 1 133 ? 189.737 163.553 164.368 1.00 45.34 133 ALA C O 1
ATOM 5193 N N . VAL C 1 134 ? 189.169 161.814 163.072 1.00 34.25 134 VAL C N 1
ATOM 5194 C CA . VAL C 1 134 ? 188.174 161.339 164.015 1.00 34.67 134 VAL C CA 1
ATOM 5195 C C . VAL C 1 134 ? 188.846 160.833 165.280 1.00 37.14 134 VAL C C 1
ATOM 5196 O O . VAL C 1 134 ? 188.258 160.853 166.357 1.00 43.70 134 VAL C O 1
ATOM 5200 N N . THR C 1 135 ? 190.082 160.383 165.145 1.00 38.86 135 THR C N 1
ATOM 5201 C CA . THR C 1 135 ? 190.800 159.825 166.267 1.00 40.83 135 THR C CA 1
ATOM 5202 C C . THR C 1 135 ? 191.329 160.978 167.103 1.00 37.06 135 THR C C 1
ATOM 5203 O O . THR C 1 135 ? 191.110 161.044 168.309 1.00 43.56 135 THR C O 1
ATOM 5207 N N . ALA C 1 136 ? 192.061 161.858 166.428 1.00 32.37 136 ALA C N 1
ATOM 5208 C CA . ALA C 1 136 ? 192.712 162.965 167.083 1.00 31.83 136 ALA C CA 1
ATOM 5209 C C . ALA C 1 136 ? 191.674 163.829 167.798 1.00 33.83 136 ALA C C 1
ATOM 5210 O O . ALA C 1 136 ? 191.942 164.332 168.879 1.00 38.28 136 ALA C O 1
ATOM 5212 N N . THR C 1 137 ? 190.470 163.961 167.251 1.00 33.71 137 THR C N 1
ATOM 5213 C CA . THR C 1 137 ? 189.534 164.855 167.890 1.00 35.17 137 THR C CA 1
ATOM 5214 C C . THR C 1 137 ? 188.887 164.163 169.077 1.00 33.30 137 THR C C 1
ATOM 5215 O O . THR C 1 137 ? 188.603 164.832 170.060 1.00 40.88 137 THR C O 1
ATOM 5219 N N . GLY C 1 138 ? 188.575 162.878 168.989 1.00 31.24 138 GLY C N 1
ATOM 5220 C CA . GLY C 1 138 ? 187.980 162.208 170.142 1.00 29.35 138 GLY C CA 1
ATOM 5221 C C . GLY C 1 138 ? 189.013 162.082 171.267 1.00 27.38 138 GLY C C 1
ATOM 5222 O O . GLY C 1 138 ? 188.704 162.194 172.447 1.00 30.83 138 GLY C O 1
ATOM 5223 N N . ALA C 1 139 ? 190.263 161.886 170.895 1.00 25.17 139 ALA C N 1
ATOM 5224 C CA . ALA C 1 139 ? 191.317 161.855 171.876 1.00 29.91 139 ALA C CA 1
ATOM 5225 C C . ALA C 1 139 ? 191.422 163.205 172.570 1.00 33.54 139 ALA C C 1
ATOM 5226 O O . ALA C 1 139 ? 191.516 163.259 173.790 1.00 44.56 139 ALA C O 1
ATOM 5228 N N . MET C 1 140 ? 191.407 164.285 171.785 1.00 32.77 140 MET C N 1
ATOM 5229 C CA . MET C 1 140 ? 191.465 165.641 172.305 1.00 29.76 140 MET C CA 1
ATOM 5230 C C . MET C 1 140 ? 190.343 165.878 173.321 1.00 25.40 140 MET C C 1
ATOM 5231 O O . MET C 1 140 ? 190.578 166.445 174.386 1.00 24.88 140 MET C O 1
ATOM 5236 N N . ILE C 1 141 ? 189.157 165.340 173.092 1.00 21.17 141 ILE C N 1
ATOM 5237 C CA . ILE C 1 141 ? 188.121 165.611 174.049 1.00 23.13 141 ILE C CA 1
ATOM 5238 C C . ILE C 1 141 ? 188.365 164.821 175.308 1.00 27.85 141 ILE C C 1
ATOM 5239 O O . ILE C 1 141 ? 188.009 165.297 176.380 1.00 35.19 141 ILE C O 1
ATOM 5244 N N . PHE C 1 142 ? 188.961 163.638 175.182 1.00 33.53 142 PHE C N 1
ATOM 5245 C CA . PHE C 1 142 ? 188.962 162.665 176.266 1.00 30.67 142 PHE C CA 1
ATOM 5246 C C . PHE C 1 142 ? 190.069 163.065 177.224 1.00 27.09 142 PHE C C 1
ATOM 5247 O O . PHE C 1 142 ? 189.877 163.053 178.431 1.00 28.71 142 PHE C O 1
ATOM 5255 N N . CYS C 1 143 ? 191.201 163.461 176.667 1.00 25.76 143 CYS C N 1
ATOM 5256 C CA . CYS C 1 143 ? 192.237 164.067 177.475 1.00 32.28 143 CYS C CA 1
ATOM 5257 C C . CYS C 1 143 ? 191.718 165.231 178.302 1.00 32.25 143 CYS C C 1
ATOM 5258 O O . CYS C 1 143 ? 192.179 165.437 179.409 1.00 41.34 143 CYS C O 1
ATOM 5261 N N . GLY C 1 144 ? 190.817 166.036 177.736 1.00 31.49 144 GLY C N 1
ATOM 5262 C CA . GLY C 1 144 ? 190.242 167.155 178.455 1.00 25.37 144 GLY C CA 1
ATOM 5263 C C . GLY C 1 144 ? 189.461 166.650 179.638 1.00 22.65 144 GLY C C 1
ATOM 5264 O O . GLY C 1 144 ? 189.741 167.042 180.750 1.00 28.95 144 GLY C O 1
ATOM 5265 N N . PHE C 1 145 ? 188.574 165.703 179.371 1.00 22.40 145 PHE C N 1
ATOM 5266 C CA . PHE C 1 145 ? 187.760 165.041 180.376 1.00 22.52 145 PHE C CA 1
ATOM 5267 C C . PHE C 1 145 ? 188.621 164.415 181.481 1.00 23.11 145 PHE C C 1
ATOM 5268 O O . PHE C 1 145 ? 188.240 164.387 182.645 1.00 23.73 145 PHE C O 1
ATOM 5276 N N . LEU C 1 146 ? 189.800 163.946 181.143 1.00 22.76 146 LEU C N 1
ATOM 5277 C CA . LEU C 1 146 ? 190.620 163.362 182.164 1.00 25.47 146 LEU C CA 1
ATOM 5278 C C . LEU C 1 146 ? 191.035 164.462 183.125 1.00 26.45 146 LEU C C 1
ATOM 5279 O O . LEU C 1 146 ? 190.687 164.351 184.303 1.00 29.98 146 LEU C O 1
ATOM 5284 N N . GLY C 1 147 ? 191.755 165.486 182.616 1.00 24.64 147 GLY C N 1
ATOM 5285 C CA . GLY C 1 147 ? 192.277 166.593 183.408 1.00 25.80 147 GLY C CA 1
ATOM 5286 C C . GLY C 1 147 ? 191.172 167.291 184.227 1.00 28.04 147 GLY C C 1
ATOM 5287 O O . GLY C 1 147 ? 191.319 167.591 185.407 1.00 31.61 147 GLY C O 1
ATOM 5288 N N . ALA C 1 148 ? 190.007 167.465 183.647 1.00 25.98 148 ALA C N 1
ATOM 5289 C CA . ALA C 1 148 ? 189.046 168.348 184.245 1.00 29.64 148 ALA C CA 1
ATOM 5290 C C . ALA C 1 148 ? 188.090 167.632 185.178 1.00 30.69 148 ALA C C 1
ATOM 5291 O O . ALA C 1 148 ? 187.448 168.303 185.978 1.00 36.30 148 ALA C O 1
ATOM 5293 N N . ILE C 1 149 ? 187.878 166.331 184.993 1.00 33.29 149 ILE C N 1
ATOM 5294 C CA . ILE C 1 149 ? 186.768 165.660 185.661 1.00 32.57 149 ILE C CA 1
ATOM 5295 C C . ILE C 1 149 ? 187.219 164.418 186.406 1.00 33.90 149 ILE C C 1
ATOM 5296 O O . ILE C 1 149 ? 186.712 164.178 187.492 1.00 37.67 149 ILE C O 1
ATOM 5301 N N . VAL C 1 150 ? 188.130 163.632 185.818 1.00 35.69 150 VAL C N 1
ATOM 5302 C CA . VAL C 1 150 ? 188.272 162.246 186.229 1.00 38.43 150 VAL C CA 1
ATOM 5303 C C . VAL C 1 150 ? 189.389 162.178 187.260 1.00 34.75 150 VAL C C 1
ATOM 5304 O O . VAL C 1 150 ? 189.133 161.827 188.417 1.00 42.22 150 VAL C O 1
ATOM 5308 N N . ILE C 1 151 ? 190.587 162.567 186.871 1.00 27.59 151 ILE C N 1
ATOM 5309 C CA . ILE C 1 151 ? 191.673 162.568 187.828 1.00 30.80 151 ILE C CA 1
ATOM 5310 C C . ILE C 1 151 ? 191.425 163.527 188.995 1.00 39.80 151 ILE C C 1
ATOM 5311 O O . ILE C 1 151 ? 191.219 164.721 188.795 1.00 54.82 151 ILE C O 1
ATOM 5316 N N . ASP C 1 152 ? 191.423 162.981 190.211 1.00 44.19 152 ASP C N 1
ATOM 5317 C CA . ASP C 1 152 ? 191.373 163.724 191.458 1.00 42.52 152 ASP C CA 1
ATOM 5318 C C . ASP C 1 152 ? 190.077 164.514 191.571 1.00 38.55 152 ASP C C 1
ATOM 5319 O O . ASP C 1 152 ? 189.939 165.394 192.404 1.00 44.61 152 ASP C O 1
ATOM 5324 N N . ASN C 1 153 ? 189.093 164.142 190.785 1.00 40.52 153 ASN C N 1
ATOM 5325 C CA . ASN C 1 153 ? 187.827 164.843 190.805 1.00 49.28 153 ASN C CA 1
ATOM 5326 C C . ASN C 1 153 ? 187.949 166.249 190.242 1.00 43.76 153 ASN C C 1
ATOM 5327 O O . ASN C 1 153 ? 187.122 167.087 190.571 1.00 55.78 153 ASN C O 1
ATOM 5332 N N . GLY C 1 154 ? 188.937 166.474 189.379 1.00 40.83 154 GLY C N 1
ATOM 5333 C CA . GLY C 1 154 ? 189.129 167.766 188.765 1.00 36.76 154 GLY C CA 1
ATOM 5334 C C . GLY C 1 154 ? 190.146 168.613 189.511 1.00 33.27 154 GLY C C 1
ATOM 5335 O O . GLY C 1 154 ? 190.550 169.663 189.026 1.00 37.89 154 GLY C O 1
ATOM 5336 N N . THR C 1 155 ? 190.613 168.161 190.657 1.00 32.11 155 THR C N 1
ATOM 5337 C CA . THR C 1 155 ? 191.269 169.112 191.528 1.00 32.33 155 THR C CA 1
ATOM 5338 C C . THR C 1 155 ? 192.773 169.049 191.426 1.00 29.54 155 THR C C 1
ATOM 5339 O O . THR C 1 155 ? 193.444 169.672 192.221 1.00 38.35 155 THR C O 1
ATOM 5343 N N . ASN C 1 156 ? 193.327 168.310 190.483 1.00 31.76 156 ASN C N 1
ATOM 5344 C CA . ASN C 1 156 ? 194.769 168.180 190.509 1.00 36.49 156 ASN C CA 1
ATOM 5345 C C . ASN C 1 156 ? 195.340 169.132 189.486 1.00 31.72 156 ASN C C 1
ATOM 5346 O O . ASN C 1 156 ? 195.142 168.922 188.310 1.00 41.67 156 ASN C O 1
ATOM 5351 N N . THR C 1 157 ? 196.021 170.178 189.921 1.00 36.11 157 THR C N 1
ATOM 5352 C CA . THR C 1 157 ? 196.376 171.232 188.989 1.00 38.14 157 THR C CA 1
ATOM 5353 C C . THR C 1 157 ? 197.311 170.699 187.918 1.00 40.38 157 THR C C 1
ATOM 5354 O O . THR C 1 157 ? 197.140 171.063 186.748 1.00 43.00 157 THR C O 1
ATOM 5358 N N . GLY C 1 158 ? 198.266 169.841 188.315 1.00 36.54 158 GLY C N 1
ATOM 5359 C CA . GLY C 1 158 ? 199.244 169.313 187.370 1.00 33.99 158 GLY C CA 1
ATOM 5360 C C . GLY C 1 158 ? 198.581 168.341 186.387 1.00 31.48 158 GLY C C 1
ATOM 5361 O O . GLY C 1 158 ? 198.880 168.335 185.205 1.00 29.56 158 GLY C O 1
ATOM 5362 N N . ALA C 1 159 ? 197.691 167.491 186.873 1.00 28.76 159 ALA C N 1
ATOM 5363 C CA . ALA C 1 159 ? 196.936 166.687 185.943 1.00 31.62 159 ALA C CA 1
ATOM 5364 C C . ALA C 1 159 ? 196.240 167.626 184.962 1.00 35.13 159 ALA C C 1
ATOM 5365 O O . ALA C 1 159 ? 196.433 167.526 183.764 1.00 44.63 159 ALA C O 1
ATOM 5367 N N . PHE C 1 160 ? 195.508 168.586 185.521 1.00 39.72 160 PHE C N 1
ATOM 5368 C CA . PHE C 1 160 ? 194.572 169.458 184.834 1.00 35.74 160 PHE C CA 1
ATOM 5369 C C . PHE C 1 160 ? 195.301 170.133 183.682 1.00 29.86 160 PHE C C 1
ATOM 5370 O O . PHE C 1 160 ? 194.763 170.229 182.570 1.00 26.36 160 PHE C O 1
ATOM 5378 N N . ILE C 1 161 ? 196.538 170.521 183.964 1.00 26.75 161 ILE C N 1
ATOM 5379 C CA . ILE C 1 161 ? 197.338 171.221 182.987 1.00 32.41 161 ILE C CA 1
ATOM 5380 C C . ILE C 1 161 ? 197.909 170.246 181.972 1.00 37.68 161 ILE C C 1
ATOM 5381 O O . ILE C 1 161 ? 197.854 170.535 180.781 1.00 49.40 161 ILE C O 1
ATOM 5386 N N . LEU C 1 162 ? 198.498 169.144 182.451 1.00 42.04 162 LEU C N 1
ATOM 5387 C CA . LEU C 1 162 ? 199.234 168.187 181.634 1.00 40.92 162 LEU C CA 1
ATOM 5388 C C . LEU C 1 162 ? 198.273 167.539 180.647 1.00 33.12 162 LEU C C 1
ATOM 5389 O O . LEU C 1 162 ? 198.540 167.488 179.456 1.00 30.93 162 LEU C O 1
ATOM 5394 N N . TRP C 1 163 ? 197.096 167.160 181.111 1.00 27.16 163 TRP C N 1
ATOM 5395 C CA . TRP C 1 163 ? 196.142 166.625 180.178 1.00 30.31 163 TRP C CA 1
ATOM 5396 C C . TRP C 1 163 ? 195.673 167.655 179.165 1.00 33.28 163 TRP C C 1
ATOM 5397 O O . TRP C 1 163 ? 195.405 167.297 178.033 1.00 40.25 163 TRP C O 1
ATOM 5408 N N . ALA C 1 164 ? 195.631 168.934 179.510 1.00 40.05 164 ALA C N 1
ATOM 5409 C CA . ALA C 1 164 ? 195.263 169.942 178.525 1.00 36.63 164 ALA C CA 1
ATOM 5410 C C . ALA C 1 164 ? 196.370 170.085 177.499 1.00 29.90 164 ALA C C 1
ATOM 5411 O O . ALA C 1 164 ? 196.092 170.416 176.363 1.00 31.15 164 ALA C O 1
ATOM 5413 N N . VAL C 1 165 ? 197.602 169.800 177.886 1.00 32.64 165 VAL C N 1
ATOM 5414 C CA . VAL C 1 165 ? 198.710 169.909 176.954 1.00 41.16 165 VAL C CA 1
ATOM 5415 C C . VAL C 1 165 ? 198.647 168.809 175.898 1.00 39.54 165 VAL C C 1
ATOM 5416 O O . VAL C 1 165 ? 198.726 169.083 174.713 1.00 39.42 165 VAL C O 1
ATOM 5420 N N . ILE C 1 166 ? 198.546 167.571 176.366 1.00 42.55 166 ILE C N 1
ATOM 5421 C CA . ILE C 1 166 ? 198.289 166.400 175.553 1.00 43.88 166 ILE C CA 1
ATOM 5422 C C . ILE C 1 166 ? 197.110 166.665 174.616 1.00 39.97 166 ILE C C 1
ATOM 5423 O O . ILE C 1 166 ? 197.231 166.481 173.409 1.00 45.27 166 ILE C O 1
ATOM 5428 N N . SER C 1 167 ? 195.983 167.100 175.178 1.00 31.59 167 SER C N 1
ATOM 5429 C CA . SER C 1 167 ? 194.825 167.514 174.406 1.00 28.06 167 SER C CA 1
ATOM 5430 C C . SER C 1 167 ? 195.188 168.499 173.305 1.00 27.25 167 SER C C 1
ATOM 5431 O O . SER C 1 167 ? 194.597 168.442 172.241 1.00 29.48 167 SER C O 1
ATOM 5434 N N . CYS C 1 168 ? 196.145 169.390 173.538 1.00 31.29 168 CYS C N 1
ATOM 5435 C CA . CYS C 1 168 ? 196.471 170.399 172.542 1.00 35.49 168 CYS C CA 1
ATOM 5436 C C . CYS C 1 168 ? 197.300 169.805 171.426 1.00 40.84 168 CYS C C 1
ATOM 5437 O O . CYS C 1 168 ? 197.306 170.357 170.333 1.00 55.45 168 CYS C O 1
ATOM 5440 N N . VAL C 1 169 ? 197.980 168.693 171.694 1.00 40.06 169 VAL C N 1
ATOM 5441 C CA . VAL C 1 169 ? 198.724 168.009 170.659 1.00 39.44 169 VAL C CA 1
ATOM 5442 C C . VAL C 1 169 ? 197.730 167.356 169.707 1.00 36.38 169 VAL C C 1
ATOM 5443 O O . VAL C 1 169 ? 197.856 167.498 168.493 1.00 39.63 169 VAL C O 1
ATOM 5447 N N . PHE C 1 170 ? 196.714 166.691 170.246 1.00 30.24 170 PHE C N 1
ATOM 5448 C CA . PHE C 1 170 ? 195.726 166.091 169.379 1.00 35.50 170 PHE C CA 1
ATOM 5449 C C . PHE C 1 170 ? 194.972 167.146 168.580 1.00 38.13 170 PHE C C 1
ATOM 5450 O O . PHE C 1 170 ? 194.335 166.832 167.592 1.00 44.32 170 PHE C O 1
ATOM 5458 N N . TRP C 1 171 ? 194.995 168.381 169.057 1.00 45.17 171 TRP C N 1
ATOM 5459 C CA . TRP C 1 171 ? 194.253 169.468 168.466 1.00 41.36 171 TRP C CA 1
ATOM 5460 C C . TRP C 1 171 ? 195.035 169.982 167.269 1.00 39.73 171 TRP C C 1
ATOM 5461 O O . TRP C 1 171 ? 194.456 170.339 166.248 1.00 48.02 171 TRP C O 1
ATOM 5472 N N . VAL C 1 172 ? 196.353 169.979 167.399 1.00 39.61 172 VAL C N 1
ATOM 5473 C CA . VAL C 1 172 ? 197.218 170.387 166.311 1.00 40.14 172 VAL C CA 1
ATOM 5474 C C . VAL C 1 172 ? 197.219 169.329 165.219 1.00 41.61 172 VAL C C 1
ATOM 5475 O O . VAL C 1 172 ? 197.258 169.654 164.040 1.00 49.53 172 VAL C O 1
ATOM 5479 N N . ILE C 1 173 ? 197.207 168.062 165.609 1.00 46.11 173 ILE C N 1
ATOM 5480 C CA . ILE C 1 173 ? 197.188 166.983 164.635 1.00 48.49 173 ILE C CA 1
ATOM 5481 C C . ILE C 1 173 ? 195.918 167.088 163.798 1.00 43.65 173 ILE C C 1
ATOM 5482 O O . ILE C 1 173 ? 195.971 167.020 162.585 1.00 50.52 173 ILE C O 1
ATOM 5487 N N . ALA C 1 174 ? 194.776 167.235 164.458 1.00 41.37 174 ALA C N 1
ATOM 5488 C CA . ALA C 1 174 ? 193.508 167.357 163.768 1.00 42.39 174 ALA C CA 1
ATOM 5489 C C . ALA C 1 174 ? 193.551 168.522 162.786 1.00 43.27 174 ALA C C 1
ATOM 5490 O O . ALA C 1 174 ? 193.046 168.428 161.681 1.00 52.44 174 ALA C O 1
ATOM 5492 N N . ASN C 1 175 ? 194.104 169.649 163.207 1.00 47.68 175 ASN C N 1
ATOM 5493 C CA . ASN C 1 175 ? 194.047 170.831 162.375 1.00 49.43 175 ASN C CA 1
ATOM 5494 C C . ASN C 1 175 ? 194.917 170.606 161.153 1.00 45.11 175 ASN C C 1
ATOM 5495 O O . ASN C 1 175 ? 194.526 170.940 160.047 1.00 55.92 175 ASN C O 1
ATOM 5500 N N . VAL C 1 176 ? 196.097 170.053 161.363 1.00 42.35 176 VAL C N 1
ATOM 5501 C CA . VAL C 1 176 ? 197.023 169.886 160.271 1.00 41.96 176 VAL C CA 1
ATOM 5502 C C . VAL C 1 176 ? 196.373 169.010 159.225 1.00 39.84 176 VAL C C 1
ATOM 5503 O O . VAL C 1 176 ? 196.314 169.382 158.060 1.00 50.04 176 VAL C O 1
ATOM 5507 N N . VAL C 1 177 ? 195.871 167.867 159.662 1.00 37.98 177 VAL C N 1
ATOM 5508 C CA . VAL C 1 177 ? 195.162 166.977 158.778 1.00 39.28 177 VAL C CA 1
ATOM 5509 C C . VAL C 1 177 ? 194.088 167.746 158.008 1.00 40.26 177 VAL C C 1
ATOM 5510 O O . VAL C 1 177 ? 194.103 167.738 156.776 1.00 48.86 177 VAL C O 1
ATOM 5514 N N . LEU C 1 178 ? 193.176 168.411 158.712 1.00 35.13 178 LEU C N 1
ATOM 5515 C CA . LEU C 1 178 ? 192.076 169.103 158.058 1.00 39.59 178 LEU C CA 1
ATOM 5516 C C . LEU C 1 178 ? 192.604 170.192 157.128 1.00 41.99 178 LEU C C 1
ATOM 5517 O O . LEU C 1 178 ? 192.256 170.232 155.955 1.00 48.43 178 LEU C O 1
ATOM 5522 N N . ILE C 1 179 ? 193.458 171.062 157.647 1.00 43.37 179 ILE C N 1
ATOM 5523 C CA . ILE C 1 179 ? 193.937 172.181 156.872 1.00 43.11 179 ILE C CA 1
ATOM 5524 C C . ILE C 1 179 ? 194.587 171.687 155.589 1.00 43.98 179 ILE C C 1
ATOM 5525 O O . ILE C 1 179 ? 194.430 172.308 154.545 1.00 47.84 179 ILE C O 1
ATOM 5530 N N . ARG C 1 180 ? 195.319 170.584 155.656 1.00 44.41 180 ARG C N 1
ATOM 5531 C CA . ARG C 1 180 ? 196.016 170.121 154.471 1.00 45.96 180 ARG C CA 1
ATOM 5532 C C . ARG C 1 180 ? 194.979 169.604 153.471 1.00 43.66 180 ARG C C 1
ATOM 5533 O O . ARG C 1 180 ? 195.138 169.793 152.271 1.00 54.85 180 ARG C O 1
ATOM 5535 N N . ALA C 1 181 ? 193.920 168.952 153.958 1.00 43.45 181 ALA C N 1
ATOM 5536 C CA . ALA C 1 181 ? 192.908 168.358 153.094 1.00 41.93 181 ALA C CA 1
ATOM 5537 C C . ALA C 1 181 ? 192.191 169.453 152.320 1.00 41.36 181 ALA C C 1
ATOM 5538 O O . ALA C 1 181 ? 191.970 169.328 151.124 1.00 48.28 181 ALA C O 1
ATOM 5540 N N . VAL C 1 182 ? 191.825 170.516 153.028 1.00 40.84 182 VAL C N 1
ATOM 5541 C CA . VAL C 1 182 ? 191.164 171.651 152.422 1.00 42.02 182 VAL C CA 1
ATOM 5542 C C . VAL C 1 182 ? 192.065 172.346 151.416 1.00 44.49 182 VAL C C 1
ATOM 5543 O O . VAL C 1 182 ? 191.567 173.080 150.579 1.00 60.74 182 VAL C O 1
ATOM 5547 N N . ARG C 1 183 ? 193.374 172.182 151.510 1.00 47.76 183 ARG C N 1
ATOM 5548 C CA . ARG C 1 183 ? 194.239 172.998 150.688 1.00 55.10 183 ARG C CA 1
ATOM 5549 C C . ARG C 1 183 ? 194.826 172.136 149.580 1.00 53.59 183 ARG C C 1
ATOM 5550 O O . ARG C 1 183 ? 195.519 172.642 148.702 1.00 61.33 183 ARG C O 1
ATOM 5558 N N . GLN C 1 184 ? 194.546 170.839 149.636 1.00 57.29 184 GLN C N 1
ATOM 5559 C CA . GLN C 1 184 ? 194.731 169.961 148.497 1.00 68.26 184 GLN C CA 1
ATOM 5560 C C . GLN C 1 184 ? 193.447 169.915 147.678 1.00 66.87 184 GLN C C 1
ATOM 5561 O O . GLN C 1 184 ? 193.447 169.382 146.571 1.00 86.81 184 GLN C O 1
ATOM 5567 N N . SER C 1 185 ? 192.356 170.453 148.232 1.00 60.98 185 SER C N 1
ATOM 5568 C CA . SER C 1 185 ? 191.076 170.503 147.545 1.00 54.96 185 SER C CA 1
ATOM 5569 C C . SER C 1 185 ? 191.093 171.643 146.550 1.00 53.99 185 SER C C 1
ATOM 5570 O O . SER C 1 185 ? 190.818 171.444 145.371 1.00 51.75 185 SER C O 1
ATOM 5573 N N . LEU C 1 186 ? 191.460 172.814 147.078 1.00 54.27 186 LEU C N 1
ATOM 5574 C CA . LEU C 1 186 ? 191.253 174.104 146.451 1.00 57.27 186 LEU C CA 1
ATOM 5575 C C . LEU C 1 186 ? 191.836 174.166 145.041 1.00 63.59 186 LEU C C 1
ATOM 5576 O O . LEU C 1 186 ? 191.270 174.835 144.177 1.00 71.93 186 LEU C O 1
ATOM 5581 N N . PRO C 1 187 ? 192.965 173.497 144.735 1.00 76.57 187 PRO C N 1
ATOM 5582 C CA . PRO C 1 187 ? 193.509 173.520 143.375 1.00 88.91 187 PRO C CA 1
ATOM 5583 C C . PRO C 1 187 ? 192.620 172.895 142.295 1.00 84.15 187 PRO C C 1
ATOM 5584 O O . PRO C 1 187 ? 192.758 173.219 141.117 1.00 89.18 187 PRO C O 1
ATOM 5588 N N . THR C 1 188 ? 191.693 172.022 142.700 1.00 78.23 188 THR C N 1
ATOM 5589 C CA . THR C 1 188 ? 190.893 171.251 141.762 1.00 80.21 188 THR C CA 1
ATOM 5590 C C . THR C 1 188 ? 189.475 171.807 141.639 1.00 73.62 188 THR C C 1
ATOM 5591 O O . THR C 1 188 ? 188.731 171.374 140.765 1.00 85.80 188 THR C O 1
ATOM 5595 N N . LEU C 1 189 ? 189.086 172.740 142.516 1.00 69.01 189 LEU C N 1
ATOM 5596 C CA . LEU C 1 189 ? 187.734 173.278 142.499 1.00 66.66 189 LEU C CA 1
ATOM 5597 C C . LEU C 1 189 ? 187.652 174.471 141.550 1.00 73.91 189 LEU C C 1
ATOM 5598 O O . LEU C 1 189 ? 188.642 174.903 140.960 1.00 78.18 189 LEU C O 1
ATOM 5603 N N . THR C 1 190 ? 186.430 174.985 141.407 1.00 77.74 190 THR C N 1
ATOM 5604 C CA . THR C 1 190 ? 186.184 176.189 140.643 1.00 80.32 190 THR C CA 1
ATOM 5605 C C . THR C 1 190 ? 186.355 177.388 141.566 1.00 80.68 190 THR C C 1
ATOM 5606 O O . THR C 1 190 ? 186.149 177.280 142.775 1.00 76.94 190 THR C O 1
ATOM 5610 N N . PRO C 1 191 ? 186.688 178.573 141.015 1.00 74.33 191 PRO C N 1
ATOM 5611 C CA . PRO C 1 191 ? 186.777 179.787 141.820 1.00 73.56 191 PRO C CA 1
ATOM 5612 C C . PRO C 1 191 ? 185.694 179.866 142.890 1.00 67.08 191 PRO C C 1
ATOM 5613 O O . PRO C 1 191 ? 185.995 179.974 144.076 1.00 72.31 191 PRO C O 1
ATOM 5617 N N . GLU C 1 192 ? 184.436 179.775 142.456 1.00 65.64 192 GLU C N 1
ATOM 5618 C CA . GLU C 1 192 ? 183.309 179.968 143.351 1.00 66.27 192 GLU C CA 1
ATOM 5619 C C . GLU C 1 192 ? 183.345 178.902 144.445 1.00 60.96 192 GLU C C 1
ATOM 5620 O O . GLU C 1 192 ? 183.016 179.195 145.596 1.00 63.63 192 GLU C O 1
ATOM 5622 N N . SER C 1 193 ? 183.754 177.680 144.077 1.00 58.52 193 SER C N 1
ATOM 5623 C CA . SER C 1 193 ? 183.750 176.553 144.999 1.00 62.73 193 SER C CA 1
ATOM 5624 C C . SER C 1 193 ? 184.969 176.599 145.913 1.00 58.01 193 SER C C 1
ATOM 5625 O O . SER C 1 193 ? 184.855 176.348 147.113 1.00 53.93 193 SER C O 1
ATOM 5628 N N . HIS C 1 194 ? 186.127 176.897 145.314 1.00 60.70 194 HIS C N 1
ATOM 5629 C CA . HIS C 1 194 ? 187.371 177.118 146.036 1.00 61.76 194 HIS C CA 1
ATOM 5630 C C . HIS C 1 194 ? 187.119 178.111 147.164 1.00 55.33 194 HIS C C 1
ATOM 5631 O O . HIS C 1 194 ? 187.329 177.790 148.333 1.00 57.17 194 HIS C O 1
ATOM 5638 N N . THR C 1 195 ? 186.610 179.291 146.804 1.00 49.72 195 THR C N 1
ATOM 5639 C CA . THR C 1 195 ? 186.324 180.326 147.783 1.00 48.01 195 THR C CA 1
ATOM 5640 C C . THR C 1 195 ? 185.424 179.796 148.889 1.00 39.59 195 THR C C 1
ATOM 5641 O O . THR C 1 195 ? 185.643 180.072 150.058 1.00 42.95 195 THR C O 1
ATOM 5645 N N . MET C 1 196 ? 184.394 179.063 148.509 1.00 42.81 196 MET C N 1
ATOM 5646 C CA . MET C 1 196 ? 183.357 178.698 149.453 1.00 51.04 196 MET C CA 1
ATOM 5647 C C . MET C 1 196 ? 183.912 177.738 150.504 1.00 50.06 196 MET C C 1
ATOM 5648 O O . MET C 1 196 ? 183.514 177.821 151.678 1.00 42.90 196 MET C O 1
ATOM 5653 N N . LEU C 1 197 ? 184.810 176.835 150.055 1.00 41.37 197 LEU C N 1
ATOM 5654 C CA . LEU C 1 197 ? 185.359 175.811 150.926 1.00 42.44 197 LEU C CA 1
ATOM 5655 C C . LEU C 1 197 ? 186.343 176.442 151.903 1.00 46.28 197 LEU C C 1
ATOM 5656 O O . LEU C 1 197 ? 186.294 176.156 153.103 1.00 47.41 197 LEU C O 1
ATOM 5661 N N . LYS C 1 198 ? 187.237 177.274 151.348 1.00 48.40 198 LYS C N 1
ATOM 5662 C CA . LYS C 1 198 ? 188.231 178.013 152.110 1.00 51.02 198 LYS C CA 1
ATOM 5663 C C . LYS C 1 198 ? 187.524 178.728 153.252 1.00 46.65 198 LYS C C 1
ATOM 5664 O O . LYS C 1 198 ? 187.861 178.547 154.417 1.00 57.90 198 LYS C O 1
ATOM 5670 N N . SER C 1 199 ? 186.473 179.449 152.938 1.00 46.26 199 SER C N 1
ATOM 5671 C CA . SER C 1 199 ? 185.689 180.180 153.950 1.00 49.68 199 SER C CA 1
ATOM 5672 C C . SER C 1 199 ? 185.011 179.259 154.945 1.00 45.87 199 SER C C 1
ATOM 5673 O O . SER C 1 199 ? 184.913 179.651 156.074 1.00 47.36 199 SER C O 1
ATOM 5676 N N . ALA C 1 200 ? 184.529 178.098 154.512 1.00 55.68 200 ALA C N 1
ATOM 5677 C CA . ALA C 1 200 ? 183.814 177.204 155.416 1.00 59.22 200 ALA C CA 1
ATOM 5678 C C . ALA C 1 200 ? 184.770 176.598 156.441 1.00 54.14 200 ALA C C 1
ATOM 5679 O O . ALA C 1 200 ? 184.430 176.520 157.625 1.00 51.52 200 ALA C O 1
ATOM 5681 N N . ALA C 1 201 ? 185.955 176.197 155.950 1.00 45.52 201 ALA C N 1
ATOM 5682 C CA . ALA C 1 201 ? 187.047 175.685 156.766 1.00 46.13 201 ALA C CA 1
ATOM 5683 C C . ALA C 1 201 ? 187.409 176.668 157.877 1.00 48.59 201 ALA C C 1
ATOM 5684 O O . ALA C 1 201 ? 187.347 176.332 159.060 1.00 50.57 201 ALA C O 1
ATOM 5686 N N . ILE C 1 202 ? 187.746 177.900 157.485 1.00 46.34 202 ILE C N 1
ATOM 5687 C CA . ILE C 1 202 ? 188.074 178.938 158.447 1.00 47.51 202 ILE C CA 1
ATOM 5688 C C . ILE C 1 202 ? 186.988 179.091 159.512 1.00 40.09 202 ILE C C 1
ATOM 5689 O O . ILE C 1 202 ? 187.282 179.187 160.689 1.00 43.95 202 ILE C O 1
ATOM 5694 N N . VAL C 1 203 ? 185.738 179.176 159.100 1.00 40.53 203 VAL C N 1
ATOM 5695 C CA . VAL C 1 203 ? 184.662 179.390 160.045 1.00 49.70 203 VAL C CA 1
ATOM 5696 C C . VAL C 1 203 ? 184.595 178.203 160.998 1.00 49.42 203 VAL C C 1
ATOM 5697 O O . VAL C 1 203 ? 184.400 178.379 162.202 1.00 42.10 203 VAL C O 1
ATOM 5701 N N . LEU C 1 204 ? 184.770 177.010 160.409 1.00 53.03 204 LEU C N 1
ATOM 5702 C CA . LEU C 1 204 ? 184.603 175.729 161.082 1.00 55.41 204 LEU C CA 1
ATOM 5703 C C . LEU C 1 204 ? 185.763 175.421 162.030 1.00 57.08 204 LEU C C 1
ATOM 5704 O O . LEU C 1 204 ? 185.548 174.709 163.011 1.00 67.20 204 LEU C O 1
ATOM 5709 N N . LEU C 1 205 ? 186.969 175.946 161.742 1.00 53.23 205 LEU C N 1
ATOM 5710 C CA . LEU C 1 205 ? 188.162 175.639 162.527 1.00 53.30 205 LEU C CA 1
ATOM 5711 C C . LEU C 1 205 ? 188.584 176.773 163.452 1.00 47.01 205 LEU C C 1
ATOM 5712 O O . LEU C 1 205 ? 189.390 176.545 164.338 1.00 60.31 205 LEU C O 1
ATOM 5717 N N . ALA C 1 206 ? 188.088 177.988 163.247 1.00 53.49 206 ALA C N 1
ATOM 5718 C CA . ALA C 1 206 ? 188.606 179.144 163.967 1.00 57.80 206 ALA C CA 1
ATOM 5719 C C . ALA C 1 206 ? 188.070 179.197 165.400 1.00 53.01 206 ALA C C 1
ATOM 5720 O O . ALA C 1 206 ? 188.836 179.359 166.335 1.00 54.49 206 ALA C O 1
ATOM 5722 N N . GLY C 1 207 ? 186.762 178.998 165.573 1.00 50.82 207 GLY C N 1
ATOM 5723 C CA . GLY C 1 207 ? 186.138 179.093 166.878 1.00 48.97 207 GLY C CA 1
ATOM 5724 C C . GLY C 1 207 ? 186.391 177.902 167.796 1.00 53.23 207 GLY C C 1
ATOM 5725 O O . GLY C 1 207 ? 185.779 177.816 168.860 1.00 63.82 207 GLY C O 1
ATOM 5726 N N . TRP C 1 208 ? 187.293 176.995 167.405 1.00 50.58 208 TRP C N 1
ATOM 5727 C CA . TRP C 1 208 ? 187.755 175.946 168.293 1.00 42.12 208 TRP C CA 1
ATOM 5728 C C . TRP C 1 208 ? 188.534 176.529 169.468 1.00 38.12 208 TRP C C 1
ATOM 5729 O O . TRP C 1 208 ? 188.495 175.967 170.547 1.00 45.77 208 TRP C O 1
ATOM 5740 N N . VAL C 1 209 ? 189.187 177.670 169.281 1.00 35.67 209 VAL C N 1
ATOM 5741 C CA . VAL C 1 209 ? 190.077 178.215 170.284 1.00 36.85 209 VAL C CA 1
ATOM 5742 C C . VAL C 1 209 ? 189.342 178.585 171.572 1.00 38.13 209 VAL C C 1
ATOM 5743 O O . VAL C 1 209 ? 189.921 178.578 172.663 1.00 39.85 209 VAL C O 1
ATOM 5747 N N . VAL C 1 210 ? 188.072 178.927 171.436 1.00 34.83 210 VAL C N 1
ATOM 5748 C CA . VAL C 1 210 ? 187.268 179.316 172.569 1.00 34.16 210 VAL C CA 1
ATOM 5749 C C . VAL C 1 210 ? 187.360 178.231 173.632 1.00 28.62 210 VAL C C 1
ATOM 5750 O O . VAL C 1 210 ? 187.638 178.538 174.781 1.00 30.00 210 VAL C O 1
ATOM 5754 N N . TYR C 1 211 ? 187.202 176.971 173.225 1.00 25.23 211 TYR C N 1
ATOM 5755 C CA . TYR C 1 211 ? 187.024 175.877 174.162 1.00 23.19 211 TYR C CA 1
ATOM 5756 C C . TYR C 1 211 ? 188.235 175.756 175.077 1.00 23.45 211 TYR C C 1
ATOM 5757 O O . TYR C 1 211 ? 188.114 175.722 176.292 1.00 24.36 211 TYR C O 1
ATOM 5766 N N . PRO C 1 212 ? 189.450 175.672 174.538 1.00 24.27 212 PRO C N 1
ATOM 5767 C CA . PRO C 1 212 ? 190.634 175.615 175.361 1.00 27.12 212 PRO C CA 1
ATOM 5768 C C . PRO C 1 212 ? 190.729 176.775 176.336 1.00 28.14 212 PRO C C 1
ATOM 5769 O O . PRO C 1 212 ? 191.342 176.660 177.378 1.00 39.77 212 PRO C O 1
ATOM 5773 N N . ILE C 1 213 ? 190.226 177.928 175.965 1.00 29.44 213 ILE C N 1
ATOM 5774 C CA . ILE C 1 213 ? 190.378 179.074 176.831 1.00 30.83 213 ILE C CA 1
ATOM 5775 C C . ILE C 1 213 ? 189.435 178.878 178.014 1.00 27.13 213 ILE C C 1
ATOM 5776 O O . ILE C 1 213 ? 189.803 179.020 179.170 1.00 30.13 213 ILE C O 1
ATOM 5781 N N . VAL C 1 214 ? 188.203 178.540 177.717 1.00 23.41 214 VAL C N 1
ATOM 5782 C CA . VAL C 1 214 ? 187.243 178.369 178.771 1.00 24.43 214 VAL C CA 1
ATOM 5783 C C . VAL C 1 214 ? 187.727 177.289 179.735 1.00 24.85 214 VAL C C 1
ATOM 5784 O O . VAL C 1 214 ? 187.525 177.421 180.949 1.00 23.62 214 VAL C O 1
ATOM 5788 N N . TYR C 1 215 ? 188.347 176.235 179.174 1.00 23.92 215 TYR C N 1
ATOM 5789 C CA . TYR C 1 215 ? 188.904 175.116 179.925 1.00 20.18 215 TYR C CA 1
ATOM 5790 C C . TYR C 1 215 ? 189.803 175.624 181.042 1.00 18.27 215 TYR C C 1
ATOM 5791 O O . TYR C 1 215 ? 189.634 175.192 182.185 1.00 17.39 215 TYR C O 1
ATOM 5800 N N . PHE C 1 216 ? 190.663 176.584 180.761 1.00 17.79 216 PHE C N 1
ATOM 5801 C CA . PHE C 1 216 ? 191.536 177.068 181.806 1.00 22.72 216 PHE C CA 1
ATOM 5802 C C . PHE C 1 216 ? 190.916 178.147 182.710 1.00 23.58 216 PHE C C 1
ATOM 5803 O O . PHE C 1 216 ? 191.650 178.721 183.519 1.00 24.40 216 PHE C O 1
ATOM 5811 N N . LEU C 1 217 ? 189.641 178.448 182.709 1.00 21.24 217 LEU C N 1
ATOM 5812 C CA . LEU C 1 217 ? 189.108 179.520 183.575 1.00 22.76 217 LEU C CA 1
ATOM 5813 C C . LEU C 1 217 ? 188.966 179.068 185.025 1.00 22.90 217 LEU C C 1
ATOM 5814 O O . LEU C 1 217 ? 189.074 179.924 185.875 1.00 21.53 217 LEU C O 1
ATOM 5819 N N . PRO C 1 218 ? 188.840 177.756 185.335 1.00 21.92 218 PRO C N 1
ATOM 5820 C CA . PRO C 1 218 ? 188.807 177.287 186.703 1.00 19.17 218 PRO C CA 1
ATOM 5821 C C . PRO C 1 218 ? 190.125 177.602 187.440 1.00 21.94 218 PRO C C 1
ATOM 5822 O O . PRO C 1 218 ? 190.151 177.439 188.593 1.00 25.80 218 PRO C O 1
ATOM 5826 N N . LEU C 1 219 ? 191.181 178.020 186.762 1.00 24.94 219 LEU C N 1
ATOM 5827 C CA . LEU C 1 219 ? 192.494 178.446 187.333 1.00 27.69 219 LEU C CA 1
ATOM 5828 C C . LEU C 1 219 ? 192.524 179.870 187.858 1.00 27.12 219 LEU C C 1
ATOM 5829 O O . LEU C 1 219 ? 193.489 180.193 188.470 1.00 31.87 219 LEU C O 1
ATOM 5834 N N . PHE C 1 220 ? 191.532 180.689 187.567 1.00 35.12 220 PHE C N 1
ATOM 5835 C CA . PHE C 1 220 ? 191.530 182.127 187.949 1.00 44.22 220 PHE C CA 1
ATOM 5836 C C . PHE C 1 220 ? 190.739 182.267 189.237 1.00 42.65 220 PHE C C 1
ATOM 5837 O O . PHE C 1 220 ? 190.864 183.286 189.895 1.00 58.94 220 PHE C O 1
ATOM 5845 N N . GLY C 1 221 ? 189.965 181.269 189.586 1.00 38.27 221 GLY C N 1
ATOM 5846 C CA . GLY C 1 221 ? 189.415 181.212 190.920 1.00 35.17 221 GLY C CA 1
ATOM 5847 C C . GLY C 1 221 ? 188.079 180.490 190.907 1.00 39.30 221 GLY C C 1
ATOM 5848 O O . GLY C 1 221 ? 187.753 179.815 189.930 1.00 37.75 221 GLY C O 1
ATOM 5849 N N . ALA C 1 222 ? 187.307 180.663 191.988 1.00 41.44 222 ALA C N 1
ATOM 5850 C CA . ALA C 1 222 ? 185.982 180.083 192.037 1.00 44.37 222 ALA C CA 1
ATOM 5851 C C . ALA C 1 222 ? 184.974 181.116 192.509 1.00 49.84 222 ALA C C 1
ATOM 5852 O O . ALA C 1 222 ? 185.213 181.841 193.470 1.00 60.65 222 ALA C O 1
ATOM 5854 N N . SER C 1 223 ? 183.826 181.109 191.832 1.00 42.25 223 SER C N 1
ATOM 5855 C CA . SER C 1 223 ? 182.764 182.072 192.006 1.00 35.78 223 SER C CA 1
ATOM 5856 C C . SER C 1 223 ? 181.573 181.479 191.294 1.00 39.35 223 SER C C 1
ATOM 5857 O O . SER C 1 223 ? 181.757 180.655 190.401 1.00 49.32 223 SER C O 1
ATOM 5860 N N . GLY C 1 224 ? 180.374 181.920 191.661 1.00 35.64 224 GLY C N 1
ATOM 5861 C CA . GLY C 1 224 ? 179.204 181.596 190.871 1.00 31.18 224 GLY C CA 1
ATOM 5862 C C . GLY C 1 224 ? 179.193 182.460 189.617 1.00 25.82 224 GLY C C 1
ATOM 5863 O O . GLY C 1 224 ? 178.519 182.148 188.633 1.00 26.89 224 GLY C O 1
ATOM 5864 N N . GLY C 1 225 ? 179.899 183.576 189.690 1.00 22.99 225 GLY C N 1
ATOM 5865 C CA . GLY C 1 225 ? 179.987 184.428 188.525 1.00 27.41 225 GLY C CA 1
ATOM 5866 C C . GLY C 1 225 ? 180.752 183.718 187.416 1.00 31.09 225 GLY C C 1
ATOM 5867 O O . GLY C 1 225 ? 180.177 183.434 186.359 1.00 31.15 225 GLY C O 1
ATOM 5868 N N . LEU C 1 226 ? 182.007 183.357 187.770 1.00 29.62 226 LEU C N 1
ATOM 5869 C CA . LEU C 1 226 ? 182.925 182.520 187.009 1.00 24.11 226 LEU C CA 1
ATOM 5870 C C . LEU C 1 226 ? 182.263 181.222 186.603 1.00 20.79 226 LEU C C 1
ATOM 5871 O O . LEU C 1 226 ? 182.281 180.876 185.435 1.00 22.10 226 LEU C O 1
ATOM 5876 N N . THR C 1 227 ? 181.600 180.529 187.511 1.00 19.73 227 THR C N 1
ATOM 5877 C CA . THR C 1 227 ? 180.950 179.320 187.051 1.00 23.06 227 THR C CA 1
ATOM 5878 C C . THR C 1 227 ? 179.940 179.639 185.951 1.00 27.53 227 THR C C 1
ATOM 5879 O O . THR C 1 227 ? 179.659 178.791 185.111 1.00 29.48 227 THR C O 1
ATOM 5883 N N . THR C 1 228 ? 179.296 180.809 186.040 1.00 34.04 228 THR C N 1
ATOM 5884 C CA . THR C 1 228 ? 178.163 181.145 185.183 1.00 35.23 228 THR C CA 1
ATOM 5885 C C . THR C 1 228 ? 178.715 181.538 183.826 1.00 27.08 228 THR C C 1
ATOM 5886 O O . THR C 1 228 ? 178.277 181.015 182.803 1.00 28.32 228 THR C O 1
ATOM 5890 N N . THR C 1 229 ? 179.731 182.390 183.868 1.00 22.05 229 THR C N 1
ATOM 5891 C CA . THR C 1 229 ? 180.499 182.712 182.692 1.00 22.23 229 THR C CA 1
ATOM 5892 C C . THR C 1 229 ? 180.976 181.499 181.904 1.00 26.51 229 THR C C 1
ATOM 5893 O O . THR C 1 229 ? 180.943 181.532 180.677 1.00 29.25 229 THR C O 1
ATOM 5897 N N . ILE C 1 230 ? 181.414 180.440 182.604 1.00 26.19 230 ILE C N 1
ATOM 5898 C CA . ILE C 1 230 ? 181.861 179.225 181.954 1.00 22.14 230 ILE C CA 1
ATOM 5899 C C . ILE C 1 230 ? 180.686 178.570 181.248 1.00 21.53 230 ILE C C 1
ATOM 5900 O O . ILE C 1 230 ? 180.780 178.298 180.060 1.00 25.34 230 ILE C O 1
ATOM 5905 N N . LEU C 1 231 ? 179.623 178.258 181.970 1.00 22.84 231 LEU C N 1
ATOM 5906 C CA . LEU C 1 231 ? 178.515 177.505 181.397 1.00 25.92 231 LEU C CA 1
ATOM 5907 C C . LEU C 1 231 ? 177.847 178.273 180.254 1.00 26.00 231 LEU C C 1
ATOM 5908 O O . LEU C 1 231 ? 177.388 177.675 179.285 1.00 23.38 231 LEU C O 1
ATOM 5913 N N . ILE C 1 232 ? 177.749 179.594 180.389 1.00 24.66 232 ILE C N 1
ATOM 5914 C CA . ILE C 1 232 ? 177.084 180.345 179.351 1.00 27.92 232 ILE C CA 1
ATOM 5915 C C . ILE C 1 232 ? 177.998 180.341 178.138 1.00 24.15 232 ILE C C 1
ATOM 5916 O O . ILE C 1 232 ? 177.593 179.868 177.085 1.00 25.89 232 ILE C O 1
ATOM 5921 N N . THR C 1 233 ? 179.237 180.802 178.302 1.00 21.59 233 THR C N 1
ATOM 5922 C CA . THR C 1 233 ? 180.153 180.855 177.180 1.00 22.05 233 THR C CA 1
ATOM 5923 C C . THR C 1 233 ? 180.225 179.535 176.405 1.00 23.83 233 THR C C 1
ATOM 5924 O O . THR C 1 233 ? 180.225 179.539 175.182 1.00 24.69 233 THR C O 1
ATOM 5928 N N . LEU C 1 234 ? 180.260 178.396 177.086 1.00 23.45 234 LEU C N 1
ATOM 5929 C CA . LEU C 1 234 ? 180.277 177.143 176.365 1.00 25.80 234 LEU C CA 1
ATOM 5930 C C . LEU C 1 234 ? 178.993 176.964 175.579 1.00 26.80 234 LEU C C 1
ATOM 5931 O O . LEU C 1 234 ? 179.035 176.385 174.500 1.00 30.24 234 LEU C O 1
ATOM 5936 N N . THR C 1 235 ? 177.863 177.400 176.137 1.00 26.83 235 THR C N 1
ATOM 5937 C CA . THR C 1 235 ? 176.583 177.202 175.482 1.00 26.13 235 THR C CA 1
ATOM 5938 C C . THR C 1 235 ? 176.524 178.046 174.211 1.00 23.50 235 THR C C 1
ATOM 5939 O O . THR C 1 235 ? 176.069 177.575 173.181 1.00 22.83 235 THR C O 1
ATOM 5943 N N . VAL C 1 236 ? 177.030 179.262 174.276 1.00 22.00 236 VAL C N 1
ATOM 5944 C CA . VAL C 1 236 ? 176.969 180.148 173.139 1.00 24.73 236 VAL C CA 1
ATOM 5945 C C . VAL C 1 236 ? 177.855 179.600 172.030 1.00 26.08 236 VAL C C 1
ATOM 5946 O O . VAL C 1 236 ? 177.380 179.447 170.909 1.00 32.66 236 VAL C O 1
ATOM 5950 N N . ALA C 1 237 ? 179.117 179.300 172.359 1.00 25.35 237 ALA C N 1
ATOM 5951 C CA . ALA C 1 237 ? 180.046 178.609 171.478 1.00 24.05 237 ALA C CA 1
ATOM 5952 C C . ALA C 1 237 ? 179.416 177.388 170.814 1.00 21.67 237 ALA C C 1
ATOM 5953 O O . ALA C 1 237 ? 179.506 177.234 169.612 1.00 22.54 237 ALA C O 1
ATOM 5955 N N . ASP C 1 238 ? 178.756 176.537 171.567 1.00 20.51 238 ASP C N 1
ATOM 5956 C CA . ASP C 1 238 ? 178.147 175.401 170.930 1.00 24.39 238 ASP C CA 1
ATOM 5957 C C . ASP C 1 238 ? 177.098 175.832 169.929 1.00 25.71 238 ASP C C 1
ATOM 5958 O O . ASP C 1 238 ? 176.952 175.221 168.888 1.00 29.46 238 ASP C O 1
ATOM 5963 N N . VAL C 1 239 ? 176.319 176.849 170.243 1.00 31.75 239 VAL C N 1
ATOM 5964 C CA . VAL C 1 239 ? 175.242 177.218 169.348 1.00 29.79 239 VAL C CA 1
ATOM 5965 C C . VAL C 1 239 ? 175.871 177.837 168.115 1.00 27.34 239 VAL C C 1
ATOM 5966 O O . VAL C 1 239 ? 175.478 177.536 167.007 1.00 28.29 239 VAL C O 1
ATOM 5970 N N . ILE C 1 240 ? 176.898 178.641 168.297 1.00 27.29 240 ILE C N 1
ATOM 5971 C CA . ILE C 1 240 ? 177.494 179.283 167.145 1.00 30.93 240 ILE C CA 1
ATOM 5972 C C . ILE C 1 240 ? 178.117 178.276 166.195 1.00 31.64 240 ILE C C 1
ATOM 5973 O O . ILE C 1 240 ? 177.992 178.411 164.994 1.00 39.58 240 ILE C O 1
ATOM 5978 N N . VAL C 1 241 ? 178.790 177.281 166.730 1.00 35.56 241 VAL C N 1
ATOM 5979 C CA . VAL C 1 241 ? 179.557 176.350 165.926 1.00 34.59 241 VAL C CA 1
ATOM 5980 C C . VAL C 1 241 ? 178.639 175.268 165.363 1.00 32.54 241 VAL C C 1
ATOM 5981 O O . VAL C 1 241 ? 178.713 174.941 164.195 1.00 42.11 241 VAL C O 1
ATOM 5985 N N . LYS C 1 242 ? 177.781 174.688 166.177 1.00 31.40 242 LYS C N 1
ATOM 5986 C CA . LYS C 1 242 ? 176.950 173.613 165.688 1.00 32.51 242 LYS C CA 1
ATOM 5987 C C . LYS C 1 242 ? 175.793 174.157 164.860 1.00 38.44 242 LYS C C 1
ATOM 5988 O O . LYS C 1 242 ? 175.457 173.585 163.840 1.00 50.42 242 LYS C O 1
ATOM 5994 N N . LEU C 1 243 ? 175.169 175.244 165.285 1.00 45.60 243 LEU C N 1
ATOM 5995 C CA . LEU C 1 243 ? 173.982 175.734 164.607 1.00 45.69 243 LEU C CA 1
ATOM 5996 C C . LEU C 1 243 ? 174.406 176.797 163.606 1.00 40.04 243 LEU C C 1
ATOM 5997 O O . LEU C 1 243 ? 174.212 176.650 162.410 1.00 49.72 243 LEU C O 1
ATOM 6002 N N . GLY C 1 244 ? 175.074 177.821 164.093 1.00 37.62 244 GLY C N 1
ATOM 6003 C CA . GLY C 1 244 ? 175.543 178.888 163.230 1.00 43.87 244 GLY C CA 1
ATOM 6004 C C . GLY C 1 244 ? 176.350 178.418 162.022 1.00 41.09 244 GLY C C 1
ATOM 6005 O O . GLY C 1 244 ? 176.224 178.987 160.948 1.00 61.40 244 GLY C O 1
ATOM 6006 N N . PHE C 1 245 ? 177.181 177.403 162.166 1.00 38.65 245 PHE C N 1
ATOM 6007 C CA . PHE C 1 245 ? 178.026 177.007 161.059 1.00 41.88 245 PHE C CA 1
ATOM 6008 C C . PHE C 1 245 ? 177.488 175.739 160.382 1.00 47.19 245 PHE C C 1
ATOM 6009 O O . PHE C 1 245 ? 178.204 175.083 159.605 1.00 38.87 245 PHE C O 1
ATOM 6017 N N . SER C 1 246 ? 176.206 175.426 160.656 1.00 43.85 246 SER C N 1
ATOM 6018 C CA . SER C 1 246 ? 175.577 174.236 160.111 1.00 43.51 246 SER C CA 1
ATOM 6019 C C . SER C 1 246 ? 175.239 174.412 158.636 1.00 44.34 246 SER C C 1
ATOM 6020 O O . SER C 1 246 ? 174.915 173.429 157.977 1.00 59.56 246 SER C O 1
ATOM 6023 N N . THR C 1 247 ? 175.332 175.630 158.108 1.00 41.12 247 THR C N 1
ATOM 6024 C CA . THR C 1 247 ? 175.000 175.846 156.713 1.00 44.08 247 THR C CA 1
ATOM 6025 C C . THR C 1 247 ? 176.219 176.070 155.835 1.00 37.73 247 THR C C 1
ATOM 6026 O O . THR C 1 247 ? 176.096 176.116 154.626 1.00 42.84 247 THR C O 1
ATOM 6030 N N . GLN C 1 248 ? 177.387 176.235 156.426 1.00 37.91 248 GLN C N 1
ATOM 6031 C CA . GLN C 1 248 ? 178.577 176.495 155.643 1.00 39.44 248 GLN C CA 1
ATOM 6032 C C . GLN C 1 248 ? 178.857 175.336 154.689 1.00 35.01 248 GLN C C 1
ATOM 6033 O O . GLN C 1 248 ? 179.151 175.559 153.520 1.00 37.68 248 GLN C O 1
ATOM 6039 N N . THR C 1 249 ? 178.859 174.120 155.219 1.00 29.60 249 THR C N 1
ATOM 6040 C CA . THR C 1 249 ? 179.148 172.948 154.420 1.00 34.34 249 THR C CA 1
ATOM 6041 C C . THR C 1 249 ? 177.955 172.635 153.525 1.00 28.94 249 THR C C 1
ATOM 6042 O O . THR C 1 249 ? 178.127 172.148 152.416 1.00 31.18 249 THR C O 1
ATOM 6046 N N . HIS C 1 250 ? 176.749 172.918 154.003 1.00 24.05 250 HIS C N 1
ATOM 6047 C CA . HIS C 1 250 ? 175.570 172.731 153.183 1.00 22.91 250 HIS C CA 1
ATOM 6048 C C . HIS C 1 250 ? 175.665 173.590 151.923 1.00 22.56 250 HIS C C 1
ATOM 6049 O O . HIS C 1 250 ? 175.432 173.096 150.841 1.00 24.52 250 HIS C O 1
ATOM 6056 N N . ARG C 1 251 ? 176.042 174.860 152.048 1.00 21.31 251 ARG C N 1
ATOM 6057 C CA . ARG C 1 251 ? 176.207 175.665 150.871 1.00 23.25 251 ARG C CA 1
ATOM 6058 C C . ARG C 1 251 ? 177.305 175.081 150.006 1.00 20.86 251 ARG C C 1
ATOM 6059 O O . ARG C 1 251 ? 177.183 175.127 148.792 1.00 22.41 251 ARG C O 1
ATOM 6067 N N . VAL C 1 252 ? 178.374 174.564 150.600 1.00 20.75 252 VAL C N 1
ATOM 6068 C CA . VAL C 1 252 ? 179.476 174.052 149.805 1.00 21.49 252 VAL C CA 1
ATOM 6069 C C . VAL C 1 252 ? 178.983 172.852 149.015 1.00 19.73 252 VAL C C 1
ATOM 6070 O O . VAL C 1 252 ? 179.220 172.757 147.812 1.00 19.92 252 VAL C O 1
ATOM 6074 N N . ALA C 1 253 ? 178.245 171.990 149.696 1.00 17.86 253 ALA C N 1
ATOM 6075 C CA . ALA C 1 253 ? 177.766 170.776 149.088 1.00 18.81 253 ALA C CA 1
ATOM 6076 C C . ALA C 1 253 ? 176.773 171.103 147.977 1.00 21.63 253 ALA C C 1
ATOM 6077 O O . ALA C 1 253 ? 176.838 170.465 146.922 1.00 24.99 253 ALA C O 1
ATOM 6079 N N . LYS C 1 254 ? 175.881 172.084 148.205 1.00 20.12 254 LYS C N 1
ATOM 6080 C CA . LYS C 1 254 ? 174.928 172.535 147.204 1.00 18.85 254 LYS C CA 1
ATOM 6081 C C . LYS C 1 254 ? 175.627 173.125 145.999 1.00 17.48 254 LYS C C 1
ATOM 6082 O O . LYS C 1 254 ? 175.245 172.894 144.859 1.00 17.51 254 LYS C O 1
ATOM 6088 N N . LEU C 1 255 ? 176.650 173.902 146.220 1.00 17.76 255 LEU C N 1
ATOM 6089 C CA . LEU C 1 255 ? 177.239 174.512 145.059 1.00 19.40 255 LEU C CA 1
ATOM 6090 C C . LEU C 1 255 ? 178.022 173.456 144.299 1.00 18.52 255 LEU C C 1
ATOM 6091 O O . LEU C 1 255 ? 178.275 173.588 143.115 1.00 19.99 255 LEU C O 1
ATOM 6096 N N . ARG C 1 256 ? 178.381 172.370 144.963 1.00 20.70 256 ARG C N 1
ATOM 6097 C CA . ARG C 1 256 ? 179.131 171.325 144.286 1.00 21.32 256 ARG C CA 1
ATOM 6098 C C . ARG C 1 256 ? 178.151 170.461 143.516 1.00 17.99 256 ARG C C 1
ATOM 6099 O O . ARG C 1 256 ? 178.406 170.133 142.367 1.00 17.92 256 ARG C O 1
ATOM 6107 N N . THR C 1 257 ? 177.027 170.127 144.147 1.00 16.17 257 THR C N 1
ATOM 6108 C CA . THR C 1 257 ? 175.979 169.440 143.435 1.00 16.14 257 THR C CA 1
ATOM 6109 C C . THR C 1 257 ? 175.615 170.163 142.152 1.00 17.66 257 THR C C 1
ATOM 6110 O O . THR C 1 257 ? 175.619 169.569 141.081 1.00 18.89 257 THR C O 1
ATOM 6114 N N . ALA C 1 258 ? 175.369 171.461 142.268 1.00 17.86 258 ALA C N 1
ATOM 6115 C CA . ALA C 1 258 ? 174.943 172.259 141.149 1.00 17.69 258 ALA C CA 1
ATOM 6116 C C . ALA C 1 258 ? 175.978 172.306 140.055 1.00 18.51 258 ALA C C 1
ATOM 6117 O O . ALA C 1 258 ? 175.597 172.423 138.895 1.00 21.40 258 ALA C O 1
ATOM 6119 N N . GLU C 1 259 ? 177.254 172.267 140.395 1.00 22.25 259 GLU C N 1
ATOM 6120 C CA . GLU C 1 259 ? 178.276 172.354 139.362 1.00 26.53 259 GLU C CA 1
ATOM 6121 C C . GLU C 1 259 ? 178.308 171.065 138.558 1.00 27.44 259 GLU C C 1
ATOM 6122 O O . GLU C 1 259 ? 178.541 171.116 137.354 1.00 29.45 259 GLU C O 1
ATOM 6128 N N . ASP C 1 260 ? 178.057 169.928 139.226 1.00 27.56 260 ASP C N 1
ATOM 6129 C CA . ASP C 1 260 ? 178.005 168.637 138.563 1.00 28.53 260 ASP C CA 1
ATOM 6130 C C . ASP C 1 260 ? 176.840 168.605 137.593 1.00 24.00 260 ASP C C 1
ATOM 6131 O O . ASP C 1 260 ? 176.994 168.289 136.421 1.00 22.11 260 ASP C O 1
ATOM 6136 N N . VAL C 1 261 ? 175.686 169.067 138.071 1.00 21.57 261 VAL C N 1
ATOM 6137 C CA . VAL C 1 261 ? 174.529 169.215 137.221 1.00 17.57 261 VAL C CA 1
ATOM 6138 C C . VAL C 1 261 ? 174.799 170.140 136.054 1.00 19.33 261 VAL C C 1
ATOM 6139 O O . VAL C 1 261 ? 174.308 169.884 134.966 1.00 21.62 261 VAL C O 1
ATOM 6143 N N . ARG C 1 262 ? 175.571 171.199 136.217 1.00 22.97 262 ARG C N 1
ATOM 6144 C CA . ARG C 1 262 ? 175.774 172.068 135.069 1.00 27.62 262 ARG C CA 1
ATOM 6145 C C . ARG C 1 262 ? 176.770 171.463 134.092 1.00 31.90 262 ARG C C 1
ATOM 6146 O O . ARG C 1 262 ? 176.753 171.789 132.911 1.00 43.52 262 ARG C O 1
ATOM 6154 N N . ALA C 1 263 ? 177.623 170.575 134.576 1.00 37.22 263 ALA C N 1
ATOM 6155 C CA . ALA C 1 263 ? 178.637 169.950 133.747 1.00 40.24 263 ALA C CA 1
ATOM 6156 C C . ALA C 1 263 ? 178.072 168.728 133.029 1.00 43.70 263 ALA C C 1
ATOM 6157 O O . ALA C 1 263 ? 178.729 168.178 132.149 1.00 49.67 263 ALA C O 1
ATOM 6159 N N . GLY C 1 264 ? 176.865 168.295 133.413 1.00 44.09 264 GLY C N 1
ATOM 6160 C CA . GLY C 1 264 ? 176.257 167.111 132.829 1.00 43.51 264 GLY C CA 1
ATOM 6161 C C . GLY C 1 264 ? 176.817 165.833 133.450 1.00 41.85 264 GLY C C 1
ATOM 6162 O O . GLY C 1 264 ? 176.663 164.746 132.915 1.00 57.62 264 GLY C O 1
ATOM 6163 N N . ASP C 1 265 ? 177.503 165.983 134.570 1.00 39.40 265 ASP C N 1
ATOM 6164 C CA . ASP C 1 265 ? 178.011 164.860 135.316 1.00 39.44 265 ASP C CA 1
ATOM 6165 C C . ASP C 1 265 ? 176.913 164.260 136.187 1.00 39.30 265 ASP C C 1
ATOM 6166 O O . ASP C 1 265 ? 177.022 163.130 136.642 1.00 49.92 265 ASP C O 1
ATOM 6171 N N . ASP C 1 266 ? 175.896 165.039 136.525 1.00 32.88 266 ASP C N 1
ATOM 6172 C CA . ASP C 1 266 ? 174.808 164.455 137.260 1.00 28.22 266 ASP C CA 1
ATOM 6173 C C . ASP C 1 266 ? 173.522 165.191 136.922 1.00 22.08 266 ASP C C 1
ATOM 6174 O O . ASP C 1 266 ? 173.491 166.028 136.037 1.00 20.96 266 ASP C O 1
ATOM 6179 N N . VAL C 1 267 ? 172.462 164.764 137.575 1.00 18.84 267 VAL C N 1
ATOM 6180 C CA . VAL C 1 267 ? 171.173 165.382 137.450 1.00 20.35 267 VAL C CA 1
ATOM 6181 C C . VAL C 1 267 ? 170.677 165.535 138.872 1.00 17.51 267 VAL C C 1
ATOM 6182 O O . VAL C 1 267 ? 171.194 164.912 139.771 1.00 16.20 267 VAL C O 1
ATOM 6186 N N . HIS C 1 268 ? 169.699 166.399 139.057 1.00 17.87 268 HIS C N 1
ATOM 6187 C CA . HIS C 1 268 ? 169.157 166.628 140.368 1.00 18.22 268 HIS C CA 1
ATOM 6188 C C . HIS C 1 268 ? 167.692 166.920 140.140 1.00 18.44 268 HIS C C 1
ATOM 6189 O O . HIS C 1 268 ? 167.291 167.653 139.238 1.00 18.74 268 HIS C O 1
ATOM 6196 N N . PRO C 1 269 ? 166.829 166.323 140.942 1.00 20.68 269 PRO C N 1
ATOM 6197 C CA . PRO C 1 269 ? 165.401 166.413 140.725 1.00 23.64 269 PRO C CA 1
ATOM 6198 C C . PRO C 1 269 ? 164.759 167.786 140.865 1.00 27.28 269 PRO C C 1
ATOM 6199 O O . PRO C 1 269 ? 163.614 167.954 140.453 1.00 31.88 269 PRO C O 1
ATOM 6203 N N . GLU C 1 270 ? 165.422 168.694 141.587 1.00 27.58 270 GLU C N 1
ATOM 6204 C CA . GLU C 1 270 ? 164.854 169.998 141.871 1.00 28.02 270 GLU C CA 1
ATOM 6205 C C . GLU C 1 270 ? 165.896 171.030 141.516 1.00 24.43 270 GLU C C 1
ATOM 6206 O O . GLU C 1 270 ? 167.081 170.706 141.486 1.00 25.88 270 GLU C O 1
ATOM 6212 N N . SER C 1 271 ? 165.473 172.277 141.285 1.00 22.25 271 SER C N 1
ATOM 6213 C CA . SER C 1 271 ? 166.446 173.335 141.096 1.00 22.23 271 SER C CA 1
ATOM 6214 C C . SER C 1 271 ? 167.210 173.578 142.397 1.00 18.67 271 SER C C 1
ATOM 6215 O O . SER C 1 271 ? 166.760 173.213 143.487 1.00 18.12 271 SER C O 1
ATOM 6218 N N . ILE C 1 272 ? 168.403 174.147 142.269 1.00 17.22 272 ILE C N 1
ATOM 6219 C CA . ILE C 1 272 ? 169.195 174.451 143.442 1.00 18.13 272 ILE C CA 1
ATOM 6220 C C . ILE C 1 272 ? 169.346 175.949 143.516 1.00 15.87 272 ILE C C 1
ATOM 6221 O O . ILE C 1 272 ? 169.637 176.597 142.517 1.00 14.31 272 ILE C O 1
ATOM 6226 N N . TRP C 1 273 ? 169.128 176.474 144.720 1.00 19.35 273 TRP C N 1
ATOM 6227 C CA . TRP C 1 273 ? 169.161 177.914 144.972 1.00 20.81 273 TRP C CA 1
ATOM 6228 C C . TRP C 1 273 ? 170.172 178.189 146.052 1.00 20.62 273 TRP C C 1
ATOM 6229 O O . TRP C 1 273 ? 170.170 177.493 147.057 1.00 18.87 273 TRP C O 1
ATOM 6240 N N . ILE C 1 274 ? 171.031 179.178 145.838 1.00 27.99 274 ILE C N 1
ATOM 6241 C CA . ILE C 1 274 ? 171.980 179.566 146.871 1.00 33.96 274 ILE C CA 1
ATOM 6242 C C . ILE C 1 274 ? 171.996 181.072 146.890 1.00 40.29 274 ILE C C 1
ATOM 6243 O O . ILE C 1 274 ? 172.453 181.675 145.917 1.00 43.33 274 ILE C O 1
ATOM 6248 N N . SER C 1 275 ? 171.549 181.633 148.019 1.00 49.71 275 SER C N 1
ATOM 6249 C CA . SER C 1 275 ? 171.503 183.074 148.205 1.00 56.58 275 SER C CA 1
ATOM 6250 C C . SER C 1 275 ? 170.545 183.665 147.179 1.00 52.35 275 SER C C 1
ATOM 6251 O O . SER C 1 275 ? 170.809 184.710 146.586 1.00 51.66 275 SER C O 1
ATOM 6254 N N . SER C 1 276 ? 169.460 182.927 146.939 1.00 50.03 276 SER C N 1
ATOM 6255 C CA . SER C 1 276 ? 168.365 183.414 146.122 1.00 52.74 276 SER C CA 1
ATOM 6256 C C . SER C 1 276 ? 168.751 183.483 144.646 1.00 42.31 276 SER C C 1
ATOM 6257 O O . SER C 1 276 ? 167.948 183.910 143.821 1.00 47.64 276 SER C O 1
ATOM 6260 N N . VAL C 1 277 ? 169.950 183.016 144.305 1.00 36.73 277 VAL C N 1
ATOM 6261 C CA . VAL C 1 277 ? 170.313 182.800 142.914 1.00 33.92 277 VAL C CA 1
ATOM 6262 C C . VAL C 1 277 ? 170.179 181.337 142.521 1.00 27.65 277 VAL C C 1
ATOM 6263 O O . VAL C 1 277 ? 170.517 180.459 143.303 1.00 31.43 277 VAL C O 1
ATOM 6267 N N . LYS C 1 278 ? 169.642 181.090 141.326 1.00 25.81 278 LYS C N 1
ATOM 6268 C CA . LYS C 1 278 ? 169.497 179.725 140.840 1.00 26.22 278 LYS C CA 1
ATOM 6269 C C . LYS C 1 278 ? 170.862 179.236 140.388 1.00 24.49 278 LYS C C 1
ATOM 6270 O O . LYS C 1 278 ? 171.534 179.903 139.606 1.00 25.41 278 LYS C O 1
ATOM 6276 N N . GLN C 1 279 ? 171.238 178.058 140.881 1.00 22.52 279 GLN C N 1
ATOM 6277 C CA . GLN C 1 279 ? 172.531 177.500 140.594 1.00 22.58 279 GLN C CA 1
ATOM 6278 C C . GLN C 1 279 ? 172.400 176.445 139.510 1.00 22.76 279 GLN C C 1
ATOM 6279 O O . GLN C 1 279 ? 173.199 176.405 138.599 1.00 28.29 279 GLN C O 1
ATOM 6285 N N . SER C 1 280 ? 171.401 175.573 139.617 1.00 22.57 280 SER C N 1
ATOM 6286 C CA . SER C 1 280 ? 171.152 174.540 138.628 1.00 21.69 280 SER C CA 1
ATOM 6287 C C . SER C 1 280 ? 169.646 174.367 138.447 1.00 20.58 280 SER C C 1
ATOM 6288 O O . SER C 1 280 ? 168.902 174.552 139.409 1.00 21.69 280 SER C O 1
ATOM 6291 N N . ASP C 1 281 ? 169.219 173.867 137.275 1.00 23.29 281 ASP C N 1
ATOM 6292 C CA . ASP C 1 281 ? 167.821 173.511 137.028 1.00 24.93 281 ASP C CA 1
ATOM 6293 C C . ASP C 1 281 ? 167.529 172.066 137.393 1.00 21.22 281 ASP C C 1
ATOM 6294 O O . ASP C 1 281 ? 168.434 171.243 137.402 1.00 22.20 281 ASP C O 1
ATOM 6299 N N . ALA C 1 282 ? 166.261 171.760 137.686 1.00 21.62 282 ALA C N 1
ATOM 6300 C CA . ALA C 1 282 ? 165.844 170.364 137.849 1.00 22.36 282 ALA C CA 1
ATOM 6301 C C . ALA C 1 282 ? 166.039 169.603 136.534 1.00 20.11 282 ALA C C 1
ATOM 6302 O O . ALA C 1 282 ? 166.089 170.176 135.437 1.00 21.48 282 ALA C O 1
ATOM 6304 N N . GLY C 1 283 ? 166.169 168.290 136.651 1.00 17.78 283 GLY C N 1
ATOM 6305 C CA . GLY C 1 283 ? 166.441 167.480 135.476 1.00 17.29 283 GLY C CA 1
ATOM 6306 C C . GLY C 1 283 ? 166.126 166.043 135.790 1.00 18.08 283 GLY C C 1
ATOM 6307 O O . GLY C 1 283 ? 166.050 165.713 136.956 1.00 19.05 283 GLY C O 1
ATOM 6308 N N . LEU C 1 284 ? 165.877 165.229 134.760 1.00 24.03 284 LEU C N 1
ATOM 6309 C CA . LEU C 1 284 ? 165.614 163.811 134.967 1.00 25.40 284 LEU C CA 1
ATOM 6310 C C . LEU C 1 284 ? 166.753 163.004 134.399 1.00 25.03 284 LEU C C 1
ATOM 6311 O O . LEU C 1 284 ? 167.406 163.423 133.449 1.00 23.49 284 LEU C O 1
ATOM 6316 N N . PRO C 1 285 ? 166.978 161.806 134.976 1.00 28.21 285 PRO C N 1
ATOM 6317 C CA . PRO C 1 285 ? 168.014 160.887 134.527 1.00 26.04 285 PRO C CA 1
ATOM 6318 C C . PRO C 1 285 ? 167.689 160.659 133.084 1.00 34.55 285 PRO C C 1
ATOM 6319 O O . PRO C 1 285 ? 166.565 160.284 132.792 1.00 52.29 285 PRO C O 1
ATOM 6323 N N . ARG C 1 286 ? 168.608 160.961 132.184 1.00 51.93 286 ARG C N 1
ATOM 6324 C CA . ARG C 1 286 ? 168.366 160.711 130.768 1.00 73.15 286 ARG C CA 1
ATOM 6325 C C . ARG C 1 286 ? 169.222 159.536 130.272 1.00 82.28 286 ARG C C 1
ATOM 6326 O O . ARG C 1 286 ? 168.893 159.012 129.178 1.00 88.21 286 ARG C O 1
ATOM 6328 N N . ASN D 1 5 ? 154.934 199.989 191.968 1.00 78.75 5 ASN D N 1
ATOM 6329 C CA . ASN D 1 5 ? 156.063 199.024 192.052 1.00 77.12 5 ASN D CA 1
ATOM 6330 C C . ASN D 1 5 ? 155.720 197.806 191.188 1.00 63.39 5 ASN D C 1
ATOM 6331 O O . ASN D 1 5 ? 154.595 197.649 190.718 1.00 62.36 5 ASN D O 1
ATOM 6336 N N . VAL D 1 6 ? 156.703 196.933 190.965 1.00 55.52 6 VAL D N 1
ATOM 6337 C CA . VAL D 1 6 ? 156.455 195.697 190.259 1.00 52.47 6 VAL D CA 1
ATOM 6338 C C . VAL D 1 6 ? 156.084 194.636 191.283 1.00 52.98 6 VAL D C 1
ATOM 6339 O O . VAL D 1 6 ? 156.836 194.379 192.223 1.00 58.10 6 VAL D O 1
ATOM 6343 N N . SER D 1 7 ? 154.942 194.005 191.016 1.00 44.53 7 SER D N 1
ATOM 6344 C CA . SER D 1 7 ? 154.450 192.888 191.780 1.00 40.64 7 SER D CA 1
ATOM 6345 C C . SER D 1 7 ? 154.526 191.649 190.908 1.00 36.24 7 SER D C 1
ATOM 6346 O O . SER D 1 7 ? 153.747 191.491 189.981 1.00 44.37 7 SER D O 1
ATOM 6349 N N . VAL D 1 8 ? 155.475 190.775 191.194 1.00 34.53 8 VAL D N 1
ATOM 6350 C CA . VAL D 1 8 ? 155.794 189.752 190.229 1.00 35.54 8 VAL D CA 1
ATOM 6351 C C . VAL D 1 8 ? 154.592 188.843 190.114 1.00 33.98 8 VAL D C 1
ATOM 6352 O O . VAL D 1 8 ? 153.948 188.521 191.106 1.00 45.22 8 VAL D O 1
ATOM 6356 N N . PRO D 1 9 ? 154.268 188.393 188.896 1.00 34.77 9 PRO D N 1
ATOM 6357 C CA . PRO D 1 9 ? 153.087 187.571 188.672 1.00 37.24 9 PRO D CA 1
ATOM 6358 C C . PRO D 1 9 ? 153.088 186.238 189.422 1.00 33.91 9 PRO D C 1
ATOM 6359 O O . PRO D 1 9 ? 152.026 185.708 189.712 1.00 33.57 9 PRO D O 1
ATOM 6363 N N . TRP D 1 10 ? 154.282 185.698 189.697 1.00 36.43 10 TRP D N 1
ATOM 6364 C CA . TRP D 1 10 ? 154.436 184.365 190.260 1.00 37.15 10 TRP D CA 1
ATOM 6365 C C . TRP D 1 10 ? 154.368 184.414 191.786 1.00 38.11 10 TRP D C 1
ATOM 6366 O O . TRP D 1 10 ? 154.571 183.407 192.457 1.00 42.39 10 TRP D O 1
ATOM 6377 N N . GLY D 1 11 ? 154.063 185.584 192.334 1.00 35.85 11 GLY D N 1
ATOM 6378 C CA . GLY D 1 11 ? 153.796 185.687 193.749 1.00 37.80 11 GLY D CA 1
ATOM 6379 C C . GLY D 1 11 ? 152.360 185.339 194.147 1.00 42.79 11 GLY D C 1
ATOM 6380 O O . GLY D 1 11 ? 152.094 185.173 195.333 1.00 61.46 11 GLY D O 1
ATOM 6381 N N . ALA D 1 12 ? 151.428 185.222 193.202 1.00 39.21 12 ALA D N 1
ATOM 6382 C CA . ALA D 1 12 ? 150.021 185.244 193.563 1.00 39.58 12 ALA D CA 1
ATOM 6383 C C . ALA D 1 12 ? 149.509 183.828 193.758 1.00 47.45 12 ALA D C 1
ATOM 6384 O O . ALA D 1 12 ? 149.945 182.909 193.075 1.00 51.87 12 ALA D O 1
ATOM 6386 N N . THR D 1 13 ? 148.542 183.694 194.674 1.00 52.81 13 THR D N 1
ATOM 6387 C CA . THR D 1 13 ? 147.865 182.434 194.908 1.00 51.50 13 THR D CA 1
ATOM 6388 C C . THR D 1 13 ? 146.678 182.339 193.961 1.00 42.40 13 THR D C 1
ATOM 6389 O O . THR D 1 13 ? 145.891 183.278 193.874 1.00 40.62 13 THR D O 1
ATOM 6393 N N . LEU D 1 14 ? 146.530 181.177 193.318 1.00 35.48 14 LEU D N 1
ATOM 6394 C CA . LEU D 1 14 ? 145.495 181.021 192.317 1.00 39.61 14 LEU D CA 1
ATOM 6395 C C . LEU D 1 14 ? 144.284 180.313 192.921 1.00 39.29 14 LEU D C 1
ATOM 6396 O O . LEU D 1 14 ? 144.410 179.221 193.463 1.00 41.80 14 LEU D O 1
ATOM 6401 N N . SER D 1 15 ? 143.099 180.879 192.699 1.00 35.81 15 SER D N 1
ATOM 6402 C CA . SER D 1 15 ? 141.864 180.139 192.878 1.00 34.86 15 SER D CA 1
ATOM 6403 C C . SER D 1 15 ? 141.859 178.867 192.045 1.00 47.55 15 SER D C 1
ATOM 6404 O O . SER D 1 15 ? 142.672 178.701 191.142 1.00 63.81 15 SER D O 1
ATOM 6407 N N . ASN D 1 16 ? 140.896 177.989 192.343 1.00 58.11 16 ASN D N 1
ATOM 6408 C CA . ASN D 1 16 ? 140.740 176.732 191.630 1.00 57.56 16 ASN D CA 1
ATOM 6409 C C . ASN D 1 16 ? 140.293 177.013 190.199 1.00 39.54 16 ASN D C 1
ATOM 6410 O O . ASN D 1 16 ? 140.838 176.444 189.257 1.00 34.39 16 ASN D O 1
ATOM 6415 N N . ALA D 1 17 ? 139.321 177.904 190.045 1.00 30.60 17 ALA D N 1
ATOM 6416 C CA . ALA D 1 17 ? 138.922 178.279 188.707 1.00 33.79 17 ALA D CA 1
ATOM 6417 C C . ALA D 1 17 ? 140.156 178.680 187.911 1.00 43.57 17 ALA D C 1
ATOM 6418 O O . ALA D 1 17 ? 140.382 178.182 186.803 1.00 48.27 17 ALA D O 1
ATOM 6420 N N . GLU D 1 18 ? 140.946 179.583 188.514 1.00 43.97 18 GLU D N 1
ATOM 6421 C CA . GLU D 1 18 ? 142.109 180.179 187.889 1.00 32.78 18 GLU D CA 1
ATOM 6422 C C . GLU D 1 18 ? 143.101 179.092 187.536 1.00 28.83 18 GLU D C 1
ATOM 6423 O O . GLU D 1 18 ? 143.576 179.039 186.403 1.00 31.58 18 GLU D O 1
ATOM 6429 N N . HIS D 1 19 ? 143.361 178.187 188.457 1.00 23.82 19 HIS D N 1
ATOM 6430 C CA . HIS D 1 19 ? 144.363 177.180 188.161 1.00 25.50 19 HIS D CA 1
ATOM 6431 C C . HIS D 1 19 ? 143.867 176.237 187.069 1.00 32.65 19 HIS D C 1
ATOM 6432 O O . HIS D 1 19 ? 144.661 175.595 186.382 1.00 35.43 19 HIS D O 1
ATOM 6439 N N . GLN D 1 20 ? 142.545 176.153 186.921 1.00 36.74 20 GLN D N 1
ATOM 6440 C CA . GLN D 1 20 ? 141.960 175.189 186.013 1.00 40.00 20 GLN D CA 1
ATOM 6441 C C . GLN D 1 20 ? 142.055 175.790 184.614 1.00 39.52 20 GLN D C 1
ATOM 6442 O O . GLN D 1 20 ? 142.626 175.150 183.732 1.00 44.51 20 GLN D O 1
ATOM 6448 N N . LEU D 1 21 ? 141.543 177.029 184.457 1.00 33.99 21 LEU D N 1
ATOM 6449 C CA . LEU D 1 21 ? 141.704 177.816 183.241 1.00 30.25 21 LEU D CA 1
ATOM 6450 C C . LEU D 1 21 ? 143.164 177.860 182.761 1.00 30.59 21 LEU D C 1
ATOM 6451 O O . LEU D 1 21 ? 143.438 177.715 181.574 1.00 30.37 21 LEU D O 1
ATOM 6456 N N . ILE D 1 22 ? 144.137 178.041 183.647 1.00 27.09 22 ILE D N 1
ATOM 6457 C CA . ILE D 1 22 ? 145.485 178.165 183.130 1.00 27.70 22 ILE D CA 1
ATOM 6458 C C . ILE D 1 22 ? 145.886 176.845 182.491 1.00 29.09 22 ILE D C 1
ATOM 6459 O O . ILE D 1 22 ? 146.471 176.829 181.416 1.00 35.56 22 ILE D O 1
ATOM 6464 N N . PHE D 1 23 ? 145.619 175.737 183.162 1.00 33.80 23 PHE D N 1
ATOM 6465 C CA . PHE D 1 23 ? 146.037 174.444 182.640 1.00 37.60 23 PHE D CA 1
ATOM 6466 C C . PHE D 1 23 ? 145.342 174.129 181.305 1.00 33.06 23 PHE D C 1
ATOM 6467 O O . PHE D 1 23 ? 145.922 173.531 180.395 1.00 28.42 23 PHE D O 1
ATOM 6475 N N . TYR D 1 24 ? 144.091 174.552 181.207 1.00 26.57 24 TYR D N 1
ATOM 6476 C CA . TYR D 1 24 ? 143.353 174.388 179.985 1.00 29.55 24 TYR D CA 1
ATOM 6477 C C . TYR D 1 24 ? 144.086 175.065 178.830 1.00 31.84 24 TYR D C 1
ATOM 6478 O O . TYR D 1 24 ? 144.556 174.378 177.919 1.00 33.90 24 TYR D O 1
ATOM 6487 N N . PHE D 1 25 ? 144.255 176.396 178.904 1.00 28.51 25 PHE D N 1
ATOM 6488 C CA . PHE D 1 25 ? 144.928 177.127 177.844 1.00 22.78 25 PHE D CA 1
ATOM 6489 C C . PHE D 1 25 ? 146.340 176.586 177.618 1.00 20.56 25 PHE D C 1
ATOM 6490 O O . PHE D 1 25 ? 146.731 176.286 176.502 1.00 19.32 25 PHE D O 1
ATOM 6498 N N . LEU D 1 26 ? 147.097 176.338 178.653 1.00 21.14 26 LEU D N 1
ATOM 6499 C CA . LEU D 1 26 ? 148.415 175.846 178.345 1.00 27.08 26 LEU D CA 1
ATOM 6500 C C . LEU D 1 26 ? 148.388 174.567 177.539 1.00 28.03 26 LEU D C 1
ATOM 6501 O O . LEU D 1 26 ? 149.336 174.303 176.818 1.00 31.31 26 LEU D O 1
ATOM 6506 N N . VAL D 1 27 ? 147.401 173.698 177.750 1.00 34.83 27 VAL D N 1
ATOM 6507 C CA . VAL D 1 27 ? 147.512 172.390 177.132 1.00 35.99 27 VAL D CA 1
ATOM 6508 C C . VAL D 1 27 ? 146.833 172.465 175.776 1.00 30.78 27 VAL D C 1
ATOM 6509 O O . VAL D 1 27 ? 147.340 171.936 174.794 1.00 31.87 27 VAL D O 1
ATOM 6513 N N . VAL D 1 28 ? 145.751 173.218 175.712 1.00 25.31 28 VAL D N 1
ATOM 6514 C CA . VAL D 1 28 ? 145.195 173.505 174.419 1.00 26.29 28 VAL D CA 1
ATOM 6515 C C . VAL D 1 28 ? 146.249 174.080 173.477 1.00 30.02 28 VAL D C 1
ATOM 6516 O O . VAL D 1 28 ? 146.234 173.749 172.296 1.00 35.60 28 VAL D O 1
ATOM 6520 N N . ALA D 1 29 ? 147.149 174.938 173.966 1.00 30.25 29 ALA D N 1
ATOM 6521 C CA . ALA D 1 29 ? 148.186 175.500 173.117 1.00 28.16 29 ALA D CA 1
ATOM 6522 C C . ALA D 1 29 ? 149.104 174.391 172.636 1.00 26.05 29 ALA D C 1
ATOM 6523 O O . ALA D 1 29 ? 149.324 174.246 171.433 1.00 25.02 29 ALA D O 1
ATOM 6525 N N . ALA D 1 30 ? 149.624 173.608 173.570 1.00 26.42 30 ALA D N 1
ATOM 6526 C CA . ALA D 1 30 ? 150.532 172.545 173.184 1.00 30.97 30 ALA D CA 1
ATOM 6527 C C . ALA D 1 30 ? 149.906 171.640 172.121 1.00 32.89 30 ALA D C 1
ATOM 6528 O O . ALA D 1 30 ? 150.591 171.178 171.215 1.00 35.19 30 ALA D O 1
ATOM 6530 N N . LEU D 1 31 ? 148.615 171.357 172.248 1.00 32.38 31 LEU D N 1
ATOM 6531 C CA . LEU D 1 31 ? 147.972 170.432 171.336 1.00 33.23 31 LEU D CA 1
ATOM 6532 C C . LEU D 1 31 ? 147.731 171.111 169.994 1.00 30.68 31 LEU D C 1
ATOM 6533 O O . LEU D 1 31 ? 147.949 170.506 168.952 1.00 31.37 31 LEU D O 1
ATOM 6538 N N . ALA D 1 32 ? 147.289 172.366 170.014 1.00 26.01 32 ALA D N 1
ATOM 6539 C CA . ALA D 1 32 ? 147.232 173.121 168.778 1.00 24.94 32 ALA D CA 1
ATOM 6540 C C . ALA D 1 32 ? 148.595 173.137 168.071 1.00 26.59 32 ALA D C 1
ATOM 6541 O O . ALA D 1 32 ? 148.656 173.027 166.852 1.00 27.35 32 ALA D O 1
ATOM 6543 N N . PHE D 1 33 ? 149.702 173.252 168.803 1.00 26.36 33 PHE D N 1
ATOM 6544 C CA . PHE D 1 33 ? 150.981 173.297 168.123 1.00 27.12 33 PHE D CA 1
ATOM 6545 C C . PHE D 1 33 ? 151.294 171.942 167.516 1.00 26.64 33 PHE D C 1
ATOM 6546 O O . PHE D 1 33 ? 152.002 171.888 166.519 1.00 33.55 33 PHE D O 1
ATOM 6554 N N . VAL D 1 34 ? 150.847 170.861 168.128 1.00 26.25 34 VAL D N 1
ATOM 6555 C CA . VAL D 1 34 ? 151.142 169.552 167.571 1.00 29.59 34 VAL D CA 1
ATOM 6556 C C . VAL D 1 34 ? 150.398 169.419 166.245 1.00 24.75 34 VAL D C 1
ATOM 6557 O O . VAL D 1 34 ? 150.947 168.976 165.245 1.00 24.20 34 VAL D O 1
ATOM 6561 N N . ALA D 1 35 ? 149.146 169.828 166.258 1.00 20.29 35 ALA D N 1
ATOM 6562 C CA . ALA D 1 35 ? 148.391 169.841 165.044 1.00 20.68 35 ALA D CA 1
ATOM 6563 C C . ALA D 1 35 ? 149.108 170.703 164.005 1.00 21.23 35 ALA D C 1
ATOM 6564 O O . ALA D 1 35 ? 149.275 170.273 162.873 1.00 25.95 35 ALA D O 1
ATOM 6566 N N . GLY D 1 36 ? 149.514 171.914 164.357 1.00 22.09 36 GLY D N 1
ATOM 6567 C CA . GLY D 1 36 ? 150.185 172.789 163.406 1.00 22.32 36 GLY D CA 1
ATOM 6568 C C . GLY D 1 36 ? 151.470 172.175 162.868 1.00 20.76 36 GLY D C 1
ATOM 6569 O O . GLY D 1 36 ? 151.779 172.272 161.685 1.00 21.00 36 GLY D O 1
ATOM 6570 N N . PHE D 1 37 ? 152.213 171.533 163.746 1.00 20.79 37 PHE D N 1
ATOM 6571 C CA . PHE D 1 37 ? 153.443 170.923 163.310 1.00 24.69 37 PHE D CA 1
ATOM 6572 C C . PHE D 1 37 ? 153.134 169.852 162.271 1.00 25.58 37 PHE D C 1
ATOM 6573 O O . PHE D 1 37 ? 153.829 169.745 161.272 1.00 28.75 37 PHE D O 1
ATOM 6581 N N . ILE D 1 38 ? 152.085 169.073 162.490 1.00 26.85 38 ILE D N 1
ATOM 6582 C CA . ILE D 1 38 ? 151.758 168.014 161.564 1.00 26.85 38 ILE D CA 1
ATOM 6583 C C . ILE D 1 38 ? 151.331 168.603 160.222 1.00 23.39 38 ILE D C 1
ATOM 6584 O O . ILE D 1 38 ? 151.747 168.099 159.184 1.00 23.26 38 ILE D O 1
ATOM 6589 N N . ARG D 1 39 ? 150.548 169.669 160.239 1.00 20.47 39 ARG D N 1
ATOM 6590 C CA . ARG D 1 39 ? 150.077 170.263 159.010 1.00 22.42 39 ARG D CA 1
ATOM 6591 C C . ARG D 1 39 ? 151.271 170.739 158.185 1.00 25.00 39 ARG D C 1
ATOM 6592 O O . ARG D 1 39 ? 151.400 170.420 156.998 1.00 23.26 39 ARG D O 1
ATOM 6600 N N . THR D 1 40 ? 152.172 171.465 158.856 1.00 23.84 40 THR D N 1
ATOM 6601 C CA . THR D 1 40 ? 153.279 172.104 158.186 1.00 22.37 40 THR D CA 1
ATOM 6602 C C . THR D 1 40 ? 154.188 171.048 157.587 1.00 22.03 40 THR D C 1
ATOM 6603 O O . THR D 1 40 ? 154.703 171.249 156.488 1.00 21.96 40 THR D O 1
ATOM 6607 N N . TYR D 1 41 ? 154.325 169.916 158.269 1.00 22.62 41 TYR D N 1
ATOM 6608 C CA . TYR D 1 41 ? 155.183 168.858 157.777 1.00 26.64 41 TYR D CA 1
ATOM 6609 C C . TYR D 1 41 ? 154.550 168.206 156.549 1.00 27.08 41 TYR D C 1
ATOM 6610 O O . TYR D 1 41 ? 155.210 168.022 155.543 1.00 28.93 41 TYR D O 1
ATOM 6619 N N . ILE D 1 42 ? 153.264 167.882 156.631 1.00 28.30 42 ILE D N 1
ATOM 6620 C CA . ILE D 1 42 ? 152.523 167.227 155.566 1.00 27.39 42 ILE D CA 1
ATOM 6621 C C . ILE D 1 42 ? 152.483 168.118 154.334 1.00 25.76 42 ILE D C 1
ATOM 6622 O O . ILE D 1 42 ? 152.388 167.607 153.231 1.00 33.37 42 ILE D O 1
ATOM 6627 N N . THR D 1 43 ? 152.583 169.428 154.485 1.00 25.16 43 THR D N 1
ATOM 6628 C CA . THR D 1 43 ? 152.470 170.291 153.323 1.00 26.06 43 THR D CA 1
ATOM 6629 C C . THR D 1 43 ? 153.798 170.942 152.930 1.00 24.20 43 THR D C 1
ATOM 6630 O O . THR D 1 43 ? 153.790 171.871 152.124 1.00 22.22 43 THR D O 1
ATOM 6634 N N . ARG D 1 44 ? 154.927 170.418 153.416 1.00 24.08 44 ARG D N 1
ATOM 6635 C CA . ARG D 1 44 ? 156.209 171.054 153.151 1.00 26.70 44 ARG D CA 1
ATOM 6636 C C . ARG D 1 44 ? 156.567 171.069 151.663 1.00 29.39 44 ARG D C 1
ATOM 6637 O O . ARG D 1 44 ? 157.232 171.994 151.221 1.00 37.92 44 ARG D O 1
ATOM 6645 N N . ASN D 1 45 ? 156.118 170.092 150.877 1.00 29.00 45 ASN D N 1
ATOM 6646 C CA . ASN D 1 45 ? 156.450 170.055 149.465 1.00 28.52 45 ASN D CA 1
ATOM 6647 C C . ASN D 1 45 ? 155.424 170.784 148.586 1.00 27.31 45 ASN D C 1
ATOM 6648 O O . ASN D 1 45 ? 155.410 170.607 147.379 1.00 30.64 45 ASN D O 1
ATOM 6653 N N . GLU D 1 46 ? 154.569 171.632 149.141 1.00 26.15 46 GLU D N 1
ATOM 6654 C CA . GLU D 1 46 ? 153.731 172.450 148.292 1.00 26.07 46 GLU D CA 1
ATOM 6655 C C . GLU D 1 46 ? 154.537 173.648 147.798 1.00 23.16 46 GLU D C 1
ATOM 6656 O O . GLU D 1 46 ? 154.066 174.421 146.978 1.00 21.91 46 GLU D O 1
ATOM 6662 N N . VAL D 1 47 ? 155.759 173.803 148.309 1.00 23.55 47 VAL D N 1
ATOM 6663 C CA . VAL D 1 47 ? 156.555 174.992 148.069 1.00 23.58 47 VAL D CA 1
ATOM 6664 C C . VAL D 1 47 ? 157.792 174.586 147.279 1.00 25.19 47 VAL D C 1
ATOM 6665 O O . VAL D 1 47 ? 158.400 173.551 147.538 1.00 28.21 47 VAL D O 1
ATOM 6669 N N . GLY D 1 48 ? 158.183 175.403 146.308 1.00 24.74 48 GLY D N 1
ATOM 6670 C CA . GLY D 1 48 ? 159.418 175.125 145.598 1.00 24.68 48 GLY D CA 1
ATOM 6671 C C . GLY D 1 48 ? 160.665 175.225 146.477 1.00 23.50 48 GLY D C 1
ATOM 6672 O O . GLY D 1 48 ? 160.675 175.901 147.483 1.00 29.78 48 GLY D O 1
ATOM 6673 N N . SER D 1 49 ? 161.748 174.587 146.039 1.00 25.59 49 SER D N 1
ATOM 6674 C CA . SER D 1 49 ? 163.061 174.677 146.654 1.00 22.77 49 SER D CA 1
ATOM 6675 C C . SER D 1 49 ? 163.507 176.135 146.812 1.00 20.40 49 SER D C 1
ATOM 6676 O O . SER D 1 49 ? 164.180 176.467 147.784 1.00 22.76 49 SER D O 1
ATOM 6679 N N . ARG D 1 50 ? 163.114 177.028 145.915 1.00 17.31 50 ARG D N 1
ATOM 6680 C CA . ARG D 1 50 ? 163.486 178.415 146.111 1.00 16.78 50 ARG D CA 1
ATOM 6681 C C . ARG D 1 50 ? 163.008 179.017 147.425 1.00 18.85 50 ARG D C 1
ATOM 6682 O O . ARG D 1 50 ? 163.654 179.936 147.904 1.00 20.10 50 ARG D O 1
ATOM 6690 N N . TYR D 1 51 ? 161.882 178.545 147.984 1.00 22.36 51 TYR D N 1
ATOM 6691 C CA . TYR D 1 51 ? 161.308 179.149 149.177 1.00 22.22 51 TYR D CA 1
ATOM 6692 C C . TYR D 1 51 ? 161.275 178.119 150.286 1.00 21.48 51 TYR D C 1
ATOM 6693 O O . TYR D 1 51 ? 160.603 178.308 151.284 1.00 24.06 51 TYR D O 1
ATOM 6702 N N . ARG D 1 52 ? 162.108 177.096 150.210 1.00 21.91 52 ARG D N 1
ATOM 6703 C CA . ARG D 1 52 ? 162.059 176.110 151.276 1.00 23.87 52 ARG D CA 1
ATOM 6704 C C . ARG D 1 52 ? 162.408 176.734 152.632 1.00 23.15 52 ARG D C 1
ATOM 6705 O O . ARG D 1 52 ? 162.001 176.227 153.674 1.00 24.34 52 ARG D O 1
ATOM 6713 N N . THR D 1 53 ? 163.167 177.825 152.662 1.00 26.22 53 THR D N 1
ATOM 6714 C CA . THR D 1 53 ? 163.515 178.402 153.949 1.00 30.46 53 THR D CA 1
ATOM 6715 C C . THR D 1 53 ? 162.268 178.810 154.735 1.00 29.74 53 THR D C 1
ATOM 6716 O O . THR D 1 53 ? 162.167 178.558 155.932 1.00 30.52 53 THR D O 1
ATOM 6720 N N . ALA D 1 54 ? 161.329 179.467 154.060 1.00 26.30 54 ALA D N 1
ATOM 6721 C CA . ALA D 1 54 ? 160.076 179.796 154.699 1.00 26.04 54 ALA D CA 1
ATOM 6722 C C . ALA D 1 54 ? 159.507 178.574 155.415 1.00 25.12 54 ALA D C 1
ATOM 6723 O O . ALA D 1 54 ? 159.094 178.665 156.563 1.00 28.38 54 ALA D O 1
ATOM 6725 N N . VAL D 1 55 ? 159.478 177.439 154.736 1.00 23.44 55 VAL D N 1
ATOM 6726 C CA . VAL D 1 55 ? 158.884 176.245 155.300 1.00 23.92 55 VAL D CA 1
ATOM 6727 C C . VAL D 1 55 ? 159.695 175.787 156.498 1.00 22.47 55 VAL D C 1
ATOM 6728 O O . VAL D 1 55 ? 159.120 175.334 157.483 1.00 21.87 55 VAL D O 1
ATOM 6732 N N . SER D 1 56 ? 161.023 175.825 156.387 1.00 21.91 56 SER D N 1
ATOM 6733 C CA . SER D 1 56 ? 161.820 175.238 157.447 1.00 23.30 56 SER D CA 1
ATOM 6734 C C . SER D 1 56 ? 161.707 176.122 158.682 1.00 22.10 56 SER D C 1
ATOM 6735 O O . SER D 1 56 ? 161.591 175.613 159.795 1.00 23.94 56 SER D O 1
ATOM 6738 N N . ALA D 1 57 ? 161.733 177.440 158.476 1.00 19.04 57 ALA D N 1
ATOM 6739 C CA . ALA D 1 57 ? 161.630 178.341 159.598 1.00 19.45 57 ALA D CA 1
ATOM 6740 C C . ALA D 1 57 ? 160.352 178.005 160.347 1.00 21.44 57 ALA D C 1
ATOM 6741 O O . ALA D 1 57 ? 160.423 177.746 161.550 1.00 24.04 57 ALA D O 1
ATOM 6743 N N . ARG D 1 58 ? 159.226 177.935 159.614 1.00 20.86 58 ARG D N 1
ATOM 6744 C CA . ARG D 1 58 ? 157.914 177.746 160.213 1.00 21.50 58 ARG D CA 1
ATOM 6745 C C . ARG D 1 58 ? 157.819 176.405 160.922 1.00 19.07 58 ARG D C 1
ATOM 6746 O O . ARG D 1 58 ? 157.282 176.297 162.011 1.00 18.21 58 ARG D O 1
ATOM 6754 N N . LEU D 1 59 ? 158.349 175.370 160.313 1.00 20.64 59 LEU D N 1
ATOM 6755 C CA . LEU D 1 59 ? 158.258 174.072 160.938 1.00 22.77 59 LEU D CA 1
ATOM 6756 C C . LEU D 1 59 ? 159.134 174.062 162.179 1.00 23.38 59 LEU D C 1
ATOM 6757 O O . LEU D 1 59 ? 158.842 173.364 163.145 1.00 22.60 59 LEU D O 1
ATOM 6762 N N . GLY D 1 60 ? 160.208 174.855 162.129 1.00 24.43 60 GLY D N 1
ATOM 6763 C CA . GLY D 1 60 ? 161.096 174.990 163.264 1.00 25.18 60 GLY D CA 1
ATOM 6764 C C . GLY D 1 60 ? 160.384 175.728 164.380 1.00 25.27 60 GLY D C 1
ATOM 6765 O O . GLY D 1 60 ? 160.307 175.255 165.512 1.00 28.42 60 GLY D O 1
ATOM 6766 N N . MET D 1 61 ? 159.786 176.849 164.022 1.00 24.07 61 MET D N 1
ATOM 6767 C CA . MET D 1 61 ? 159.083 177.605 165.026 1.00 26.48 61 MET D CA 1
ATOM 6768 C C . MET D 1 61 ? 158.003 176.742 165.696 1.00 25.59 61 MET D C 1
ATOM 6769 O O . MET D 1 61 ? 157.842 176.805 166.906 1.00 26.47 61 MET D O 1
ATOM 6774 N N . LEU D 1 62 ? 157.311 175.872 164.960 1.00 25.95 62 LEU D N 1
ATOM 6775 C CA . LEU D 1 62 ? 156.211 175.125 165.553 1.00 24.80 62 LEU D CA 1
ATOM 6776 C C . LEU D 1 62 ? 156.758 174.028 166.442 1.00 26.10 62 LEU D C 1
ATOM 6777 O O . LEU D 1 62 ? 156.138 173.709 167.447 1.00 27.17 62 LEU D O 1
ATOM 6782 N N . GLY D 1 63 ? 157.889 173.443 166.054 1.00 28.82 63 GLY D N 1
ATOM 6783 C CA . GLY D 1 63 ? 158.522 172.434 166.882 1.00 31.93 63 GLY D CA 1
ATOM 6784 C C . GLY D 1 63 ? 159.023 173.048 168.192 1.00 33.00 63 GLY D C 1
ATOM 6785 O O . GLY D 1 63 ? 158.856 172.475 169.266 1.00 33.86 63 GLY D O 1
ATOM 6786 N N . VAL D 1 64 ? 159.602 174.237 168.090 1.00 31.87 64 VAL D N 1
ATOM 6787 C CA . VAL D 1 64 ? 160.111 174.919 169.261 1.00 35.49 64 VAL D CA 1
ATOM 6788 C C . VAL D 1 64 ? 158.939 175.219 170.187 1.00 34.59 64 VAL D C 1
ATOM 6789 O O . VAL D 1 64 ? 159.036 175.013 171.389 1.00 39.79 64 VAL D O 1
ATOM 6793 N N . ALA D 1 65 ? 157.834 175.706 169.626 1.00 34.94 65 ALA D N 1
ATOM 6794 C CA . ALA D 1 65 ? 156.714 176.123 170.450 1.00 33.81 65 ALA D CA 1
ATOM 6795 C C . ALA D 1 65 ? 156.184 174.909 171.187 1.00 32.57 65 ALA D C 1
ATOM 6796 O O . ALA D 1 65 ? 155.867 174.998 172.362 1.00 36.40 65 ALA D O 1
ATOM 6798 N N . LEU D 1 66 ? 156.104 173.786 170.486 1.00 35.47 66 LEU D N 1
ATOM 6799 C CA . LEU D 1 66 ? 155.555 172.571 171.053 1.00 40.77 66 LEU D CA 1
ATOM 6800 C C . LEU D 1 66 ? 156.413 172.128 172.239 1.00 41.22 66 LEU D C 1
ATOM 6801 O O . LEU D 1 66 ? 155.877 171.828 173.295 1.00 42.64 66 LEU D O 1
ATOM 6806 N N . LEU D 1 67 ? 157.738 172.152 172.101 1.00 40.64 67 LEU D N 1
ATOM 6807 C CA . LEU D 1 67 ? 158.588 171.738 173.201 1.00 45.64 67 LEU D CA 1
ATOM 6808 C C . LEU D 1 67 ? 158.516 172.755 174.332 1.00 40.88 67 LEU D C 1
ATOM 6809 O O . LEU D 1 67 ? 158.353 172.383 175.486 1.00 43.52 67 LEU D O 1
ATOM 6814 N N . ALA D 1 68 ? 158.631 174.035 174.007 1.00 36.56 68 ALA D N 1
ATOM 6815 C CA . ALA D 1 68 ? 158.549 175.050 175.034 1.00 35.83 68 ALA D CA 1
ATOM 6816 C C . ALA D 1 68 ? 157.250 174.900 175.825 1.00 33.87 68 ALA D C 1
ATOM 6817 O O . ALA D 1 68 ? 157.263 175.054 177.039 1.00 34.76 68 ALA D O 1
ATOM 6819 N N . TYR D 1 69 ? 156.144 174.576 175.159 1.00 32.30 69 TYR D N 1
ATOM 6820 C CA . TYR D 1 69 ? 154.869 174.553 175.845 1.00 34.46 69 TYR D CA 1
ATOM 6821 C C . TYR D 1 69 ? 154.790 173.302 176.692 1.00 39.05 69 TYR D C 1
ATOM 6822 O O . TYR D 1 69 ? 154.041 173.280 177.657 1.00 46.66 69 TYR D O 1
ATOM 6831 N N . ILE D 1 70 ? 155.561 172.281 176.355 1.00 42.83 70 ILE D N 1
ATOM 6832 C CA . ILE D 1 70 ? 155.589 171.116 177.215 1.00 49.31 70 ILE D CA 1
ATOM 6833 C C . ILE D 1 70 ? 156.302 171.503 178.508 1.00 45.08 70 ILE D C 1
ATOM 6834 O O . ILE D 1 70 ? 155.780 171.257 179.592 1.00 49.04 70 ILE D O 1
ATOM 6839 N N . LEU D 1 71 ? 157.438 172.180 178.401 1.00 42.12 71 LEU D N 1
ATOM 6840 C CA . LEU D 1 71 ? 158.118 172.657 179.590 1.00 46.79 71 LEU D CA 1
ATOM 6841 C C . LEU D 1 71 ? 157.200 173.538 180.430 1.00 46.49 71 LEU D C 1
ATOM 6842 O O . LEU D 1 71 ? 157.143 173.377 181.642 1.00 56.54 71 LEU D O 1
ATOM 6847 N N . ILE D 1 72 ? 156.505 174.481 179.805 1.00 43.43 72 ILE D N 1
ATOM 6848 C CA . ILE D 1 72 ? 155.708 175.407 180.579 1.00 41.28 72 ILE D CA 1
ATOM 6849 C C . ILE D 1 72 ? 154.702 174.589 181.371 1.00 41.77 72 ILE D C 1
ATOM 6850 O O . ILE D 1 72 ? 154.460 174.890 182.533 1.00 49.46 72 ILE D O 1
ATOM 6855 N N . ILE D 1 73 ? 154.163 173.534 180.763 1.00 43.33 73 ILE D N 1
ATOM 6856 C CA . ILE D 1 73 ? 153.159 172.722 181.426 1.00 45.54 73 ILE D CA 1
ATOM 6857 C C . ILE D 1 73 ? 153.776 172.011 182.619 1.00 47.40 73 ILE D C 1
ATOM 6858 O O . ILE D 1 73 ? 153.178 171.954 183.678 1.00 49.17 73 ILE D O 1
ATOM 6863 N N . VAL D 1 74 ? 154.979 171.487 182.443 1.00 50.22 74 VAL D N 1
ATOM 6864 C CA . VAL D 1 74 ? 155.679 170.864 183.544 1.00 51.68 74 VAL D CA 1
ATOM 6865 C C . VAL D 1 74 ? 155.869 171.902 184.643 1.00 48.93 74 VAL D C 1
ATOM 6866 O O . VAL D 1 74 ? 155.325 171.740 185.733 1.00 63.94 74 VAL D O 1
ATOM 6870 N N . ALA D 1 75 ? 156.568 172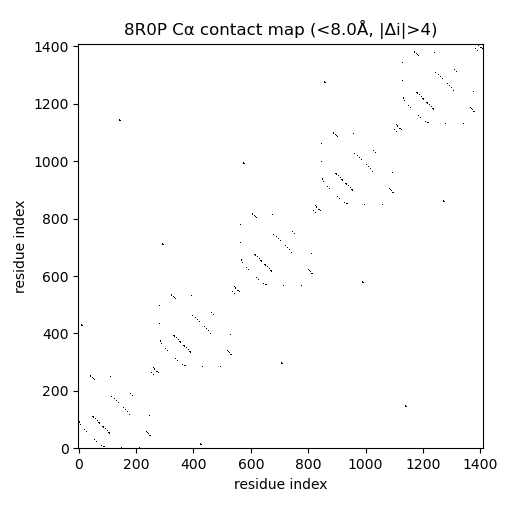.990 184.331 1.00 43.31 75 ALA D N 1
ATOM 6871 C CA . ALA D 1 75 ? 156.760 174.071 185.280 1.00 43.48 75 ALA D CA 1
ATOM 6872 C C . ALA D 1 75 ? 155.475 174.446 186.021 1.00 42.19 75 ALA D C 1
ATOM 6873 O O . ALA D 1 75 ? 155.545 174.845 187.176 1.00 47.08 75 ALA D O 1
ATOM 6875 N N . PHE D 1 76 ? 154.319 174.336 185.381 1.00 38.37 76 PHE D N 1
ATOM 6876 C CA . PHE D 1 76 ? 153.097 174.777 186.016 1.00 43.18 76 PHE D CA 1
ATOM 6877 C C . PHE D 1 76 ? 152.662 173.746 187.043 1.00 57.40 76 PHE D C 1
ATOM 6878 O O . PHE D 1 76 ? 152.258 174.094 188.153 1.00 70.41 76 PHE D O 1
ATOM 6886 N N . LEU D 1 77 ? 152.740 172.477 186.645 1.00 66.03 77 LEU D N 1
ATOM 6887 C CA . LEU D 1 77 ? 152.344 171.372 187.499 1.00 65.90 77 LEU D CA 1
ATOM 6888 C C . LEU D 1 77 ? 153.280 171.289 188.704 1.00 69.62 77 LEU D C 1
ATOM 6889 O O . LEU D 1 77 ? 152.848 170.915 189.791 1.00 84.93 77 LEU D O 1
ATOM 6894 N N . LEU D 1 78 ? 154.540 171.684 188.517 1.00 55.05 78 LEU D N 1
ATOM 6895 C CA . LEU D 1 78 ? 155.514 171.665 189.588 1.00 60.11 78 LEU D CA 1
ATOM 6896 C C . LEU D 1 78 ? 155.746 173.040 190.208 1.00 66.26 78 LEU D C 1
ATOM 6897 O O . LEU D 1 78 ? 156.864 173.297 190.662 1.00 73.70 78 LEU D O 1
ATOM 6902 N N . GLY D 1 79 ? 154.753 173.936 190.209 1.00 57.63 79 GLY D N 1
ATOM 6903 C CA . GLY D 1 79 ? 155.024 175.311 190.618 1.00 52.59 79 GLY D CA 1
ATOM 6904 C C . GLY D 1 79 ? 153.983 175.847 191.597 1.00 56.49 79 GLY D C 1
ATOM 6905 O O . GLY D 1 79 ? 154.199 176.889 192.208 1.00 65.54 79 GLY D O 1
ATOM 6906 N N . TYR D 1 80 ? 152.847 175.160 191.701 1.00 49.89 80 TYR D N 1
ATOM 6907 C CA . TYR D 1 80 ? 151.823 175.537 192.647 1.00 58.73 80 TYR D CA 1
ATOM 6908 C C . TYR D 1 80 ? 151.274 174.285 193.347 1.00 75.23 80 TYR D C 1
ATOM 6909 O O . TYR D 1 80 ? 151.118 173.225 192.741 1.00 77.26 80 TYR D O 1
ATOM 6918 N N . ASP D 1 81 ? 150.930 174.448 194.634 1.00 78.19 81 ASP D N 1
ATOM 6919 C CA . ASP D 1 81 ? 150.561 173.364 195.530 1.00 63.48 81 ASP D CA 1
ATOM 6920 C C . ASP D 1 81 ? 149.200 173.694 196.113 1.00 61.78 81 ASP D C 1
ATOM 6921 O O . ASP D 1 81 ? 149.011 174.817 196.570 1.00 65.04 81 ASP D O 1
ATOM 6926 N N . SER D 1 82 ? 148.230 172.775 196.031 1.00 69.16 82 SER D N 1
ATOM 6927 C CA . SER D 1 82 ? 146.902 173.129 196.509 1.00 72.09 82 SER D CA 1
ATOM 6928 C C . SER D 1 82 ? 146.944 173.125 198.034 1.00 78.70 82 SER D C 1
ATOM 6929 O O . SER D 1 82 ? 147.635 172.300 198.641 1.00 75.60 82 SER D O 1
ATOM 6932 N N . THR D 1 83 ? 146.247 174.088 198.625 1.00 72.73 83 THR D N 1
ATOM 6933 C CA . THR D 1 83 ? 146.423 174.311 200.057 1.00 78.82 83 THR D CA 1
ATOM 6934 C C . THR D 1 83 ? 145.195 174.983 200.623 1.00 86.22 83 THR D C 1
ATOM 6935 O O . THR D 1 83 ? 145.398 175.948 201.373 1.00 98.48 83 THR D O 1
ATOM 6939 N N . ALA D 1 84 ? 143.997 174.589 200.205 1.00 90.63 84 ALA D N 1
ATOM 6940 C CA . ALA D 1 84 ? 142.799 175.133 200.882 1.00 104.93 84 ALA D CA 1
ATOM 6941 C C . ALA D 1 84 ? 142.678 176.582 200.435 1.00 115.21 84 ALA D C 1
ATOM 6942 O O . ALA D 1 84 ? 141.560 176.980 200.055 1.00 117.22 84 ALA D O 1
ATOM 6944 N N . GLY D 1 85 ? 143.752 177.363 200.581 1.00 118.90 85 GLY D N 1
ATOM 6945 C CA . GLY D 1 85 ? 143.778 178.698 199.962 1.00 118.51 85 GLY D CA 1
ATOM 6946 C C . GLY D 1 85 ? 144.250 178.510 198.539 1.00 101.35 85 GLY D C 1
ATOM 6947 O O . GLY D 1 85 ? 145.419 178.770 198.292 1.00 105.39 85 GLY D O 1
ATOM 6948 N N . GLY D 1 86 ? 143.438 177.872 197.705 1.00 90.16 86 GLY D N 1
ATOM 6949 C CA . GLY D 1 86 ? 143.728 177.684 196.277 1.00 76.30 86 GLY D CA 1
ATOM 6950 C C . GLY D 1 86 ? 145.071 177.084 196.002 1.00 57.98 86 GLY D C 1
ATOM 6951 O O . GLY D 1 86 ? 145.452 176.171 196.666 1.00 72.30 86 GLY D O 1
ATOM 6952 N N . TRP D 1 87 ? 145.781 177.640 195.049 1.00 50.88 87 TRP D N 1
ATOM 6953 C CA . TRP D 1 87 ? 147.083 177.062 194.674 1.00 52.83 87 TRP D CA 1
ATOM 6954 C C . TRP D 1 87 ? 148.116 178.091 195.004 1.00 51.53 87 TRP D C 1
ATOM 6955 O O . TRP D 1 87 ? 147.943 179.223 194.614 1.00 53.76 87 TRP D O 1
ATOM 6966 N N . VAL D 1 88 ? 149.117 177.696 195.761 1.00 42.06 88 VAL D N 1
ATOM 6967 C CA . VAL D 1 88 ? 150.071 178.680 196.305 1.00 39.77 88 VAL D CA 1
ATOM 6968 C C . VAL D 1 88 ? 151.358 178.475 195.556 1.00 39.31 88 VAL D C 1
ATOM 6969 O O . VAL D 1 88 ? 151.830 177.357 195.486 1.00 42.50 88 VAL D O 1
ATOM 6973 N N . PRO D 1 89 ? 151.888 179.571 195.000 1.00 40.01 89 PRO D N 1
ATOM 6974 C CA . PRO D 1 89 ? 153.072 179.484 194.237 1.00 42.36 89 PRO D CA 1
ATOM 6975 C C . PRO D 1 89 ? 154.262 178.974 195.045 1.00 47.91 89 PRO D C 1
ATOM 6976 O O . PRO D 1 89 ? 154.516 179.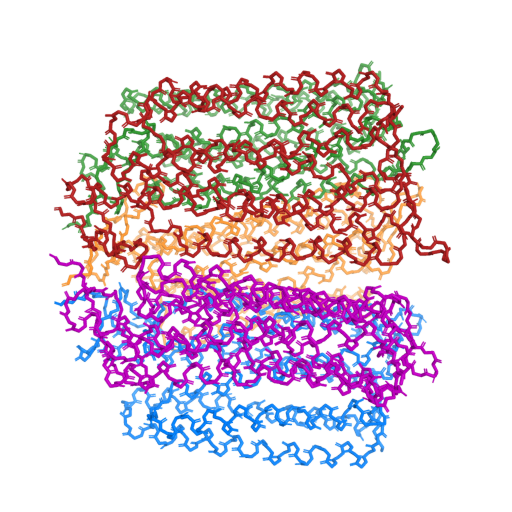478 196.092 1.00 63.88 89 PRO D O 1
ATOM 6980 N N . ASN D 1 90 ? 154.995 178.018 194.522 1.00 50.92 90 ASN D N 1
ATOM 6981 C CA . ASN D 1 90 ? 156.252 177.562 195.155 1.00 57.43 90 ASN D CA 1
ATOM 6982 C C . ASN D 1 90 ? 157.357 178.385 194.526 1.00 57.48 90 ASN D C 1
ATOM 6983 O O . ASN D 1 90 ? 157.031 179.415 193.979 1.00 79.46 90 ASN D O 1
ATOM 6988 N N . ASP D 1 91 ? 158.597 177.952 194.616 1.00 59.46 91 ASP D N 1
ATOM 6989 C CA . ASP D 1 91 ? 159.732 178.764 194.126 1.00 69.49 91 ASP D CA 1
ATOM 6990 C C . ASP D 1 91 ? 160.123 178.324 192.715 1.00 78.54 91 ASP D C 1
ATOM 6991 O O . ASP D 1 91 ? 161.271 178.606 192.299 1.00 77.81 91 ASP D O 1
ATOM 6993 N N . GLY D 1 92 ? 159.270 177.565 192.046 1.00 67.16 92 GLY D N 1
ATOM 6994 C CA . GLY D 1 92 ? 159.580 177.248 190.654 1.00 68.71 92 GLY D CA 1
ATOM 6995 C C . GLY D 1 92 ? 158.526 177.872 189.788 1.00 74.03 92 GLY D C 1
ATOM 6996 O O . GLY D 1 92 ? 158.504 177.523 188.615 1.00 92.05 92 GLY D O 1
ATOM 6997 N N . ALA D 1 93 ? 157.632 178.680 190.375 1.00 64.61 93 ALA D N 1
ATOM 6998 C CA . ALA D 1 93 ? 156.546 179.278 189.628 1.00 52.64 93 ALA D CA 1
ATOM 6999 C C . ALA D 1 93 ? 157.145 180.302 188.673 1.00 50.71 93 ALA D C 1
ATOM 7000 O O . ALA D 1 93 ? 156.657 180.459 187.557 1.00 59.93 93 ALA D O 1
ATOM 7002 N N . ILE D 1 94 ? 158.244 180.937 189.083 1.00 42.75 94 ILE D N 1
ATOM 7003 C CA . ILE D 1 94 ? 158.919 181.886 188.221 1.00 42.91 94 ILE D CA 1
ATOM 7004 C C . ILE D 1 94 ? 159.261 181.227 186.884 1.00 44.23 94 ILE D C 1
ATOM 7005 O O . ILE D 1 94 ? 159.489 181.924 185.906 1.00 49.14 94 ILE D O 1
ATOM 7010 N N . ASN D 1 95 ? 159.343 179.900 186.844 1.00 45.58 95 ASN D N 1
ATOM 7011 C CA . ASN D 1 95 ? 159.838 179.211 185.664 1.00 52.67 95 ASN D CA 1
ATOM 7012 C C . ASN D 1 95 ? 158.724 179.091 184.640 1.00 46.84 95 ASN D C 1
ATOM 7013 O O . ASN D 1 95 ? 158.977 178.905 183.454 1.00 62.05 95 ASN D O 1
ATOM 7018 N N . ILE D 1 96 ? 157.495 179.231 185.097 1.00 43.33 96 ILE D N 1
ATOM 7019 C CA . ILE D 1 96 ? 156.380 179.376 184.185 1.00 43.98 96 ILE D CA 1
ATOM 7020 C C . ILE D 1 96 ? 156.550 180.668 183.388 1.00 39.15 96 ILE D C 1
ATOM 7021 O O . ILE D 1 96 ? 156.131 180.738 182.244 1.00 46.67 96 ILE D O 1
ATOM 7026 N N . PHE D 1 97 ? 157.179 181.684 183.967 1.00 34.59 97 PHE D N 1
ATOM 7027 C CA . PHE D 1 97 ? 157.269 182.960 183.292 1.00 36.06 97 PHE D CA 1
ATOM 7028 C C . PHE D 1 97 ? 158.558 183.021 182.496 1.00 37.89 97 PHE D C 1
ATOM 7029 O O . PHE D 1 97 ? 158.662 183.724 181.499 1.00 47.92 97 PHE D O 1
ATOM 7037 N N . SER D 1 98 ? 159.522 182.233 182.913 1.00 40.73 98 SER D N 1
ATOM 7038 C CA . SER D 1 98 ? 160.842 182.309 182.339 1.00 44.02 98 SER D CA 1
ATOM 7039 C C . SER D 1 98 ? 160.844 181.529 181.024 1.00 38.26 98 SER D C 1
ATOM 7040 O O . SER D 1 98 ? 161.428 181.964 180.029 1.00 33.91 98 SER D O 1
ATOM 7043 N N . THR D 1 99 ? 160.163 180.386 181.038 1.00 33.03 99 THR D N 1
ATOM 7044 C CA . THR D 1 99 ? 160.191 179.505 179.898 1.00 35.73 99 THR D CA 1
ATOM 7045 C C . THR D 1 99 ? 159.605 180.195 178.680 1.00 37.39 99 THR D C 1
ATOM 7046 O O . THR D 1 99 ? 160.002 179.909 177.555 1.00 43.61 99 THR D O 1
ATOM 7050 N N . ARG D 1 100 ? 158.697 181.137 178.903 1.00 33.91 100 ARG D N 1
ATOM 7051 C CA . ARG D 1 100 ? 158.077 181.776 177.775 1.00 32.94 100 ARG D CA 1
ATOM 7052 C C . ARG D 1 100 ? 159.089 182.679 177.076 1.00 29.17 100 ARG D C 1
ATOM 7053 O O . ARG D 1 100 ? 159.184 182.649 175.848 1.00 30.64 100 ARG D O 1
ATOM 7061 N N . TYR D 1 101 ? 159.853 183.465 177.843 1.00 28.19 101 TYR D N 1
ATOM 7062 C CA . TYR D 1 101 ? 160.953 184.250 177.291 1.00 25.64 101 TYR D CA 1
ATOM 7063 C C . TYR D 1 101 ? 161.956 183.347 176.579 1.00 24.87 101 TYR D C 1
ATOM 7064 O O . TYR D 1 101 ? 162.581 183.758 175.602 1.00 23.29 101 TYR D O 1
ATOM 7073 N N . ILE D 1 102 ? 162.117 182.133 177.090 1.00 23.01 102 ILE D N 1
ATOM 7074 C CA . ILE D 1 102 ? 163.026 181.213 176.458 1.00 26.84 102 ILE D CA 1
ATOM 7075 C C . ILE D 1 102 ? 162.499 180.972 175.054 1.00 29.33 102 ILE D C 1
ATOM 7076 O O . ILE D 1 102 ? 163.188 181.285 174.082 1.00 29.30 102 ILE D O 1
ATOM 7081 N N . GLU D 1 103 ? 161.249 180.487 174.984 1.00 30.86 103 GLU D N 1
ATOM 7082 C CA . GLU D 1 103 ? 160.562 180.193 173.740 1.00 29.03 103 GLU D CA 1
ATOM 7083 C C . GLU D 1 103 ? 160.611 181.366 172.763 1.00 24.31 103 GLU D C 1
ATOM 7084 O O . GLU D 1 103 ? 160.887 181.163 171.593 1.00 28.13 103 GLU D O 1
ATOM 7090 N N . TRP D 1 104 ? 160.370 182.586 173.195 1.00 21.78 104 TRP D N 1
ATOM 7091 C CA . TRP D 1 104 ? 160.392 183.674 172.243 1.00 24.90 104 TRP D CA 1
ATOM 7092 C C . TRP D 1 104 ? 161.785 183.905 171.698 1.00 26.65 104 TRP D C 1
ATOM 7093 O O . TRP D 1 104 ? 161.979 184.593 170.707 1.00 28.98 104 TRP D O 1
ATOM 7104 N N . THR D 1 105 ? 162.787 183.425 172.406 1.00 31.20 105 THR D N 1
ATOM 7105 C CA . THR D 1 105 ? 164.123 183.803 172.016 1.00 31.98 105 THR D CA 1
ATOM 7106 C C . THR D 1 105 ? 164.450 183.053 170.730 1.00 31.93 105 THR D C 1
ATOM 7107 O O . THR D 1 105 ? 165.142 183.585 169.861 1.00 29.16 105 THR D O 1
ATOM 7111 N N . VAL D 1 106 ? 163.952 181.824 170.620 1.00 27.88 106 VAL D N 1
ATOM 7112 C CA . VAL D 1 106 ? 164.166 181.106 169.391 1.00 32.36 106 VAL D CA 1
ATOM 7113 C C . VAL D 1 106 ? 163.094 181.490 168.382 1.00 34.52 106 VAL D C 1
ATOM 7114 O O . VAL D 1 106 ? 163.422 181.835 167.247 1.00 37.16 106 VAL D O 1
ATOM 7118 N N . SER D 1 107 ? 161.835 181.502 168.820 1.00 33.31 107 SER D N 1
ATOM 7119 C CA . SER D 1 107 ? 160.707 181.566 167.905 1.00 31.35 107 SER D CA 1
ATOM 7120 C C . SER D 1 107 ? 160.647 182.910 167.195 1.00 26.18 107 SER D C 1
ATOM 7121 O O . SER D 1 107 ? 160.346 182.969 166.012 1.00 29.93 107 SER D O 1
ATOM 7124 N N . VAL D 1 108 ? 160.913 183.999 167.874 1.00 22.61 108 VAL D N 1
ATOM 7125 C CA . VAL D 1 108 ? 160.721 185.256 167.188 1.00 23.70 108 VAL D CA 1
ATOM 7126 C C . VAL D 1 108 ? 161.764 185.428 166.088 1.00 24.80 108 VAL D C 1
ATOM 7127 O O . VAL D 1 108 ? 161.461 185.944 165.024 1.00 28.17 108 VAL D O 1
ATOM 7131 N N . PRO D 1 109 ? 163.050 185.098 166.283 1.00 29.41 109 PRO D N 1
ATOM 7132 C CA . PRO D 1 109 ? 164.006 185.163 165.169 1.00 31.73 109 PRO D CA 1
ATOM 7133 C C . PRO D 1 109 ? 163.621 184.245 164.002 1.00 26.03 109 PRO D C 1
ATOM 7134 O O . PRO D 1 109 ? 163.787 184.631 162.856 1.00 25.52 109 PRO D O 1
ATOM 7138 N N . LEU D 1 110 ? 163.086 183.056 164.301 1.00 22.07 110 LEU D N 1
ATOM 7139 C CA . LEU D 1 110 ? 162.529 182.200 163.271 1.00 22.88 110 LEU D CA 1
ATOM 7140 C C . LEU D 1 110 ? 161.443 182.919 162.472 1.00 25.11 110 LEU D C 1
ATOM 7141 O O . LEU D 1 110 ? 161.438 182.854 161.251 1.00 27.04 110 LEU D O 1
ATOM 7146 N N . LEU D 1 111 ? 160.587 183.689 163.128 1.00 28.90 111 LEU D N 1
ATOM 7147 C CA . LEU D 1 111 ? 159.557 184.428 162.424 1.00 30.00 111 LEU D CA 1
ATOM 7148 C C . LEU D 1 111 ? 160.214 185.410 161.472 1.00 26.77 111 LEU D C 1
ATOM 7149 O O . LEU D 1 111 ? 159.829 185.503 160.328 1.00 30.32 111 LEU D O 1
ATOM 7154 N N . THR D 1 112 ? 161.254 186.106 161.890 1.00 30.27 112 THR D N 1
ATOM 7155 C CA . THR D 1 112 ? 161.861 187.068 160.983 1.00 34.42 112 THR D CA 1
ATOM 7156 C C . THR D 1 112 ? 162.468 186.329 159.788 1.00 32.48 112 THR D C 1
ATOM 7157 O O . THR D 1 112 ? 162.409 186.820 158.666 1.00 32.74 112 THR D O 1
ATOM 7161 N N . ILE D 1 113 ? 163.076 185.167 160.039 1.00 29.72 113 ILE D N 1
ATOM 7162 C CA . ILE D 1 113 ? 163.692 184.406 158.974 1.00 32.69 113 ILE D CA 1
ATOM 7163 C C . ILE D 1 113 ? 162.644 184.019 157.937 1.00 33.26 113 ILE D C 1
ATOM 7164 O O . ILE D 1 113 ? 162.883 184.160 156.740 1.00 37.41 113 ILE D O 1
ATOM 7169 N N . GLU D 1 114 ? 161.506 183.528 158.419 1.00 31.77 114 GLU D N 1
ATOM 7170 C CA . GLU D 1 114 ? 160.388 183.156 157.578 1.00 33.99 114 GLU D CA 1
ATOM 7171 C C . GLU D 1 114 ? 159.908 184.311 156.707 1.00 31.52 114 GLU D C 1
ATOM 7172 O O . GLU D 1 114 ? 159.699 184.143 155.510 1.00 33.04 114 GLU D O 1
ATOM 7178 N N . LEU D 1 115 ? 159.688 185.474 157.300 1.00 28.83 115 LEU D N 1
ATOM 7179 C CA . LEU D 1 115 ? 159.133 186.560 156.524 1.00 29.87 115 LEU D CA 1
ATOM 7180 C C . LEU D 1 115 ? 160.148 187.036 155.490 1.00 30.63 115 LEU D C 1
ATOM 7181 O O . LEU D 1 115 ? 159.766 187.359 154.369 1.00 36.09 115 LEU D O 1
ATOM 7186 N N . LEU D 1 116 ? 161.432 187.096 155.837 1.00 30.07 116 LEU D N 1
ATOM 7187 C CA . LEU D 1 116 ? 162.415 187.585 154.883 1.00 30.00 116 LEU D CA 1
ATOM 7188 C C . LEU D 1 116 ? 162.570 186.568 153.758 1.00 33.18 116 LEU D C 1
ATOM 7189 O O . LEU D 1 116 ? 162.896 186.942 152.632 1.00 36.36 116 LEU D O 1
ATOM 7194 N N . ALA D 1 117 ? 162.315 185.289 154.065 1.00 30.53 117 ALA D N 1
ATOM 7195 C CA . ALA D 1 117 ? 162.438 184.226 153.082 1.00 29.70 117 ALA D CA 1
ATOM 7196 C C . ALA D 1 117 ? 161.516 184.464 151.893 1.00 32.89 117 ALA D C 1
ATOM 7197 O O . ALA D 1 117 ? 161.856 184.096 150.774 1.00 44.21 117 ALA D O 1
ATOM 7199 N N . VAL D 1 118 ? 160.360 185.076 152.118 1.00 36.54 118 VAL D N 1
ATOM 7200 C CA . VAL D 1 118 ? 159.411 185.271 151.040 1.00 36.87 118 VAL D CA 1
ATOM 7201 C C . VAL D 1 118 ? 159.465 186.707 150.563 1.00 37.23 118 VAL D C 1
ATOM 7202 O O . VAL D 1 118 ? 158.484 187.199 150.039 1.00 45.56 118 VAL D O 1
ATOM 7206 N N . CYS D 1 119 ? 160.606 187.366 150.711 1.00 39.91 119 CYS D N 1
ATOM 7207 C CA . CYS D 1 119 ? 160.773 188.702 150.173 1.00 45.33 119 CYS D CA 1
ATOM 7208 C C . CYS D 1 119 ? 161.769 188.638 149.018 1.00 51.93 119 CYS D C 1
ATOM 7209 O O . CYS D 1 119 ? 162.485 187.645 148.872 1.00 57.27 119 CYS D O 1
ATOM 7212 N N . ALA D 1 120 ? 161.852 189.726 148.245 1.00 57.55 120 ALA D N 1
ATOM 7213 C CA . ALA D 1 120 ? 162.583 189.728 146.992 1.00 72.13 120 ALA D CA 1
ATOM 7214 C C . ALA D 1 120 ? 163.957 190.383 147.138 1.00 86.73 120 ALA D C 1
ATOM 7215 O O . ALA D 1 120 ? 164.239 191.379 146.471 1.00 96.04 120 ALA D O 1
ATOM 7217 N N . THR D 1 121 ? 164.830 189.791 147.962 1.00 92.77 121 THR D N 1
ATOM 7218 C CA . THR D 1 121 ? 166.095 190.430 148.297 1.00 103.79 121 THR D CA 1
ATOM 7219 C C . THR D 1 121 ? 167.251 189.477 147.980 1.00 102.18 121 THR D C 1
ATOM 7220 O O . THR D 1 121 ? 167.138 188.267 148.179 1.00 87.64 121 THR D O 1
ATOM 7224 N N . LEU D 1 122 ? 168.369 190.068 147.522 1.00 104.11 122 LEU D N 1
ATOM 7225 C CA . LEU D 1 122 ? 169.503 189.327 146.992 1.00 104.74 122 LEU D CA 1
ATOM 7226 C C . LEU D 1 122 ? 170.818 189.809 147.599 1.00 107.58 122 LEU D C 1
ATOM 7227 O O . LEU D 1 122 ? 171.058 191.012 147.722 1.00 99.35 122 LEU D O 1
ATOM 7232 N N . GLY D 1 123 ? 171.680 188.840 147.931 1.00 113.00 123 GLY D N 1
ATOM 7233 C CA . GLY D 1 123 ? 173.091 189.101 148.153 1.00 122.75 123 GLY D CA 1
ATOM 7234 C C . GLY D 1 123 ? 173.362 189.680 149.536 1.00 114.91 123 GLY D C 1
ATOM 7235 O O . GLY D 1 123 ? 173.004 189.072 150.541 1.00 122.67 123 GLY D O 1
ATOM 7236 N N . VAL D 1 124 ? 174.000 190.852 149.564 1.00 111.28 124 VAL D N 1
ATOM 7237 C CA . VAL D 1 124 ? 174.434 191.447 150.815 1.00 121.88 124 VAL D CA 1
ATOM 7238 C C . VAL D 1 124 ? 173.191 191.913 151.571 1.00 110.46 124 VAL D C 1
ATOM 7239 O O . VAL D 1 124 ? 173.010 191.568 152.738 1.00 105.55 124 VAL D O 1
ATOM 7243 N N . GLN D 1 125 ? 172.326 192.670 150.887 1.00 99.56 125 GLN D N 1
ATOM 7244 C CA . GLN D 1 125 ? 171.115 193.194 151.502 1.00 88.20 125 GLN D CA 1
ATOM 7245 C C . GLN D 1 125 ? 170.379 192.063 152.221 1.00 74.52 125 GLN D C 1
ATOM 7246 O O . GLN D 1 125 ? 169.929 192.248 153.345 1.00 89.38 125 GLN D O 1
ATOM 7248 N N . ALA D 1 126 ? 170.285 190.889 151.600 1.00 56.47 126 ALA D N 1
ATOM 7249 C CA . ALA D 1 126 ? 169.525 189.798 152.187 1.00 60.51 126 ALA D CA 1
ATOM 7250 C C . ALA D 1 126 ? 170.227 189.208 153.406 1.00 64.22 126 ALA D C 1
ATOM 7251 O O . ALA D 1 126 ? 169.562 188.706 154.310 1.00 71.93 126 ALA D O 1
ATOM 7253 N N . ARG D 1 127 ? 171.563 189.218 153.396 1.00 67.53 127 ARG D N 1
ATOM 7254 C CA . ARG D 1 127 ? 172.353 188.700 154.504 1.00 67.38 127 ARG D CA 1
ATOM 7255 C C . ARG D 1 127 ? 172.398 189.754 155.617 1.00 60.31 127 ARG D C 1
ATOM 7256 O O . ARG D 1 127 ? 172.342 189.407 156.795 1.00 59.95 127 ARG D O 1
ATOM 7258 N N . ARG D 1 128 ? 172.475 191.037 155.246 1.00 51.36 128 ARG D N 1
ATOM 7259 C CA . ARG D 1 128 ? 172.430 192.095 156.235 1.00 57.60 128 ARG D CA 1
ATOM 7260 C C . ARG D 1 128 ? 171.065 192.104 156.923 1.00 57.63 128 ARG D C 1
ATOM 7261 O O . ARG D 1 128 ? 170.974 192.271 158.137 1.00 69.32 128 ARG D O 1
ATOM 7269 N N . ASN D 1 129 ? 170.005 191.943 156.134 1.00 49.95 129 ASN D N 1
ATOM 7270 C CA . ASN D 1 129 ? 168.661 191.941 156.657 1.00 45.19 129 ASN D CA 1
ATOM 7271 C C . ASN D 1 129 ? 168.507 190.836 157.688 1.00 40.12 129 ASN D C 1
ATOM 7272 O O . ASN D 1 129 ? 167.923 191.045 158.746 1.00 38.15 129 ASN D O 1
ATOM 7277 N N . THR D 1 130 ? 168.996 189.653 157.360 1.00 37.02 130 THR D N 1
ATOM 7278 C CA . THR D 1 130 ? 168.698 188.522 158.205 1.00 42.79 130 THR D CA 1
ATOM 7279 C C . THR D 1 130 ? 169.530 188.613 159.472 1.00 44.23 130 THR D C 1
ATOM 7280 O O . THR D 1 130 ? 169.126 188.125 160.523 1.00 51.56 130 THR D O 1
ATOM 7284 N N . ALA D 1 131 ? 170.688 189.250 159.367 1.00 46.44 131 ALA D N 1
ATOM 7285 C CA . ALA D 1 131 ? 171.583 189.353 160.501 1.00 46.17 131 ALA D CA 1
ATOM 7286 C C . ALA D 1 131 ? 171.019 190.352 161.501 1.00 43.59 131 ALA D C 1
ATOM 7287 O O . ALA D 1 131 ? 170.968 190.075 162.694 1.00 49.13 131 ALA D O 1
ATOM 7289 N N . ILE D 1 132 ? 170.624 191.522 161.006 1.00 37.83 132 ILE D N 1
ATOM 7290 C CA . ILE D 1 132 ? 170.094 192.549 161.878 1.00 40.05 132 ILE D CA 1
ATOM 7291 C C . ILE D 1 132 ? 168.784 192.100 162.538 1.00 42.13 132 ILE D C 1
ATOM 7292 O O . ILE D 1 132 ? 168.543 192.381 163.705 1.00 44.76 132 ILE D O 1
ATOM 7297 N N . ALA D 1 133 ? 167.932 191.405 161.797 1.00 41.44 133 ALA D N 1
ATOM 7298 C CA . ALA D 1 133 ? 166.621 191.058 162.295 1.00 40.02 133 ALA D CA 1
ATOM 7299 C C . ALA D 1 133 ? 166.736 189.969 163.343 1.00 37.20 133 ALA D C 1
ATOM 7300 O O . ALA D 1 133 ? 166.071 190.038 164.372 1.00 45.42 133 ALA D O 1
ATOM 7302 N N . VAL D 1 134 ? 167.548 188.962 163.074 1.00 34.35 134 VAL D N 1
ATOM 7303 C CA . VAL D 1 134 ? 167.694 187.869 164.016 1.00 34.78 134 VAL D CA 1
ATOM 7304 C C . VAL D 1 134 ? 168.383 188.352 165.283 1.00 37.37 134 VAL D C 1
ATOM 7305 O O . VAL D 1 134 ? 168.183 187.799 166.360 1.00 43.85 134 VAL D O 1
ATOM 7309 N N . THR D 1 135 ? 169.192 189.389 165.148 1.00 38.89 135 THR D N 1
ATOM 7310 C CA . THR D 1 135 ? 169.945 189.900 166.269 1.00 40.84 135 THR D CA 1
ATOM 7311 C C . THR D 1 135 ? 169.012 190.760 167.105 1.00 37.00 135 THR D C 1
ATOM 7312 O O . THR D 1 135 ? 168.883 190.572 168.310 1.00 43.72 135 THR D O 1
ATOM 7316 N N . ALA D 1 136 ? 168.401 191.726 166.430 1.00 32.24 136 ALA D N 1
ATOM 7317 C CA . ALA D 1 136 ? 167.550 192.689 167.085 1.00 31.73 136 ALA D CA 1
ATOM 7318 C C . ALA D 1 136 ? 166.407 191.969 167.799 1.00 33.77 136 ALA D C 1
ATOM 7319 O O . ALA D 1 136 ? 166.012 192.380 168.880 1.00 38.28 136 ALA D O 1
ATOM 7321 N N . THR D 1 137 ? 165.909 190.865 167.252 1.00 33.64 137 THR D N 1
ATOM 7322 C CA . THR D 1 137 ? 164.770 190.250 167.891 1.00 35.20 137 THR D CA 1
ATOM 7323 C C . THR D 1 137 ? 165.228 189.421 169.078 1.00 33.30 137 THR D C 1
ATOM 7324 O O . THR D 1 137 ? 164.505 189.359 170.061 1.00 41.10 137 THR D O 1
ATOM 7328 N N . GLY D 1 138 ? 166.355 188.728 168.991 1.00 31.26 138 GLY D N 1
ATOM 7329 C CA . GLY D 1 138 ? 166.808 187.956 170.144 1.00 29.51 138 GLY D CA 1
ATOM 7330 C C . GLY D 1 138 ? 167.248 188.901 171.268 1.00 27.53 138 GLY D C 1
ATOM 7331 O O . GLY D 1 138 ? 167.045 188.641 172.447 1.00 30.83 138 GLY D O 1
ATOM 7332 N N . ALA D 1 139 ? 167.820 190.029 170.896 1.00 25.28 139 ALA D N 1
ATOM 7333 C CA . ALA D 1 139 ? 168.176 191.021 171.877 1.00 29.93 139 ALA D CA 1
ATOM 7334 C C . ALA D 1 139 ? 166.924 191.539 172.570 1.00 33.56 139 ALA D C 1
ATOM 7335 O O . ALA D 1 139 ? 166.902 191.645 173.790 1.00 44.53 139 ALA D O 1
ATOM 7337 N N . MET D 1 140 ? 165.892 191.858 171.785 1.00 32.80 140 MET D N 1
ATOM 7338 C CA . MET D 1 140 ? 164.621 192.332 172.305 1.00 29.73 140 MET D CA 1
ATOM 7339 C C . MET D 1 140 ? 164.048 191.338 173.321 1.00 25.39 140 MET D C 1
ATOM 7340 O O . MET D 1 140 ? 163.582 191.737 174.386 1.00 24.76 140 MET D O 1
ATOM 7345 N N . ILE D 1 141 ? 164.193 190.044 173.091 1.00 21.13 141 ILE D N 1
ATOM 7346 C CA . ILE D 1 141 ? 163.614 189.143 174.049 1.00 23.12 141 ILE D CA 1
ATOM 7347 C C . ILE D 1 141 ? 164.442 189.130 175.307 1.00 27.82 141 ILE D C 1
ATOM 7348 O O . ILE D 1 141 ? 163.880 188.940 176.380 1.00 35.14 141 ILE D O 1
ATOM 7353 N N . PHE D 1 142 ? 165.751 189.332 175.181 1.00 33.52 142 PHE D N 1
ATOM 7354 C CA . PHE D 1 142 ? 166.677 189.032 176.265 1.00 30.66 142 PHE D CA 1
ATOM 7355 C C . PHE D 1 142 ? 166.640 190.208 177.223 1.00 27.12 142 PHE D C 1
ATOM 7356 O O . PHE D 1 142 ? 166.591 190.023 178.430 1.00 28.61 142 PHE D O 1
ATOM 7364 N N . CYS D 1 143 ? 166.613 191.407 176.667 1.00 25.76 143 CYS D N 1
ATOM 7365 C CA . CYS D 1 143 ? 166.357 192.580 177.475 1.00 32.18 143 CYS D CA 1
ATOM 7366 C C . CYS D 1 143 ? 165.089 192.447 178.301 1.00 32.14 143 CYS D C 1
ATOM 7367 O O . CYS D 1 143 ? 165.036 192.948 179.409 1.00 40.97 143 CYS D O 1
ATOM 7370 N N . GLY D 1 144 ? 164.046 191.839 177.736 1.00 31.46 144 GLY D N 1
ATOM 7371 C CA . GLY D 1 144 ? 162.803 191.637 178.455 1.00 25.40 144 GLY D CA 1
ATOM 7372 C C . GLY D 1 144 ? 163.043 190.739 179.637 1.00 22.66 144 GLY D C 1
ATOM 7373 O O . GLY D 1 144 ? 162.757 191.125 180.750 1.00 29.10 144 GLY D O 1
ATOM 7374 N N . PHE D 1 145 ? 163.668 189.602 179.370 1.00 22.37 145 PHE D N 1
ATOM 7375 C CA . PHE D 1 145 ? 164.047 188.624 180.376 1.00 22.48 145 PHE D CA 1
ATOM 7376 C C . PHE D 1 145 ? 164.909 189.250 181.480 1.00 23.13 145 PHE D C 1
ATOM 7377 O O . PHE D 1 145 ? 164.820 188.878 182.644 1.00 23.71 145 PHE D O 1
ATOM 7385 N N . LEU D 1 146 ? 165.720 190.226 181.142 1.00 22.80 146 LEU D N 1
ATOM 7386 C CA . LEU D 1 146 ? 166.529 190.825 182.163 1.00 25.44 146 LEU D CA 1
ATOM 7387 C C . LEU D 1 146 ? 165.611 191.560 183.125 1.00 26.36 146 LEU D C 1
ATOM 7388 O O . LEU D 1 146 ? 165.609 191.193 184.302 1.00 29.75 146 LEU D O 1
ATOM 7393 N N . GLY D 1 147 ? 164.859 192.561 182.616 1.00 24.60 147 GLY D N 1
ATOM 7394 C CA . GLY D 1 147 ? 163.967 193.399 183.407 1.00 25.77 147 GLY D CA 1
ATOM 7395 C C . GLY D 1 147 ? 162.962 192.563 184.227 1.00 28.04 147 GLY D C 1
ATOM 7396 O O . GLY D 1 147 ? 162.723 192.795 185.406 1.00 31.81 147 GLY D O 1
ATOM 7397 N N . ALA D 1 148 ? 162.437 191.508 183.646 1.00 25.99 148 ALA D N 1
ATOM 7398 C CA . ALA D 1 148 ? 161.301 190.867 184.244 1.00 29.65 148 ALA D CA 1
ATOM 7399 C C . ALA D 1 148 ? 161.687 189.736 185.177 1.00 30.77 148 ALA D C 1
ATOM 7400 O O . ALA D 1 148 ? 160.850 189.333 185.977 1.00 36.39 148 ALA D O 1
ATOM 7402 N N . ILE D 1 149 ? 162.859 189.133 184.992 1.00 33.50 149 ILE D N 1
ATOM 7403 C CA . ILE D 1 149 ? 163.153 187.869 185.659 1.00 32.95 149 ILE D CA 1
ATOM 7404 C C . ILE D 1 149 ? 164.474 187.914 186.403 1.00 34.31 149 ILE D C 1
ATOM 7405 O O . ILE D 1 149 ? 164.546 187.357 187.488 1.00 38.07 149 ILE D O 1
ATOM 7410 N N . VAL D 1 150 ? 165.504 188.538 185.815 1.00 35.86 150 VAL D N 1
ATOM 7411 C CA . VAL D 1 150 ? 166.866 188.247 186.227 1.00 38.38 150 VAL D CA 1
ATOM 7412 C C . VAL D 1 150 ? 167.274 189.288 187.258 1.00 34.78 150 VAL D C 1
ATOM 7413 O O . VAL D 1 150 ? 167.529 188.936 188.415 1.00 42.07 150 VAL D O 1
ATOM 7417 N N . ILE D 1 151 ? 167.273 190.548 186.870 1.00 27.50 151 ILE D N 1
ATOM 7418 C CA . ILE D 1 151 ? 167.609 191.581 187.827 1.00 30.69 151 ILE D CA 1
ATOM 7419 C C . ILE D 1 151 ? 166.620 191.641 188.994 1.00 39.76 151 ILE D C 1
ATOM 7420 O O . ILE D 1 151 ? 165.421 191.814 188.794 1.00 54.72 151 ILE D O 1
ATOM 7425 N N . ASP D 1 152 ? 167.138 191.469 190.211 1.00 44.32 152 ASP D N 1
ATOM 7426 C CA . ASP D 1 152 ? 166.417 191.650 191.458 1.00 42.32 152 ASP D CA 1
ATOM 7427 C C . ASP D 1 152 ? 165.265 190.659 191.570 1.00 38.12 152 ASP D C 1
ATOM 7428 O O . ASP D 1 152 ? 164.385 190.795 192.402 1.00 44.13 152 ASP D O 1
ATOM 7433 N N . ASN D 1 153 ? 165.315 189.610 190.782 1.00 40.14 153 ASN D N 1
ATOM 7434 C CA . ASN D 1 153 ? 164.257 188.624 190.798 1.00 49.01 153 ASN D CA 1
ATOM 7435 C C . ASN D 1 153 ? 162.957 189.175 190.238 1.00 43.57 153 ASN D C 1
ATOM 7436 O O . ASN D 1 153 ? 161.904 188.647 190.567 1.00 55.38 153 ASN D O 1
ATOM 7441 N N . GLY D 1 154 ? 163.049 190.185 189.376 1.00 40.69 154 GLY D N 1
ATOM 7442 C CA . GLY D 1 154 ? 161.879 190.768 188.764 1.00 36.60 154 GLY D CA 1
ATOM 7443 C C . GLY D 1 154 ? 161.388 191.996 189.511 1.00 33.23 154 GLY D C 1
ATOM 7444 O O . GLY D 1 154 ? 160.513 192.704 189.027 1.00 37.84 154 GLY D O 1
ATOM 7445 N N . THR D 1 155 ? 161.963 192.300 190.657 1.00 32.08 155 THR D N 1
ATOM 7446 C CA . THR D 1 155 ? 161.261 193.216 191.529 1.00 32.27 155 THR D CA 1
ATOM 7447 C C . THR D 1 155 ? 161.782 194.628 191.428 1.00 29.42 155 THR D C 1
ATOM 7448 O O . THR D 1 155 ? 161.393 195.458 192.222 1.00 38.38 155 THR D O 1
ATOM 7452 N N . ASN D 1 156 ? 162.656 194.929 190.485 1.00 31.57 156 ASN D N 1
ATOM 7453 C CA . ASN D 1 156 ? 163.223 196.260 190.511 1.00 36.37 156 ASN D CA 1
ATOM 7454 C C . ASN D 1 156 ? 162.495 197.097 189.487 1.00 31.68 156 ASN D C 1
ATOM 7455 O O . ASN D 1 156 ? 162.635 196.843 188.311 1.00 41.66 156 ASN D O 1
ATOM 7460 N N . THR D 1 157 ? 161.710 198.067 189.921 1.00 36.14 157 THR D N 1
ATOM 7461 C CA . THR D 1 157 ? 160.818 198.731 188.988 1.00 38.06 157 THR D CA 1
ATOM 7462 C C . THR D 1 157 ? 161.614 199.454 187.917 1.00 40.46 157 THR D C 1
ATOM 7463 O O . THR D 1 157 ? 161.215 199.403 186.748 1.00 42.98 157 THR D O 1
ATOM 7467 N N . GLY D 1 158 ? 162.725 200.097 188.315 1.00 36.59 158 GLY D N 1
ATOM 7468 C CA . GLY D 1 158 ? 163.530 200.864 187.371 1.00 34.25 158 GLY D CA 1
ATOM 7469 C C . GLY D 1 158 ? 164.250 199.934 186.387 1.00 31.51 158 GLY D C 1
ATOM 7470 O O . GLY D 1 158 ? 164.348 200.216 185.206 1.00 29.67 158 GLY D O 1
ATOM 7471 N N . ALA D 1 159 ? 164.784 198.826 186.874 1.00 28.85 159 ALA D N 1
ATOM 7472 C CA . ALA D 1 159 ? 165.316 197.859 185.944 1.00 31.69 159 ALA D CA 1
ATOM 7473 C C . ALA D 1 159 ? 164.208 197.486 184.963 1.00 35.19 159 ALA D C 1
ATOM 7474 O O . ALA D 1 159 ? 164.363 197.638 183.765 1.00 44.83 159 ALA D O 1
ATOM 7476 N N . PHE D 1 160 ? 163.069 197.086 185.522 1.00 39.74 160 PHE D N 1
ATOM 7477 C CA . PHE D 1 160 ? 161.951 196.464 184.836 1.00 35.63 160 PHE D CA 1
ATOM 7478 C C . PHE D 1 160 ? 161.534 197.365 183.683 1.00 29.87 160 PHE D C 1
ATOM 7479 O O . PHE D 1 160 ? 161.277 196.883 182.570 1.00 26.35 160 PHE D O 1
ATOM 7487 N N . ILE D 1 161 ? 161.546 198.662 183.964 1.00 26.70 161 ILE D N 1
ATOM 7488 C CA . ILE D 1 161 ? 161.127 199.638 182.987 1.00 32.28 161 ILE D CA 1
ATOM 7489 C C . ILE D 1 161 ? 162.229 199.881 181.973 1.00 37.40 161 ILE D C 1
ATOM 7490 O O . ILE D 1 161 ? 161.938 199.919 180.782 1.00 49.01 161 ILE D O 1
ATOM 7495 N N . LEU D 1 162 ? 163.459 200.102 182.452 1.00 41.83 162 LEU D N 1
ATOM 7496 C CA . LEU D 1 162 ? 164.595 200.507 181.635 1.00 40.87 162 LEU D CA 1
ATOM 7497 C C . LEU D 1 162 ? 164.918 199.394 180.647 1.00 33.07 162 LEU D C 1
ATOM 7498 O O . LEU D 1 162 ? 165.048 199.632 179.457 1.00 31.02 162 LEU D O 1
ATOM 7503 N N . TRP D 1 163 ? 164.916 198.159 181.111 1.00 27.12 163 TRP D N 1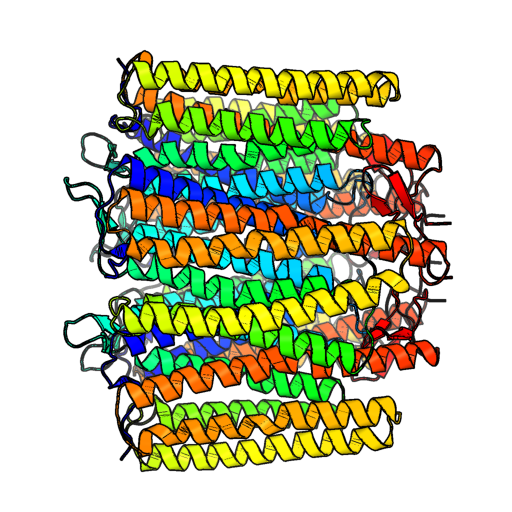
ATOM 7504 C CA . TRP D 1 163 ? 165.129 197.085 180.178 1.00 30.37 163 TRP D CA 1
ATOM 7505 C C . TRP D 1 163 ? 164.005 196.956 179.165 1.00 33.40 163 TRP D C 1
ATOM 7506 O O . TRP D 1 163 ? 164.263 196.590 178.034 1.00 40.38 163 TRP D O 1
ATOM 7517 N N . ALA D 1 164 ? 162.776 197.311 179.510 1.00 40.16 164 ALA D N 1
ATOM 7518 C CA . ALA D 1 164 ? 161.703 197.272 178.525 1.00 36.65 164 ALA D CA 1
ATOM 7519 C C . ALA D 1 164 ? 161.910 198.369 177.499 1.00 29.88 164 ALA D C 1
ATOM 7520 O O . ALA D 1 164 ? 161.509 198.207 176.364 1.00 31.23 164 ALA D O 1
ATOM 7522 N N . VAL D 1 165 ? 162.560 199.452 177.886 1.00 32.50 165 VAL D N 1
ATOM 7523 C CA . VAL D 1 165 ? 162.799 200.540 176.954 1.00 41.16 165 VAL D CA 1
ATOM 7524 C C . VAL D 1 165 ? 163.827 200.141 175.898 1.00 39.39 165 VAL D C 1
ATOM 7525 O O . VAL D 1 165 ? 163.592 200.301 174.714 1.00 39.15 165 VAL D O 1
ATOM 7529 N N . ILE D 1 166 ? 164.972 199.662 176.367 1.00 42.35 166 ILE D N 1
ATOM 7530 C CA . ILE D 1 166 ? 166.007 199.056 175.554 1.00 43.74 166 ILE D CA 1
ATOM 7531 C C . ILE D 1 166 ? 165.392 198.016 174.617 1.00 39.91 166 ILE D C 1
ATOM 7532 O O . ILE D 1 166 ? 165.605 198.074 173.410 1.00 45.08 166 ILE D O 1
ATOM 7537 N N . SER D 1 167 ? 164.629 197.080 175.178 1.00 31.59 167 SER D N 1
ATOM 7538 C CA . SER D 1 167 ? 163.878 196.105 174.406 1.00 28.04 167 SER D CA 1
ATOM 7539 C C . SER D 1 167 ? 163.053 196.756 173.305 1.00 27.27 167 SER D C 1
ATOM 7540 O O . SER D 1 167 ? 162.925 196.176 172.241 1.00 29.43 167 SER D O 1
ATOM 7543 N N . CYS D 1 168 ? 162.502 197.941 173.538 1.00 31.31 168 CYS D N 1
ATOM 7544 C CA . CYS D 1 168 ? 161.643 198.564 172.542 1.00 35.56 168 CYS D CA 1
ATOM 7545 C C . CYS D 1 168 ? 162.465 199.168 171.426 1.00 40.94 168 CYS D C 1
ATOM 7546 O O . CYS D 1 168 ? 161.943 199.345 170.333 1.00 55.86 168 CYS D O 1
ATOM 7549 N N . VAL D 1 169 ? 163.733 199.471 171.695 1.00 40.04 169 VAL D N 1
ATOM 7550 C CA . VAL D 1 169 ? 164.614 199.968 170.660 1.00 39.36 169 VAL D CA 1
ATOM 7551 C C . VAL D 1 169 ? 164.927 198.820 169.708 1.00 36.26 169 VAL D C 1
ATOM 7552 O O . VAL D 1 169 ? 164.832 198.984 168.494 1.00 39.45 169 VAL D O 1
ATOM 7556 N N . PHE D 1 170 ? 165.246 197.648 170.247 1.00 30.28 170 PHE D N 1
ATOM 7557 C CA . PHE D 1 170 ? 165.511 196.523 169.380 1.00 35.64 170 PHE D CA 1
ATOM 7558 C C . PHE D 1 170 ? 164.275 196.132 168.580 1.00 38.20 170 PHE D C 1
ATOM 7559 O O . PHE D 1 170 ? 164.376 195.428 167.593 1.00 44.37 170 PHE D O 1
ATOM 7567 N N . TRP D 1 171 ? 163.108 196.536 169.057 1.00 45.24 171 TRP D N 1
ATOM 7568 C CA . TRP D 1 171 ? 161.844 196.167 168.466 1.00 41.38 171 TRP D CA 1
ATOM 7569 C C . TRP D 1 171 ? 161.598 197.070 167.269 1.00 39.73 171 TRP D C 1
ATOM 7570 O O . TRP D 1 171 ? 161.079 196.629 166.248 1.00 47.97 171 TRP D O 1
ATOM 7581 N N . VAL D 1 172 ? 162.008 198.323 167.398 1.00 39.48 172 VAL D N 1
ATOM 7582 C CA . VAL D 1 172 ? 161.887 199.270 166.311 1.00 39.95 172 VAL D CA 1
ATOM 7583 C C . VAL D 1 172 ? 162.894 198.943 165.219 1.00 41.67 172 VAL D C 1
ATOM 7584 O O . VAL D 1 172 ? 162.597 199.080 164.039 1.00 49.37 172 VAL D O 1
ATOM 7588 N N . ILE D 1 173 ? 164.095 198.540 165.609 1.00 46.10 173 ILE D N 1
ATOM 7589 C CA . ILE D 1 173 ? 165.115 198.187 164.636 1.00 48.49 173 ILE D CA 1
ATOM 7590 C C . ILE D 1 173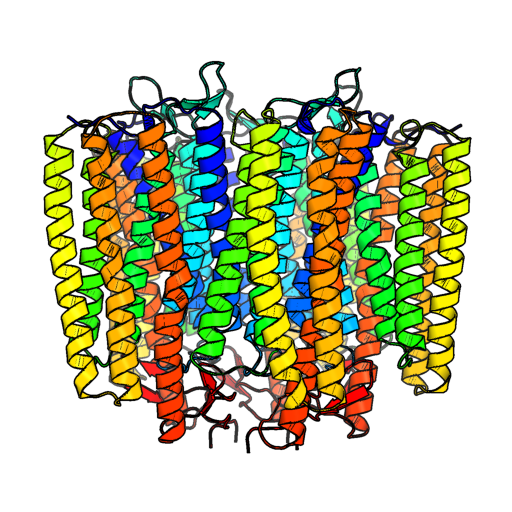 ? 164.621 197.012 163.798 1.00 43.70 173 ILE D C 1
ATOM 7591 O O . ILE D 1 173 ? 164.702 197.042 162.586 1.00 50.54 173 ILE D O 1
ATOM 7596 N N . ALA D 1 174 ? 164.128 195.972 164.458 1.00 41.44 174 ALA D N 1
ATOM 7597 C CA . ALA D 1 174 ? 163.620 194.804 163.768 1.00 42.49 174 ALA D CA 1
ATOM 7598 C C . ALA D 1 174 ? 162.525 195.205 162.786 1.00 43.49 174 ALA D C 1
ATOM 7599 O O . ALA D 1 174 ? 162.458 194.696 161.682 1.00 52.80 174 ALA D O 1
ATOM 7601 N N . ASN D 1 175 ? 161.625 196.080 163.207 1.00 47.73 175 ASN D N 1
ATOM 7602 C CA . ASN D 1 175 ? 160.483 196.392 162.374 1.00 49.23 175 ASN D CA 1
ATOM 7603 C C . ASN D 1 175 ? 160.965 197.149 161.151 1.00 44.98 175 ASN D C 1
ATOM 7604 O O . ASN D 1 175 ? 160.527 196.880 160.046 1.00 55.85 175 ASN D O 1
ATOM 7609 N N . VAL D 1 176 ? 161.858 198.100 161.362 1.00 42.27 176 VAL D N 1
ATOM 7610 C CA . VAL D 1 176 ? 162.303 198.929 160.270 1.00 41.87 176 VAL D CA 1
ATOM 7611 C C . VAL D 1 176 ? 162.934 198.039 159.224 1.00 39.67 176 VAL D C 1
ATOM 7612 O O . VAL D 1 176 ? 162.564 198.098 158.059 1.00 49.90 176 VAL D O 1
ATOM 7616 N N . VAL D 1 177 ? 163.865 197.209 159.662 1.00 37.81 177 VAL D N 1
ATOM 7617 C CA . VAL D 1 177 ? 164.491 196.258 158.779 1.00 39.16 177 VAL D CA 1
ATOM 7618 C C . VAL D 1 177 ? 163.429 195.474 158.009 1.00 40.09 177 VAL D C 1
ATOM 7619 O O . VAL D 1 177 ? 163.443 195.482 156.778 1.00 48.46 177 VAL D O 1
ATOM 7623 N N . LEU D 1 178 ? 162.513 194.814 158.712 1.00 35.08 178 LEU D N 1
ATOM 7624 C CA . LEU D 1 178 ? 161.516 193.981 158.058 1.00 39.44 178 LEU D CA 1
ATOM 7625 C C . LEU D 1 178 ? 160.645 194.820 157.127 1.00 41.80 178 LEU D C 1
ATOM 7626 O O . LEU D 1 178 ? 160.497 194.502 155.955 1.00 48.01 178 LEU D O 1
ATOM 7631 N N . ILE D 1 179 ? 160.083 195.903 157.644 1.00 43.26 179 ILE D N 1
ATOM 7632 C CA . ILE D 1 179 ? 159.169 196.705 156.867 1.00 43.12 179 ILE D CA 1
ATOM 7633 C C . ILE D 1 179 ? 159.842 197.170 155.585 1.00 44.21 179 ILE D C 1
ATOM 7634 O O . ILE D 1 179 ? 159.207 197.217 154.540 1.00 47.85 179 ILE D O 1
ATOM 7639 N N . ARG D 1 180 ? 161.117 197.522 155.653 1.00 44.71 180 ARG D N 1
ATOM 7640 C CA . ARG D 1 180 ? 161.778 198.038 154.468 1.00 46.01 180 ARG D CA 1
ATOM 7641 C C . ARG D 1 180 ? 161.949 196.887 153.470 1.00 43.84 180 ARG D C 1
ATOM 7642 O O . ARG D 1 180 ? 161.826 197.094 152.270 1.00 54.96 180 ARG D O 1
ATOM 7644 N N . ALA D 1 181 ? 162.235 195.680 153.959 1.00 43.59 181 ALA D N 1
ATOM 7645 C CA . ALA D 1 181 ? 162.483 194.531 153.096 1.00 42.12 181 ALA D CA 1
ATOM 7646 C C . ALA D 1 181 ? 161.220 194.193 152.320 1.00 41.41 181 ALA D C 1
ATOM 7647 O O . ALA D 1 181 ? 161.270 193.944 151.124 1.00 48.24 181 ALA D O 1
ATOM 7649 N N . VAL D 1 182 ? 160.095 194.180 153.026 1.00 40.85 182 VAL D N 1
ATOM 7650 C CA . VAL D 1 182 ? 158.811 193.908 152.419 1.00 42.11 182 VAL D CA 1
ATOM 7651 C C . VAL D 1 182 ? 158.433 194.984 151.414 1.00 44.51 182 VAL D C 1
ATOM 7652 O O . VAL D 1 182 ? 157.581 194.741 150.577 1.00 60.25 182 VAL D O 1
ATOM 7656 N N . ARG D 1 183 ? 158.999 196.174 151.508 1.00 48.00 183 ARG D N 1
ATOM 7657 C CA . ARG D 1 183 ? 158.499 197.260 150.690 1.00 55.53 183 ARG D CA 1
ATOM 7658 C C . ARG D 1 183 ? 159.499 197.534 149.574 1.00 53.87 183 ARG D C 1
ATOM 7659 O O . ARG D 1 183 ? 159.234 198.347 148.693 1.00 61.80 183 ARG D O 1
ATOM 7667 N N . GLN D 1 184 ? 160.644 196.860 149.631 1.00 57.46 184 GLN D N 1
ATOM 7668 C CA . GLN D 1 184 ? 161.534 196.761 148.493 1.00 68.48 184 GLN D CA 1
ATOM 7669 C C . GLN D 1 184 ? 161.175 195.527 147.675 1.00 67.07 184 GLN D C 1
ATOM 7670 O O . GLN D 1 184 ? 161.679 195.361 146.568 1.00 87.15 184 GLN D O 1
ATOM 7676 N N . SER D 1 185 ? 160.321 194.660 148.231 1.00 61.13 185 SER D N 1
ATOM 7677 C CA . SER D 1 185 ? 159.874 193.459 147.545 1.00 55.30 185 SER D CA 1
ATOM 7678 C C . SER D 1 185 ? 158.796 193.831 146.549 1.00 54.20 185 SER D C 1
ATOM 7679 O O . SER D 1 185 ? 158.901 193.507 145.370 1.00 51.78 185 SER D O 1
ATOM 7682 N N . LEU D 1 186 ? 157.798 194.544 147.077 1.00 54.45 186 LEU D N 1
ATOM 7683 C CA . LEU D 1 186 ? 156.508 194.748 146.450 1.00 57.32 186 LEU D CA 1
ATOM 7684 C C . LEU D 1 186 ? 156.630 195.319 145.040 1.00 63.64 186 LEU D C 1
ATOM 7685 O O . LEU D 1 186 ? 155.818 194.989 144.175 1.00 72.40 186 LEU D O 1
ATOM 7690 N N . PRO D 1 187 ? 157.616 196.186 144.734 1.00 76.33 187 PRO D N 1
ATOM 7691 C CA . PRO D 1 187 ? 157.763 196.710 143.374 1.00 88.69 187 PRO D CA 1
ATOM 7692 C C . PRO D 1 187 ? 158.081 195.669 142.293 1.00 83.97 187 PRO D C 1
ATOM 7693 O O . PRO D 1 187 ? 157.815 195.900 141.115 1.00 89.20 187 PRO D O 1
ATOM 7697 N N . THR D 1 188 ? 158.624 194.518 142.698 1.00 78.03 188 THR D N 1
ATOM 7698 C CA . THR D 1 188 ? 159.110 193.520 141.761 1.00 79.89 188 THR D CA 1
ATOM 7699 C C . THR D 1 188 ? 158.143 192.342 141.638 1.00 73.52 188 THR D C 1
ATOM 7700 O O . THR D 1 188 ? 158.326 191.500 140.764 1.00 85.52 188 THR D O 1
ATOM 7704 N N . LEU D 1 189 ? 157.136 192.262 142.515 1.00 68.98 189 LEU D N 1
ATOM 7705 C CA . LEU D 1 189 ? 156.207 191.143 142.498 1.00 66.63 189 LEU D CA 1
ATOM 7706 C C . LEU D 1 189 ? 155.047 191.433 141.548 1.00 73.92 189 LEU D C 1
ATOM 7707 O O . LEU D 1 189 ? 154.943 192.509 140.958 1.00 78.44 189 LEU D O 1
ATOM 7712 N N . THR D 1 190 ? 154.181 190.430 141.405 1.00 77.60 190 THR D N 1
ATOM 7713 C CA . THR D 1 190 ? 152.960 190.568 140.641 1.00 80.32 190 THR D CA 1
ATOM 7714 C C . THR D 1 190 ? 151.873 191.102 141.564 1.00 80.72 190 THR D C 1
ATOM 7715 O O . THR D 1 190 ? 151.911 190.874 142.773 1.00 77.22 190 THR D O 1
ATOM 7719 N N . PRO D 1 191 ? 150.850 191.786 141.012 1.00 74.50 191 PRO D N 1
ATOM 7720 C CA . PRO D 1 191 ? 149.723 192.247 141.816 1.00 74.00 191 PRO D CA 1
ATOM 7721 C C . PRO D 1 191 ? 149.312 191.242 142.886 1.00 67.18 191 PRO D C 1
ATOM 7722 O O . PRO D 1 191 ? 149.301 191.561 144.073 1.00 72.24 191 PRO D O 1
ATOM 7726 N N . GLU D 1 192 ? 149.008 190.017 142.452 1.00 65.65 192 GLU D N 1
ATOM 7727 C CA . GLU D 1 192 ? 148.476 189.005 143.346 1.00 66.26 192 GLU D CA 1
ATOM 7728 C C . GLU D 1 192 ? 149.500 188.709 144.441 1.00 60.93 192 GLU D C 1
ATOM 7729 O O . GLU D 1 192 ? 149.120 188.486 145.592 1.00 63.63 192 GLU D O 1
ATOM 7731 N N . SER D 1 193 ? 150.789 188.721 144.074 1.00 58.72 193 SER D N 1
ATOM 7732 C CA . SER D 1 193 ? 151.859 188.368 144.996 1.00 62.90 193 SER D CA 1
ATOM 7733 C C . SER D 1 193 ? 152.192 189.541 145.911 1.00 58.08 193 SER D C 1
ATOM 7734 O O . SER D 1 193 ? 152.395 189.355 147.111 1.00 53.76 193 SER D O 1
ATOM 7737 N N . HIS D 1 194 ? 152.267 190.735 145.312 1.00 60.83 194 HIS D N 1
ATOM 7738 C CA . HIS D 1 194 ? 152.441 191.986 146.034 1.00 61.82 194 HIS D CA 1
ATOM 7739 C C . HIS D 1 194 ? 151.419 192.053 147.162 1.00 55.31 194 HIS D C 1
ATOM 7740 O O . HIS D 1 194 ? 151.788 192.153 148.332 1.00 57.29 194 HIS D O 1
ATOM 7747 N N . THR D 1 195 ? 150.139 191.934 146.802 1.00 49.70 195 THR D N 1
ATOM 7748 C CA . THR D 1 195 ? 149.066 191.981 147.781 1.00 47.93 195 THR D CA 1
ATOM 7749 C C . THR D 1 195 ? 149.291 190.961 148.886 1.00 39.61 195 THR D C 1
ATOM 7750 O O . THR D 1 195 ? 149.096 191.255 150.055 1.00 43.08 195 THR D O 1
ATOM 7754 N N . MET D 1 196 ? 149.670 189.755 148.507 1.00 43.03 196 MET D N 1
ATOM 7755 C CA . MET D 1 196 ? 149.696 188.655 149.450 1.00 51.29 196 MET D CA 1
ATOM 7756 C C . MET D 1 196 ? 150.780 188.887 150.501 1.00 50.28 196 MET D C 1
ATOM 7757 O O . MET D 1 196 ? 150.579 188.533 151.676 1.00 43.20 196 MET D O 1
ATOM 7762 N N . LEU D 1 197 ? 151.916 189.461 150.053 1.00 41.53 197 LEU D N 1
ATOM 7763 C CA . LEU D 1 197 ? 153.059 189.667 150.925 1.00 42.40 197 LEU D CA 1
ATOM 7764 C C . LEU D 1 197 ? 152.763 190.798 151.902 1.00 46.23 197 LEU D C 1
ATOM 7765 O O . LEU D 1 197 ? 153.020 190.663 153.102 1.00 47.28 197 LEU D O 1
ATOM 7770 N N . LYS D 1 198 ? 152.249 191.905 151.346 1.00 48.17 198 LYS D N 1
ATOM 7771 C CA . LYS D 1 198 ? 151.852 193.078 152.109 1.00 50.87 198 LYS D CA 1
ATOM 7772 C C . LYS D 1 198 ? 150.954 192.627 153.250 1.00 46.51 198 LYS D C 1
ATOM 7773 O O . LYS D 1 198 ? 151.229 192.892 154.415 1.00 58.16 198 LYS D O 1
ATOM 7779 N N . SER D 1 199 ? 149.937 191.864 152.934 1.00 46.18 199 SER D N 1
ATOM 7780 C CA . SER D 1 199 ? 149.006 191.343 153.950 1.00 49.63 199 SER D CA 1
ATOM 7781 C C . SER D 1 199 ? 149.700 190.435 154.946 1.00 45.73 199 SER D C 1
ATOM 7782 O O . SER D 1 199 ? 149.358 190.523 156.090 1.00 47.15 199 SER D O 1
ATOM 7785 N N . ALA D 1 200 ? 150.629 189.583 154.511 1.00 55.52 200 ALA D N 1
ATOM 7786 C CA . ALA D 1 200 ? 151.259 188.628 155.414 1.00 59.14 200 ALA D CA 1
ATOM 7787 C C . ALA D 1 200 ? 152.129 189.350 156.440 1.00 54.12 200 ALA D C 1
ATOM 7788 O O . ALA D 1 200 ? 152.098 189.004 157.625 1.00 51.61 200 ALA D O 1
ATOM 7790 N N . ALA D 1 201 ? 152.877 190.354 155.950 1.00 45.56 201 ALA D N 1
ATOM 7791 C CA . ALA D 1 201 ? 153.699 191.236 156.765 1.00 45.97 201 ALA D CA 1
ATOM 7792 C C . ALA D 1 201 ? 152.875 191.883 157.877 1.00 48.45 201 ALA D C 1
ATOM 7793 O O . ALA D 1 201 ? 153.176 191.721 159.060 1.00 50.46 201 ALA D O 1
ATOM 7795 N N . ILE D 1 202 ? 151.807 192.584 157.484 1.00 46.08 202 ILE D N 1
ATOM 7796 C CA . ILE D 1 202 ? 150.919 193.215 158.444 1.00 47.74 202 ILE D CA 1
ATOM 7797 C C . ILE D 1 202 ? 150.441 192.229 159.512 1.00 40.15 202 ILE D C 1
ATOM 7798 O O . ILE D 1 202 ? 150.440 192.539 160.689 1.00 43.65 202 ILE D O 1
ATOM 7803 N N . VAL D 1 203 ? 149.975 191.065 159.100 1.00 40.48 203 VAL D N 1
ATOM 7804 C CA . VAL D 1 203 ? 149.439 190.109 160.045 1.00 49.41 203 VAL D CA 1
ATOM 7805 C C . VAL D 1 203 ? 150.547 189.680 160.998 1.00 49.45 203 VAL D C 1
ATOM 7806 O O . VAL D 1 203 ? 150.319 189.549 162.203 1.00 41.95 203 VAL D O 1
ATOM 7810 N N . LEU D 1 204 ? 151.737 189.478 160.409 1.00 53.25 204 LEU D N 1
ATOM 7811 C CA . LEU D 1 204 ? 152.903 188.924 161.083 1.00 55.65 204 LEU D CA 1
ATOM 7812 C C . LEU D 1 204 ? 153.554 189.931 162.032 1.00 57.15 204 LEU D C 1
ATOM 7813 O O . LEU D 1 204 ? 154.166 189.507 163.013 1.00 67.17 204 LEU D O 1
ATOM 7818 N N . LEU D 1 205 ? 153.427 191.242 161.743 1.00 53.15 205 LEU D N 1
ATOM 7819 C CA . LEU D 1 205 ? 154.087 192.280 162.528 1.00 52.92 205 LEU D CA 1
ATOM 7820 C C . LEU D 1 205 ? 153.139 193.034 163.451 1.00 46.75 205 LEU D C 1
ATOM 7821 O O . LEU D 1 205 ? 153.606 193.732 164.336 1.00 59.80 205 LEU D O 1
ATOM 7826 N N . ALA D 1 206 ? 151.831 192.936 163.247 1.00 53.23 206 ALA D N 1
ATOM 7827 C CA . ALA D 1 206 ? 150.891 193.785 163.967 1.00 57.53 206 ALA D CA 1
ATOM 7828 C C . ALA D 1 206 ? 150.678 193.294 165.401 1.00 52.76 206 ALA D C 1
ATOM 7829 O O . ALA D 1 206 ? 150.762 194.076 166.337 1.00 54.33 206 ALA D O 1
ATOM 7831 N N . GLY D 1 207 ? 150.465 191.989 165.576 1.00 50.92 207 GLY D N 1
ATOM 7832 C CA . GLY D 1 207 ? 150.182 191.427 166.882 1.00 49.35 207 GLY D CA 1
ATOM 7833 C C . GLY D 1 207 ? 151.393 191.301 167.799 1.00 53.71 207 GLY D C 1
ATOM 7834 O O . GLY D 1 207 ? 151.286 190.691 168.862 1.00 64.94 207 GLY D O 1
ATOM 7835 N N . TRP D 1 208 ? 152.534 191.878 167.407 1.00 50.70 208 TRP D N 1
ATOM 7836 C CA . TRP D 1 208 ? 153.675 191.994 168.295 1.00 42.19 208 TRP D CA 1
ATOM 7837 C C . TRP D 1 208 ? 153.361 192.914 169.470 1.00 38.19 208 TRP D C 1
ATOM 7838 O O . TRP D 1 208 ? 153.885 192.702 170.549 1.00 45.84 208 TRP D O 1
ATOM 7849 N N . VAL D 1 209 ? 152.478 193.887 169.284 1.00 35.71 209 VAL D N 1
ATOM 7850 C CA . VAL D 1 209 ? 152.235 194.903 170.287 1.00 36.89 209 VAL D CA 1
ATOM 7851 C C . VAL D 1 209 ? 151.657 194.316 171.575 1.00 38.15 209 VAL D C 1
ATOM 7852 O O . VAL D 1 209 ? 151.842 194.863 172.666 1.00 39.84 209 VAL D O 1
ATOM 7856 N N . VAL D 1 210 ? 150.939 193.214 171.438 1.00 34.75 210 VAL D N 1
ATOM 7857 C CA . VAL D 1 210 ? 150.320 192.569 172.570 1.00 34.18 210 VAL D CA 1
ATOM 7858 C C . VAL D 1 210 ? 151.380 192.319 173.633 1.00 28.57 210 VAL D C 1
ATOM 7859 O O . VAL D 1 210 ? 151.174 192.677 174.782 1.00 29.94 210 VAL D O 1
ATOM 7863 N N . TYR D 1 211 ? 152.529 191.781 173.225 1.00 25.17 211 TYR D N 1
ATOM 7864 C CA . TYR D 1 211 ? 153.514 191.272 174.163 1.00 23.10 211 TYR D CA 1
ATOM 7865 C C . TYR D 1 211 ? 154.004 192.386 175.078 1.00 23.35 211 TYR D C 1
ATOM 7866 O O . TYR D 1 211 ? 153.998 192.259 176.293 1.00 24.33 211 TYR D O 1
ATOM 7875 N N . PRO D 1 212 ? 154.460 193.516 174.540 1.00 24.18 212 PRO D N 1
ATOM 7876 C CA . PRO D 1 212 ? 154.879 194.624 175.364 1.00 27.07 212 PRO D CA 1
ATOM 7877 C C . PRO D 1 212 ? 153.803 195.072 176.339 1.00 28.00 212 PRO D C 1
ATOM 7878 O O . PRO D 1 212 ? 154.102 195.619 177.381 1.00 39.67 212 PRO D O 1
ATOM 7882 N N . ILE D 1 213 ? 152.552 194.950 175.967 1.00 29.21 213 ILE D N 1
ATOM 7883 C CA . ILE D 1 213 ? 151.509 195.447 176.833 1.00 30.75 213 ILE D CA 1
ATOM 7884 C C . ILE D 1 213 ? 151.403 194.489 178.015 1.00 27.08 213 ILE D C 1
ATOM 7885 O O . ILE D 1 213 ? 151.382 194.882 179.172 1.00 29.98 213 ILE D O 1
ATOM 7890 N N . VAL D 1 214 ? 151.345 193.213 177.718 1.00 23.29 214 VAL D N 1
ATOM 7891 C CA . VAL D 1 214 ? 151.211 192.247 178.772 1.00 24.34 214 VAL D CA 1
ATOM 7892 C C . VAL D 1 214 ? 152.388 192.373 179.736 1.00 24.78 214 VAL D C 1
ATOM 7893 O O . VAL D 1 214 ? 152.200 192.222 180.949 1.00 23.54 214 VAL D O 1
ATOM 7897 N N . TYR D 1 215 ? 153.582 192.638 179.174 1.00 23.82 215 TYR D N 1
ATOM 7898 C CA . TYR D 1 215 ? 154.818 192.822 179.926 1.00 20.12 215 TYR D CA 1
ATOM 7899 C C . TYR D 1 215 ? 154.613 193.834 181.044 1.00 18.24 215 TYR D C 1
ATOM 7900 O O . TYR D 1 215 ? 154.971 193.539 182.186 1.00 17.38 215 TYR D O 1
ATOM 7909 N N . PHE D 1 216 ? 153.895 194.908 180.866 1.00 17.80 216 PHE D N 1
ATOM 7910 C CA . PHE D 1 216 ? 153.759 195.961 181.887 1.00 22.69 216 PHE D CA 1
ATOM 7911 C C . PHE D 1 216 ? 152.531 195.794 182.801 1.00 23.46 216 PHE D C 1
ATOM 7912 O O . PHE D 1 216 ? 152.245 196.720 183.498 1.00 24.18 216 PHE D O 1
ATOM 7920 N N . LEU D 1 217 ? 151.813 194.690 182.762 1.00 21.12 217 LEU D N 1
ATOM 7921 C CA . LEU D 1 217 ? 150.654 194.351 183.628 1.00 22.72 217 LEU D CA 1
ATOM 7922 C C . LEU D 1 217 ? 151.068 194.153 185.081 1.00 22.77 217 LEU D C 1
ATOM 7923 O O . LEU D 1 217 ? 150.349 194.629 185.935 1.00 21.27 217 LEU D O 1
ATOM 7928 N N . PRO D 1 218 ? 152.259 193.571 185.358 1.00 21.90 218 PRO D N 1
ATOM 7929 C CA . PRO D 1 218 ? 152.760 193.374 186.705 1.00 19.16 218 PRO D CA 1
ATOM 7930 C C . PRO D 1 218 ? 152.872 194.729 187.434 1.00 21.86 218 PRO D C 1
ATOM 7931 O O . PRO D 1 218 ? 152.987 194.722 188.591 1.00 25.66 218 PRO D O 1
ATOM 7935 N N . LEU D 1 219 ? 152.809 195.853 186.746 1.00 24.87 219 LEU D N 1
ATOM 7936 C CA . LEU D 1 219 ? 152.779 197.224 187.328 1.00 27.61 219 LEU D CA 1
ATOM 7937 C C . LEU D 1 219 ? 151.408 197.673 187.813 1.00 27.14 219 LEU D C 1
ATOM 7938 O O . LEU D 1 219 ? 151.360 198.703 188.409 1.00 31.77 219 LEU D O 1
ATOM 7943 N N . PHE D 1 220 ? 150.336 196.958 187.507 1.00 35.17 220 PHE D N 1
ATOM 7944 C CA . PHE D 1 220 ? 149.017 197.452 187.905 1.00 44.16 220 PHE D CA 1
ATOM 7945 C C . PHE D 1 220 ? 148.561 196.754 189.178 1.00 42.48 220 PHE D C 1
ATOM 7946 O O . PHE D 1 220 ? 147.612 197.196 189.815 1.00 58.68 220 PHE D O 1
ATOM 7954 N N . GLY D 1 221 ? 149.297 195.730 189.591 1.00 38.07 221 GLY D N 1
ATOM 7955 C CA . GLY D 1 221 ? 149.183 195.187 190.924 1.00 34.99 221 GLY D CA 1
ATOM 7956 C C . GLY D 1 221 ? 149.454 193.693 190.909 1.00 39.25 221 GLY D C 1
ATOM 7957 O O . GLY D 1 221 ? 149.995 193.175 189.931 1.00 37.76 221 GLY D O 1
ATOM 7958 N N . ALA D 1 222 ? 149.052 193.011 191.989 1.00 41.28 222 ALA D N 1
ATOM 7959 C CA . ALA D 1 222 ? 149.196 191.572 192.037 1.00 44.35 222 ALA D CA 1
ATOM 7960 C C . ALA D 1 222 ? 147.902 190.932 192.511 1.00 49.74 222 ALA D C 1
ATOM 7961 O O . ALA D 1 222 ? 147.288 191.383 193.473 1.00 60.19 222 ALA D O 1
ATOM 7963 N N . SER D 1 223 ? 147.552 189.840 191.832 1.00 42.22 223 SER D N 1
ATOM 7964 C CA . SER D 1 223 ? 146.308 189.129 192.006 1.00 35.79 223 SER D CA 1
ATOM 7965 C C . SER D 1 223 ? 146.503 187.813 191.294 1.00 39.47 223 SER D C 1
ATOM 7966 O O . SER D 1 223 ? 147.344 187.735 190.400 1.00 49.56 223 SER D O 1
ATOM 7969 N N . GLY D 1 224 ? 145.713 186.809 191.660 1.00 35.60 224 GLY D N 1
ATOM 7970 C CA . GLY D 1 224 ? 145.661 185.597 190.869 1.00 31.12 224 GLY D CA 1
ATOM 7971 C C . GLY D 1 224 ? 144.835 185.855 189.616 1.00 25.77 224 GLY D C 1
ATOM 7972 O O . GLY D 1 224 ? 144.923 185.118 188.632 1.00 27.09 224 GLY D O 1
ATOM 7973 N N . GLY D 1 225 ? 143.991 186.872 189.689 1.00 23.07 225 GLY D N 1
ATOM 7974 C CA . GLY D 1 225 ? 143.208 187.217 188.523 1.00 27.56 225 GLY D CA 1
ATOM 7975 C C . GLY D 1 225 ? 144.119 187.727 187.416 1.00 31.10 225 GLY D C 1
ATOM 7976 O O . GLY D 1 225 ? 144.211 187.093 186.359 1.00 30.67 225 GLY D O 1
ATOM 7977 N N . LEU D 1 226 ? 144.851 188.809 187.771 1.00 29.59 226 LEU D N 1
ATOM 7978 C CA . LEU D 1 226 ? 145.931 189.424 187.009 1.00 24.04 226 LEU D CA 1
ATOM 7979 C C . LEU D 1 226 ? 146.960 188.392 186.603 1.00 20.79 226 LEU D C 1
ATOM 7980 O O . LEU D 1 226 ? 147.294 188.303 185.435 1.00 22.09 226 LEU D O 1
ATOM 7985 N N . THR D 1 227 ? 147.415 187.548 187.510 1.00 19.73 227 THR D N 1
ATOM 7986 C CA . THR D 1 227 ? 148.363 186.555 187.050 1.00 23.11 227 THR D CA 1
ATOM 7987 C C . THR D 1 227 ? 147.747 185.694 185.950 1.00 27.53 227 THR D C 1
ATOM 7988 O O . THR D 1 227 ? 148.466 185.165 185.110 1.00 29.46 227 THR D O 1
ATOM 7992 N N . THR D 1 228 ? 146.435 185.443 186.039 1.00 34.06 228 THR D N 1
ATOM 7993 C CA . THR D 1 228 ? 145.765 184.471 185.182 1.00 35.39 228 THR D CA 1
ATOM 7994 C C . THR D 1 228 ? 145.561 185.118 183.825 1.00 27.21 228 THR D C 1
ATOM 7995 O O . THR D 1 228 ? 145.923 184.540 182.802 1.00 28.50 228 THR D O 1
ATOM 7999 N N . THR D 1 229 ? 145.064 186.348 183.867 1.00 21.94 229 THR D N 1
ATOM 8000 C CA . THR D 1 229 ? 144.997 187.178 182.692 1.00 22.11 229 THR D CA 1
ATOM 8001 C C . THR D 1 229 ? 146.299 187.257 181.903 1.00 26.48 229 THR D C 1
ATOM 8002 O O . THR D 1 229 ? 146.256 187.235 180.677 1.00 29.13 229 THR D O 1
ATOM 8006 N N . ILE D 1 230 ? 147.440 187.345 182.604 1.00 26.09 230 ILE D N 1
ATOM 8007 C CA . ILE D 1 230 ? 148.734 187.395 181.954 1.00 22.09 230 ILE D CA 1
ATOM 8008 C C . ILE D 1 230 ? 148.993 186.076 181.247 1.00 21.49 230 ILE D C 1
ATOM 8009 O O . ILE D 1 230 ? 149.282 186.080 180.059 1.00 25.27 230 ILE D O 1
ATOM 8014 N N . LEU D 1 231 ? 148.962 184.967 181.970 1.00 22.86 231 LEU D N 1
ATOM 8015 C CA . LEU D 1 231 ? 149.336 183.681 181.396 1.00 25.92 231 LEU D CA 1
ATOM 8016 C C . LEU D 1 231 ? 148.399 183.283 180.254 1.00 26.04 231 LEU D C 1
ATOM 8017 O O . LEU D 1 231 ? 148.827 182.661 179.285 1.00 23.35 231 LEU D O 1
ATOM 8022 N N . ILE D 1 232 ? 147.113 183.598 180.389 1.00 24.72 232 ILE D N 1
ATOM 8023 C CA . ILE D 1 232 ? 146.193 183.196 179.352 1.00 27.86 232 ILE D CA 1
ATOM 8024 C C . ILE D 1 232 ? 146.478 184.065 178.138 1.00 24.17 232 ILE D C 1
ATOM 8025 O O . ILE D 1 232 ? 146.803 183.534 177.086 1.00 25.99 232 ILE D O 1
ATOM 8030 N N . THR D 1 233 ? 146.422 185.385 178.303 1.00 21.56 233 THR D N 1
ATOM 8031 C CA . THR D 1 233 ? 146.655 186.273 177.181 1.00 22.09 233 THR D CA 1
ATOM 8032 C C . THR D 1 233 ? 147.934 185.934 176.406 1.00 23.91 233 THR D C 1
ATOM 8033 O O . THR D 1 233 ? 147.930 185.935 175.184 1.00 24.72 233 THR D O 1
ATOM 8037 N N . LEU D 1 234 ? 149.027 185.616 177.087 1.00 23.50 234 LEU D N 1
ATOM 8038 C CA . LEU D 1 234 ? 150.225 185.245 176.366 1.00 25.76 234 LEU D CA 1
ATOM 8039 C C . LEU D 1 234 ? 149.998 183.968 175.580 1.00 26.85 234 LEU D C 1
ATOM 8040 O O . LEU D 1 234 ? 150.562 183.829 174.501 1.00 30.35 234 LEU D O 1
ATOM 8045 N N . THR D 1 235 ? 149.234 183.028 176.138 1.00 26.78 235 THR D N 1
ATOM 8046 C CA . THR D 1 235 ? 149.028 181.751 175.483 1.00 26.14 235 THR D CA 1
ATOM 8047 C C . THR D 1 235 ? 148.206 181.955 174.211 1.00 23.43 235 THR D C 1
ATOM 8048 O O . THR D 1 235 ? 148.514 181.377 173.182 1.00 22.63 235 THR D O 1
ATOM 8052 N N . VAL D 1 236 ? 147.206 182.811 174.277 1.00 21.86 236 VAL D N 1
ATOM 8053 C CA . VAL D 1 236 ? 146.344 183.027 173.139 1.00 24.53 236 VAL D CA 1
ATOM 8054 C C . VAL D 1 236 ? 147.140 183.702 172.031 1.00 25.80 236 VAL D C 1
ATOM 8055 O O . VAL D 1 236 ? 147.137 183.203 170.910 1.00 32.39 236 VAL D O 1
ATOM 8059 N N . ALA D 1 237 ? 147.816 184.808 172.361 1.00 25.03 237 ALA D N 1
ATOM 8060 C CA . ALA D 1 237 ? 148.760 185.478 171.480 1.00 23.79 237 ALA D CA 1
ATOM 8061 C C . ALA D 1 237 ? 149.725 184.502 170.816 1.00 21.42 237 ALA D C 1
ATOM 8062 O O . ALA D 1 237 ? 149.898 184.538 169.613 1.00 22.26 237 ALA D O 1
ATOM 8064 N N . ASP D 1 238 ? 150.331 183.611 171.568 1.00 20.48 238 ASP D N 1
ATOM 8065 C CA . ASP D 1 238 ? 151.223 182.681 170.931 1.00 24.37 238 ASP D CA 1
ATOM 8066 C C . ASP D 1 238 ? 150.489 181.817 169.930 1.00 25.73 238 ASP D C 1
ATOM 8067 O O . ASP D 1 238 ? 151.024 181.489 168.889 1.00 29.49 238 ASP D O 1
ATOM 8072 N N . VAL D 1 239 ? 149.281 181.390 170.244 1.00 31.76 239 VAL D N 1
ATOM 8073 C CA . VAL D 1 239 ? 148.596 180.480 169.349 1.00 29.60 239 VAL D CA 1
ATOM 8074 C C . VAL D 1 239 ? 148.201 181.269 168.116 1.00 27.25 239 VAL D C 1
ATOM 8075 O O . VAL D 1 239 ? 148.368 180.803 167.008 1.00 28.09 239 VAL D O 1
ATOM 8079 N N . ILE D 1 240 ? 147.754 182.495 168.299 1.00 27.36 240 ILE D N 1
ATOM 8080 C CA . ILE D 1 240 ? 147.327 183.260 167.146 1.00 31.26 240 ILE D CA 1
ATOM 8081 C C . ILE D 1 240 ? 148.477 183.541 166.197 1.00 31.73 240 ILE D C 1
ATOM 8082 O O . ILE D 1 240 ? 148.311 183.463 164.995 1.00 40.05 240 ILE D O 1
ATOM 8087 N N . VAL D 1 241 ? 149.632 183.874 166.731 1.00 35.52 241 VAL D N 1
ATOM 8088 C CA . VAL D 1 241 ? 150.753 184.318 165.928 1.00 34.60 241 VAL D CA 1
ATOM 8089 C C . VAL D 1 241 ? 151.501 183.112 165.365 1.00 32.68 241 VAL D C 1
ATOM 8090 O O . VAL D 1 241 ? 151.835 183.080 164.197 1.00 42.27 241 VAL D O 1
ATOM 8094 N N . LYS D 1 242 ? 151.788 182.116 166.179 1.00 31.50 242 LYS D N 1
ATOM 8095 C CA . LYS D 1 242 ? 152.554 180.994 165.690 1.00 32.50 242 LYS D CA 1
ATOM 8096 C C . LYS D 1 242 ? 151.679 180.061 164.862 1.00 38.37 242 LYS D C 1
ATOM 8097 O O . LYS D 1 242 ? 152.120 179.565 163.842 1.00 50.45 242 LYS D O 1
ATOM 8103 N N . LEU D 1 243 ? 150.453 179.802 165.286 1.00 45.55 243 LEU D N 1
ATOM 8104 C CA . LEU D 1 243 ? 149.621 178.824 164.609 1.00 45.74 243 LEU D CA 1
ATOM 8105 C C . LEU D 1 243 ? 148.740 179.555 163.608 1.00 40.06 243 LEU D C 1
ATOM 8106 O O . LEU D 1 243 ? 148.821 179.325 162.412 1.00 49.44 243 LEU D O 1
ATOM 8111 N N . GLY D 1 244 ? 147.971 180.505 164.095 1.00 37.85 244 GLY D N 1
ATOM 8112 C CA . GLY D 1 244 ? 147.102 181.281 163.232 1.00 44.24 244 GLY D CA 1
ATOM 8113 C C . GLY D 1 244 ? 147.799 181.904 162.024 1.00 41.30 244 GLY D C 1
ATOM 8114 O O . GLY D 1 244 ? 147.217 181.961 160.950 1.00 62.01 244 GLY D O 1
ATOM 8115 N N . PHE D 1 245 ? 149.021 182.380 162.168 1.00 38.78 245 PHE D N 1
ATOM 8116 C CA . PHE D 1 245 ? 149.658 183.062 161.060 1.00 41.84 245 PHE D CA 1
ATOM 8117 C C . PHE D 1 245 ? 150.698 182.160 160.383 1.00 47.11 245 PHE D C 1
ATOM 8118 O O . PHE D 1 245 ? 151.544 182.637 159.606 1.00 38.91 245 PHE D O 1
ATOM 8126 N N . SER D 1 246 ? 150.599 180.844 160.657 1.00 43.89 246 SER D N 1
ATOM 8127 C CA . SER D 1 246 ? 151.538 179.877 160.112 1.00 43.39 246 SER D CA 1
ATOM 8128 C C . SER D 1 246 ? 151.267 179.611 158.637 1.00 44.14 246 SER D C 1
ATOM 8129 O O . SER D 1 246 ? 152.101 178.999 157.979 1.00 59.58 246 SER D O 1
ATOM 8132 N N . THR D 1 247 ? 150.137 180.074 158.108 1.00 41.04 247 THR D N 1
ATOM 8133 C CA . THR D 1 247 ? 149.828 179.825 156.714 1.00 43.99 247 THR D CA 1
ATOM 8134 C C . THR D 1 247 ? 149.992 181.054 155.836 1.00 37.73 247 THR D C 1
ATOM 8135 O O . THR D 1 247 ? 149.909 180.951 154.626 1.00 42.59 247 THR D O 1
ATOM 8139 N N . GLN D 1 248 ? 150.196 182.216 156.426 1.00 37.82 248 GLN D N 1
ATOM 8140 C CA . GLN D 1 248 ? 150.316 183.427 155.643 1.00 39.42 248 GLN D CA 1
ATOM 8141 C C . GLN D 1 248 ? 151.504 183.335 154.689 1.00 35.06 248 GLN D C 1
ATOM 8142 O O . GLN D 1 248 ? 151.382 183.684 153.520 1.00 37.73 248 GLN D O 1
ATOM 8148 N N . THR D 1 249 ? 152.661 182.963 155.219 1.00 29.55 249 THR D N 1
ATOM 8149 C CA . THR D 1 249 ? 153.866 182.876 154.420 1.00 34.33 249 THR D CA 1
ATOM 8150 C C . THR D 1 249 ? 153.795 181.644 153.525 1.00 28.98 249 THR D C 1
ATOM 8151 O O . THR D 1 249 ? 154.311 181.657 152.417 1.00 31.27 249 THR D O 1
ATOM 8155 N N . HIS D 1 250 ? 153.152 180.584 154.003 1.00 24.06 250 HIS D N 1
ATOM 8156 C CA . HIS D 1 250 ? 152.966 179.405 153.184 1.00 22.89 250 HIS D CA 1
ATOM 8157 C C . HIS D 1 250 ? 152.179 179.760 151.924 1.00 22.49 250 HIS D C 1
ATOM 8158 O O . HIS D 1 250 ? 152.577 179.386 150.842 1.00 24.40 250 HIS D O 1
ATOM 8165 N N . ARG D 1 251 ? 151.087 180.511 152.049 1.00 21.28 251 ARG D N 1
ATOM 8166 C CA . ARG D 1 251 ? 150.372 180.916 150.872 1.00 23.22 251 ARG D CA 1
ATOM 8167 C C . ARG D 1 251 ? 151.267 181.780 150.006 1.00 20.75 251 ARG D C 1
ATOM 8168 O O . ARG D 1 251 ? 151.185 181.678 148.793 1.00 22.26 251 ARG D O 1
ATOM 8176 N N . VAL D 1 252 ? 152.088 182.637 150.600 1.00 20.66 252 VAL D N 1
ATOM 8177 C CA . VAL D 1 252 ? 152.917 183.527 149.806 1.00 21.34 252 VAL D CA 1
ATOM 8178 C C . VAL D 1 252 ? 153.906 182.687 149.015 1.00 19.59 252 VAL D C 1
ATOM 8179 O O . VAL D 1 252 ? 154.070 182.883 147.812 1.00 19.76 252 VAL D O 1
ATOM 8183 N N . ALA D 1 253 ? 154.497 181.719 149.697 1.00 17.84 253 ALA D N 1
ATOM 8184 C CA . ALA D 1 253 ? 155.504 180.888 149.089 1.00 18.84 253 ALA D CA 1
ATOM 8185 C C . ALA D 1 253 ? 154.886 180.045 147.978 1.00 21.64 253 ALA D C 1
ATOM 8186 O O . ALA D 1 253 ? 155.512 179.910 146.923 1.00 24.97 253 ALA D O 1
ATOM 8188 N N . LYS D 1 254 ? 153.677 179.500 148.206 1.00 20.17 254 LYS D N 1
ATOM 8189 C CA . LYS D 1 254 ? 152.954 178.733 147.204 1.00 18.90 254 LYS D CA 1
ATOM 8190 C C . LYS D 1 254 ? 152.609 179.580 145.999 1.00 17.56 254 LYS D C 1
ATOM 8191 O O . LYS D 1 254 ? 152.710 179.146 144.858 1.00 17.60 254 LYS D O 1
ATOM 8197 N N . LEU D 1 255 ? 152.186 180.793 146.220 1.00 17.83 255 LEU D N 1
ATOM 8198 C CA . LEU D 1 255 ? 151.788 181.543 145.059 1.00 19.47 255 LEU D CA 1
ATOM 8199 C C . LEU D 1 255 ? 153.034 181.961 144.300 1.00 18.62 255 LEU D C 1
ATOM 8200 O O . LEU D 1 255 ? 152.987 182.242 143.115 1.00 20.03 255 LEU D O 1
ATOM 8205 N N . ARG D 1 256 ? 154.178 181.967 144.963 1.00 20.82 256 ARG D N 1
ATOM 8206 C CA . ARG D 1 256 ? 155.403 182.357 144.287 1.00 21.37 256 ARG D CA 1
ATOM 8207 C C . ARG D 1 256 ? 155.922 181.157 143.517 1.00 18.06 256 ARG D C 1
ATOM 8208 O O . ARG D 1 256 ? 156.313 181.299 142.368 1.00 18.04 256 ARG D O 1
ATOM 8216 N N . THR D 1 257 ? 155.893 179.985 144.148 1.00 16.17 257 THR D N 1
ATOM 8217 C CA . THR D 1 257 ? 156.222 178.776 143.435 1.00 16.12 257 THR D CA 1
ATOM 8218 C C . THR D 1 257 ? 155.422 178.654 142.152 1.00 17.61 257 THR D C 1
ATOM 8219 O O . THR D 1 257 ? 155.988 178.475 141.082 1.00 18.91 257 THR D O 1
ATOM 8223 N N . ALA D 1 258 ? 154.112 178.821 142.269 1.00 17.85 258 ALA D N 1
ATOM 8224 C CA . ALA D 1 258 ? 153.221 178.663 141.149 1.00 17.63 258 ALA D CA 1
ATOM 8225 C C . ALA D 1 258 ? 153.497 179.662 140.055 1.00 18.50 258 ALA D C 1
ATOM 8226 O O . ALA D 1 258 ? 153.268 179.336 138.895 1.00 21.33 258 ALA D O 1
ATOM 8228 N N . GLU D 1 259 ? 153.928 180.864 140.395 1.00 22.19 259 GLU D N 1
ATOM 8229 C CA . GLU D 1 259 ? 154.161 181.862 139.363 1.00 26.45 259 GLU D CA 1
ATOM 8230 C C . GLU D 1 259 ? 155.396 181.494 138.558 1.00 27.31 259 GLU D C 1
ATOM 8231 O O . GLU D 1 259 ? 155.420 181.732 137.354 1.00 29.25 259 GLU D O 1
ATOM 8237 N N . ASP D 1 260 ? 156.401 180.904 139.226 1.00 27.37 260 ASP D N 1
ATOM 8238 C CA . ASP D 1 260 ? 157.612 180.456 138.563 1.00 28.34 260 ASP D CA 1
ATOM 8239 C C . ASP D 1 260 ? 157.283 179.338 137.592 1.00 23.81 260 ASP D C 1
ATOM 8240 O O . ASP D 1 260 ? 157.631 179.387 136.421 1.00 21.94 260 ASP D O 1
ATOM 8245 N N . VAL D 1 261 ? 156.487 178.384 138.070 1.00 21.41 261 VAL D N 1
ATOM 8246 C CA . VAL D 1 261 ? 155.988 177.329 137.222 1.00 17.40 261 VAL D CA 1
ATOM 8247 C C . VAL D 1 261 ? 155.192 177.871 136.054 1.00 19.23 261 VAL D C 1
ATOM 8248 O O . VAL D 1 261 ? 155.283 177.325 134.967 1.00 21.45 261 VAL D O 1
ATOM 8252 N N . ARG D 1 262 ? 154.424 178.932 136.217 1.00 22.94 262 ARG D N 1
ATOM 8253 C CA . ARG D 1 262 ? 153.660 179.393 135.069 1.00 27.67 262 ARG D CA 1
ATOM 8254 C C . ARG D 1 262 ? 154.543 180.154 134.092 1.00 31.94 262 ARG D C 1
ATOM 8255 O O . ARG D 1 262 ? 154.226 180.238 132.911 1.00 43.68 262 ARG D O 1
ATOM 8263 N N . ALA D 1 263 ? 155.650 180.692 134.575 1.00 37.24 263 ALA D N 1
ATOM 8264 C CA . ALA D 1 263 ? 156.558 181.462 133.747 1.00 40.35 263 ALA D CA 1
ATOM 8265 C C . ALA D 1 263 ? 157.545 180.548 133.028 1.00 43.75 263 ALA D C 1
ATOM 8266 O O . ALA D 1 263 ? 158.270 181.003 132.148 1.00 49.89 263 ALA D O 1
ATOM 8268 N N . GLY D 1 264 ? 157.584 179.266 133.412 1.00 44.17 264 GLY D N 1
ATOM 8269 C CA . GLY D 1 264 ? 158.522 178.322 132.827 1.00 43.46 264 GLY D CA 1
ATOM 8270 C C . GLY D 1 264 ? 159.910 178.460 133.448 1.00 41.87 264 GLY D C 1
ATOM 8271 O O . GLY D 1 264 ? 160.897 177.978 132.912 1.00 57.28 264 GLY D O 1
ATOM 8272 N N . ASP D 1 265 ? 159.980 179.159 134.568 1.00 39.42 265 ASP D N 1
ATOM 8273 C CA . ASP D 1 265 ? 161.205 179.294 135.314 1.00 39.55 265 ASP D CA 1
ATOM 8274 C C . ASP D 1 265 ? 161.437 178.065 136.183 1.00 39.22 265 ASP D C 1
ATOM 8275 O O . ASP D 1 265 ? 162.548 177.818 136.633 1.00 50.91 265 ASP D O 1
ATOM 8280 N N . ASP D 1 266 ? 160.382 177.339 136.524 1.00 32.95 266 ASP D N 1
ATOM 8281 C CA . ASP D 1 266 ? 160.602 176.121 137.252 1.00 28.55 266 ASP D CA 1
ATOM 8282 C C . ASP D 1 266 ? 159.502 175.128 136.916 1.00 22.25 266 ASP D C 1
ATOM 8283 O O . ASP D 1 266 ? 158.697 175.358 136.034 1.00 21.39 266 ASP D O 1
ATOM 8288 N N . VAL D 1 267 ? 159.579 173.987 137.566 1.00 18.96 267 VAL D N 1
ATOM 8289 C CA . VAL D 1 267 ? 158.594 172.952 137.446 1.00 20.58 267 VAL D CA 1
ATOM 8290 C C . VAL D 1 267 ? 158.304 172.530 138.870 1.00 17.58 267 VAL D C 1
ATOM 8291 O O . VAL D 1 267 ? 159.059 172.828 139.766 1.00 16.09 267 VAL D O 1
ATOM 8295 N N . HIS D 1 268 ? 157.180 171.868 139.058 1.00 17.82 268 HIS D N 1
ATOM 8296 C CA . HIS D 1 268 ? 156.796 171.423 140.370 1.00 18.16 268 HIS D CA 1
ATOM 8297 C C . HIS D 1 268 ? 156.068 170.120 140.139 1.00 18.15 268 HIS D C 1
ATOM 8298 O O . HIS D 1 268 ? 155.250 169.965 139.233 1.00 18.41 268 HIS D O 1
ATOM 8305 N N . PRO D 1 269 ? 156.368 169.115 140.942 1.00 20.19 269 PRO D N 1
ATOM 8306 C CA . PRO D 1 269 ? 155.848 167.783 140.722 1.00 23.20 269 PRO D CA 1
ATOM 8307 C C . PRO D 1 269 ? 154.344 167.595 140.847 1.00 26.97 269 PRO D C 1
ATOM 8308 O O . PRO D 1 269 ? 153.833 166.556 140.435 1.00 31.70 269 PRO D O 1
ATOM 8312 N N . GLU D 1 270 ? 153.680 168.508 141.569 1.00 28.45 270 GLU D N 1
ATOM 8313 C CA . GLU D 1 270 ? 152.272 168.368 141.873 1.00 28.52 270 GLU D CA 1
ATOM 8314 C C . GLU D 1 270 ? 151.604 169.673 141.499 1.00 24.04 270 GLU D C 1
ATOM 8315 O O . GLU D 1 270 ? 152.277 170.707 141.469 1.00 25.30 270 GLU D O 1
ATOM 8321 N N . SER D 1 271 ? 150.292 169.647 141.282 1.00 20.56 271 SER D N 1
ATOM 8322 C CA . SER D 1 271 ? 149.598 170.908 141.069 1.00 20.32 271 SER D CA 1
ATOM 8323 C C . SER D 1 271 ? 149.569 171.706 142.370 1.00 17.23 271 SER D C 1
ATOM 8324 O O . SER D 1 271 ? 149.768 171.161 143.449 1.00 16.76 271 SER D O 1
ATOM 8327 N N . ILE D 1 272 ? 149.400 173.016 142.250 1.00 16.93 272 ILE D N 1
ATOM 8328 C CA . ILE D 1 272 ? 149.360 173.863 143.428 1.00 18.01 272 ILE D CA 1
ATOM 8329 C C . ILE D 1 272 ? 147.985 174.475 143.509 1.00 15.62 272 ILE D C 1
ATOM 8330 O O . ILE D 1 272 ? 147.457 174.954 142.511 1.00 14.14 272 ILE D O 1
ATOM 8335 N N . TRP D 1 273 ? 147.420 174.424 144.714 1.00 18.86 273 TRP D N 1
ATOM 8336 C CA . TRP D 1 273 ? 146.060 174.899 144.968 1.00 20.66 273 TRP D CA 1
ATOM 8337 C C . TRP D 1 273 ? 146.109 175.947 146.048 1.00 20.45 273 TRP D C 1
ATOM 8338 O O . TRP D 1 273 ? 146.770 175.731 147.052 1.00 18.73 273 TRP D O 1
ATOM 8349 N N . ILE D 1 274 ? 145.435 177.070 145.835 1.00 27.82 274 ILE D N 1
ATOM 8350 C CA . ILE D 1 274 ? 145.358 178.092 146.868 1.00 33.94 274 ILE D CA 1
ATOM 8351 C C . ILE D 1 274 ? 143.931 178.574 146.889 1.00 40.18 274 ILE D C 1
ATOM 8352 O O . ILE D 1 274 ? 143.498 179.195 145.916 1.00 43.35 274 ILE D O 1
ATOM 8357 N N . SER D 1 275 ? 143.259 178.322 148.018 1.00 49.60 275 SER D N 1
ATOM 8358 C CA . SER D 1 275 ? 141.874 178.723 148.203 1.00 56.48 275 SER D CA 1
ATOM 8359 C C . SER D 1 275 ? 141.016 177.995 147.177 1.00 52.38 275 SER D C 1
ATOM 8360 O O . SER D 1 275 ? 140.104 178.569 146.583 1.00 51.60 275 SER D O 1
ATOM 8363 N N . SER D 1 276 ? 141.383 176.735 146.938 1.00 49.78 276 SER D N 1
ATOM 8364 C CA . SER D 1 276 ? 140.581 175.844 146.121 1.00 52.62 276 SER D CA 1
ATOM 8365 C C . SER D 1 276 ? 140.637 176.230 144.644 1.00 42.25 276 SER D C 1
ATOM 8366 O O . SER D 1 276 ? 139.985 175.597 143.820 1.00 47.74 276 SER D O 1
ATOM 8369 N N . VAL D 1 277 ? 141.451 177.227 144.303 1.00 36.57 277 VAL D N 1
ATOM 8370 C CA . VAL D 1 277 ? 141.768 177.507 142.913 1.00 33.87 277 VAL D CA 1
ATOM 8371 C C . VAL D 1 277 ? 143.118 176.930 142.519 1.00 27.61 277 VAL D C 1
ATOM 8372 O O . VAL D 1 277 ? 144.058 176.979 143.301 1.00 31.35 277 VAL D O 1
ATOM 8376 N N . LYS D 1 278 ? 143.187 176.344 141.324 1.00 25.81 278 LYS D N 1
ATOM 8377 C CA . LYS D 1 278 ? 144.441 175.787 140.837 1.00 26.23 278 LYS D CA 1
ATOM 8378 C C . LYS D 1 278 ? 145.326 176.935 140.386 1.00 24.53 278 LYS D C 1
ATOM 8379 O O . LYS D 1 278 ? 144.898 177.782 139.605 1.00 25.24 278 LYS D O 1
ATOM 8385 N N . GLN D 1 279 ? 146.562 176.929 140.878 1.00 22.50 279 GLN D N 1
ATOM 8386 C CA . GLN D 1 279 ? 147.493 177.987 140.593 1.00 22.58 279 GLN D CA 1
ATOM 8387 C C . GLN D 1 279 ? 148.455 177.540 139.507 1.00 22.71 279 GLN D C 1
ATOM 8388 O O . GLN D 1 279 ? 148.738 178.288 138.597 1.00 28.44 279 GLN D O 1
ATOM 8394 N N . SER D 1 280 ? 148.976 176.321 139.611 1.00 22.47 280 SER D N 1
ATOM 8395 C CA . SER D 1 280 ? 149.884 175.767 138.620 1.00 21.68 280 SER D CA 1
ATOM 8396 C C . SER D 1 280 ? 149.584 174.281 138.436 1.00 20.39 280 SER D C 1
ATOM 8397 O O . SER D 1 280 ? 149.177 173.636 139.394 1.00 20.71 280 SER D O 1
ATOM 8400 N N . ASP D 1 281 ? 149.929 173.716 137.267 1.00 22.83 281 ASP D N 1
ATOM 8401 C CA . ASP D 1 281 ? 149.835 172.276 137.021 1.00 23.97 281 ASP D CA 1
ATOM 8402 C C . ASP D 1 281 ? 151.125 171.556 137.380 1.00 20.48 281 ASP D C 1
ATOM 8403 O O . ASP D 1 281 ? 152.184 172.162 137.398 1.00 21.96 281 ASP D O 1
ATOM 8408 N N . ALA D 1 282 ? 151.035 170.253 137.665 1.00 20.99 282 ALA D N 1
ATOM 8409 C CA . ALA D 1 282 ? 152.227 169.425 137.838 1.00 21.50 282 ALA D CA 1
ATOM 8410 C C . ALA D 1 282 ? 153.011 169.378 136.524 1.00 19.81 282 ALA D C 1
ATOM 8411 O O . ALA D 1 282 ? 152.481 169.606 135.424 1.00 21.05 282 ALA D O 1
ATOM 8413 N N . GLY D 1 283 ? 154.301 169.098 136.645 1.00 17.64 283 GLY D N 1
ATOM 8414 C CA . GLY D 1 283 ? 155.154 169.104 135.469 1.00 17.32 283 GLY D CA 1
ATOM 8415 C C . GLY D 1 283 ? 156.423 168.362 135.786 1.00 18.17 283 GLY D C 1
ATOM 8416 O O . GLY D 1 283 ? 156.716 168.192 136.952 1.00 19.05 283 GLY D O 1
ATOM 8417 N N . LEU D 1 284 ? 157.116 167.872 134.754 1.00 24.02 284 LEU D N 1
ATOM 8418 C CA . LEU D 1 284 ? 158.392 167.199 134.953 1.00 25.14 284 LEU D CA 1
ATOM 8419 C C . LEU D 1 284 ? 159.493 168.040 134.360 1.00 24.81 284 LEU D C 1
ATOM 8420 O O . LEU D 1 284 ? 159.278 168.780 133.403 1.00 24.21 284 LEU D O 1
ATOM 8425 N N . PRO D 1 285 ? 160.714 167.896 134.914 1.00 27.66 285 PRO D N 1
ATOM 8426 C CA . PRO D 1 285 ? 161.892 168.603 134.439 1.00 25.74 285 PRO D CA 1
ATOM 8427 C C . PRO D 1 285 ? 161.989 168.207 132.996 1.00 34.59 285 PRO D C 1
ATOM 8428 O O . PRO D 1 285 ? 161.997 167.019 132.712 1.00 51.04 285 PRO D O 1
ATOM 8432 N N . ARG D 1 286 ? 161.974 169.169 132.090 1.00 53.04 286 ARG D N 1
ATOM 8433 C CA . ARG D 1 286 ? 162.118 168.852 130.673 1.00 74.14 286 ARG D CA 1
ATOM 8434 C C . ARG D 1 286 ? 163.498 169.291 130.160 1.00 81.19 286 ARG D C 1
ATOM 8435 O O . ARG D 1 286 ? 163.876 168.805 129.064 1.00 88.53 286 ARG D O 1
ATOM 8437 N N . ASN E 1 5 ? 120.512 168.166 191.460 1.00 84.10 5 ASN E N 1
ATOM 8438 C CA . ASN E 1 5 ? 121.756 168.920 191.796 1.00 77.83 5 ASN E CA 1
ATOM 8439 C C . ASN E 1 5 ? 122.953 168.236 191.136 1.00 63.42 5 ASN E C 1
ATOM 8440 O O . ASN E 1 5 ? 122.809 167.106 190.690 1.00 63.66 5 ASN E O 1
ATOM 8445 N N . VAL E 1 6 ? 124.092 168.929 191.011 1.00 56.10 6 VAL E N 1
ATOM 8446 C CA . VAL E 1 6 ? 125.204 168.328 190.287 1.00 52.46 6 VAL E CA 1
ATOM 8447 C C . VAL E 1 6 ? 126.105 167.638 191.295 1.00 52.87 6 VAL E C 1
ATOM 8448 O O . VAL E 1 6 ? 126.573 168.269 192.236 1.00 58.91 6 VAL E O 1
ATOM 8452 N N . SER E 1 7 ? 126.359 166.359 191.020 1.00 44.34 7 SER E N 1
ATOM 8453 C CA . SER E 1 7 ? 127.271 165.546 191.780 1.00 40.78 7 SER E CA 1
ATOM 8454 C C . SER E 1 7 ? 128.473 165.239 190.906 1.00 36.10 7 SER E C 1
ATOM 8455 O O . SER E 1 7 ? 128.382 164.449 189.978 1.00 44.22 7 SER E O 1
ATOM 8458 N N . VAL E 1 8 ? 129.596 165.873 191.193 1.00 34.33 8 VAL E N 1
ATOM 8459 C CA . VAL E 1 8 ? 130.669 165.858 190.229 1.00 35.40 8 VAL E CA 1
ATOM 8460 C C . VAL E 1 8 ? 131.162 164.432 190.114 1.00 33.88 8 VAL E C 1
ATOM 8461 O O . VAL E 1 8 ? 131.269 163.721 191.106 1.00 45.04 8 VAL E O 1
ATOM 8465 N N . PRO E 1 9 ? 131.490 163.986 188.896 1.00 34.76 9 PRO E N 1
ATOM 8466 C CA . PRO E 1 9 ? 131.907 162.608 188.671 1.00 37.21 9 PRO E CA 1
ATOM 8467 C C . PRO E 1 9 ? 133.174 162.197 189.422 1.00 33.82 9 PRO E C 1
ATOM 8468 O O . PRO E 1 9 ? 133.349 161.023 189.712 1.00 33.51 9 PRO E O 1
ATOM 8472 N N . TRP E 1 10 ? 134.058 163.166 189.696 1.00 36.31 10 TRP E N 1
ATOM 8473 C CA . TRP E 1 10 ? 135.373 162.900 190.260 1.00 36.99 10 TRP E CA 1
ATOM 8474 C C . TRP E 1 10 ? 135.305 162.850 191.785 1.00 38.02 10 TRP E C 1
ATOM 8475 O O . TRP E 1 10 ? 136.325 162.733 192.457 1.00 42.44 10 TRP E O 1
ATOM 8486 N N . GLY E 1 11 ? 134.098 162.923 192.333 1.00 35.88 11 GLY E N 1
ATOM 8487 C CA . GLY E 1 11 ? 133.918 162.702 193.748 1.00 37.82 11 GLY E CA 1
ATOM 8488 C C . GLY E 1 11 ? 133.802 161.229 194.146 1.00 42.68 11 GLY E C 1
ATOM 8489 O O . GLY E 1 11 ? 133.878 160.925 195.333 1.00 61.29 11 GLY E O 1
ATOM 8490 N N . ALA E 1 12 ? 133.626 160.306 193.202 1.00 39.24 12 ALA E N 1
ATOM 8491 C CA . ALA E 1 12 ? 133.169 158.975 193.562 1.00 39.62 12 ALA E CA 1
ATOM 8492 C C . ALA E 1 12 ? 134.358 158.051 193.757 1.00 47.31 12 ALA E C 1
ATOM 8493 O O . ALA E 1 12 ? 135.367 158.180 193.074 1.00 51.79 12 ALA E O 1
ATOM 8495 N N . THR E 1 13 ? 134.187 157.090 194.672 1.00 52.72 13 THR E N 1
ATOM 8496 C CA . THR E 1 13 ? 135.176 156.056 194.908 1.00 51.36 13 THR E CA 1
ATOM 8497 C C . THR E 1 13 ? 134.899 154.898 193.961 1.00 42.25 13 THR E C 1
ATOM 8498 O O . THR E 1 13 ? 133.763 154.439 193.874 1.00 40.58 13 THR E O 1
ATOM 8502 N N . LEU E 1 14 ? 135.959 154.397 193.318 1.00 35.41 14 LEU E N 1
ATOM 8503 C CA . LEU E 1 14 ? 135.787 153.364 192.318 1.00 39.49 14 LEU E CA 1
ATOM 8504 C C . LEU E 1 14 ? 136.086 151.993 192.922 1.00 39.17 14 LEU E C 1
ATOM 8505 O O . LEU E 1 14 ? 137.163 151.775 193.465 1.00 41.60 14 LEU E O 1
ATOM 8510 N N . SER E 1 15 ? 135.181 151.041 192.700 1.00 35.80 15 SER E N 1
ATOM 8511 C CA . SER E 1 15 ? 135.503 149.638 192.879 1.00 34.99 15 SER E CA 1
ATOM 8512 C C . SER E 1 15 ? 136.710 149.239 192.046 1.00 47.57 15 SER E C 1
ATOM 8513 O O . SER E 1 15 ? 137.119 149.960 191.143 1.00 63.55 15 SER E O 1
ATOM 8516 N N . ASN E 1 16 ? 137.247 148.052 192.343 1.00 58.32 16 ASN E N 1
ATOM 8517 C CA . ASN E 1 16 ? 138.394 147.515 191.629 1.00 57.91 16 ASN E CA 1
ATOM 8518 C C . ASN E 1 16 ? 137.989 147.177 190.198 1.00 39.64 16 ASN E C 1
ATOM 8519 O O . ASN E 1 16 ? 138.698 147.520 189.257 1.00 34.63 16 ASN E O 1
ATOM 8524 N N . ALA E 1 17 ? 136.841 146.527 190.044 1.00 30.57 17 ALA E N 1
ATOM 8525 C CA . ALA E 1 17 ? 136.360 146.263 188.707 1.00 33.83 17 ALA E CA 1
ATOM 8526 C C . ALA E 1 17 ? 136.362 147.562 187.910 1.00 43.32 17 ALA E C 1
ATOM 8527 O O . ALA E 1 17 ? 136.906 147.622 186.803 1.00 48.06 17 ALA E O 1
ATOM 8529 N N . GLU E 1 18 ? 135.746 148.592 188.514 1.00 43.55 18 GLU E N 1
ATOM 8530 C CA . GLU E 1 18 ? 135.539 149.882 187.890 1.00 32.56 18 GLU E CA 1
ATOM 8531 C C . GLU E 1 18 ? 136.878 150.489 187.536 1.00 28.65 18 GLU E C 1
ATOM 8532 O O . GLU E 1 18 ? 137.077 150.925 186.403 1.00 31.48 18 GLU E O 1
ATOM 8538 N N . HIS E 1 19 ? 137.819 150.458 188.458 1.00 23.68 19 HIS E N 1
ATOM 8539 C CA . HIS E 1 19 ? 139.087 151.100 188.162 1.00 25.41 19 HIS E CA 1
ATOM 8540 C C . HIS E 1 19 ? 139.831 150.337 187.070 1.00 32.59 19 HIS E C 1
ATOM 8541 O O . HIS E 1 19 ? 140.688 150.894 186.384 1.00 35.45 19 HIS E O 1
ATOM 8548 N N . GLN E 1 20 ? 139.501 149.056 186.921 1.00 36.54 20 GLN E N 1
ATOM 8549 C CA . GLN E 1 20 ? 140.242 148.201 186.016 1.00 39.86 20 GLN E CA 1
ATOM 8550 C C . GLN E 1 20 ? 139.701 148.473 184.617 1.00 39.45 20 GLN E C 1
ATOM 8551 O O . GLN E 1 20 ? 140.486 148.819 183.735 1.00 44.42 20 GLN E O 1
ATOM 8557 N N . LEU E 1 21 ? 138.364 148.370 184.458 1.00 34.05 21 LEU E N 1
ATOM 8558 C CA . LEU E 1 21 ? 137.666 148.767 183.241 1.00 30.30 21 LEU E CA 1
ATOM 8559 C C . LEU E 1 21 ? 138.075 150.169 182.762 1.00 30.65 21 LEU E C 1
ATOM 8560 O O . LEU E 1 21 ? 138.299 150.385 181.575 1.00 30.39 21 LEU E O 1
ATOM 8565 N N . ILE E 1 22 ? 138.203 151.150 183.647 1.00 27.16 22 ILE E N 1
ATOM 8566 C CA . ILE E 1 22 ? 138.502 152.470 183.131 1.00 27.74 22 ILE E CA 1
ATOM 8567 C C . ILE E 1 22 ? 139.882 152.444 182.493 1.00 29.15 22 ILE E C 1
ATOM 8568 O O . ILE E 1 22 ? 140.079 152.996 181.418 1.00 35.46 22 ILE E O 1
ATOM 8573 N N . PHE E 1 23 ? 140.854 151.848 183.164 1.00 33.90 23 PHE E N 1
ATOM 8574 C CA . PHE E 1 23 ? 142.213 151.844 182.642 1.00 37.49 23 PHE E CA 1
ATOM 8575 C C . PHE E 1 23 ? 142.296 151.087 181.307 1.00 33.00 23 PHE E C 1
ATOM 8576 O O . PHE E 1 23 ? 143.045 151.454 180.396 1.00 28.32 23 PHE E O 1
ATOM 8584 N N . TYR E 1 24 ? 141.506 150.029 181.208 1.00 26.59 24 TYR E N 1
ATOM 8585 C CA . TYR E 1 24 ? 141.435 149.277 179.986 1.00 29.58 24 TYR E CA 1
ATOM 8586 C C . TYR E 1 24 ? 141.018 150.184 178.831 1.00 31.86 24 TYR E C 1
ATOM 8587 O O . TYR E 1 24 ? 141.818 150.419 177.920 1.00 33.91 24 TYR E O 1
ATOM 8596 N N . PHE E 1 25 ? 139.806 150.757 178.905 1.00 28.57 25 PHE E N 1
ATOM 8597 C CA . PHE E 1 25 ? 139.320 151.623 177.846 1.00 22.82 25 PHE E CA 1
ATOM 8598 C C . PHE E 1 25 ? 140.270 152.799 177.619 1.00 20.61 25 PHE E C 1
ATOM 8599 O O . PHE E 1 25 ? 140.676 153.078 176.504 1.00 19.42 25 PHE E O 1
ATOM 8607 N N . LEU E 1 26 ? 140.741 153.442 178.655 1.00 21.21 26 LEU E N 1
ATOM 8608 C CA . LEU E 1 26 ? 141.616 154.543 178.348 1.00 27.21 26 LEU E CA 1
ATOM 8609 C C . LEU E 1 26 ? 142.824 154.121 177.541 1.00 28.09 26 LEU E C 1
ATOM 8610 O O . LEU E 1 26 ? 143.367 154.942 176.819 1.00 31.37 26 LEU E O 1
ATOM 8615 N N . VAL E 1 27 ? 143.344 152.913 177.752 1.00 34.85 27 VAL E N 1
ATOM 8616 C CA . VAL E 1 27 ? 144.623 152.614 177.134 1.00 35.98 27 VAL E CA 1
ATOM 8617 C C . VAL E 1 27 ? 144.341 151.993 175.778 1.00 30.74 27 VAL E C 1
ATOM 8618 O O . VAL E 1 27 ? 145.001 152.311 174.796 1.00 31.84 27 VAL E O 1
ATOM 8622 N N . VAL E 1 28 ? 143.290 151.196 175.713 1.00 25.27 28 VAL E N 1
ATOM 8623 C CA . VAL E 1 28 ? 142.846 150.756 174.421 1.00 26.21 28 VAL E CA 1
ATOM 8624 C C . VAL E 1 28 ? 142.626 151.937 173.479 1.00 30.02 28 VAL E C 1
ATOM 8625 O O . VAL E 1 28 ? 142.935 151.820 172.298 1.00 35.92 28 VAL E O 1
ATOM 8629 N N . ALA E 1 29 ? 142.088 153.058 173.967 1.00 30.32 29 ALA E N 1
ATOM 8630 C CA . ALA E 1 29 ? 141.873 154.217 173.117 1.00 28.14 29 ALA E CA 1
ATOM 8631 C C . ALA E 1 29 ? 143.212 154.747 172.636 1.00 26.15 29 ALA E C 1
ATOM 8632 O O . ALA E 1 29 ? 143.417 154.910 171.433 1.00 25.25 29 ALA E O 1
ATOM 8634 N N . ALA E 1 30 ? 144.117 155.001 173.570 1.00 26.43 30 ALA E N 1
ATOM 8635 C CA . ALA E 1 30 ? 145.409 155.534 173.183 1.00 30.98 30 ALA E CA 1
ATOM 8636 C C . ALA E 1 30 ? 146.076 154.659 172.120 1.00 32.85 30 ALA E C 1
ATOM 8637 O O . ALA E 1 30 ? 146.727 155.167 171.214 1.00 35.07 30 ALA E O 1
ATOM 8639 N N . LEU E 1 31 ? 145.945 153.343 172.248 1.00 32.33 31 LEU E N 1
ATOM 8640 C CA . LEU E 1 31 ? 146.626 152.446 171.337 1.00 33.11 31 LEU E CA 1
ATOM 8641 C C . LEU E 1 31 ? 145.906 152.427 169.994 1.00 30.53 31 LEU E C 1
ATOM 8642 O O . LEU E 1 31 ? 146.548 152.447 168.951 1.00 31.27 31 LEU E O 1
ATOM 8647 N N . ALA E 1 32 ? 144.576 152.394 170.014 1.00 25.78 32 ALA E N 1
ATOM 8648 C CA . ALA E 1 32 ? 143.841 152.572 168.778 1.00 24.76 32 ALA E CA 1
ATOM 8649 C C . ALA E 1 32 ? 144.245 153.875 168.070 1.00 26.36 32 ALA E C 1
ATOM 8650 O O . ALA E 1 32 ? 144.370 153.899 166.852 1.00 27.13 32 ALA E O 1
ATOM 8652 N N . PHE E 1 33 ? 144.478 154.963 168.803 1.00 26.29 33 PHE E N 1
ATOM 8653 C CA . PHE E 1 33 ? 144.832 156.193 168.122 1.00 27.08 33 PHE E CA 1
ATOM 8654 C C . PHE E 1 33 ? 146.218 156.072 167.515 1.00 26.57 33 PHE E C 1
ATOM 8655 O O . PHE E 1 33 ? 146.488 156.729 166.519 1.00 33.40 33 PHE E O 1
ATOM 8663 N N . VAL E 1 34 ? 147.107 155.312 168.128 1.00 26.24 34 VAL E N 1
ATOM 8664 C CA . VAL E 1 34 ? 148.443 155.187 167.570 1.00 29.63 34 VAL E CA 1
ATOM 8665 C C . VAL E 1 34 ? 148.339 154.439 166.244 1.00 24.77 34 VAL E C 1
ATOM 8666 O O . VAL E 1 34 ? 148.930 154.825 165.244 1.00 24.23 34 VAL E O 1
ATOM 8670 N N . ALA E 1 35 ? 147.563 153.376 166.258 1.00 20.32 35 ALA E N 1
ATOM 8671 C CA . ALA E 1 35 ? 147.318 152.662 165.042 1.00 20.79 35 ALA E CA 1
ATOM 8672 C C . ALA E 1 35 ? 146.719 153.611 164.004 1.00 21.32 35 ALA E C 1
ATOM 8673 O O . ALA E 1 35 ? 147.180 153.638 162.872 1.00 26.03 35 ALA E O 1
ATOM 8675 N N . GLY E 1 36 ? 145.694 154.372 164.357 1.00 22.27 36 GLY E N 1
ATOM 8676 C CA . GLY E 1 36 ? 145.070 155.283 163.407 1.00 22.39 36 GLY E CA 1
ATOM 8677 C C . GLY E 1 36 ? 146.051 156.313 162.868 1.00 20.81 36 GLY E C 1
ATOM 8678 O O . GLY E 1 36 ? 146.054 156.636 161.685 1.00 21.04 36 GLY E O 1
ATOM 8679 N N . PHE E 1 37 ? 146.891 156.821 163.747 1.00 20.86 37 PHE E N 1
ATOM 8680 C CA . PHE E 1 37 ? 147.852 157.803 163.311 1.00 24.74 37 PHE E CA 1
ATOM 8681 C C . PHE E 1 37 ? 148.774 157.177 162.271 1.00 25.65 37 PHE E C 1
ATOM 8682 O O . PHE E 1 37 ? 149.090 157.805 161.272 1.00 28.93 37 PHE E O 1
ATOM 8690 N N . ILE E 1 38 ? 149.191 155.939 162.490 1.00 26.81 38 ILE E N 1
ATOM 8691 C CA . ILE E 1 38 ? 150.097 155.301 161.564 1.00 26.88 38 ILE E CA 1
ATOM 8692 C C . ILE E 1 38 ? 149.405 155.077 160.222 1.00 23.39 38 ILE E C 1
ATOM 8693 O O . ILE E 1 38 ? 150.013 155.317 159.184 1.00 23.29 38 ILE E O 1
ATOM 8698 N N . ARG E 1 39 ? 148.150 154.661 160.239 1.00 20.50 39 ARG E N 1
ATOM 8699 C CA . ARG E 1 39 ? 147.439 154.397 159.010 1.00 22.43 39 ARG E CA 1
ATOM 8700 C C . ARG E 1 39 ? 147.355 155.679 158.185 1.00 24.98 39 ARG E C 1
ATOM 8701 O O . ARG E 1 39 ? 147.697 155.704 156.998 1.00 23.43 39 ARG E O 1
ATOM 8709 N N . THR E 1 40 ? 146.943 156.760 158.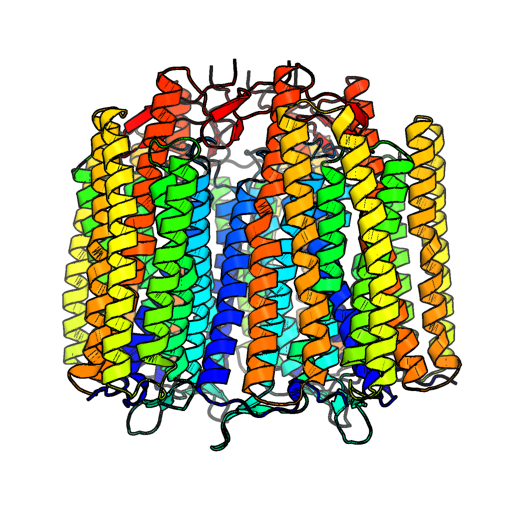856 1.00 23.74 40 THR E N 1
ATOM 8710 C CA . THR E 1 40 ? 146.676 158.010 158.185 1.00 22.11 40 THR E CA 1
ATOM 8711 C C . THR E 1 40 ? 147.962 158.550 157.587 1.00 21.81 40 THR E C 1
ATOM 8712 O O . THR E 1 40 ? 147.929 159.101 156.489 1.00 21.70 40 THR E O 1
ATOM 8716 N N . TYR E 1 41 ? 149.081 158.330 158.269 1.00 22.47 41 TYR E N 1
ATOM 8717 C CA . TYR E 1 41 ? 150.353 158.819 157.777 1.00 26.59 41 TYR E CA 1
ATOM 8718 C C . TYR E 1 41 ? 150.777 158.016 156.550 1.00 27.02 41 TYR E C 1
ATOM 8719 O O . TYR E 1 41 ? 151.156 158.586 155.543 1.00 28.88 41 TYR E O 1
ATOM 8728 N N . ILE E 1 42 ? 150.687 156.693 156.632 1.00 28.24 42 ILE E N 1
ATOM 8729 C CA . ILE E 1 42 ? 151.081 155.785 155.566 1.00 27.41 42 ILE E CA 1
ATOM 8730 C C . ILE E 1 42 ? 150.222 156.022 154.335 1.00 25.75 42 ILE E C 1
ATOM 8731 O O . ILE E 1 42 ? 150.679 155.774 153.232 1.00 33.29 42 ILE E O 1
ATOM 8736 N N . THR E 1 43 ? 149.006 156.522 154.485 1.00 24.94 43 THR E N 1
ATOM 8737 C CA . THR E 1 43 ? 148.152 156.682 153.323 1.00 25.87 43 THR E CA 1
ATOM 8738 C C . THR E 1 43 ? 147.943 158.145 152.929 1.00 23.88 43 THR E C 1
ATOM 8739 O O . THR E 1 43 ? 147.057 158.424 152.121 1.00 21.97 43 THR E O 1
ATOM 8743 N N . ARG E 1 44 ? 148.789 159.058 153.417 1.00 23.77 44 ARG E N 1
ATOM 8744 C CA . ARG E 1 44 ? 148.580 160.473 153.152 1.00 26.46 44 ARG E CA 1
ATOM 8745 C C . ARG E 1 44 ? 148.676 160.819 151.664 1.00 29.25 44 ARG E C 1
ATOM 8746 O O . ARG E 1 44 ? 148.001 161.737 151.222 1.00 37.95 44 ARG E O 1
ATOM 8754 N N . ASN E 1 45 ? 149.469 160.090 150.877 1.00 28.82 45 ASN E N 1
ATOM 8755 C CA . ASN E 1 45 ? 149.605 160.396 149.467 1.00 28.23 45 ASN E CA 1
ATOM 8756 C C . ASN E 1 45 ? 148.596 159.647 148.586 1.00 27.30 45 ASN E C 1
ATOM 8757 O O . ASN E 1 45 ? 148.761 159.581 147.378 1.00 31.51 45 ASN E O 1
ATOM 8762 N N . GLU E 1 46 ? 147.526 159.094 149.140 1.00 26.06 46 GLU E N 1
ATOM 8763 C CA . GLU E 1 46 ? 146.492 158.546 148.288 1.00 26.08 46 GLU E CA 1
ATOM 8764 C C . GLU E 1 46 ? 145.598 159.683 147.798 1.00 23.08 46 GLU E C 1
ATOM 8765 O O . GLU E 1 46 ? 144.717 159.475 146.978 1.00 21.75 46 GLU E O 1
ATOM 8771 N N . VAL E 1 47 ? 145.826 160.894 148.310 1.00 23.59 47 VAL E N 1
ATOM 8772 C CA . VAL E 1 47 ? 144.941 162.018 148.068 1.00 23.65 47 VAL E CA 1
ATOM 8773 C C . VAL E 1 47 ? 145.709 163.069 147.279 1.00 25.24 47 VAL E C 1
ATOM 8774 O O . VAL E 1 47 ? 146.881 163.328 147.540 1.00 28.35 47 VAL E O 1
ATOM 8778 N N . GLY E 1 48 ? 145.053 163.694 146.308 1.00 24.67 48 GLY E N 1
ATOM 8779 C CA . GLY E 1 48 ? 145.701 164.783 145.599 1.00 24.67 48 GLY E CA 1
ATOM 8780 C C . GLY E 1 48 ? 145.992 165.999 146.478 1.00 23.27 48 GLY E C 1
ATOM 8781 O O . GLY E 1 48 ? 145.351 166.218 147.484 1.00 29.65 48 GLY E O 1
ATOM 8782 N N . SER E 1 49 ? 146.936 166.831 146.043 1.00 24.85 49 SER E N 1
ATOM 8783 C CA . SER E 1 49 ? 147.253 168.110 146.654 1.00 22.01 49 SER E CA 1
ATOM 8784 C C . SER E 1 49 ? 146.005 168.983 146.811 1.00 19.80 49 SER E C 1
ATOM 8785 O O . SER E 1 49 ? 145.897 169.726 147.782 1.00 22.47 49 SER E O 1
ATOM 8788 N N . ARG E 1 50 ? 145.033 168.884 145.916 1.00 16.97 50 ARG E N 1
ATOM 8789 C CA . ARG E 1 50 ? 143.829 169.669 146.112 1.00 16.55 50 ARG E CA 1
ATOM 8790 C C . ARG E 1 50 ? 143.108 169.399 147.425 1.00 18.66 50 ARG E C 1
ATOM 8791 O O . ARG E 1 50 ? 142.435 170.298 147.905 1.00 19.97 50 ARG E O 1
ATOM 8799 N N . TYR E 1 51 ? 143.209 168.183 147.984 1.00 22.18 51 TYR E N 1
ATOM 8800 C CA . TYR E 1 51 ? 142.457 167.823 149.176 1.00 22.18 51 TYR E CA 1
ATOM 8801 C C . TYR E 1 51 ? 143.426 167.473 150.285 1.00 21.35 51 TYR E C 1
ATOM 8802 O O . TYR E 1 51 ? 143.037 166.892 151.283 1.00 23.85 51 TYR E O 1
ATOM 8811 N N . ARG E 1 52 ? 144.656 167.951 150.209 1.00 21.89 52 ARG E N 1
ATOM 8812 C CA . ARG E 1 52 ? 145.578 167.599 151.276 1.00 23.89 52 ARG E CA 1
ATOM 8813 C C . ARG E 1 52 ? 145.092 168.123 152.632 1.00 23.26 52 ARG E C 1
ATOM 8814 O O . ARG E 1 52 ? 145.448 167.576 153.674 1.00 24.54 52 ARG E O 1
ATOM 8822 N N . THR E 1 53 ? 144.287 169.181 152.662 1.00 26.27 53 THR E N 1
ATOM 8823 C CA . THR E 1 53 ? 143.847 169.689 153.950 1.00 30.59 53 THR E CA 1
ATOM 8824 C C . THR E 1 53 ? 143.073 168.627 154.735 1.00 29.77 53 THR E C 1
ATOM 8825 O O . THR E 1 53 ? 143.281 168.453 155.931 1.00 30.54 53 THR E O 1
ATOM 8829 N N . ALA E 1 54 ? 142.158 167.939 154.060 1.00 26.24 54 ALA E N 1
ATOM 8830 C CA . ALA E 1 54 ? 141.458 166.849 154.699 1.00 26.15 54 ALA E CA 1
ATOM 8831 C C . ALA E 1 54 ? 142.444 165.928 155.414 1.00 25.28 54 ALA E C 1
ATOM 8832 O O . ALA E 1 54 ? 142.231 165.563 156.562 1.00 28.47 54 ALA E O 1
ATOM 8834 N N . VAL E 1 55 ? 143.515 165.550 154.735 1.00 23.37 55 VAL E N 1
ATOM 8835 C CA . VAL E 1 55 ? 144.467 164.617 155.300 1.00 23.60 55 VAL E CA 1
ATOM 8836 C C . VAL E 1 55 ? 145.153 165.247 156.498 1.00 22.34 55 VAL E C 1
ATOM 8837 O O . VAL E 1 55 ? 145.408 164.562 157.483 1.00 21.71 55 VAL E O 1
ATOM 8841 N N . SER E 1 56 ? 145.527 166.523 156.386 1.00 21.80 56 SER E N 1
ATOM 8842 C CA . SER E 1 56 ? 146.332 167.100 157.446 1.00 23.14 56 SER E CA 1
ATOM 8843 C C . SER E 1 56 ? 145.456 167.267 158.680 1.00 22.07 56 SER E C 1
ATOM 8844 O O . SER E 1 56 ? 145.905 167.000 159.794 1.00 23.84 56 SER E O 1
ATOM 8847 N N . ALA E 1 57 ? 144.211 167.697 158.474 1.00 19.08 57 ALA E N 1
ATOM 8848 C CA . ALA E 1 57 ? 143.323 167.879 159.596 1.00 19.50 57 ALA E CA 1
ATOM 8849 C C . ALA E 1 57 ? 143.248 166.560 160.346 1.00 21.40 57 ALA E C 1
ATOM 8850 O O . ALA E 1 57 ? 143.515 166.548 161.549 1.00 24.03 57 ALA E O 1
ATOM 8852 N N . ARG E 1 58 ? 142.967 165.467 159.614 1.00 20.87 58 ARG E N 1
ATOM 8853 C CA . ARG E 1 58 ? 142.741 164.161 160.213 1.00 21.52 58 ARG E CA 1
ATOM 8854 C C . ARG E 1 58 ? 143.987 163.658 160.922 1.00 19.10 58 ARG E C 1
ATOM 8855 O O . ARG E 1 58 ? 143.924 163.113 162.010 1.00 18.18 58 ARG E O 1
ATOM 8863 N N . LEU E 1 59 ? 145.135 163.843 160.313 1.00 20.65 59 LEU E N 1
ATOM 8864 C CA . LEU E 1 59 ? 146.342 163.355 160.938 1.00 22.78 59 LEU E CA 1
ATOM 8865 C C . LEU E 1 59 ? 146.621 164.185 162.179 1.00 23.38 59 LEU E C 1
ATOM 8866 O O . LEU E 1 59 ? 147.196 163.692 163.145 1.00 22.59 59 LEU E O 1
ATOM 8871 N N . GLY E 1 60 ? 146.199 165.451 162.129 1.00 24.50 60 GLY E N 1
ATOM 8872 C CA . GLY E 1 60 ? 146.345 166.338 163.264 1.00 25.22 60 GLY E CA 1
ATOM 8873 C C . GLY E 1 60 ? 145.423 165.888 164.380 1.00 25.31 60 GLY E C 1
ATOM 8874 O O . GLY E 1 60 ? 145.849 165.668 165.512 1.00 28.53 60 GLY E O 1
ATOM 8875 N N . MET E 1 61 ? 144.171 165.665 164.022 1.00 24.04 61 MET E N 1
ATOM 8876 C CA . MET E 1 61 ? 143.236 165.229 165.025 1.00 26.48 61 MET E CA 1
ATOM 8877 C C . MET E 1 61 ? 143.723 163.936 165.696 1.00 25.64 61 MET E C 1
ATOM 8878 O O . MET E 1 61 ? 143.613 163.803 166.906 1.00 26.56 61 MET E O 1
ATOM 8883 N N . LEU E 1 62 ? 144.337 163.010 164.960 1.00 26.05 62 LEU E N 1
ATOM 8884 C CA . LEU E 1 62 ? 144.708 161.733 165.553 1.00 24.82 62 LEU E CA 1
ATOM 8885 C C . LEU E 1 62 ? 145.920 161.914 166.442 1.00 26.06 62 LEU E C 1
ATOM 8886 O O . LEU E 1 62 ? 146.033 161.226 167.446 1.00 27.16 62 LEU E O 1
ATOM 8891 N N . GLY E 1 63 ? 146.826 162.810 166.054 1.00 28.73 63 GLY E N 1
ATOM 8892 C CA . GLY E 1 63 ? 147.981 163.100 166.881 1.00 31.83 63 GLY E CA 1
ATOM 8893 C C . GLY E 1 63 ? 147.552 163.765 168.191 1.00 32.99 63 GLY E C 1
ATOM 8894 O O . GLY E 1 63 ? 148.045 163.429 169.265 1.00 33.76 63 GLY E O 1
ATOM 8895 N N . VAL E 1 64 ? 146.600 164.683 168.090 1.00 31.82 64 VAL E N 1
ATOM 8896 C CA . VAL E 1 64 ? 146.108 165.377 169.261 1.00 35.56 64 VAL E CA 1
ATOM 8897 C C . VAL E 1 64 ? 145.462 164.354 170.188 1.00 34.65 64 VAL E C 1
ATOM 8898 O O . VAL E 1 64 ? 145.688 164.382 171.390 1.00 39.97 64 VAL E O 1
ATOM 8902 N N . ALA E 1 65 ? 144.657 163.454 169.626 1.00 34.99 65 ALA E N 1
ATOM 8903 C CA . ALA E 1 65 ? 143.915 162.517 170.450 1.00 33.80 65 ALA E CA 1
ATOM 8904 C C . ALA E 1 65 ? 144.906 161.637 171.186 1.00 32.59 65 ALA E C 1
ATOM 8905 O O . ALA E 1 65 ? 144.724 161.364 172.361 1.00 36.42 65 ALA E O 1
ATOM 8907 N N . LEU E 1 66 ? 145.949 161.216 170.485 1.00 35.52 66 LEU E N 1
ATOM 8908 C CA . LEU E 1 66 ? 146.935 160.318 171.050 1.00 40.80 66 LEU E CA 1
ATOM 8909 C C . LEU E 1 66 ? 147.621 160.995 172.237 1.00 41.19 66 LEU E C 1
ATOM 8910 O O . LEU E 1 66 ? 147.741 160.392 173.293 1.00 42.63 66 LEU E O 1
ATOM 8915 N N . LEU E 1 67 ? 148.008 162.263 172.100 1.00 40.74 67 LEU E N 1
ATOM 8916 C CA . LEU E 1 67 ? 148.666 162.943 173.199 1.00 45.77 67 LEU E CA 1
ATOM 8917 C C . LEU E 1 67 ? 147.676 163.187 174.331 1.00 40.99 67 LEU E C 1
ATOM 8918 O O . LEU E 1 67 ? 147.980 162.916 175.484 1.00 43.70 67 LEU E O 1
ATOM 8923 N N . ALA E 1 68 ? 146.495 163.693 174.007 1.00 36.72 68 ALA E N 1
ATOM 8924 C CA . ALA E 1 68 ? 145.505 163.930 175.034 1.00 35.95 68 ALA E CA 1
ATOM 8925 C C . ALA E 1 68 ? 145.246 162.648 175.825 1.00 33.93 68 ALA E C 1
ATOM 8926 O O . ALA E 1 68 ? 145.104 162.709 177.039 1.00 34.72 68 ALA E O 1
ATOM 8928 N N . TYR E 1 69 ? 145.210 161.497 175.158 1.00 32.31 69 TYR E N 1
ATOM 8929 C CA . TYR E 1 69 ? 144.837 160.277 175.844 1.00 34.45 69 TYR E CA 1
ATOM 8930 C C . TYR E 1 69 ? 146.001 159.814 176.691 1.00 39.01 69 TYR E C 1
ATOM 8931 O O . TYR E 1 69 ? 145.790 159.095 177.657 1.00 46.64 69 TYR E O 1
ATOM 8940 N N . ILE E 1 70 ? 147.211 160.230 176.354 1.00 42.80 70 ILE E N 1
ATOM 8941 C CA . ILE E 1 70 ? 148.327 159.895 177.213 1.00 49.40 70 ILE E CA 1
ATOM 8942 C C . ILE E 1 70 ? 148.182 160.692 178.506 1.00 45.02 70 ILE E C 1
ATOM 8943 O O . ILE E 1 70 ? 148.254 160.120 179.591 1.00 49.12 70 ILE E O 1
ATOM 8948 N N . LEU E 1 71 ? 147.891 161.982 178.399 1.00 41.97 71 LEU E N 1
ATOM 8949 C CA . LEU E 1 71 ? 147.649 162.776 179.588 1.00 46.74 71 LEU E CA 1
ATOM 8950 C C . LEU E 1 71 ? 146.527 162.178 180.430 1.00 46.40 71 LEU E C 1
ATOM 8951 O O . LEU E 1 71 ? 146.663 162.074 181.642 1.00 56.54 71 LEU E O 1
ATOM 8956 N N . ILE E 1 72 ? 145.415 161.810 179.805 1.00 43.36 72 ILE E N 1
ATOM 8957 C CA . ILE E 1 72 ? 144.288 161.340 180.579 1.00 41.28 72 ILE E CA 1
ATOM 8958 C C . ILE E 1 72 ? 144.753 160.130 181.370 1.00 41.76 72 ILE E C 1
ATOM 8959 O O . ILE E 1 72 ? 144.392 159.993 182.533 1.00 49.30 72 ILE E O 1
ATOM 8964 N N . ILE E 1 73 ? 145.589 159.289 180.763 1.00 43.24 73 ILE E N 1
ATOM 8965 C CA . ILE E 1 73 ? 146.049 158.083 181.426 1.00 45.47 73 ILE E CA 1
ATOM 8966 C C . ILE E 1 73 ? 146.916 158.449 182.619 1.00 47.35 73 ILE E C 1
ATOM 8967 O O . ILE E 1 73 ? 146.785 157.862 183.679 1.00 49.22 73 ILE E O 1
ATOM 8972 N N . VAL E 1 74 ? 147.788 159.431 182.443 1.00 50.24 74 VAL E N 1
ATOM 8973 C CA . VAL E 1 74 ? 148.597 159.903 183.543 1.00 51.73 74 VAL E CA 1
ATOM 8974 C C . VAL E 1 74 ? 147.669 160.405 184.643 1.00 48.90 74 VAL E C 1
ATOM 8975 O O . VAL E 1 74 ? 147.654 159.836 185.733 1.00 63.93 74 VAL E O 1
ATOM 8979 N N . ALA E 1 75 ? 146.852 161.407 184.331 1.00 43.28 75 ALA E N 1
ATOM 8980 C CA . ALA E 1 75 ? 145.884 161.926 185.279 1.00 43.58 75 ALA E CA 1
ATOM 8981 C C . ALA E 1 75 ? 145.128 160.821 186.020 1.00 42.24 75 ALA E C 1
ATOM 8982 O O . ALA E 1 75 ? 144.771 161.012 187.176 1.00 47.08 75 ALA E O 1
ATOM 8984 N N . PHE E 1 76 ? 144.874 159.688 185.381 1.00 38.45 76 PHE E N 1
ATOM 8985 C CA . PHE E 1 76 ? 144.075 158.664 186.015 1.00 43.31 76 PHE E CA 1
ATOM 8986 C C . PHE E 1 76 ? 144.919 157.931 187.043 1.00 57.50 76 PHE E C 1
ATOM 8987 O O . PHE E 1 76 ? 144.463 157.655 188.154 1.00 70.65 76 PHE E O 1
ATOM 8995 N N . LEU E 1 77 ? 146.149 157.611 186.646 1.00 66.06 77 LEU E N 1
ATOM 8996 C CA . LEU E 1 77 ? 147.074 156.890 187.501 1.00 65.97 77 LEU E CA 1
ATOM 8997 C C . LEU E 1 77 ? 147.448 157.754 188.704 1.00 69.50 77 LEU E C 1
ATOM 8998 O O . LEU E 1 77 ? 147.669 157.227 189.791 1.00 84.45 77 LEU E O 1
ATOM 9003 N N . LEU E 1 78 ? 147.463 159.074 188.517 1.00 55.03 78 LEU E N 1
ATOM 9004 C CA . LEU E 1 78 ? 147.784 159.995 189.588 1.00 60.10 78 LEU E CA 1
ATOM 9005 C C . LEU E 1 78 ? 146.549 160.642 190.209 1.00 66.28 78 LEU E C 1
ATOM 9006 O O . LEU E 1 78 ? 146.651 161.785 190.663 1.00 73.61 78 LEU E O 1
ATOM 9011 N N . GLY E 1 79 ? 145.389 159.977 190.210 1.00 57.44 79 GLY E N 1
ATOM 9012 C CA . GLY E 1 79 ? 144.165 160.662 190.618 1.00 52.59 79 GLY E CA 1
ATOM 9013 C C . GLY E 1 79 ? 143.332 159.839 191.597 1.00 56.54 79 GLY E C 1
ATOM 9014 O O . GLY E 1 79 ? 142.408 160.367 192.208 1.00 65.85 79 GLY E O 1
ATOM 9015 N N . TYR E 1 80 ? 143.633 158.545 191.702 1.00 50.03 80 TYR E N 1
ATOM 9016 C CA . TYR E 1 80 ? 142.958 157.688 192.648 1.00 58.87 80 TYR E CA 1
ATOM 9017 C C . TYR E 1 80 ? 143.978 156.779 193.348 1.00 75.22 80 TYR E C 1
ATOM 9018 O O . TYR E 1 80 ? 144.938 156.303 192.742 1.00 77.54 80 TYR E O 1
ATOM 9027 N N . ASP E 1 81 ? 143.718 156.465 194.631 1.00 78.18 81 ASP E N 1
ATOM 9028 C CA . ASP E 1 81 ? 144.623 155.650 195.482 1.00 63.47 81 ASP E CA 1
ATOM 9029 C C . ASP E 1 81 ? 143.865 154.475 196.074 1.00 61.74 81 ASP E C 1
ATOM 9030 O O . ASP E 1 81 ? 142.754 154.688 196.517 1.00 65.23 81 ASP E O 1
ATOM 9035 N N . SER E 1 82 ? 144.423 153.261 196.022 1.00 69.28 82 SER E N 1
ATOM 9036 C CA . SER E 1 82 ? 143.642 152.089 196.503 1.00 72.20 82 SER E CA 1
ATOM 9037 C C . SER E 1 82 ? 143.625 152.134 198.034 1.00 78.69 82 SER E C 1
ATOM 9038 O O . SER E 1 82 ? 144.674 152.408 198.652 1.00 75.54 82 SER E O 1
ATOM 9041 N N . THR E 1 83 ? 142.445 151.986 198.622 1.00 72.66 83 THR E N 1
ATOM 9042 C CA . THR E 1 83 ? 142.315 152.207 200.063 1.00 78.65 83 THR E CA 1
ATOM 9043 C C . THR E 1 83 ? 141.373 151.179 200.657 1.00 86.22 83 THR E C 1
ATOM 9044 O O . THR E 1 83 ? 140.546 151.620 201.471 1.00 98.63 83 THR E O 1
ATOM 9048 N N . ALA E 1 84 ? 141.404 149.926 200.212 1.00 90.40 84 ALA E N 1
ATOM 9049 C CA . ALA E 1 84 ? 140.551 148.922 200.888 1.00 104.41 84 ALA E CA 1
ATOM 9050 C C . ALA E 1 84 ? 139.137 149.243 200.435 1.00 114.87 84 ALA E C 1
ATOM 9051 O O . ALA E 1 84 ? 138.417 148.298 200.059 1.00 117.06 84 ALA E O 1
ATOM 9053 N N . GLY E 1 85 ? 138.725 150.507 200.574 1.00 118.75 85 GLY E N 1
ATOM 9054 C CA . GLY E 1 85 ? 137.469 150.941 199.943 1.00 118.32 85 GLY E CA 1
ATOM 9055 C C . GLY E 1 85 ? 137.808 151.343 198.526 1.00 101.41 85 GLY E C 1
ATOM 9056 O O . GLY E 1 85 ? 137.868 152.533 198.275 1.00 105.89 85 GLY E O 1
ATOM 9057 N N . GLY E 1 86 ? 138.209 150.389 197.693 1.00 90.29 86 GLY E N 1
ATOM 9058 C CA . GLY E 1 86 ? 138.500 150.629 196.274 1.00 76.33 86 GLY E CA 1
ATOM 9059 C C . GLY E 1 86 ? 139.469 151.735 196.002 1.00 57.87 86 GLY E C 1
ATOM 9060 O O . GLY E 1 86 ? 140.485 151.814 196.636 1.00 72.15 86 GLY E O 1
ATOM 9061 N N . TRP E 1 87 ? 139.140 152.561 195.037 1.00 50.77 87 TRP E N 1
ATOM 9062 C CA . TRP E 1 87 ? 140.075 153.631 194.655 1.00 52.75 87 TRP E CA 1
ATOM 9063 C C . TRP E 1 87 ? 139.416 154.928 195.000 1.00 51.61 87 TRP E C 1
ATOM 9064 O O . TRP E 1 87 ? 138.268 155.087 194.652 1.00 53.74 87 TRP E O 1
ATOM 9075 N N . VAL E 1 88 ? 140.127 155.786 195.706 1.00 42.05 88 VAL E N 1
ATOM 9076 C CA . VAL E 1 88 ? 139.488 156.992 196.264 1.00 39.86 88 VAL E CA 1
ATOM 9077 C C . VAL E 1 88 ? 140.053 158.174 195.528 1.00 39.39 88 VAL E C 1
ATOM 9078 O O . VAL E 1 88 ? 141.262 158.308 195.460 1.00 42.60 88 VAL E O 1
ATOM 9082 N N . PRO E 1 89 ? 139.154 159.015 194.999 1.00 39.99 89 PRO E N 1
ATOM 9083 C CA . PRO E 1 89 ? 139.570 160.140 194.249 1.00 42.36 89 PRO E CA 1
ATOM 9084 C C . PRO E 1 89 ? 140.414 161.129 195.051 1.00 47.97 89 PRO E C 1
ATOM 9085 O O . PRO E 1 89 ? 140.040 161.478 196.126 1.00 64.00 89 PRO E O 1
ATOM 9089 N N . ASN E 1 90 ? 141.518 161.584 194.502 1.00 50.99 90 ASN E N 1
ATOM 9090 C CA . ASN E 1 90 ? 142.346 162.642 195.125 1.00 57.65 90 ASN E CA 1
ATOM 9091 C C . ASN E 1 90 ? 141.958 163.958 194.478 1.00 57.69 90 ASN E C 1
ATOM 9092 O O . ASN E 1 90 ? 140.883 164.002 193.919 1.00 79.76 90 ASN E O 1
ATOM 9097 N N . ASP E 1 91 ? 142.791 164.977 194.558 1.00 59.47 91 ASP E N 1
ATOM 9098 C CA . ASP E 1 91 ? 142.407 166.316 194.058 1.00 69.51 91 ASP E CA 1
ATOM 9099 C C . ASP E 1 91 ? 142.880 166.521 192.615 1.00 78.60 91 ASP E C 1
ATOM 9100 O O . ASP E 1 91 ? 142.902 167.691 192.163 1.00 77.96 91 ASP E O 1
ATOM 9102 N N . GLY E 1 92 ? 143.386 165.476 191.975 1.00 67.30 92 GLY E N 1
ATOM 9103 C CA . GLY E 1 92 ? 143.738 165.586 190.559 1.00 68.82 92 GLY E CA 1
ATOM 9104 C C . GLY E 1 92 ? 142.787 164.760 189.740 1.00 74.14 92 GLY E C 1
ATOM 9105 O O . GLY E 1 92 ? 143.102 164.558 188.575 1.00 92.34 92 GLY E O 1
ATOM 9106 N N . ALA E 1 93 ? 141.716 164.241 190.343 1.00 64.70 93 ALA E N 1
ATOM 9107 C CA . ALA E 1 93 ? 140.789 163.334 189.641 1.00 52.61 93 ALA E CA 1
ATOM 9108 C C . ALA E 1 93 ? 139.945 164.209 188.733 1.00 50.80 93 ALA E C 1
ATOM 9109 O O . ALA E 1 93 ? 139.453 163.716 187.736 1.00 60.00 93 ALA E O 1
ATOM 9111 N N . ILE E 1 94 ? 139.810 165.465 189.079 1.00 42.81 94 ILE E N 1
ATOM 9112 C CA . ILE E 1 94 ? 139.116 166.400 188.218 1.00 42.97 94 ILE E CA 1
ATOM 9113 C C . ILE E 1 94 ? 139.851 166.526 186.882 1.00 44.74 94 ILE E C 1
ATOM 9114 O O . ILE E 1 94 ? 139.263 166.964 185.902 1.00 47.15 94 ILE E O 1
ATOM 9119 N N . ASN E 1 95 ? 141.138 166.192 186.844 1.00 45.74 95 ASN E N 1
ATOM 9120 C CA . ASN E 1 95 ? 141.948 166.450 185.665 1.00 53.02 95 ASN E CA 1
ATOM 9121 C C . ASN E 1 95 ? 141.719 165.353 184.640 1.00 46.97 95 ASN E C 1
ATOM 9122 O O . ASN E 1 95 ? 141.975 165.533 183.454 1.00 62.46 95 ASN E O 1
ATOM 9127 N N . ILE E 1 96 ? 141.205 164.229 185.097 1.00 43.23 96 ILE E N 1
ATOM 9128 C CA . ILE E 1 96 ? 140.721 163.212 184.185 1.00 43.93 96 ILE E CA 1
ATOM 9129 C C . ILE E 1 96 ? 139.546 163.774 183.388 1.00 39.01 96 ILE E C 1
ATOM 9130 O O . ILE E 1 96 ? 139.350 163.397 182.244 1.00 46.25 96 ILE E O 1
ATOM 9135 N N . PHE E 1 97 ? 138.774 164.685 183.968 1.00 34.65 97 PHE E N 1
ATOM 9136 C CA . PHE E 1 97 ? 137.588 165.166 183.292 1.00 36.06 97 PHE E CA 1
ATOM 9137 C C . PHE E 1 97 ? 137.930 166.412 182.497 1.00 37.84 97 PHE E C 1
ATOM 9138 O O . PHE E 1 97 ? 137.294 166.726 181.500 1.00 48.13 97 PHE E O 1
ATOM 9146 N N . SER E 1 98 ? 138.976 167.086 182.914 1.00 39.64 98 SER E N 1
ATOM 9147 C CA . SER E 1 98 ? 139.324 168.357 182.329 1.00 42.95 98 SER E CA 1
ATOM 9148 C C . SER E 1 98 ? 140.059 168.114 181.017 1.00 38.11 98 SER E C 1
ATOM 9149 O O . SER E 1 98 ? 139.821 168.803 180.023 1.00 34.02 98 SER E O 1
ATOM 9152 N N . THR E 1 99 ? 140.932 167.110 181.033 1.00 32.87 99 THR E N 1
ATOM 9153 C CA . THR E 1 99 ? 141.778 166.866 179.892 1.00 35.77 99 THR E CA 1
ATOM 9154 C C . THR E 1 99 ? 140.939 166.523 178.675 1.00 37.42 99 THR E C 1
ATOM 9155 O O . THR E 1 99 ? 141.332 166.813 177.550 1.00 43.55 99 THR E O 1
ATOM 9159 N N . ARG E 1 100 ? 139.761 165.952 178.899 1.00 33.90 100 ARG E N 1
ATOM 9160 C CA . ARG E 1 100 ? 138.960 165.560 177.772 1.00 33.01 100 ARG E CA 1
ATOM 9161 C C . ARG E 1 100 ? 138.414 166.802 177.074 1.00 29.24 100 ARG E C 1
ATOM 9162 O O . ARG E 1 100 ? 138.472 166.885 175.846 1.00 30.87 100 ARG E O 1
ATOM 9170 N N . TYR E 1 101 ? 137.904 167.773 177.841 1.00 28.31 101 TYR E N 1
ATOM 9171 C CA . TYR E 1 101 ? 137.498 169.062 177.289 1.00 25.74 101 TYR E CA 1
ATOM 9172 C C . TYR E 1 101 ? 138.666 169.737 176.577 1.00 24.91 101 TYR E C 1
ATOM 9173 O O . TYR E 1 101 ? 138.468 170.459 175.601 1.00 23.34 101 TYR E O 1
ATOM 9182 N N . ILE E 1 102 ? 139.871 169.514 177.086 1.00 23.06 102 ILE E N 1
ATOM 9183 C CA . ILE E 1 102 ? 141.027 170.094 176.455 1.00 26.86 102 ILE E CA 1
ATOM 9184 C C . ILE E 1 102 ? 141.092 169.519 175.051 1.00 29.45 102 ILE E C 1
ATOM 9185 O O . ILE E 1 102 ? 141.007 170.271 174.080 1.00 29.43 102 ILE E O 1
ATOM 9190 N N . GLU E 1 103 ? 141.167 168.180 174.981 1.00 30.91 103 GLU E N 1
ATOM 9191 C CA . GLU E 1 103 ? 141.234 167.435 173.737 1.00 29.15 103 GLU E CA 1
ATOM 9192 C C . GLU E 1 103 ? 140.133 167.845 172.761 1.00 24.32 103 GLU E C 1
ATOM 9193 O O . GLU E 1 103 ? 140.410 168.044 171.591 1.00 28.23 103 GLU E O 1
ATOM 9199 N N . TRP E 1 104 ? 138.899 167.993 173.193 1.00 21.78 104 TRP E N 1
ATOM 9200 C CA . TRP E 1 104 ? 137.870 168.351 172.242 1.00 24.92 104 TRP E CA 1
ATOM 9201 C C . TRP E 1 104 ? 138.080 169.746 171.698 1.00 26.67 104 TRP E C 1
ATOM 9202 O O . TRP E 1 104 ? 137.485 170.143 170.707 1.00 29.11 104 TRP E O 1
ATOM 9213 N N . THR E 1 105 ? 138.846 170.552 172.406 1.00 31.27 105 THR E N 1
ATOM 9214 C CA . THR E 1 105 ? 138.899 171.938 172.015 1.00 32.20 105 THR E CA 1
ATOM 9215 C C . THR E 1 105 ? 139.713 172.017 170.728 1.00 32.12 105 THR E C 1
ATOM 9216 O O . THR E 1 105 ? 139.421 172.838 169.860 1.00 29.50 105 THR E O 1
ATOM 9220 N N . VAL E 1 106 ? 140.727 171.162 170.618 1.00 28.10 106 VAL E N 1
ATOM 9221 C CA . VAL E 1 106 ? 141.477 171.144 169.389 1.00 32.72 106 VAL E CA 1
ATOM 9222 C C . VAL E 1 106 ? 140.780 170.243 168.380 1.00 34.63 106 VAL E C 1
ATOM 9223 O O . VAL E 1 106 ? 140.553 170.662 167.245 1.00 37.54 106 VAL E O 1
ATOM 9227 N N . SER E 1 107 ? 140.378 169.051 168.818 1.00 33.45 107 SER E N 1
ATOM 9228 C CA . SER E 1 107 ? 139.968 167.997 167.904 1.00 31.47 107 SER E CA 1
ATOM 9229 C C . SER E 1 107 ? 138.671 168.356 167.194 1.00 26.24 107 SER E C 1
ATOM 9230 O O . SER E 1 107 ? 138.521 168.088 166.012 1.00 29.89 107 SER E O 1
ATOM 9233 N N . VAL E 1 108 ? 137.719 168.946 167.873 1.00 22.69 108 VAL E N 1
ATOM 9234 C CA . VAL E 1 108 ? 136.464 169.152 167.188 1.00 23.79 108 VAL E CA 1
ATOM 9235 C C . VAL E 1 108 ? 136.623 170.197 166.088 1.00 24.83 108 VAL E C 1
ATOM 9236 O O . VAL E 1 108 ? 136.037 170.069 165.023 1.00 28.12 108 VAL E O 1
ATOM 9240 N N . PRO E 1 109 ? 137.335 171.318 166.282 1.00 29.32 109 PRO E N 1
ATOM 9241 C CA . PRO E 1 109 ? 137.569 172.248 165.168 1.00 31.53 109 PRO E CA 1
ATOM 9242 C C . PRO E 1 109 ? 138.323 171.597 164.001 1.00 25.97 109 PRO E C 1
ATOM 9243 O O . PRO E 1 109 ? 138.008 171.875 162.854 1.00 25.35 109 PRO E O 1
ATOM 9247 N N . LEU E 1 110 ? 139.287 170.719 164.301 1.00 21.88 110 LEU E N 1
ATOM 9248 C CA . LEU E 1 110 ? 139.927 169.924 163.270 1.00 22.67 110 LEU E CA 1
ATOM 9249 C C . LEU E 1 110 ? 138.907 169.114 162.471 1.00 25.13 110 LEU E C 1
ATOM 9250 O O . LEU E 1 110 ? 138.969 169.090 161.250 1.00 27.07 110 LEU E O 1
ATOM 9255 N N . LEU E 1 111 ? 137.909 168.538 163.127 1.00 28.66 111 LEU E N 1
ATOM 9256 C CA . LEU E 1 111 ? 136.887 167.788 162.424 1.00 29.86 111 LEU E CA 1
ATOM 9257 C C . LEU E 1 111 ? 136.160 168.719 161.472 1.00 26.63 111 LEU E C 1
ATOM 9258 O O . LEU E 1 111 ? 135.950 168.380 160.328 1.00 30.18 111 LEU E O 1
ATOM 9263 N N . THR E 1 112 ? 135.821 169.926 161.889 1.00 30.02 112 THR E N 1
ATOM 9264 C CA . THR E 1 112 ? 135.094 170.799 160.983 1.00 34.28 112 THR E CA 1
ATOM 9265 C C . THR E 1 112 ? 135.984 171.146 159.787 1.00 32.46 112 THR E C 1
ATOM 9266 O O . THR E 1 112 ? 135.498 171.241 158.665 1.00 32.77 112 THR E O 1
ATOM 9270 N N . ILE E 1 113 ? 137.277 171.364 160.038 1.00 29.63 113 ILE E N 1
ATOM 9271 C CA . ILE E 1 113 ? 138.191 171.715 158.973 1.00 32.84 113 ILE E CA 1
ATOM 9272 C C . ILE E 1 113 ? 138.235 170.598 157.936 1.00 33.42 113 ILE E C 1
ATOM 9273 O O . ILE E 1 113 ? 138.177 170.868 156.739 1.00 37.92 113 ILE E O 1
ATOM 9278 N N . GLU E 1 114 ? 138.350 169.364 158.418 1.00 31.75 114 GLU E N 1
ATOM 9279 C CA . GLU E 1 114 ? 138.357 168.185 157.579 1.00 33.98 114 GLU E CA 1
ATOM 9280 C C . GLU E 1 114 ? 137.111 168.086 156.707 1.00 31.36 114 GLU E C 1
ATOM 9281 O O . GLU E 1 114 ? 137.207 167.836 155.509 1.00 32.93 114 GLU E O 1
ATOM 9287 N N . LEU E 1 115 ? 135.937 168.237 157.299 1.00 28.67 115 LEU E N 1
ATOM 9288 C CA . LEU E 1 115 ? 134.734 168.045 156.523 1.00 29.79 115 LEU E CA 1
ATOM 9289 C C . LEU E 1 115 ? 134.595 169.158 155.489 1.00 30.53 115 LEU E C 1
ATOM 9290 O O . LEU E 1 115 ? 134.171 168.895 154.367 1.00 36.13 115 LEU E O 1
ATOM 9295 N N . LEU E 1 116 ? 134.935 170.397 155.836 1.00 29.96 116 LEU E N 1
ATOM 9296 C CA . LEU E 1 116 ? 134.776 171.484 154.883 1.00 29.92 116 LEU E CA 1
ATOM 9297 C C . LEU E 1 116 ? 135.791 171.317 153.758 1.00 33.00 116 LEU E C 1
ATOM 9298 O O . LEU E 1 116 ? 135.538 171.745 152.633 1.00 36.21 116 LEU E O 1
ATOM 9303 N N . ALA E 1 117 ? 136.928 170.679 154.064 1.00 30.42 117 ALA E N 1
ATOM 9304 C CA . ALA E 1 117 ? 137.977 170.467 153.082 1.00 29.58 117 ALA E CA 1
ATOM 9305 C C . ALA E 1 117 ? 137.466 169.665 151.892 1.00 32.79 117 ALA E C 1
ATOM 9306 O O . ALA E 1 117 ? 137.922 169.876 150.773 1.00 44.36 117 ALA E O 1
ATOM 9308 N N . VAL E 1 118 ? 136.526 168.755 152.116 1.00 36.54 118 VAL E N 1
ATOM 9309 C CA . VAL E 1 118 ? 136.048 167.914 151.037 1.00 36.91 118 VAL E CA 1
ATOM 9310 C C . VAL E 1 118 ? 134.698 168.411 150.560 1.00 37.26 118 VAL E C 1
ATOM 9311 O O . VAL E 1 118 ? 133.927 167.632 150.037 1.00 45.13 118 VAL E O 1
ATOM 9315 N N . CYS E 1 119 ? 134.427 169.701 150.708 1.00 39.84 119 CYS E N 1
ATOM 9316 C CA . CYS E 1 119 ? 133.208 170.274 150.171 1.00 45.11 119 CYS E CA 1
ATOM 9317 C C . CYS E 1 119 ? 133.576 171.203 149.017 1.00 51.64 119 CYS E C 1
ATOM 9318 O O . CYS E 1 119 ? 134.741 171.579 148.871 1.00 57.22 119 CYS E O 1
ATOM 9321 N N . ALA E 1 120 ? 132.566 171.622 148.247 1.00 57.41 120 ALA E N 1
ATOM 9322 C CA . ALA E 1 120 ? 132.789 172.321 146.996 1.00 72.26 120 ALA E CA 1
ATOM 9323 C C . ALA E 1 120 ? 132.585 173.828 147.143 1.00 87.58 120 ALA E C 1
ATOM 9324 O O . ALA E 1 120 ? 131.734 174.400 146.460 1.00 97.70 120 ALA E O 1
ATOM 9326 N N . THR E 1 121 ? 133.405 174.483 147.976 1.00 93.52 121 THR E N 1
ATOM 9327 C CA . THR E 1 121 ? 133.184 175.891 148.286 1.00 105.50 121 THR E CA 1
ATOM 9328 C C . THR E 1 121 ? 134.448 176.697 147.989 1.00 102.40 121 THR E C 1
ATOM 9329 O O . THR E 1 121 ? 135.562 176.210 148.190 1.00 85.63 121 THR E O 1
ATOM 9333 N N . LEU E 1 122 ? 134.245 177.944 147.526 1.00 103.45 122 LEU E N 1
ATOM 9334 C CA . LEU E 1 122 ? 135.309 178.789 147.004 1.00 104.18 122 LEU E CA 1
ATOM 9335 C C . LEU E 1 122 ? 135.255 180.192 147.607 1.00 107.39 122 LEU E C 1
ATOM 9336 O O . LEU E 1 122 ? 134.186 180.792 147.725 1.00 99.07 122 LEU E O 1
ATOM 9341 N N . GLY E 1 123 ? 136.442 180.716 147.939 1.00 112.84 123 GLY E N 1
ATOM 9342 C CA . GLY E 1 123 ? 136.624 182.139 148.164 1.00 122.82 123 GLY E CA 1
ATOM 9343 C C . GLY E 1 123 ? 136.159 182.570 149.548 1.00 115.40 123 GLY E C 1
ATOM 9344 O O . GLY E 1 123 ? 136.628 182.036 150.551 1.00 123.08 123 GLY E O 1
ATOM 9345 N N . VAL E 1 124 ? 135.240 183.540 149.582 1.00 112.61 124 VAL E N 1
ATOM 9346 C CA . VAL E 1 124 ? 134.805 184.127 150.837 1.00 124.07 124 VAL E CA 1
ATOM 9347 C C . VAL E 1 124 ? 133.981 183.081 151.585 1.00 112.86 124 VAL E C 1
ATOM 9348 O O . VAL E 1 124 ? 134.260 182.798 152.750 1.00 109.11 124 VAL E O 1
ATOM 9352 N N . GLN E 1 125 ? 132.996 182.490 150.896 1.00 101.29 125 GLN E N 1
ATOM 9353 C CA . GLN E 1 125 ? 132.126 181.498 151.508 1.00 90.00 125 GLN E CA 1
ATOM 9354 C C . GLN E 1 125 ? 132.976 180.449 152.224 1.00 75.93 125 GLN E C 1
ATOM 9355 O O . GLN E 1 125 ? 132.662 180.080 153.350 1.00 91.07 125 GLN E O 1
ATOM 9357 N N . ALA E 1 126 ? 134.064 180.000 151.602 1.00 57.14 126 ALA E N 1
ATOM 9358 C CA . ALA E 1 126 ? 134.866 178.938 152.185 1.00 60.49 126 ALA E CA 1
ATOM 9359 C C . ALA E 1 126 ? 135.645 179.419 153.406 1.00 64.29 126 ALA E C 1
ATOM 9360 O O . ALA E 1 126 ? 135.915 178.627 154.309 1.00 71.91 126 ALA E O 1
ATOM 9362 N N . ARG E 1 127 ? 136.050 180.693 153.398 1.00 67.54 127 ARG E N 1
ATOM 9363 C CA . ARG E 1 127 ? 136.790 181.279 154.507 1.00 67.50 127 ARG E CA 1
ATOM 9364 C C . ARG E 1 127 ? 135.804 181.645 155.622 1.00 60.48 127 ARG E C 1
ATOM 9365 O O . ARG E 1 127 ? 136.113 181.483 156.798 1.00 60.31 127 ARG E O 1
ATOM 9367 N N . ARG E 1 128 ? 134.609 182.111 155.254 1.00 51.04 128 ARG E N 1
ATOM 9368 C CA . ARG E 1 128 ? 133.586 182.396 156.243 1.00 57.31 128 ARG E CA 1
ATOM 9369 C C . ARG E 1 128 ? 133.150 181.104 156.926 1.00 57.44 128 ARG E C 1
ATOM 9370 O O . ARG E 1 128 ? 132.962 181.070 158.137 1.00 69.14 128 ARG E O 1
ATOM 9378 N N . ASN E 1 129 ? 132.973 180.052 156.135 1.00 49.80 129 ASN E N 1
ATOM 9379 C CA . ASN E 1 129 ? 132.561 178.769 156.656 1.00 45.09 129 ASN E CA 1
ATOM 9380 C C . ASN E 1 129 ? 133.563 178.280 157.687 1.00 40.01 129 ASN E C 1
ATOM 9381 O O . ASN E 1 129 ? 133.184 177.790 158.746 1.00 38.05 129 ASN E O 1
ATOM 9386 N N . THR E 1 130 ? 134.839 178.379 157.360 1.00 37.02 130 THR E N 1
ATOM 9387 C CA . THR E 1 130 ? 135.823 177.746 158.204 1.00 42.81 130 THR E CA 1
ATOM 9388 C C . THR E 1 130 ? 135.994 178.564 159.472 1.00 44.16 130 THR E C 1
ATOM 9389 O O . THR E 1 130 ? 136.333 178.029 160.522 1.00 51.39 130 THR E O 1
ATOM 9393 N N . ALA E 1 131 ? 135.748 179.862 159.368 1.00 46.26 131 ALA E N 1
ATOM 9394 C CA . ALA E 1 131 ? 135.926 180.746 160.501 1.00 46.00 131 ALA E CA 1
ATOM 9395 C C . ALA E 1 131 ? 134.801 180.519 161.500 1.00 43.33 131 ALA E C 1
ATOM 9396 O O . ALA E 1 131 ? 135.048 180.385 162.694 1.00 48.91 131 ALA E O 1
ATOM 9398 N N . ILE E 1 132 ? 133.567 180.506 161.006 1.00 37.87 132 ILE E N 1
ATOM 9399 C CA . ILE E 1 132 ? 132.425 180.319 161.878 1.00 40.21 132 ILE E CA 1
ATOM 9400 C C . ILE E 1 132 ? 132.447 178.934 162.538 1.00 42.16 132 ILE E C 1
ATOM 9401 O O . ILE E 1 132 ? 132.105 178.793 163.705 1.00 44.95 132 ILE E O 1
ATOM 9406 N N . ALA E 1 133 ? 132.845 177.909 161.797 1.00 41.39 133 ALA E N 1
ATOM 9407 C CA . ALA E 1 133 ? 132.771 176.556 162.295 1.00 40.08 133 ALA E CA 1
ATOM 9408 C C . ALA E 1 133 ? 133.841 176.329 163.344 1.00 37.28 133 ALA E C 1
ATOM 9409 O O . ALA E 1 133 ? 133.570 175.718 164.373 1.00 45.59 133 ALA E O 1
ATOM 9411 N N . VAL E 1 134 ? 135.050 176.790 163.075 1.00 34.39 134 VAL E N 1
ATOM 9412 C CA . VAL E 1 134 ? 136.135 176.591 164.017 1.00 34.75 134 VAL E CA 1
ATOM 9413 C C . VAL E 1 134 ? 135.888 177.397 165.283 1.00 37.44 134 VAL E C 1
ATOM 9414 O O . VAL E 1 134 ? 136.353 177.036 166.361 1.00 43.27 134 VAL E O 1
ATOM 9418 N N . THR E 1 135 ? 135.152 178.486 165.147 1.00 38.86 135 THR E N 1
ATOM 9419 C CA . THR E 1 135 ? 134.897 179.360 166.269 1.00 40.86 135 THR E CA 1
ATOM 9420 C C . THR E 1 135 ? 133.793 178.738 167.105 1.00 37.04 135 THR E C 1
ATOM 9421 O O . THR E 1 135 ? 133.931 178.558 168.311 1.00 43.68 135 THR E O 1
ATOM 9425 N N . ALA E 1 136 ? 132.684 178.456 166.430 1.00 32.24 136 ALA E N 1
ATOM 9426 C CA . ALA E 1 136 ? 131.506 177.944 167.086 1.00 31.87 136 ALA E CA 1
ATOM 9427 C C . ALA E 1 136 ? 131.838 176.635 167.800 1.00 33.85 136 ALA E C 1
ATOM 9428 O O . ALA E 1 136 ? 131.325 176.387 168.881 1.00 38.45 136 ALA E O 1
ATOM 9430 N N . THR E 1 137 ? 132.734 175.820 167.254 1.00 33.59 137 THR E N 1
ATOM 9431 C CA . THR E 1 137 ? 132.967 174.547 167.893 1.00 35.18 137 THR E CA 1
ATOM 9432 C C . THR E 1 137 ? 133.897 174.727 169.079 1.00 33.30 137 THR E C 1
ATOM 9433 O O . THR E 1 137 ? 133.734 174.020 170.062 1.00 41.03 137 THR E O 1
ATOM 9437 N N . GLY E 1 138 ? 134.905 175.585 168.992 1.00 31.44 138 GLY E N 1
ATOM 9438 C CA . GLY E 1 138 ? 135.778 175.778 170.145 1.00 29.65 138 GLY E CA 1
ATOM 9439 C C . GLY E 1 138 ? 135.015 176.488 171.270 1.00 27.40 138 GLY E C 1
ATOM 9440 O O . GLY E 1 138 ? 135.200 176.216 172.449 1.00 30.43 138 GLY E O 1
ATOM 9441 N N . ALA E 1 139 ? 134.119 177.380 170.897 1.00 25.22 139 ALA E N 1
ATOM 9442 C CA . ALA E 1 139 ? 133.285 178.025 171.877 1.00 29.99 139 ALA E CA 1
ATOM 9443 C C . ALA E 1 139 ? 132.407 176.994 172.572 1.00 33.54 139 ALA E C 1
ATOM 9444 O O . ALA E 1 139 ? 132.301 177.006 173.792 1.00 44.64 139 ALA E O 1
ATOM 9446 N N . MET E 1 140 ? 131.785 176.111 171.787 1.00 32.79 140 MET E N 1
ATOM 9447 C CA . MET E 1 140 ? 130.943 175.048 172.307 1.00 29.84 140 MET E CA 1
ATOM 9448 C C . MET E 1 140 ? 131.711 174.196 173.322 1.00 25.43 140 MET E C 1
ATOM 9449 O O . MET E 1 140 ? 131.188 173.876 174.387 1.00 24.99 140 MET E O 1
ATOM 9454 N N . ILE E 1 141 ? 132.986 173.935 173.093 1.00 21.13 141 ILE E N 1
ATOM 9455 C CA . ILE E 1 141 ? 133.665 173.106 174.050 1.00 23.10 141 ILE E CA 1
ATOM 9456 C C . ILE E 1 141 ? 133.933 173.889 175.309 1.00 27.85 141 ILE E C 1
ATOM 9457 O O . ILE E 1 141 ? 133.941 173.296 176.381 1.00 35.30 141 ILE E O 1
ATOM 9462 N N . PHE E 1 142 ? 134.145 175.197 175.184 1.00 33.56 142 PHE E N 1
ATOM 9463 C CA . PHE E 1 142 ? 134.717 175.984 176.268 1.00 30.61 142 PHE E CA 1
ATOM 9464 C C . PHE E 1 142 ? 133.586 176.312 177.226 1.00 27.07 142 PHE E C 1
ATOM 9465 O O . PHE E 1 142 ? 133.748 176.208 178.433 1.00 28.78 142 PHE E O 1
ATOM 9473 N N . CYS E 1 143 ? 132.437 176.656 176.669 1.00 25.76 143 CYS E N 1
ATOM 9474 C CA . CYS E 1 143 ? 131.243 176.774 177.477 1.00 32.28 143 CYS E CA 1
ATOM 9475 C C . CYS E 1 143 ? 130.978 175.528 178.304 1.00 32.13 143 CYS E C 1
ATOM 9476 O O . CYS E 1 143 ? 130.485 175.631 179.411 1.00 41.12 143 CYS E O 1
ATOM 9479 N N . GLY E 1 144 ? 131.235 174.347 177.738 1.00 31.38 144 GLY E N 1
ATOM 9480 C CA . GLY E 1 144 ? 131.044 173.103 178.457 1.00 25.32 144 GLY E CA 1
ATOM 9481 C C . GLY E 1 144 ? 131.972 173.054 179.639 1.00 22.65 144 GLY E C 1
ATOM 9482 O O . GLY E 1 144 ? 131.516 172.901 180.752 1.00 28.99 144 GLY E O 1
ATOM 9483 N N . PHE E 1 145 ? 133.247 173.298 179.372 1.00 22.36 145 PHE E N 1
ATOM 9484 C CA . PHE E 1 145 ? 134.294 173.357 180.378 1.00 22.56 145 PHE E CA 1
ATOM 9485 C C . PHE E 1 145 ? 133.965 174.368 181.482 1.00 23.16 145 PHE E C 1
ATOM 9486 O O . PHE E 1 145 ? 134.290 174.167 182.647 1.00 23.77 145 PHE E O 1
ATOM 9494 N N . LEU E 1 146 ? 133.286 175.441 181.145 1.00 22.83 146 LEU E N 1
ATOM 9495 C CA . LEU E 1 146 ? 132.966 176.395 182.166 1.00 25.51 146 LEU E CA 1
ATOM 9496 C C . LEU E 1 146 ? 131.984 175.749 183.127 1.00 26.49 146 LEU E C 1
ATOM 9497 O O . LEU E 1 146 ? 132.331 175.634 184.304 1.00 29.93 146 LEU E O 1
ATOM 9502 N N . GLY E 1 147 ? 130.799 175.343 182.618 1.00 24.66 147 GLY E N 1
ATOM 9503 C CA . GLY E 1 147 ? 129.726 174.754 183.409 1.00 25.77 147 GLY E CA 1
ATOM 9504 C C . GLY E 1 147 ? 130.211 173.539 184.229 1.00 28.04 147 GLY E C 1
ATOM 9505 O O . GLY E 1 147 ? 129.915 173.383 185.408 1.00 31.69 147 GLY E O 1
ATOM 9506 N N . ALA E 1 148 ? 131.052 172.714 183.648 1.00 25.89 148 ALA E N 1
ATOM 9507 C CA . ALA E 1 148 ? 131.311 171.435 184.246 1.00 29.63 148 ALA E CA 1
ATOM 9508 C C . ALA E 1 148 ? 132.505 171.453 185.179 1.00 30.69 148 ALA E C 1
ATOM 9509 O O . ALA E 1 148 ? 132.629 170.533 185.979 1.00 36.41 148 ALA E O 1
ATOM 9511 N N . ILE E 1 149 ? 133.440 172.381 184.994 1.00 33.24 149 ILE E N 1
ATOM 9512 C CA . ILE E 1 149 ? 134.733 172.271 185.663 1.00 32.67 149 ILE E CA 1
ATOM 9513 C C . ILE E 1 149 ? 135.097 173.542 186.408 1.00 33.96 149 ILE E C 1
ATOM 9514 O O . ILE E 1 149 ? 135.647 173.439 187.493 1.00 37.93 149 ILE E O 1
ATOM 9519 N N . VAL E 1 150 ? 134.822 174.714 185.819 1.00 35.76 150 VAL E N 1
ATOM 9520 C CA . VAL E 1 150 ? 135.521 175.919 186.230 1.00 38.28 150 VAL E CA 1
ATOM 9521 C C . VAL E 1 150 ? 134.657 176.629 187.260 1.00 34.54 150 VAL E C 1
ATOM 9522 O O . VAL E 1 150 ? 135.069 176.764 188.417 1.00 41.77 150 VAL E O 1
ATOM 9526 N N . ILE E 1 151 ? 133.458 177.018 186.872 1.00 27.37 151 ILE E N 1
ATOM 9527 C CA . ILE E 1 151 ? 132.579 177.656 187.828 1.00 30.57 151 ILE E CA 1
ATOM 9528 C C . ILE E 1 151 ? 132.216 176.735 188.995 1.00 39.79 151 ILE E C 1
ATOM 9529 O O . ILE E 1 151 ? 131.681 175.647 188.795 1.00 55.13 151 ILE E O 1
ATOM 9534 N N . ASP E 1 152 ? 132.538 177.175 190.211 1.00 44.36 152 ASP E N 1
ATOM 9535 C CA . ASP E 1 152 ? 132.141 176.544 191.458 1.00 42.60 152 ASP E CA 1
ATOM 9536 C C . ASP E 1 152 ? 132.726 175.144 191.571 1.00 38.68 152 ASP E C 1
ATOM 9537 O O . ASP E 1 152 ? 132.321 174.351 192.404 1.00 44.75 152 ASP E O 1
ATOM 9542 N N . ASN E 1 153 ? 133.741 174.867 190.785 1.00 40.52 153 ASN E N 1
ATOM 9543 C CA . ASN E 1 153 ? 134.354 173.556 190.805 1.00 49.40 153 ASN E CA 1
ATOM 9544 C C . ASN E 1 153 ? 133.429 172.490 190.242 1.00 43.76 153 ASN E C 1
ATOM 9545 O O . ASN E 1 153 ? 133.607 171.326 190.572 1.00 55.77 153 ASN E O 1
ATOM 9550 N N . GLY E 1 154 ? 132.496 172.888 189.380 1.00 40.73 154 GLY E N 1
ATOM 9551 C CA . GLY E 1 154 ? 131.581 171.955 188.767 1.00 36.66 154 GLY E CA 1
ATOM 9552 C C . GLY E 1 154 ? 130.261 171.867 189.513 1.00 33.25 154 GLY E C 1
ATOM 9553 O O . GLY E 1 154 ? 129.314 171.251 189.030 1.00 38.01 154 GLY E O 1
ATOM 9554 N N . THR E 1 155 ? 130.149 172.507 190.659 1.00 32.09 155 THR E N 1
ATOM 9555 C CA . THR E 1 155 ? 129.061 172.123 191.531 1.00 32.21 155 THR E CA 1
ATOM 9556 C C . THR E 1 155 ? 127.880 173.056 191.430 1.00 29.36 155 THR E C 1
ATOM 9557 O O . THR E 1 155 ? 126.971 172.944 192.226 1.00 38.63 155 THR E O 1
ATOM 9561 N N . ASN E 1 156 ? 127.864 173.979 190.487 1.00 31.60 156 ASN E N 1
ATOM 9562 C CA . ASN E 1 156 ? 126.773 174.930 190.513 1.00 36.42 156 ASN E CA 1
ATOM 9563 C C . ASN E 1 156 ? 125.750 174.494 189.491 1.00 31.72 156 ASN E C 1
ATOM 9564 O O . ASN E 1 156 ? 126.036 174.550 188.315 1.00 41.12 156 ASN E O 1
ATOM 9569 N N . THR E 1 157 ? 124.585 174.048 189.926 1.00 36.22 157 THR E N 1
ATOM 9570 C CA . THR E 1 157 ? 123.678 173.405 188.993 1.00 38.20 157 THR E CA 1
ATOM 9571 C C . THR E 1 157 ? 123.238 174.386 187.921 1.00 40.37 157 THR E C 1
ATOM 9572 O O . THR E 1 157 ? 123.163 173.991 186.751 1.00 42.85 157 THR E O 1
ATOM 9576 N N . GLY E 1 158 ? 122.969 175.642 188.318 1.00 36.57 158 GLY E N 1
ATOM 9577 C CA . GLY E 1 158 ? 122.490 176.644 187.374 1.00 34.01 158 GLY E CA 1
ATOM 9578 C C . GLY E 1 158 ? 123.597 177.041 186.390 1.00 31.49 158 GLY E C 1
ATOM 9579 O O . GLY E 1 158 ? 123.359 177.221 185.208 1.00 29.70 158 GLY E O 1
ATOM 9580 N N . ALA E 1 159 ? 124.816 177.207 186.877 1.00 28.90 159 ALA E N 1
ATOM 9581 C CA . ALA E 1 159 ? 125.899 177.413 185.947 1.00 31.67 159 ALA E CA 1
ATOM 9582 C C . ALA E 1 159 ? 125.913 176.245 184.967 1.00 35.22 159 ALA E C 1
ATOM 9583 O O . ALA E 1 159 ? 125.816 176.439 183.768 1.00 44.60 159 ALA E O 1
ATOM 9585 N N . PHE E 1 160 ? 125.942 175.037 185.527 1.00 39.89 160 PHE E N 1
ATOM 9586 C CA . PHE E 1 160 ? 126.187 173.782 184.840 1.00 35.79 160 PHE E CA 1
ATOM 9587 C C . PHE E 1 160 ? 125.203 173.664 183.687 1.00 29.95 160 PHE E C 1
ATOM 9588 O O . PHE E 1 160 ? 125.583 173.271 182.574 1.00 26.41 160 PHE E O 1
ATOM 9596 N N . ILE E 1 161 ? 123.973 174.076 183.968 1.00 26.80 161 ILE E N 1
ATOM 9597 C CA . ILE E 1 161 ? 122.915 173.978 182.990 1.00 32.41 161 ILE E CA 1
ATOM 9598 C C . ILE E 1 161 ? 123.024 175.102 181.976 1.00 37.55 161 ILE E C 1
ATOM 9599 O O . ILE E 1 161 ? 122.900 174.836 180.785 1.00 49.09 161 ILE E O 1
ATOM 9604 N N . LEU E 1 162 ? 123.193 176.340 182.455 1.00 42.02 162 LEU E N 1
ATOM 9605 C CA . LEU E 1 162 ? 123.159 177.546 181.637 1.00 41.00 162 LEU E CA 1
ATOM 9606 C C . LEU E 1 162 ? 124.318 177.509 180.651 1.00 33.15 162 LEU E C 1
ATOM 9607 O O . LEU E 1 162 ? 124.131 177.707 179.460 1.00 30.91 162 LEU E O 1
ATOM 9612 N N . TRP E 1 163 ? 125.492 177.126 181.115 1.00 27.16 163 TRP E N 1
ATOM 9613 C CA . TRP E 1 163 ? 126.579 176.999 180.182 1.00 30.29 163 TRP E CA 1
ATOM 9614 C C . TRP E 1 163 ? 126.355 175.891 179.168 1.00 33.36 163 TRP E C 1
ATOM 9615 O O . TRP E 1 163 ? 126.783 176.023 178.036 1.00 40.20 163 TRP E O 1
ATOM 9626 N N . ALA E 1 164 ? 125.638 174.830 179.513 1.00 40.21 164 ALA E N 1
ATOM 9627 C CA . ALA E 1 164 ? 125.346 173.798 178.528 1.00 36.81 164 ALA E CA 1
ATOM 9628 C C . ALA E 1 164 ? 124.365 174.332 177.502 1.00 29.95 164 ALA E C 1
ATOM 9629 O O . ALA E 1 164 ? 124.395 173.901 176.367 1.00 31.25 164 ALA E O 1
ATOM 9631 N N . VAL E 1 165 ? 123.535 175.284 177.889 1.00 32.57 165 VAL E N 1
ATOM 9632 C CA . VAL E 1 165 ? 122.574 175.847 176.958 1.00 41.15 165 VAL E CA 1
ATOM 9633 C C . VAL E 1 165 ? 123.270 176.702 175.902 1.00 39.54 165 VAL E C 1
ATOM 9634 O O . VAL E 1 165 ? 123.045 176.527 174.718 1.00 39.32 165 VAL E O 1
ATOM 9638 N N . ILE E 1 166 ? 124.079 177.644 176.370 1.00 42.57 166 ILE E N 1
ATOM 9639 C CA . ILE E 1 166 ? 124.974 178.441 175.557 1.00 43.84 166 ILE E CA 1
ATOM 9640 C C . ILE E 1 166 ? 125.773 177.536 174.619 1.00 39.98 166 ILE E C 1
ATOM 9641 O O . ILE E 1 166 ? 125.783 177.756 173.413 1.00 45.10 166 ILE E O 1
ATOM 9646 N N . SER E 1 167 ? 126.429 176.521 175.181 1.00 31.70 167 SER E N 1
ATOM 9647 C CA . SER E 1 167 ? 127.125 175.507 174.408 1.00 28.11 167 SER E CA 1
ATOM 9648 C C . SER E 1 167 ? 126.251 174.923 173.308 1.00 27.32 167 SER E C 1
ATOM 9649 O O . SER E 1 167 ? 126.763 174.623 172.243 1.00 29.37 167 SER E O 1
ATOM 9652 N N . CYS E 1 168 ? 124.954 174.763 173.541 1.00 31.32 168 CYS E N 1
ATOM 9653 C CA . CYS E 1 168 ? 124.097 174.139 172.545 1.00 35.54 168 CYS E CA 1
ATOM 9654 C C . CYS E 1 168 ? 123.774 175.106 171.430 1.00 40.77 168 CYS E C 1
ATOM 9655 O O . CYS E 1 168 ? 123.445 174.665 170.336 1.00 55.22 168 CYS E O 1
ATOM 9658 N N . VAL E 1 169 ? 123.877 176.406 171.698 1.00 39.98 169 VAL E N 1
ATOM 9659 C CA . VAL E 1 169 ? 123.676 177.397 170.664 1.00 39.29 169 VAL E CA 1
ATOM 9660 C C . VAL E 1 169 ? 124.864 177.343 169.712 1.00 36.16 169 VAL E C 1
ATOM 9661 O O . VAL E 1 169 ? 124.678 177.303 168.498 1.00 39.19 169 VAL E O 1
ATOM 9665 N N . PHE E 1 170 ? 126.077 177.285 170.251 1.00 30.29 170 PHE E N 1
ATOM 9666 C CA . PHE E 1 170 ? 127.229 177.190 169.383 1.00 35.57 170 PHE E CA 1
ATOM 9667 C C . PHE E 1 170 ? 127.220 175.894 168.583 1.00 38.16 170 PHE E C 1
ATOM 9668 O O . PHE E 1 170 ? 127.920 175.773 167.596 1.00 44.15 170 PHE E O 1
ATOM 9676 N N . TRP E 1 171 ? 126.476 174.907 169.060 1.00 45.21 171 TRP E N 1
ATOM 9677 C CA . TRP E 1 171 ? 126.438 173.592 168.468 1.00 41.24 171 TRP E CA 1
ATOM 9678 C C . TRP E 1 171 ? 125.502 173.636 167.273 1.00 39.65 171 TRP E C 1
ATOM 9679 O O . TRP E 1 171 ? 125.761 173.007 166.251 1.00 47.76 171 TRP E O 1
ATOM 9690 N N . VAL E 1 172 ? 124.437 174.413 167.402 1.00 39.60 172 VAL E N 1
ATOM 9691 C CA . VAL E 1 172 ? 123.498 174.590 166.315 1.00 40.02 172 VAL E CA 1
ATOM 9692 C C . VAL E 1 172 ? 124.119 175.448 165.223 1.00 41.54 172 VAL E C 1
ATOM 9693 O O . VAL E 1 172 ? 123.897 175.208 164.044 1.00 49.15 172 VAL E O 1
ATOM 9697 N N . ILE E 1 173 ? 124.872 176.466 165.613 1.00 46.17 173 ILE E N 1
ATOM 9698 C CA . ILE E 1 173 ? 125.523 177.329 164.640 1.00 48.60 173 ILE E CA 1
ATOM 9699 C C . ILE E 1 173 ? 126.488 176.497 163.803 1.00 43.77 173 ILE E C 1
ATOM 9700 O O . ILE E 1 173 ? 126.485 176.583 162.590 1.00 50.38 173 ILE E O 1
ATOM 9705 N N . ALA E 1 174 ? 127.326 175.707 164.462 1.00 41.54 174 ALA E N 1
ATOM 9706 C CA . ALA E 1 174 ? 128.281 174.864 163.773 1.00 42.41 174 ALA E CA 1
ATOM 9707 C C . ALA E 1 174 ? 127.562 173.946 162.791 1.00 43.38 174 ALA E C 1
ATOM 9708 O O . ALA E 1 174 ? 128.026 173.726 161.687 1.00 52.26 174 ALA E O 1
ATOM 9710 N N . ASN E 1 175 ? 126.452 173.359 163.212 1.00 47.78 175 ASN E N 1
ATOM 9711 C CA . ASN E 1 175 ? 125.804 172.369 162.379 1.00 49.26 175 ASN E CA 1
ATOM 9712 C C . ASN E 1 175 ? 125.233 173.062 161.157 1.00 44.92 175 ASN E C 1
ATOM 9713 O O . ASN E 1 175 ? 125.355 172.562 160.052 1.00 55.32 175 ASN E O 1
ATOM 9718 N N . VAL E 1 176 ? 124.603 174.203 161.367 1.00 42.39 176 VAL E N 1
ATOM 9719 C CA . VAL E 1 176 ? 123.951 174.882 160.274 1.00 41.98 176 VAL E CA 1
ATOM 9720 C C . VAL E 1 176 ? 124.992 175.208 159.229 1.00 39.78 176 VAL E C 1
ATOM 9721 O O . VAL E 1 176 ? 124.824 174.874 158.065 1.00 49.89 176 VAL E O 1
ATOM 9725 N N . VAL E 1 177 ? 126.069 175.838 159.667 1.00 37.98 177 VAL E N 1
ATOM 9726 C CA . VAL E 1 177 ? 127.166 176.143 158.783 1.00 39.15 177 VAL E CA 1
ATOM 9727 C C . VAL E 1 177 ? 127.587 174.890 158.015 1.00 40.07 177 VAL E C 1
ATOM 9728 O O . VAL E 1 177 ? 127.583 174.905 156.783 1.00 48.34 177 VAL E O 1
ATOM 9732 N N . LEU E 1 178 ? 127.935 173.816 158.719 1.00 35.10 178 LEU E N 1
ATOM 9733 C CA . LEU E 1 178 ? 128.420 172.611 158.066 1.00 39.48 178 LEU E CA 1
ATOM 9734 C C . LEU E 1 178 ? 127.355 172.039 157.135 1.00 41.82 178 LEU E C 1
ATOM 9735 O O . LEU E 1 178 ? 127.614 171.801 155.963 1.00 47.95 178 LEU E O 1
ATOM 9740 N N . ILE E 1 179 ? 126.152 171.836 157.654 1.00 43.45 179 ILE E N 1
ATOM 9741 C CA . ILE E 1 179 ? 125.107 171.212 156.879 1.00 43.16 179 ILE E CA 1
ATOM 9742 C C . ILE E 1 179 ? 124.874 171.995 155.597 1.00 44.08 179 ILE E C 1
ATOM 9743 O O . ILE E 1 179 ? 124.639 171.401 154.556 1.00 49.09 179 ILE E O 1
ATOM 9748 N N . ARG E 1 180 ? 124.929 173.317 155.661 1.00 44.66 180 ARG E N 1
ATOM 9749 C CA . ARG E 1 180 ? 124.639 174.100 154.475 1.00 46.34 180 ARG E CA 1
ATOM 9750 C C . ARG E 1 180 ? 125.784 173.910 153.477 1.00 43.94 180 ARG E C 1
ATOM 9751 O O . ARG E 1 180 ? 125.549 173.856 152.277 1.00 55.94 180 ARG E O 1
ATOM 9753 N N . ALA E 1 181 ? 127.023 173.813 153.964 1.00 43.63 181 ALA E N 1
ATOM 9754 C CA . ALA E 1 181 ? 128.191 173.696 153.100 1.00 41.93 181 ALA E CA 1
ATOM 9755 C C . ALA E 1 181 ? 128.125 172.389 152.325 1.00 41.09 181 ALA E C 1
ATOM 9756 O O . ALA E 1 181 ? 128.376 172.359 151.130 1.00 47.53 181 ALA E O 1
ATOM 9758 N N . VAL E 1 182 ? 127.795 171.315 153.034 1.00 40.71 182 VAL E N 1
ATOM 9759 C CA . VAL E 1 182 ? 127.660 170.009 152.429 1.00 42.01 182 VAL E CA 1
ATOM 9760 C C . VAL E 1 182 ? 126.522 169.976 151.423 1.00 44.28 182 VAL E C 1
ATOM 9761 O O . VAL E 1 182 ? 126.489 169.090 150.586 1.00 60.42 182 VAL E O 1
ATOM 9765 N N . ARG E 1 183 ? 125.561 170.879 151.517 1.00 48.23 183 ARG E N 1
ATOM 9766 C CA . ARG E 1 183 ? 124.373 170.741 150.702 1.00 55.23 183 ARG E CA 1
ATOM 9767 C C . ARG E 1 183 ? 124.421 171.769 149.581 1.00 53.66 183 ARG E C 1
ATOM 9768 O O . ARG E 1 183 ? 123.562 171.761 148.706 1.00 60.74 183 ARG E O 1
ATOM 9776 N N . GLN E 1 184 ? 125.403 172.656 149.642 1.00 57.79 184 GLN E N 1
ATOM 9777 C CA . GLN E 1 184 ? 125.772 173.473 148.502 1.00 68.22 184 GLN E CA 1
ATOM 9778 C C . GLN E 1 184 ? 126.838 172.755 147.683 1.00 66.98 184 GLN E C 1
ATOM 9779 O O . GLN E 1 184 ? 127.150 173.185 146.577 1.00 86.96 184 GLN E O 1
ATOM 9785 N N . SER E 1 185 ? 127.402 171.676 148.238 1.00 61.16 185 SER E N 1
ATOM 9786 C CA . SER E 1 185 ? 128.405 170.882 147.550 1.00 54.96 185 SER E CA 1
ATOM 9787 C C . SER E 1 185 ? 127.719 169.972 146.554 1.00 53.82 185 SER E C 1
ATOM 9788 O O . SER E 1 185 ? 128.058 169.972 145.375 1.00 51.41 185 SER E O 1
ATOM 9791 N N . LEU E 1 186 ? 126.734 169.241 147.083 1.00 54.22 186 LEU E N 1
ATOM 9792 C CA . LEU E 1 186 ? 126.141 168.077 146.456 1.00 57.32 186 LEU E CA 1
ATOM 9793 C C . LEU E 1 186 ? 125.634 168.369 145.046 1.00 63.60 186 LEU E C 1
ATOM 9794 O O . LEU E 1 186 ? 125.698 167.496 144.182 1.00 72.15 186 LEU E O 1
ATOM 9799 N N . PRO E 1 187 ? 125.114 169.575 144.740 1.00 76.45 187 PRO E N 1
ATOM 9800 C CA . PRO E 1 187 ? 124.659 169.875 143.380 1.00 88.71 187 PRO E CA 1
ATOM 9801 C C . PRO E 1 187 ? 125.746 169.858 142.299 1.00 84.16 187 PRO E C 1
ATOM 9802 O O . PRO E 1 187 ? 125.444 169.676 141.122 1.00 89.05 187 PRO E O 1
ATOM 9806 N N . THR E 1 188 ? 127.009 170.020 142.704 1.00 78.43 188 THR E N 1
ATOM 9807 C CA . THR E 1 188 ? 128.109 170.175 141.766 1.00 80.21 188 THR E CA 1
ATOM 9808 C C . THR E 1 188 ? 128.931 168.892 141.643 1.00 73.69 188 THR E C 1
ATOM 9809 O O . THR E 1 188 ? 129.787 168.806 140.769 1.00 85.84 188 THR E O 1
ATOM 9813 N N . LEU E 1 189 ? 128.697 167.909 142.520 1.00 68.90 189 LEU E N 1
ATOM 9814 C CA . LEU E 1 189 ? 129.474 166.679 142.503 1.00 66.74 189 LEU E CA 1
ATOM 9815 C C . LEU E 1 189 ? 128.838 165.666 141.552 1.00 73.76 189 LEU E C 1
ATOM 9816 O O . LEU E 1 189 ? 127.784 165.900 140.962 1.00 78.39 189 LEU E O 1
ATOM 9821 N N . THR E 1 190 ? 129.525 164.533 141.408 1.00 77.61 190 THR E N 1
ATOM 9822 C CA . THR E 1 190 ? 129.016 163.415 140.643 1.00 80.16 190 THR E CA 1
ATOM 9823 C C . THR E 1 190 ? 128.173 162.545 141.566 1.00 80.73 190 THR E C 1
ATOM 9824 O O . THR E 1 190 ? 128.402 162.510 142.774 1.00 76.95 190 THR E O 1
ATOM 9828 N N . PRO E 1 191 ? 127.207 161.784 141.013 1.00 74.57 191 PRO E N 1
ATOM 9829 C CA . PRO E 1 191 ? 126.420 160.854 141.817 1.00 73.92 191 PRO E CA 1
ATOM 9830 C C . PRO E 1 191 ? 127.249 160.151 142.886 1.00 67.15 191 PRO E C 1
ATOM 9831 O O . PRO E 1 191 ? 126.942 160.238 144.073 1.00 72.39 191 PRO E O 1
ATOM 9835 N N . GLU E 1 192 ? 128.320 159.485 142.451 1.00 65.61 192 GLU E N 1
ATOM 9836 C CA . GLU E 1 192 ? 129.118 158.665 143.345 1.00 66.12 192 GLU E CA 1
ATOM 9837 C C . GLU E 1 192 ? 129.716 159.547 144.441 1.00 60.92 192 GLU E C 1
ATOM 9838 O O . GLU E 1 192 ? 129.810 159.116 145.592 1.00 63.36 192 GLU E O 1
ATOM 9840 N N . SER E 1 193 ? 130.104 160.777 144.075 1.00 58.64 193 SER E N 1
ATOM 9841 C CA . SER E 1 193 ? 130.769 161.685 144.997 1.00 62.85 193 SER E CA 1
ATOM 9842 C C . SER E 1 193 ? 129.757 162.363 145.913 1.00 58.08 193 SER E C 1
ATOM 9843 O O . SER E 1 193 ? 129.996 162.498 147.112 1.00 54.13 193 SER E O 1
ATOM 9846 N N . HIS E 1 194 ? 128.644 162.804 145.314 1.00 60.77 194 HIS E N 1
ATOM 9847 C CA . HIS E 1 194 ? 127.508 163.356 146.036 1.00 61.83 194 HIS E CA 1
ATOM 9848 C C . HIS E 1 194 ? 127.129 162.404 147.164 1.00 55.35 194 HIS E C 1
ATOM 9849 O O . HIS E 1 194 ? 127.148 162.785 148.333 1.00 57.47 194 HIS E O 1
ATOM 9856 N N . THR E 1 195 ? 126.846 161.149 146.803 1.00 49.68 195 THR E N 1
ATOM 9857 C CA . THR E 1 195 ? 126.469 160.144 147.781 1.00 47.88 195 THR E CA 1
ATOM 9858 C C . THR E 1 195 ? 127.509 160.042 148.887 1.00 39.62 195 THR E C 1
ATOM 9859 O O . THR E 1 195 ? 127.170 159.947 150.056 1.00 43.10 195 THR E O 1
ATOM 9863 N N . MET E 1 196 ? 128.774 160.030 148.507 1.00 42.92 196 MET E N 1
ATOM 9864 C CA . MET E 1 196 ? 129.828 159.715 149.450 1.00 51.27 196 MET E CA 1
ATOM 9865 C C . MET E 1 196 ? 129.942 160.817 150.502 1.00 50.20 196 MET E C 1
ATOM 9866 O O . MET E 1 196 ? 130.217 160.516 151.677 1.00 42.97 196 MET E O 1
ATOM 9871 N N . LEU E 1 197 ? 129.747 162.075 150.055 1.00 41.50 197 LEU E N 1
ATOM 9872 C CA . LEU E 1 197 ? 129.905 163.226 150.926 1.00 42.50 197 LEU E CA 1
ATOM 9873 C C . LEU E 1 197 ? 128.738 163.294 151.903 1.00 46.38 197 LEU E C 1
ATOM 9874 O O . LEU E 1 197 ? 128.946 163.496 153.103 1.00 47.63 197 LEU E O 1
ATOM 9879 N N . LYS E 1 198 ? 127.526 163.147 151.348 1.00 48.42 198 LYS E N 1
ATOM 9880 C CA . LYS E 1 198 ? 126.287 163.132 152.111 1.00 50.96 198 LYS E CA 1
ATOM 9881 C C . LYS E 1 198 ? 126.439 162.137 153.252 1.00 46.76 198 LYS E C 1
ATOM 9882 O O . LYS E 1 198 ? 126.273 162.481 154.417 1.00 58.28 198 LYS E O 1
ATOM 9888 N N . SER E 1 199 ? 126.877 160.943 152.936 1.00 46.25 199 SER E N 1
ATOM 9889 C CA . SER E 1 199 ? 127.056 159.891 153.951 1.00 49.59 199 SER E CA 1
ATOM 9890 C C . SER E 1 199 ? 128.142 160.256 154.945 1.00 45.71 199 SER E C 1
ATOM 9891 O O . SER E 1 199 ? 127.979 159.900 156.079 1.00 47.16 199 SER E O 1
ATOM 9894 N N . ALA E 1 200 ? 129.234 160.888 154.511 1.00 55.54 200 ALA E N 1
ATOM 9895 C CA . ALA E 1 200 ? 130.338 161.191 155.415 1.00 59.26 200 ALA E CA 1
ATOM 9896 C C . ALA E 1 200 ? 129.920 162.243 156.441 1.00 54.22 200 ALA E C 1
ATOM 9897 O O . ALA E 1 200 ? 130.241 162.107 157.625 1.00 51.72 200 ALA E O 1
ATOM 9899 N N . ALA E 1 201 ? 129.196 163.264 155.951 1.00 45.76 201 ALA E N 1
ATOM 9900 C CA . ALA E 1 201 ? 128.612 164.318 156.767 1.00 46.07 201 ALA E CA 1
ATOM 9901 C C . ALA E 1 201 ? 127.742 163.734 157.877 1.00 48.83 201 ALA E C 1
ATOM 9902 O O . ALA E 1 201 ? 127.988 163.971 159.060 1.00 50.86 201 ALA E O 1
ATOM 9904 N N . ILE E 1 202 ? 126.745 162.934 157.484 1.00 46.83 202 ILE E N 1
ATOM 9905 C CA . ILE E 1 202 ? 125.871 162.285 158.444 1.00 48.6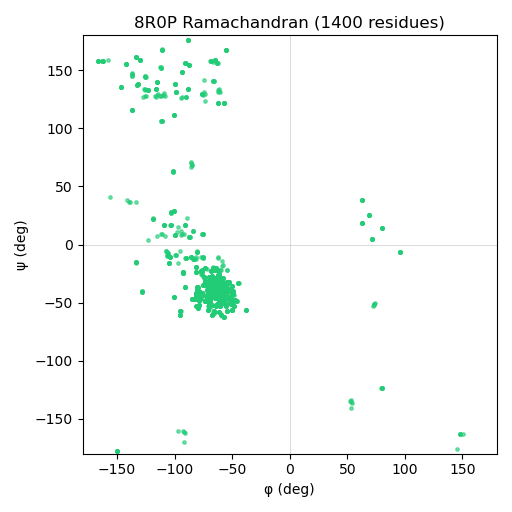1 202 ILE E CA 1
ATOM 9906 C C . ILE E 1 202 ? 126.660 161.526 159.512 1.00 40.30 202 ILE E C 1
ATOM 9907 O O . ILE E 1 202 ? 126.365 161.622 160.689 1.00 44.22 202 ILE E O 1
ATOM 9912 N N . VAL E 1 203 ? 127.624 160.724 159.100 1.00 40.61 203 VAL E N 1
ATOM 9913 C CA . VAL E 1 203 ? 128.369 159.920 160.046 1.00 49.77 203 VAL E CA 1
ATOM 9914 C C . VAL E 1 203 ? 129.117 160.842 160.999 1.00 49.58 203 VAL E C 1
ATOM 9915 O O . VAL E 1 203 ? 129.172 160.586 162.203 1.00 42.06 203 VAL E O 1
ATOM 9919 N N . LEU E 1 204 ? 129.677 161.911 160.410 1.00 53.28 204 LEU E N 1
ATOM 9920 C CA . LEU E 1 204 ? 130.564 162.850 161.083 1.00 55.56 204 LEU E CA 1
ATOM 9921 C C . LEU E 1 204 ? 129.805 163.781 162.031 1.00 57.21 204 LEU E C 1
ATOM 9922 O O . LEU E 1 204 ? 130.397 164.232 163.012 1.00 67.21 204 LEU E O 1
ATOM 9927 N N . LEU E 1 205 ? 128.520 164.064 161.742 1.00 53.37 205 LEU E N 1
ATOM 9928 C CA . LEU E 1 205 ? 127.735 165.013 162.526 1.00 52.74 205 LEU E CA 1
ATOM 9929 C C . LEU E 1 205 ? 126.724 164.345 163.448 1.00 47.01 205 LEU E C 1
ATOM 9930 O O . LEU E 1 205 ? 126.206 165.004 164.335 1.00 60.51 205 LEU E O 1
ATOM 9935 N N . ALA E 1 206 ? 126.413 163.070 163.244 1.00 53.54 206 ALA E N 1
ATOM 9936 C CA . ALA E 1 206 ? 125.315 162.440 163.965 1.00 57.92 206 ALA E CA 1
ATOM 9937 C C . ALA E 1 206 ? 125.718 162.084 165.399 1.00 53.03 206 ALA E C 1
ATOM 9938 O O . ALA E 1 206 ? 125.003 162.404 166.335 1.00 54.49 206 ALA E O 1
ATOM 9940 N N . GLY E 1 207 ? 126.893 161.477 165.571 1.00 51.08 207 GLY E N 1
ATOM 9941 C CA . GLY E 1 207 ? 127.343 161.034 166.877 1.00 49.39 207 GLY E CA 1
ATOM 9942 C C . GLY E 1 207 ? 127.837 162.147 167.795 1.00 53.68 207 GLY E C 1
ATOM 9943 O O . GLY E 1 207 ? 128.384 161.856 168.858 1.00 64.78 207 GLY E O 1
ATOM 9944 N N . TRP E 1 208 ? 127.641 163.411 167.403 1.00 50.84 208 TRP E N 1
ATOM 9945 C CA . TRP E 1 208 ? 127.884 164.531 168.292 1.00 42.33 208 TRP E CA 1
ATOM 9946 C C . TRP E 1 208 ? 126.913 164.517 169.467 1.00 38.28 208 TRP E C 1
ATOM 9947 O O . TRP E 1 208 ? 127.276 164.949 170.546 1.00 45.92 208 TRP E O 1
ATOM 9958 N N . VAL E 1 209 ? 125.714 163.978 169.281 1.00 35.79 209 VAL E N 1
ATOM 9959 C CA . VAL E 1 209 ? 124.673 164.061 170.284 1.00 36.89 209 VAL E CA 1
ATOM 9960 C C . VAL E 1 209 ? 125.052 163.330 171.572 1.00 38.17 209 VAL E C 1
ATOM 9961 O O . VAL E 1 209 ? 124.588 163.675 172.663 1.00 39.71 209 VAL E O 1
ATOM 9965 N N . VAL E 1 210 ? 125.878 162.306 171.435 1.00 34.87 210 VAL E N 1
ATOM 9966 C CA . VAL E 1 210 ? 126.300 161.518 172.568 1.00 34.15 210 VAL E CA 1
ATOM 9967 C C . VAL E 1 210 ? 126.864 162.449 173.631 1.00 28.54 210 VAL E C 1
ATOM 9968 O O . VAL E 1 210 ? 126.459 162.365 174.780 1.00 29.90 210 VAL E O 1
ATOM 9972 N N . TYR E 1 211 ? 127.732 163.375 173.223 1.00 25.22 211 TYR E N 1
ATOM 9973 C CA . TYR E 1 211 ? 128.521 164.155 174.160 1.00 23.19 211 TYR E CA 1
ATOM 9974 C C . TYR E 1 211 ? 127.613 164.965 175.076 1.00 23.41 211 TYR E C 1
ATOM 9975 O O . TYR E 1 211 ? 127.731 164.921 176.291 1.00 24.35 211 TYR E O 1
ATOM 9984 N N . PRO E 1 212 ? 126.680 165.749 174.537 1.00 24.30 212 PRO E N 1
ATOM 9985 C CA . PRO E 1 212 ? 125.757 166.490 175.360 1.00 27.13 212 PRO E CA 1
ATOM 9986 C C . PRO E 1 212 ? 124.997 165.607 176.335 1.00 28.07 212 PRO E C 1
ATOM 9987 O O . PRO E 1 212 ? 124.569 166.061 177.377 1.00 39.59 212 PRO E O 1
ATOM 9991 N N . ILE E 1 213 ? 124.725 164.379 175.964 1.00 29.35 213 ILE E N 1
ATOM 9992 C CA . ILE E 1 213 ? 123.929 163.542 176.829 1.00 30.71 213 ILE E CA 1
ATOM 9993 C C . ILE E 1 213 ? 124.806 163.145 178.012 1.00 27.14 213 ILE E C 1
ATOM 9994 O O . ILE E 1 213 ? 124.425 163.247 179.169 1.00 30.16 213 ILE E O 1
ATOM 9999 N N . VAL E 1 214 ? 126.001 162.694 177.716 1.00 23.47 214 VAL E N 1
ATOM 10000 C CA . VAL E 1 214 ? 126.879 162.268 178.770 1.00 24.46 214 VAL E CA 1
ATOM 10001 C C . VAL E 1 214 ? 127.123 163.426 179.734 1.00 24.86 214 VAL E C 1
ATOM 10002 O O . VAL E 1 214 ? 127.209 163.201 180.947 1.00 23.53 214 VAL E O 1
ATOM 10006 N N . TYR E 1 215 ? 127.241 164.643 179.172 1.00 23.90 215 TYR E N 1
ATOM 10007 C CA . TYR E 1 215 ? 127.449 165.875 179.924 1.00 20.11 215 TYR E CA 1
ATOM 10008 C C . TYR E 1 215 ? 126.423 165.993 181.041 1.00 18.24 215 TYR E C 1
ATOM 10009 O O . TYR E 1 215 ? 126.814 166.243 182.184 1.00 17.38 215 TYR E O 1
ATOM 10018 N N . PHE E 1 216 ? 125.162 165.722 180.759 1.00 17.79 216 PHE E N 1
ATOM 10019 C CA . PHE E 1 216 ? 124.172 165.845 181.805 1.00 22.65 216 PHE E CA 1
ATOM 10020 C C . PHE E 1 216 ? 124.040 164.607 182.708 1.00 23.52 216 PHE E C 1
ATOM 10021 O O . PHE E 1 216 ? 123.109 164.572 183.514 1.00 24.22 216 PHE E O 1
ATOM 10029 N N . LEU E 1 217 ? 124.879 163.610 182.707 1.00 21.16 217 LEU E N 1
ATOM 10030 C CA . LEU E 1 217 ? 124.677 162.431 183.578 1.00 22.67 217 LEU E CA 1
ATOM 10031 C C . LEU E 1 217 ? 125.056 162.705 185.029 1.00 22.77 217 LEU E C 1
ATOM 10032 O O . LEU E 1 217 ? 124.434 162.108 185.881 1.00 21.33 217 LEU E O 1
ATOM 10037 N N . PRO E 1 218 ? 125.958 163.670 185.329 1.00 21.92 218 PRO E N 1
ATOM 10038 C CA . PRO E 1 218 ? 126.308 164.033 186.684 1.00 19.13 218 PRO E CA 1
ATOM 10039 C C . PRO E 1 218 ? 125.068 164.572 187.425 1.00 21.86 218 PRO E C 1
ATOM 10040 O O . PRO E 1 218 ? 125.123 164.694 188.580 1.00 25.65 218 PRO E O 1
ATOM 10044 N N . LEU E 1 219 ? 123.974 164.841 186.742 1.00 24.95 219 LEU E N 1
ATOM 10045 C CA . LEU E 1 219 ? 122.672 165.282 187.317 1.00 27.73 219 LEU E CA 1
ATOM 10046 C C . LEU E 1 219 ? 121.803 164.139 187.809 1.00 27.23 219 LEU E C 1
ATOM 10047 O O . LEU E 1 219 ? 120.818 164.442 188.401 1.00 31.84 219 LEU E O 1
ATOM 10052 N N . PHE E 1 220 ? 122.128 162.890 187.501 1.00 35.29 220 PHE E N 1
ATOM 10053 C CA . PHE E 1 220 ? 121.250 161.787 187.896 1.00 44.19 220 PHE E CA 1
ATOM 10054 C C . PHE E 1 220 ? 121.771 161.135 189.168 1.00 42.52 220 PHE E C 1
ATOM 10055 O O . PHE E 1 220 ? 121.059 160.367 189.802 1.00 58.83 220 PHE E O 1
ATOM 10063 N N . GLY E 1 221 ? 122.972 161.520 189.584 1.00 37.98 221 GLY E N 1
ATOM 10064 C CA . GLY E 1 221 ? 123.450 161.244 190.918 1.00 34.86 221 GLY E CA 1
ATOM 10065 C C . GLY E 1 221 ? 124.955 161.042 190.905 1.00 39.08 221 GLY E C 1
ATOM 10066 O O . GLY E 1 221 ? 125.617 161.399 189.930 1.00 37.48 221 GLY E O 1
ATOM 10067 N N . ALA E 1 222 ? 125.478 160.449 191.987 1.00 41.35 222 ALA E N 1
ATOM 10068 C CA . ALA E 1 222 ? 126.890 160.140 192.037 1.00 44.31 222 ALA E CA 1
ATOM 10069 C C . ALA E 1 222 ? 127.098 158.712 192.510 1.00 49.91 222 ALA E C 1
ATOM 10070 O O . ALA E 1 222 ? 126.477 158.267 193.471 1.00 60.60 222 ALA E O 1
ATOM 10072 N N . SER E 1 223 ? 128.031 158.043 191.832 1.00 42.34 223 SER E N 1
ATOM 10073 C CA . SER E 1 223 ? 128.324 156.641 192.006 1.00 35.70 223 SER E CA 1
ATOM 10074 C C . SER E 1 223 ? 129.636 156.422 191.294 1.00 39.28 223 SER E C 1
ATOM 10075 O O . SER E 1 223 ? 129.971 157.197 190.401 1.00 49.18 223 SER E O 1
ATOM 10078 N N . GLY E 1 224 ? 130.348 155.360 191.661 1.00 35.51 224 GLY E N 1
ATOM 10079 C CA . GLY E 1 224 ? 131.485 154.936 190.871 1.00 30.97 224 GLY E CA 1
ATOM 10080 C C . GLY E 1 224 ? 130.985 154.229 189.618 1.00 25.72 224 GLY E C 1
ATOM 10081 O O . GLY E 1 224 ? 131.714 154.085 188.634 1.00 26.83 224 GLY E O 1
ATOM 10082 N N . GLY E 1 225 ? 129.758 153.741 189.692 1.00 23.05 225 GLY E N 1
ATOM 10083 C CA . GLY E 1 225 ? 129.185 153.102 188.527 1.00 27.65 225 GLY E CA 1
ATOM 10084 C C . GLY E 1 225 ? 128.984 154.126 187.417 1.00 31.24 225 GLY E C 1
ATOM 10085 O O . GLY E 1 225 ? 129.617 154.018 186.360 1.00 31.12 225 GLY E O 1
ATOM 10086 N N . LEU E 1 226 ? 128.181 155.157 187.771 1.00 29.63 226 LEU E N 1
ATOM 10087 C CA . LEU E 1 226 ? 127.931 156.373 187.009 1.00 24.13 226 LEU E CA 1
ATOM 10088 C C . LEU E 1 226 ? 129.230 157.033 186.604 1.00 20.86 226 LEU E C 1
ATOM 10089 O O . LEU E 1 226 ? 129.418 157.323 185.435 1.00 22.17 226 LEU E O 1
ATOM 10094 N N . THR E 1 227 ? 130.173 157.205 187.511 1.00 19.82 227 THR E N 1
ATOM 10095 C CA . THR E 1 227 ? 131.411 157.801 187.051 1.00 23.13 227 THR E CA 1
ATOM 10096 C C . THR E 1 227 ? 132.039 156.949 185.952 1.00 27.53 227 THR E C 1
ATOM 10097 O O . THR E 1 227 ? 132.765 157.469 185.111 1.00 29.54 227 THR E O 1
ATOM 10101 N N . THR E 1 228 ? 131.872 155.623 186.041 1.00 34.02 228 THR E N 1
ATOM 10102 C CA . THR E 1 228 ? 132.591 154.685 185.184 1.00 35.21 228 THR E CA 1
ATOM 10103 C C . THR E 1 228 ? 131.914 154.692 183.827 1.00 27.17 228 THR E C 1
ATOM 10104 O O . THR E 1 228 ? 132.576 154.858 182.804 1.00 28.39 228 THR E O 1
ATOM 10108 N N . THR E 1 229 ? 130.591 154.599 183.869 1.00 22.02 229 THR E N 1
ATOM 10109 C CA . THR E 1 229 ? 129.780 154.790 182.693 1.00 22.19 229 THR E CA 1
ATOM 10110 C C . THR E 1 229 ? 130.108 156.052 181.904 1.00 26.44 229 THR E C 1
ATOM 10111 O O . THR E 1 229 ? 130.115 156.005 180.678 1.00 29.11 229 THR E O 1
ATOM 10115 N N . ILE E 1 230 ? 130.375 157.166 182.605 1.00 26.18 230 ILE E N 1
ATOM 10116 C CA . ILE E 1 230 ? 130.728 158.412 181.955 1.00 22.11 230 ILE E CA 1
ATOM 10117 C C . ILE E 1 230 ? 132.063 158.252 181.248 1.00 21.46 230 ILE E C 1
ATOM 10118 O O . ILE E 1 230 ? 132.148 158.527 180.061 1.00 25.27 230 ILE E O 1
ATOM 10123 N N . LEU E 1 231 ? 133.107 157.880 181.971 1.00 22.90 231 LEU E N 1
ATOM 10124 C CA . LEU E 1 231 ? 134.446 157.838 181.398 1.00 25.98 231 LEU E CA 1
ATOM 10125 C C . LEU E 1 231 ? 134.536 156.825 180.255 1.00 26.05 231 LEU E C 1
ATOM 10126 O O . LEU E 1 231 ? 135.259 157.039 179.286 1.00 23.49 231 LEU E O 1
ATOM 10131 N N . ILE E 1 232 ? 133.840 155.698 180.390 1.00 24.70 232 ILE E N 1
ATOM 10132 C CA . ILE E 1 232 ? 133.937 154.700 179.353 1.00 27.85 232 ILE E CA 1
ATOM 10133 C C . ILE E 1 232 ? 133.199 155.240 178.139 1.00 24.15 232 ILE E C 1
ATOM 10134 O O . ILE E 1 232 ? 133.804 155.385 177.086 1.00 25.88 232 ILE E O 1
ATOM 10139 N N . THR E 1 233 ? 131.926 155.594 178.304 1.00 21.51 233 THR E N 1
ATOM 10140 C CA . THR E 1 233 ? 131.154 156.090 177.182 1.00 21.99 233 THR E CA 1
ATOM 10141 C C . THR E 1 233 ? 131.871 157.202 176.407 1.00 23.77 233 THR E C 1
ATOM 10142 O O . THR E 1 233 ? 131.868 157.198 175.184 1.00 24.73 233 THR E O 1
ATOM 10146 N N . LEU E 1 234 ? 132.511 158.143 177.088 1.00 23.35 234 LEU E N 1
ATOM 10147 C CA . LEU E 1 234 ? 133.235 159.167 176.366 1.00 25.69 234 LEU E CA 1
ATOM 10148 C C . LEU E 1 234 ? 134.378 158.557 175.580 1.00 26.70 234 LEU E C 1
ATOM 10149 O O . LEU E 1 234 ? 134.683 159.051 174.500 1.00 30.14 234 LEU E O 1
ATOM 10154 N N . THR E 1 235 ? 135.036 157.540 176.138 1.00 26.67 235 THR E N 1
ATOM 10155 C CA . THR E 1 235 ? 136.187 156.949 175.483 1.00 25.97 235 THR E CA 1
ATOM 10156 C C . THR E 1 235 ? 135.739 156.231 174.211 1.00 23.39 235 THR E C 1
ATOM 10157 O O . THR E 1 235 ? 136.384 156.345 173.182 1.00 22.68 235 THR E O 1
ATOM 10161 N N . VAL E 1 236 ? 134.615 155.544 174.277 1.00 21.76 236 VAL E N 1
ATOM 10162 C CA . VAL E 1 236 ? 134.145 154.791 173.139 1.00 24.42 236 VAL E CA 1
ATOM 10163 C C . VAL E 1 236 ? 133.749 155.756 172.030 1.00 25.82 236 VAL E C 1
ATOM 10164 O O . VAL E 1 236 ? 134.222 155.600 170.909 1.00 32.39 236 VAL E O 1
ATOM 10168 N N . ALA E 1 237 ? 132.905 156.741 172.360 1.00 25.09 237 ALA E N 1
ATOM 10169 C CA . ALA E 1 237 ? 132.559 157.846 171.478 1.00 23.74 237 ALA E CA 1
ATOM 10170 C C . ALA E 1 237 ? 133.786 158.462 170.814 1.00 21.47 237 ALA E C 1
ATOM 10171 O O . ALA E 1 237 ? 133.805 158.638 169.612 1.00 22.40 237 ALA E O 1
ATOM 10173 N N . ASP E 1 238 ? 134.821 158.763 171.567 1.00 20.46 238 ASP E N 1
ATOM 10174 C CA . ASP E 1 238 ? 135.981 159.324 170.930 1.00 24.38 238 ASP E CA 1
ATOM 10175 C C . ASP E 1 238 ? 136.576 158.359 169.929 1.00 25.64 238 ASP E C 1
ATOM 10176 O O . ASP E 1 238 ? 137.053 158.767 168.889 1.00 29.27 238 ASP E O 1
ATOM 10181 N N . VAL E 1 239 ? 136.609 157.078 170.243 1.00 31.79 239 VAL E N 1
ATOM 10182 C CA . VAL E 1 239 ? 137.263 156.145 169.349 1.00 29.77 239 VAL E CA 1
ATOM 10183 C C . VAL E 1 239 ? 136.391 156.014 168.116 1.00 27.42 239 VAL E C 1
ATOM 10184 O O . VAL E 1 239 ? 136.886 156.027 167.008 1.00 28.32 239 VAL E O 1
ATOM 10188 N N . ILE E 1 240 ? 135.087 155.967 168.298 1.00 27.33 240 ILE E N 1
ATOM 10189 C CA . ILE E 1 240 ? 134.228 155.797 167.145 1.00 30.91 240 ILE E CA 1
ATOM 10190 C C . ILE E 1 240 ? 134.316 156.979 166.195 1.00 31.56 240 ILE E C 1
ATOM 10191 O O . ILE E 1 240 ? 134.339 156.796 164.994 1.00 39.46 240 ILE E O 1
ATOM 10196 N N . VAL E 1 241 ? 134.356 158.180 166.730 1.00 35.45 241 VAL E N 1
ATOM 10197 C CA . VAL E 1 241 ? 134.281 159.383 165.926 1.00 34.55 241 VAL E CA 1
ATOM 10198 C C . VAL E 1 241 ? 135.660 159.721 165.364 1.00 32.65 241 VAL E C 1
ATOM 10199 O O . VAL E 1 241 ? 135.793 160.029 164.196 1.00 42.45 241 VAL E O 1
ATOM 10203 N N . LYS E 1 242 ? 136.695 159.686 166.178 1.00 31.54 242 LYS E N 1
ATOM 10204 C CA . LYS E 1 242 ? 137.999 160.068 165.689 1.00 32.58 242 LYS E CA 1
ATOM 10205 C C . LYS E 1 242 ? 138.615 158.947 164.861 1.00 38.52 242 LYS E C 1
ATOM 10206 O O . LYS E 1 242 ? 139.224 159.212 163.841 1.00 50.54 242 LYS E O 1
ATOM 10212 N N . LEU E 1 243 ? 138.482 157.701 165.286 1.00 45.54 243 LEU E N 1
ATOM 10213 C CA . LEU E 1 243 ? 139.156 156.608 164.608 1.00 45.84 243 LEU E CA 1
ATOM 10214 C C . LEU E 1 243 ? 138.188 155.996 163.607 1.00 40.12 243 LEU E C 1
ATOM 10215 O O . LEU E 1 243 ? 138.432 156.002 162.411 1.00 49.80 243 LEU E O 1
ATOM 10220 N N . GLY E 1 244 ? 137.046 155.558 164.094 1.00 37.61 244 GLY E N 1
ATOM 10221 C CA . GLY E 1 244 ? 136.040 154.971 163.231 1.00 44.00 244 GLY E CA 1
ATOM 10222 C C . GLY E 1 244 ? 135.664 155.827 162.023 1.00 41.07 244 GLY E C 1
ATOM 10223 O O . GLY E 1 244 ? 135.432 155.294 160.948 1.00 61.93 244 GLY E O 1
ATOM 10224 N N . PHE E 1 245 ? 135.588 157.137 162.167 1.00 38.69 245 PHE E N 1
ATOM 10225 C CA . PHE E 1 245 ? 135.137 157.953 161.059 1.00 41.85 245 PHE E CA 1
ATOM 10226 C C . PHE E 1 245 ? 136.317 158.663 160.383 1.00 46.93 245 PHE E C 1
ATOM 10227 O O . PHE E 1 245 ? 136.123 159.614 159.605 1.00 38.76 245 PHE E O 1
ATOM 10235 N N . SER E 1 246 ? 137.538 158.163 160.656 1.00 43.66 246 SER E N 1
ATOM 10236 C CA . SER E 1 246 ? 138.747 158.756 160.111 1.00 43.23 246 SER E CA 1
ATOM 10237 C C . SER E 1 246 ? 138.916 158.415 158.636 1.00 44.30 246 SER E C 1
ATOM 10238 O O . SER E 1 246 ? 139.754 159.021 157.977 1.00 59.49 246 SER E O 1
ATOM 10241 N N . THR E 1 247 ? 138.126 157.483 158.108 1.00 41.06 247 THR E N 1
ATOM 10242 C CA . THR E 1 247 ? 138.267 157.113 156.713 1.00 44.09 247 THR E CA 1
ATOM 10243 C C . THR E 1 247 ? 137.148 157.648 155.835 1.00 37.61 247 THR E C 1
ATOM 10244 O O . THR E 1 247 ? 137.221 157.538 154.626 1.00 42.55 247 THR E O 1
ATOM 10248 N N . GLN E 1 248 ? 136.107 158.201 156.425 1.00 37.70 248 GLN E N 1
ATOM 10249 C CA . GLN E 1 248 ? 134.992 158.689 155.643 1.00 39.40 248 GLN E CA 1
ATOM 10250 C C . GLN E 1 248 ? 135.446 159.791 154.688 1.00 35.04 248 GLN E C 1
ATOM 10251 O O . GLN E 1 248 ? 135.076 159.783 153.519 1.00 37.82 248 GLN E O 1
ATOM 10257 N N . THR E 1 249 ? 136.157 160.777 155.218 1.00 29.58 249 THR E N 1
ATOM 10258 C CA . THR E 1 249 ? 136.612 161.896 154.419 1.00 34.44 249 THR E CA 1
ATOM 10259 C C . THR E 1 249 ? 137.761 161.447 153.524 1.00 29.19 249 THR E C 1
ATOM 10260 O O . THR E 1 249 ? 137.908 161.943 152.415 1.00 31.26 249 THR E O 1
ATOM 10264 N N . HIS E 1 250 ? 138.573 160.509 154.003 1.00 24.19 250 HIS E N 1
ATOM 10265 C CA . HIS E 1 250 ? 139.635 159.968 153.183 1.00 22.93 250 HIS E CA 1
ATOM 10266 C C . HIS E 1 250 ? 139.053 159.329 151.923 1.00 22.51 250 HIS E C 1
ATOM 10267 O O . HIS E 1 250 ? 139.532 159.592 150.840 1.00 24.38 250 HIS E O 1
ATOM 10274 N N . ARG E 1 251 ? 138.002 158.522 152.048 1.00 21.29 251 ARG E N 1
ATOM 10275 C CA . ARG E 1 251 ? 137.396 157.967 150.871 1.00 23.24 251 ARG E CA 1
ATOM 10276 C C . ARG E 1 251 ? 136.851 159.086 150.005 1.00 20.77 251 ARG E C 1
ATOM 10277 O O . ARG E 1 251 ? 136.922 158.976 148.792 1.00 22.36 251 ARG E O 1
ATOM 10285 N N . VAL E 1 252 ? 136.290 160.132 150.599 1.00 20.66 252 VAL E N 1
ATOM 10286 C CA . VAL E 1 252 ? 135.699 161.194 149.805 1.00 21.32 252 VAL E CA 1
ATOM 10287 C C . VAL E 1 252 ? 136.804 161.875 149.014 1.00 19.63 252 VAL E C 1
ATOM 10288 O O . VAL E 1 252 ? 136.668 162.092 147.812 1.00 19.77 252 VAL E O 1
ATOM 10292 N N . ALA E 1 253 ? 137.907 162.139 149.696 1.00 17.87 253 ALA E N 1
ATOM 10293 C CA . ALA E 1 253 ? 139.008 162.840 149.088 1.00 18.85 253 ALA E CA 1
ATOM 10294 C C . ALA E 1 253 ? 139.620 161.992 147.977 1.00 21.69 253 ALA E C 1
ATOM 10295 O O . ALA E 1 253 ? 139.941 162.546 146.922 1.00 24.99 253 ALA E O 1
ATOM 10297 N N . LYS E 1 254 ? 139.764 160.673 148.205 1.00 20.15 254 LYS E N 1
ATOM 10298 C CA . LYS E 1 254 ? 140.270 159.749 147.204 1.00 18.88 254 LYS E CA 1
ATOM 10299 C C . LYS E 1 254 ? 139.358 159.683 145.998 1.00 17.52 254 LYS E C 1
ATOM 10300 O O . LYS E 1 254 ? 139.803 159.645 144.858 1.00 17.53 254 LYS E O 1
ATOM 10306 N N . LEU E 1 255 ? 138.074 159.655 146.219 1.00 17.83 255 LEU E N 1
ATOM 10307 C CA . LEU E 1 255 ? 137.238 159.508 145.058 1.00 19.48 255 LEU E CA 1
ATOM 10308 C C . LEU E 1 255 ? 137.226 160.823 144.299 1.00 18.60 255 LEU E C 1
ATOM 10309 O O . LEU E 1 255 ? 136.943 160.866 143.115 1.00 20.04 255 LEU E O 1
ATOM 10314 N N . ARG E 1 256 ? 137.573 161.913 144.963 1.00 20.78 256 ARG E N 1
ATOM 10315 C CA . ARG E 1 256 ? 137.581 163.200 144.287 1.00 21.34 256 ARG E CA 1
ATOM 10316 C C . ARG E 1 256 ? 138.882 163.322 143.517 1.00 18.06 256 ARG E C 1
ATOM 10317 O O . ARG E 1 256 ? 138.868 163.738 142.368 1.00 17.95 256 ARG E O 1
ATOM 10325 N N . THR E 1 257 ? 139.988 162.931 144.147 1.00 16.20 257 THR E N 1
ATOM 10326 C CA . THR E 1 257 ? 141.239 162.871 143.435 1.00 16.16 257 THR E CA 1
ATOM 10327 C C . THR E 1 257 ? 141.108 162.073 142.152 1.00 17.69 257 THR E C 1
ATOM 10328 O O . THR E 1 257 ? 141.454 162.556 141.081 1.00 18.92 257 THR E O 1
ATOM 10332 N N . ALA E 1 258 ? 140.544 160.878 142.268 1.00 17.87 258 ALA E N 1
ATOM 10333 C CA . ALA E 1 258 ? 140.419 159.982 141.149 1.00 17.67 258 ALA E CA 1
ATOM 10334 C C . ALA E 1 258 ? 139.554 160.554 140.056 1.00 18.52 258 ALA E C 1
ATOM 10335 O O . ALA E 1 258 ? 139.793 160.235 138.895 1.00 21.42 258 ALA E O 1
ATOM 10337 N N . GLU E 1 259 ? 138.545 161.336 140.395 1.00 22.23 259 GLU E N 1
ATOM 10338 C CA . GLU E 1 259 ? 137.667 161.866 139.363 1.00 26.52 259 GLU E CA 1
ATOM 10339 C C . GLU E 1 259 ? 138.399 162.927 138.559 1.00 27.33 259 GLU E C 1
ATOM 10340 O O . GLU E 1 259 ? 138.180 163.022 137.354 1.00 29.32 259 GLU E O 1
ATOM 10346 N N . ASP E 1 260 ? 139.271 163.699 139.226 1.00 27.47 260 ASP E N 1
ATOM 10347 C CA . ASP E 1 260 ? 140.071 164.712 138.564 1.00 28.52 260 ASP E CA 1
ATOM 10348 C C . ASP E 1 260 ? 141.033 164.054 137.593 1.00 23.99 260 ASP E C 1
ATOM 10349 O O . ASP E 1 260 ? 141.094 164.399 136.421 1.00 22.17 260 ASP E O 1
ATOM 10354 N N . VAL E 1 261 ? 141.694 163.002 138.070 1.00 21.54 261 VAL E N 1
ATOM 10355 C CA . VAL E 1 261 ? 142.543 162.202 137.221 1.00 17.55 261 VAL E CA 1
ATOM 10356 C C . VAL E 1 261 ? 141.781 161.612 136.054 1.00 19.29 261 VAL E C 1
ATOM 10357 O O . VAL E 1 261 ? 142.328 161.530 134.966 1.00 21.62 261 VAL E O 1
ATOM 10361 N N . ARG E 1 262 ? 140.534 161.209 136.217 1.00 22.94 262 ARG E N 1
ATOM 10362 C CA . ARG E 1 262 ? 139.859 160.625 135.070 1.00 27.58 262 ARG E CA 1
ATOM 10363 C C . ARG E 1 262 ? 139.409 161.700 134.093 1.00 31.76 262 ARG E C 1
ATOM 10364 O O . ARG E 1 262 ? 139.231 161.426 132.911 1.00 43.57 262 ARG E O 1
ATOM 10372 N N . ALA E 1 263 ? 139.240 162.920 134.576 1.00 37.22 263 ALA E N 1
ATOM 10373 C CA . ALA E 1 263 ? 138.787 164.021 133.748 1.00 40.29 263 ALA E CA 1
ATOM 10374 C C . ALA E 1 263 ? 139.962 164.678 133.029 1.00 43.71 263 ALA E C 1
ATOM 10375 O O . ALA E 1 263 ? 139.753 165.509 132.150 1.00 49.77 263 ALA E O 1
ATOM 10377 N N . GLY E 1 264 ? 141.193 164.318 133.412 1.00 43.97 264 GLY E N 1
ATOM 10378 C CA . GLY E 1 264 ? 142.380 164.919 132.827 1.00 43.32 264 GLY E CA 1
ATOM 10379 C C . GLY E 1 264 ? 142.679 166.281 133.450 1.00 41.81 264 GLY E C 1
ATOM 10380 O O . GLY E 1 264 ? 143.443 167.071 132.914 1.00 57.42 264 GLY E O 1
ATOM 10381 N N . ASP E 1 265 ? 142.036 166.564 134.569 1.00 39.37 265 ASP E N 1
ATOM 10382 C CA . ASP E 1 265 ? 142.285 167.771 135.315 1.00 39.47 265 ASP E CA 1
ATOM 10383 C C . ASP E 1 265 ? 143.526 167.611 136.185 1.00 39.23 265 ASP E C 1
ATOM 10384 O O . ASP E 1 265 ? 144.101 168.589 136.641 1.00 49.68 265 ASP E O 1
ATOM 10389 N N . ASP E 1 266 ? 143.892 166.383 136.523 1.00 32.83 266 ASP E N 1
ATOM 10390 C CA . ASP E 1 266 ? 145.115 166.216 137.258 1.00 28.17 266 ASP E CA 1
ATOM 10391 C C . ASP E 1 266 ? 145.724 164.865 136.920 1.00 22.13 266 ASP E C 1
ATOM 10392 O O . ASP E 1 266 ? 145.256 164.170 136.035 1.00 21.12 266 ASP E O 1
ATOM 10397 N N . VAL E 1 267 ? 146.832 164.588 137.573 1.00 18.94 267 VAL E N 1
ATOM 10398 C CA . VAL E 1 267 ? 147.512 163.331 137.448 1.00 20.49 267 VAL E CA 1
ATOM 10399 C C . VAL E 1 267 ? 147.824 162.917 138.870 1.00 17.56 267 VAL E C 1
ATOM 10400 O O . VAL E 1 267 ? 147.771 163.725 139.768 1.00 16.18 267 VAL E O 1
ATOM 10404 N N . HIS E 1 268 ? 148.108 161.644 139.057 1.00 17.87 268 HIS E N 1
ATOM 10405 C CA . HIS E 1 268 ? 148.413 161.142 140.369 1.00 18.19 268 HIS E CA 1
ATOM 10406 C C . HIS E 1 268 ? 149.427 160.045 140.140 1.00 18.35 268 HIS E C 1
ATOM 10407 O O . HIS E 1 268 ? 149.321 159.219 139.236 1.00 18.59 268 HIS E O 1
ATOM 10414 N N . PRO E 1 269 ? 150.475 160.018 140.942 1.00 20.55 269 PRO E N 1
ATOM 10415 C CA . PRO E 1 269 ? 151.578 159.106 140.724 1.00 23.62 269 PRO E CA 1
ATOM 10416 C C . PRO E 1 269 ? 151.290 157.619 140.861 1.00 27.35 269 PRO E C 1
ATOM 10417 O O . PRO E 1 269 ? 152.118 156.810 140.446 1.00 32.13 269 PRO E O 1
ATOM 10421 N N . GLU E 1 270 ? 150.219 157.272 141.581 1.00 27.42 270 GLU E N 1
ATOM 10422 C CA . GLU E 1 270 ? 149.913 155.883 141.862 1.00 27.73 270 GLU E CA 1
ATOM 10423 C C . GLU E 1 270 ? 148.463 155.659 141.503 1.00 23.86 270 GLU E C 1
ATOM 10424 O O . GLU E 1 270 ? 147.695 156.622 141.479 1.00 25.16 270 GLU E O 1
ATOM 10430 N N . SER E 1 271 ? 148.075 154.405 141.268 1.00 20.79 271 SER E N 1
ATOM 10431 C CA . SER E 1 271 ? 146.662 154.137 141.064 1.00 20.45 271 SER E CA 1
ATOM 10432 C C . SER E 1 271 ? 145.901 154.355 142.369 1.00 17.48 271 SER E C 1
ATOM 10433 O O . SER E 1 271 ? 146.484 154.378 143.449 1.00 17.36 271 SER E O 1
ATOM 10436 N N . ILE E 1 272 ? 144.603 154.602 142.251 1.00 16.94 272 ILE E N 1
ATOM 10437 C CA . ILE E 1 272 ? 143.789 154.826 143.430 1.00 17.93 272 ILE E CA 1
ATOM 10438 C C . ILE E 1 272 ? 142.781 153.708 143.511 1.00 15.69 272 ILE E C 1
ATOM 10439 O O . ILE E 1 272 ? 142.161 153.354 142.512 1.00 14.17 272 ILE E O 1
ATOM 10444 N N . TRP E 1 273 ? 142.655 153.154 144.715 1.00 18.97 273 TRP E N 1
ATOM 10445 C CA . TRP E 1 273 ? 141.783 152.007 144.968 1.00 20.71 273 TRP E CA 1
ATOM 10446 C C . TRP E 1 273 ? 140.802 152.378 146.050 1.00 20.57 273 TRP E C 1
ATOM 10447 O O . TRP E 1 273 ? 141.212 152.939 147.054 1.00 18.82 273 TRP E O 1
ATOM 10458 N N . ILE E 1 274 ? 139.525 152.084 145.836 1.00 27.94 274 ILE E N 1
ATOM 10459 C CA . ILE E 1 274 ? 138.530 152.327 146.870 1.00 33.97 274 ILE E CA 1
ATOM 10460 C C . ILE E 1 274 ? 137.632 151.119 146.890 1.00 40.21 274 ILE E C 1
ATOM 10461 O O . ILE E 1 274 ? 136.907 150.898 145.918 1.00 43.28 274 ILE E O 1
ATOM 10466 N N . SER E 1 275 ? 137.664 150.403 148.020 1.00 49.59 275 SER E N 1
ATOM 10467 C CA . SER E 1 275 ? 136.856 149.208 148.205 1.00 56.66 275 SER E CA 1
ATOM 10468 C C . SER E 1 275 ? 137.284 148.167 147.180 1.00 52.40 275 SER E C 1
ATOM 10469 O O . SER E 1 275 ? 136.456 147.477 146.587 1.00 51.64 275 SER E O 1
ATOM 10472 N N . SER E 1 276 ? 138.595 148.128 146.940 1.00 50.08 276 SER E N 1
ATOM 10473 C CA . SER E 1 276 ? 139.196 147.091 146.123 1.00 52.85 276 SER E CA 1
ATOM 10474 C C . SER E 1 276 ? 138.844 147.262 144.646 1.00 42.31 276 SER E C 1
ATOM 10475 O O . SER E 1 276 ? 139.243 146.446 143.821 1.00 47.89 276 SER E O 1
ATOM 10478 N N . VAL E 1 277 ? 138.146 148.344 144.306 1.00 36.60 277 VAL E N 1
ATOM 10479 C CA . VAL E 1 277 ? 137.977 148.731 142.915 1.00 33.97 277 VAL E CA 1
ATOM 10480 C C . VAL E 1 277 ? 138.943 149.837 142.520 1.00 27.68 277 VAL E C 1
ATOM 10481 O O . VAL E 1 277 ? 139.186 150.746 143.302 1.00 31.48 277 VAL E O 1
ATOM 10485 N N . LYS E 1 278 ? 139.521 149.721 141.325 1.00 25.83 278 LYS E N 1
ATOM 10486 C CA . LYS E 1 278 ? 140.438 150.742 140.838 1.00 26.26 278 LYS E CA 1
ATOM 10487 C C . LYS E 1 278 ? 139.620 151.939 140.386 1.00 24.52 278 LYS E C 1
ATOM 10488 O O . LYS E 1 278 ? 138.682 151.793 139.606 1.00 25.29 278 LYS E O 1
ATOM 10494 N N . GLN E 1 279 ? 140.007 153.113 140.879 1.00 22.52 279 GLN E N 1
ATOM 10495 C CA . GLN E 1 279 ? 139.288 154.325 140.593 1.00 22.64 279 GLN E CA 1
ATOM 10496 C C . GLN E 1 279 ? 140.011 155.102 139.508 1.00 22.77 279 GLN E C 1
ATOM 10497 O O . GLN E 1 279 ? 139.387 155.603 138.598 1.00 28.67 279 GLN E O 1
ATOM 10503 N N . SER E 1 280 ? 141.332 155.221 139.612 1.00 22.48 280 SER E N 1
ATOM 10504 C CA . SER E 1 280 ? 142.139 155.912 138.621 1.00 21.68 280 SER E CA 1
ATOM 10505 C C . SER E 1 280 ? 143.459 155.169 138.436 1.00 20.36 280 SER E C 1
ATOM 10506 O O . SER E 1 280 ? 143.945 154.581 139.393 1.00 20.81 280 SER E O 1
ATOM 10509 N N . ASP E 1 281 ? 144.103 155.321 137.267 1.00 22.76 281 ASP E N 1
ATOM 10510 C CA . ASP E 1 281 ? 145.443 154.786 137.021 1.00 23.99 281 ASP E CA 1
ATOM 10511 C C . ASP E 1 281 ? 146.527 155.791 137.378 1.00 20.56 281 ASP E C 1
ATOM 10512 O O . ASP E 1 281 ? 146.277 156.985 137.396 1.00 22.10 281 ASP E O 1
ATOM 10517 N N . ALA E 1 282 ? 147.738 155.306 137.665 1.00 20.96 282 ALA E N 1
ATOM 10518 C CA . ALA E 1 282 ? 148.894 156.184 137.839 1.00 21.46 282 ALA E CA 1
ATOM 10519 C C . ALA E 1 282 ? 149.180 156.913 136.524 1.00 19.72 282 ALA E C 1
ATOM 10520 O O . ALA E 1 282 ? 148.801 156.480 135.425 1.00 21.15 282 ALA E O 1
ATOM 10522 N N . GLY E 1 283 ? 149.846 158.053 136.645 1.00 17.54 283 GLY E N 1
ATOM 10523 C CA . GLY E 1 283 ? 150.103 158.867 135.471 1.00 17.21 283 GLY E CA 1
ATOM 10524 C C . GLY E 1 283 ? 151.206 159.839 135.787 1.00 18.01 283 GLY E C 1
ATOM 10525 O O . GLY E 1 283 ? 151.463 160.060 136.953 1.00 18.87 283 GLY E O 1
ATOM 10526 N N . LEU E 1 284 ? 151.885 160.346 134.753 1.00 23.88 284 LEU E N 1
ATOM 10527 C CA . LEU E 1 284 ? 152.926 161.344 134.955 1.00 25.17 284 LEU E CA 1
ATOM 10528 C C . LEU E 1 284 ? 152.471 162.659 134.374 1.00 24.88 284 LEU E C 1
ATOM 10529 O O . LEU E 1 284 ? 151.698 162.694 133.421 1.00 23.84 284 LEU E O 1
ATOM 10534 N N . PRO E 1 285 ? 152.989 163.767 134.940 1.00 27.85 285 PRO E N 1
ATOM 10535 C CA . PRO E 1 285 ? 152.685 165.114 134.478 1.00 25.80 285 PRO E CA 1
ATOM 10536 C C . PRO E 1 285 ? 153.090 165.095 133.036 1.00 34.52 285 PRO E C 1
ATOM 10537 O O . PRO E 1 285 ? 154.222 164.738 132.751 1.00 51.72 285 PRO E O 1
ATOM 10541 N N . ARG E 1 286 ? 152.170 165.387 132.131 1.00 52.77 286 ARG E N 1
ATOM 10542 C CA . ARG E 1 286 ? 152.518 165.434 130.715 1.00 73.89 286 ARG E CA 1
ATOM 10543 C C . ARG E 1 286 ? 152.524 166.886 130.210 1.00 81.65 286 ARG E C 1
ATOM 10544 O O . ARG E 1 286 ? 153.100 167.105 129.116 1.00 88.44 286 ARG E O 1
#

Nearest PDB structures (foldseek):
  8r98-assembly1_A  TM=9.993E-01  e=4.078E-37  Subtercola sp.
  8r97-assembly2_I  TM=9.963E-01  e=1.202E-36  Subtercola sp.
  7ytb-assembly1_A  TM=9.111E-01  e=2.848E-11  Bdellovibrio
  5ztl-assembly1_A  TM=9.255E-01  e=2.987E-10  Nonlabens marinus
  5g2d-assembly1_A  TM=9.397E-01  e=1.167E-09  Nonlabens marinus S1-08

Radius of gyration: 31.53 Å; Cα contacts (8 Å, |Δi|>4): 2379; chains: 5; bounding box: 78×77×70 Å

Sequence (1410 aa):
NVSVPWGATLSNAEHQLIFYFLVVAALAFVAGFIRTYITRNEVGSRYRTAVSARLGMLGVALLAYILIIVAFLLGYDSTAGGWVPNDGAINIFSTRYIEWTVSVPLLTIELLAVCATLGVQARRNTAIAVTATGAMIFCGFLGAIVIDNGTNTGAFILWAVISCVFWVIANVVLIRAVRQSLPTLTPESHTMLKSAAIVLLAGWVVYPIVYFLPLFGASGGLTTTILITLTVADVIVKLGFSTQTHRVAKLRTAEDVRAGDDVHPESIWISSVKQSDAGLPRNVSVPWGATLSNAEHQLIFYFLVVAALAFVAGFIRTYITRNEVGSRYRTAVSARLGMLGVALLAYILIIVAFLLGYDSTAGGWVPNDGAINIFSTRYIEWTVSVPLLTIELLAVCATLGVQARRNTAIAVTATGAMIFCGFLGAIVIDNGTNTGAFILWAVISCVFWVIANVVLIRAVRQSLPTLTPESHTMLKSAAIVLLAGWVVYPIVYFLPLFGASGGLTTTILITLTVADVIVKLGFSTQTHRVAKLRTAEDVRAGDDVHPESIWISSVKQSDAGLPRNVSVPWGATLSNAEHQLIFYFLVVAALAFVAGFIRTYITRNEVGSRYRTAVSARLGMLGVALLAYILIIVAFLLGYDSTAGGWVPNDGAINIFSTRYIEWTVSVPLLTIELLAVCATLGVQARRNTAIAVTATGAMIFCGFLGAIVIDNGTNTGAFILWAVISCVFWVIANVVLIRAVRQSLPTLTPESHTMLKSAAIVLLAGWVVYPIVYFLPLFGASGGLTTTILITLTVADVIVKLGFSTQTHRVAKLRTAEDVRAGDDVHPESIWISSVKQSDAGLPRNVSVPWGATLSNAEHQLIFYFLVVAALAFVAGFIRTYITRNEVGSRYRTAVSARLGMLGVALLAYILIIVAFLLGYDSTAGGWVPNDGAINIFSTRYIEWTVSVPLLTIELLAVCATLGVQARRNTAIAVTATGAMIFCGFLGAIVIDNGTNTGAFILWAVISCVFWVIANVVLIRAVRQSLPTLTPESHTMLKSAAIVLLAGWVVYPIVYFLPLFGASGGLTTTILITLTVADVIVKLGFSTQTHRVAKLRTAEDVRAGDDVHPESIWISSVKQSDAGLPRNVSVPWGATLSNAEHQLIFYFLVVAALAFVAGFIRTYITRNEVGSRYRTAVSARLGMLGVALLAYILIIVAFLLGYDSTAGGWVPNDGAINIFSTRYIEWTVSVPLLTIELLAVCATLGVQARRNTAIAVTATGAMIFCGFLGAIVIDNGTNTGAFILWAVISCVFWVIANVVLIRAVRQSLPTLTPESHTMLKSAAIVLLAGWVVYPIVYFLPLFGASGGLTTTILITLTVADVIVKLGFSTQTHRVAKLRTAEDVRAGDDVHPESIWISSVKQSDAGLPR